Protein AF-0000000086671550 (afdb_homodimer)

Radius of gyration: 42.94 Å; Cα contacts (8 Å, |Δi|>4): 1289; chains: 2; bounding box: 153×113×127 Å

pLDDT: mean 75.48, std 31.17, range [14.16, 98.81]

Structure (mmCIF, N/CA/C/O backbone):
data_AF-0000000086671550-model_v1
#
loop_
_entity.id
_entity.type
_entity.pdbx_description
1 polymer 'Translation initiation factor eIF2B subunit delta'
#
loop_
_atom_site.group_PDB
_atom_site.id
_atom_site.type_symbol
_atom_site.label_atom_id
_atom_site.label_alt_id
_atom_site.label_comp_id
_atom_site.label_asym_id
_atom_site.label_entity_id
_atom_site.label_seq_id
_atom_site.pdbx_PDB_ins_code
_atom_site.Cartn_x
_atom_site.Cartn_y
_atom_site.Cartn_z
_atom_site.occupancy
_atom_site.B_iso_or_equiv
_atom_site.auth_seq_id
_atom_site.auth_comp_id
_atom_site.auth_asym_id
_atom_site.auth_atom_id
_atom_site.pdbx_PDB_model_num
ATOM 1 N N . MET A 1 1 ? -72.688 8.742 14.695 1 17.83 1 MET A N 1
ATOM 2 C CA . MET A 1 1 ? -73.188 9.867 13.945 1 17.83 1 MET A CA 1
ATOM 3 C C . MET A 1 1 ? -72.188 10.375 12.922 1 17.83 1 MET A C 1
ATOM 5 O O . MET A 1 1 ? -71.062 10.617 13.25 1 17.83 1 MET A O 1
ATOM 9 N N . ALA A 1 2 ? -72.5 10.273 11.531 1 20.61 2 ALA A N 1
ATOM 10 C CA . ALA A 1 2 ? -72.062 10.203 10.148 1 20.61 2 ALA A CA 1
ATOM 11 C C . ALA A 1 2 ? -71.625 11.586 9.633 1 20.61 2 ALA A C 1
ATOM 13 O O . ALA A 1 2 ? -72 11.953 8.5 1 20.61 2 ALA A O 1
ATOM 14 N N . THR A 1 3 ? -71 12.391 10.367 1 19.62 3 THR A N 1
ATOM 15 C CA . THR A 1 3 ? -71.062 13.789 9.938 1 19.62 3 THR A CA 1
ATOM 16 C C . THR A 1 3 ? -70.438 13.969 8.586 1 19.62 3 THR A C 1
ATOM 18 O O . THR A 1 3 ? -69.312 13.469 8.367 1 19.62 3 THR A O 1
ATOM 21 N N . GLU A 1 4 ? -71.062 14.438 7.48 1 19.8 4 GLU A N 1
ATOM 22 C CA . GLU A 1 4 ? -71.125 14.594 6.027 1 19.8 4 GLU A CA 1
ATOM 23 C C . GLU A 1 4 ? -70.125 15.688 5.551 1 19.8 4 GLU A C 1
ATOM 25 O O . GLU A 1 4 ? -70.562 16.703 4.992 1 19.8 4 GLU A O 1
ATOM 30 N N . THR A 1 5 ? -69 15.898 6.117 1 23.91 5 THR A N 1
ATOM 31 C CA . THR A 1 5 ? -68.562 17.25 5.812 1 23.91 5 THR A CA 1
ATOM 32 C C . THR A 1 5 ? -68.312 17.438 4.312 1 23.91 5 THR A C 1
ATOM 34 O O . THR A 1 5 ? -67.75 16.547 3.648 1 23.91 5 THR A O 1
ATOM 37 N N . PRO A 1 6 ? -68.75 18.547 3.662 1 21.33 6 PRO A N 1
ATOM 38 C CA . PRO A 1 6 ? -69.062 18.984 2.299 1 21.33 6 PRO A CA 1
ATOM 39 C C . PRO A 1 6 ? -67.812 19.156 1.442 1 21.33 6 PRO A C 1
ATOM 41 O O . PRO A 1 6 ? -66.75 19.328 1.978 1 21.33 6 PRO A O 1
ATOM 44 N N . ASN A 1 7 ? -67.875 18.984 0.048 1 21.11 7 ASN A N 1
ATOM 45 C CA . ASN A 1 7 ? -67.25 18.688 -1.231 1 21.11 7 ASN A CA 1
ATOM 46 C C . ASN A 1 7 ? -66.625 19.938 -1.865 1 21.11 7 ASN A C 1
ATOM 48 O O . ASN A 1 7 ? -67.25 20.594 -2.691 1 21.11 7 ASN A O 1
ATOM 52 N N . THR A 1 8 ? -65.938 20.844 -1.071 1 20.94 8 THR A N 1
ATOM 53 C CA . THR A 1 8 ? -65.812 22.156 -1.708 1 20.94 8 THR A CA 1
ATOM 54 C C . THR A 1 8 ? -65.062 22.047 -3.025 1 20.94 8 THR A C 1
ATOM 56 O O . THR A 1 8 ? -64 21.406 -3.094 1 20.94 8 THR A O 1
ATOM 59 N N . PRO A 1 9 ? -65.5 22.703 -4.102 1 19.89 9 PRO A N 1
ATOM 60 C CA . PRO A 1 9 ? -65.375 22.688 -5.559 1 19.89 9 PRO A CA 1
ATOM 61 C C . PRO A 1 9 ? -64.062 23.188 -6.043 1 19.89 9 PRO A C 1
ATOM 63 O O . PRO A 1 9 ? -63.344 23.859 -5.297 1 19.89 9 PRO A O 1
ATOM 66 N N . ALA A 1 10 ? -63.656 22.891 -7.344 1 22.69 10 ALA A N 1
ATOM 67 C CA . ALA A 1 10 ? -62.594 22.656 -8.305 1 22.69 10 ALA A CA 1
ATOM 68 C C . ALA A 1 10 ? -62.062 23.969 -8.875 1 22.69 10 ALA A C 1
ATOM 70 O O . ALA A 1 10 ? -62.781 24.703 -9.547 1 22.69 10 ALA A O 1
ATOM 71 N N . PRO A 1 11 ? -61.344 24.859 -8.078 1 19.98 11 PRO A N 1
ATOM 72 C CA . PRO A 1 11 ? -61.25 26.203 -8.664 1 19.98 11 PRO A CA 1
ATOM 73 C C . PRO A 1 11 ? -60.562 26.188 -10.031 1 19.98 11 PRO A C 1
ATOM 75 O O . PRO A 1 11 ? -59.781 25.266 -10.336 1 19.98 11 PRO A O 1
ATOM 78 N N . PRO A 1 12 ? -60.875 27.203 -10.883 1 20.86 12 PRO A N 1
ATOM 79 C CA . PRO A 1 12 ? -60.844 27.406 -12.328 1 20.86 12 PRO A CA 1
ATOM 80 C C . PRO A 1 12 ? -59.438 27.656 -12.859 1 20.86 12 PRO A C 1
ATOM 82 O O . PRO A 1 12 ? -58.531 28.062 -12.102 1 20.86 12 PRO A O 1
ATOM 85 N N . PRO A 1 13 ? -59.125 27.266 -14.133 1 21.36 13 PRO A N 1
ATOM 86 C CA . PRO A 1 13 ? -58 27 -15.031 1 21.36 13 PRO A CA 1
ATOM 87 C C . PRO A 1 13 ? -57.281 28.281 -15.484 1 21.36 13 PRO A C 1
ATOM 89 O O . PRO A 1 13 ? -57.906 29.125 -16.141 1 21.36 13 PRO A O 1
ATOM 92 N N . ALA A 1 14 ? -56.625 28.953 -14.555 1 19.52 14 ALA A N 1
ATOM 93 C CA . ALA A 1 14 ? -56.188 30.297 -14.938 1 19.52 14 ALA A CA 1
ATOM 94 C C . ALA A 1 14 ? -55.344 30.25 -16.219 1 19.52 14 ALA A C 1
ATOM 96 O O . ALA A 1 14 ? -54.469 29.422 -16.344 1 19.52 14 ALA A O 1
ATOM 97 N N . ALA A 1 15 ? -55.781 31 -17.25 1 18.59 15 ALA A N 1
ATOM 98 C CA . ALA A 1 15 ? -55.562 31.219 -18.688 1 18.59 15 ALA A CA 1
ATOM 99 C C . ALA A 1 15 ? -54.281 31.984 -18.938 1 18.59 15 ALA A C 1
ATOM 101 O O . ALA A 1 15 ? -54.188 33.188 -18.656 1 18.59 15 ALA A O 1
ATOM 102 N N . GLU A 1 16 ? -53.156 31.484 -18.547 1 17.77 16 GLU A N 1
ATOM 103 C CA . GLU A 1 16 ? -51.969 32.344 -18.641 1 17.77 16 GLU A CA 1
ATOM 104 C C . GLU A 1 16 ? -51.719 32.781 -20.078 1 17.77 16 GLU A C 1
ATOM 106 O O . GLU A 1 16 ? -51.719 31.938 -20.984 1 17.77 16 GLU A O 1
ATOM 111 N N . GLU A 1 17 ? -51.781 34 -20.219 1 15.64 17 GLU A N 1
ATOM 112 C CA . GLU A 1 17 ? -51.688 34.875 -21.391 1 15.64 17 GLU A CA 1
ATOM 113 C C . GLU A 1 17 ? -50.312 34.781 -22.047 1 15.64 17 GLU A C 1
ATOM 115 O O . GLU A 1 17 ? -49.281 34.719 -21.359 1 15.64 17 GLU A O 1
ATOM 120 N N . LYS A 1 18 ? -50.375 34.625 -23.375 1 16.23 18 LYS A N 1
ATOM 121 C CA . LYS A 1 18 ? -49.594 34.281 -24.562 1 16.23 18 LYS A CA 1
ATOM 122 C C . LYS A 1 18 ? -48.438 35.281 -24.766 1 16.23 18 LYS A C 1
ATOM 124 O O . LYS A 1 18 ? -47.281 34.875 -24.938 1 16.23 18 LYS A O 1
ATOM 129 N N . LYS A 1 19 ? -48.625 36.531 -25.484 1 15.63 19 LYS A N 1
ATOM 130 C CA . LYS A 1 19 ? -48.188 36.562 -26.875 1 15.63 19 LYS A CA 1
ATOM 131 C C . LYS A 1 19 ? -46.812 37.25 -27 1 15.63 19 LYS A C 1
ATOM 133 O O . LYS A 1 19 ? -45.906 36.688 -27.625 1 15.63 19 LYS A O 1
ATOM 138 N N . SER A 1 20 ? -46.531 38.75 -27.141 1 15.59 20 SER A N 1
ATOM 139 C CA . SER A 1 20 ? -46.219 39.375 -28.406 1 15.59 20 SER A CA 1
ATOM 140 C C . SER A 1 20 ? -44.719 39.688 -28.5 1 15.59 20 SER A C 1
ATOM 142 O O . SER A 1 20 ? -44.031 39.812 -27.484 1 15.59 20 SER A O 1
ATOM 144 N N . GLN A 1 21 ? -44.031 39.781 -29.859 1 16.41 21 GLN A N 1
ATOM 145 C CA . GLN A 1 21 ? -42.969 39.594 -30.812 1 16.41 21 GLN A CA 1
ATOM 146 C C . GLN A 1 21 ? -42.031 40.812 -30.844 1 16.41 21 GLN A C 1
ATOM 148 O O . GLN A 1 21 ? -40.906 40.719 -31.359 1 16.41 21 GLN A O 1
ATOM 153 N N . GLN A 1 22 ? -42.281 42.062 -30.328 1 16.14 22 GLN A N 1
ATOM 154 C CA . GLN A 1 22 ? -41.906 43.031 -31.328 1 16.14 22 GLN A CA 1
ATOM 155 C C . GLN A 1 22 ? -40.406 43.188 -31.406 1 16.14 22 GLN A C 1
ATOM 157 O O . GLN A 1 22 ? -39.688 42.938 -30.422 1 16.14 22 GLN A O 1
ATOM 162 N N . SER A 1 23 ? -39.812 43.844 -32.625 1 16.56 23 SER A N 1
ATOM 163 C CA . SER A 1 23 ? -38.844 43.906 -33.719 1 16.56 23 SER A CA 1
ATOM 164 C C . SER A 1 23 ? -37.688 44.844 -33.344 1 16.56 23 SER A C 1
ATOM 166 O O . SER A 1 23 ? -36.562 44.625 -33.781 1 16.56 23 SER A O 1
ATOM 168 N N . GLN A 1 24 ? -37.781 45.875 -32.438 1 15.72 24 GLN A N 1
ATOM 169 C CA . GLN A 1 24 ? -37.188 47.031 -33.094 1 15.72 24 GLN A CA 1
ATOM 170 C C . GLN A 1 24 ? -35.656 46.938 -33.062 1 15.72 24 GLN A C 1
ATOM 172 O O . GLN A 1 24 ? -35.094 46.562 -32.062 1 15.72 24 GLN A O 1
ATOM 177 N N . LYS A 1 25 ? -35.094 47.062 -34.344 1 18.38 25 LYS A N 1
ATOM 178 C CA . LYS A 1 25 ? -33.812 47.094 -35.062 1 18.38 25 LYS A CA 1
ATOM 179 C C . LYS A 1 25 ? -32.938 48.25 -34.625 1 18.38 25 LYS A C 1
ATOM 181 O O . LYS A 1 25 ? -32.906 49.281 -35.281 1 18.38 25 LYS A O 1
ATOM 186 N N . LYS A 1 26 ? -32.781 48.562 -33.344 1 16.56 26 LYS A N 1
ATOM 187 C CA . LYS A 1 26 ? -32.125 49.875 -33.219 1 16.56 26 LYS A CA 1
ATOM 188 C C . LYS A 1 26 ? -30.719 49.844 -33.781 1 16.56 26 LYS A C 1
ATOM 190 O O . LYS A 1 26 ? -29.984 48.875 -33.594 1 16.56 26 LYS A O 1
ATOM 195 N N . ASP A 1 27 ? -30.281 50.938 -34.5 1 16.81 27 ASP A N 1
ATOM 196 C CA . ASP A 1 27 ? -29.391 51.531 -35.5 1 16.81 27 ASP A CA 1
ATOM 197 C C . ASP A 1 27 ? -28 51.812 -34.906 1 16.81 27 ASP A C 1
ATOM 199 O O . ASP A 1 27 ? -26.984 51.625 -35.562 1 16.81 27 ASP A O 1
ATOM 203 N N . ASP A 1 28 ? -27.844 52.375 -33.688 1 16.59 28 ASP A N 1
ATOM 204 C CA . ASP A 1 28 ? -26.938 53.531 -33.75 1 16.59 28 ASP A CA 1
ATOM 205 C C . ASP A 1 28 ? -25.484 53.094 -33.812 1 16.59 28 ASP A C 1
ATOM 207 O O . ASP A 1 28 ? -25.062 52.25 -33 1 16.59 28 ASP A O 1
ATOM 211 N N . ALA A 1 29 ? -24.797 53.5 -34.906 1 18.94 29 ALA A N 1
ATOM 212 C CA . ALA A 1 29 ? -23.484 53.406 -35.562 1 18.94 29 ALA A CA 1
ATOM 213 C C . ALA A 1 29 ? -22.406 54.094 -34.719 1 18.94 29 ALA A C 1
ATOM 215 O O . ALA A 1 29 ? -21.75 55.031 -35.219 1 18.94 29 ALA A O 1
ATOM 216 N N . LYS A 1 30 ? -22.469 54.125 -33.375 1 17.44 30 LYS A N 1
ATOM 217 C CA . LYS A 1 30 ? -21.5 55.062 -32.812 1 17.44 30 LYS A CA 1
ATOM 218 C C . LYS A 1 30 ? -20.078 54.75 -33.312 1 17.44 30 LYS A C 1
ATOM 220 O O . LYS A 1 30 ? -19.766 53.594 -33.594 1 17.44 30 LYS A O 1
ATOM 225 N N . LYS A 1 31 ? -19.109 55.75 -33.094 1 19.27 31 LYS A N 1
ATOM 226 C CA . LYS A 1 31 ? -17.953 56.531 -33.5 1 19.27 31 LYS A CA 1
ATOM 227 C C . LYS A 1 31 ? -16.656 55.781 -33.25 1 19.27 31 LYS A C 1
ATOM 229 O O . LYS A 1 31 ? -16.547 55.062 -32.25 1 19.27 31 LYS A O 1
ATOM 234 N N . ASP A 1 32 ? -15.648 55.969 -34.094 1 19.86 32 ASP A N 1
ATOM 235 C CA . ASP A 1 32 ? -14.422 55.5 -34.75 1 19.86 32 ASP A CA 1
ATOM 236 C C . ASP A 1 32 ? -13.211 55.719 -33.844 1 19.86 32 ASP A C 1
ATOM 238 O O . ASP A 1 32 ? -12.07 55.625 -34.312 1 19.86 32 ASP A O 1
ATOM 242 N N . ALA A 1 33 ? -13.227 56 -32.5 1 21.83 33 ALA A N 1
ATOM 243 C CA . ALA A 1 33 ? -11.984 56.656 -32.094 1 21.83 33 ALA A CA 1
ATOM 244 C C . ALA A 1 33 ? -10.789 55.719 -32.312 1 21.83 33 ALA A C 1
ATOM 246 O O . ALA A 1 33 ? -10.805 54.562 -31.875 1 21.83 33 ALA A O 1
ATOM 247 N N . PRO A 1 34 ? -9.812 56.062 -33.219 1 21.81 34 PRO A N 1
ATOM 248 C CA . PRO A 1 34 ? -8.664 55.312 -33.719 1 21.81 34 PRO A CA 1
ATOM 249 C C . PRO A 1 34 ? -7.617 55.031 -32.656 1 21.81 34 PRO A C 1
ATOM 251 O O . PRO A 1 34 ? -7.012 55.969 -32.125 1 21.81 34 PRO A O 1
ATOM 254 N N . ALA A 1 35 ? -7.934 54.312 -31.609 1 21.8 35 ALA A N 1
ATOM 255 C CA . ALA A 1 35 ? -6.984 54.219 -30.516 1 21.8 35 ALA A CA 1
ATOM 256 C C . ALA A 1 35 ? -5.586 53.875 -31.016 1 21.8 35 ALA A C 1
ATOM 258 O O . ALA A 1 35 ? -5.434 53.125 -31.984 1 21.8 35 ALA A O 1
ATOM 259 N N . GLU A 1 36 ? -4.551 54.594 -30.5 1 22.48 36 GLU A N 1
ATOM 260 C CA . GLU A 1 36 ? -3.129 54.875 -30.672 1 22.48 36 GLU A CA 1
ATOM 261 C C . GLU A 1 36 ? -2.305 53.594 -30.719 1 22.48 36 GLU A C 1
ATOM 263 O O . GLU A 1 36 ? -2.752 52.531 -30.234 1 22.48 36 GLU A O 1
ATOM 268 N N . GLY A 1 37 ? -0.979 53.719 -31.031 1 22.47 37 GLY A N 1
ATOM 269 C CA . GLY A 1 37 ? 0.176 53.156 -31.719 1 22.47 37 GLY A CA 1
ATOM 270 C C . GLY A 1 37 ? 0.809 52 -30.969 1 22.47 37 GLY A C 1
ATOM 271 O O . GLY A 1 37 ? 0.854 52 -29.734 1 22.47 37 GLY A O 1
ATOM 272 N N . GLY A 1 38 ? 0.795 50.812 -31.5 1 24.92 38 GLY A N 1
ATOM 273 C CA . GLY A 1 38 ? 1.28 49.469 -31.281 1 24.92 38 GLY A CA 1
ATOM 274 C C . GLY A 1 38 ? 2.781 49.406 -31.078 1 24.92 38 GLY A C 1
ATOM 275 O O . GLY A 1 38 ? 3.549 49.562 -32.031 1 24.92 38 GLY A O 1
ATOM 276 N N . GLU A 1 39 ? 3.293 50.094 -30.031 1 27.47 39 GLU A N 1
ATOM 277 C CA . GLU A 1 39 ? 4.75 50 -30 1 27.47 39 GLU A CA 1
ATOM 278 C C . GLU A 1 39 ? 5.215 48.562 -30.141 1 27.47 39 GLU A C 1
ATOM 280 O O . GLU A 1 39 ? 4.676 47.656 -29.484 1 27.47 39 GLU A O 1
ATOM 285 N N . LYS A 1 40 ? 5.965 48.375 -31.234 1 32.44 40 LYS A N 1
ATOM 286 C CA . LYS A 1 40 ? 6.613 47.188 -31.797 1 32.44 40 LYS A CA 1
ATOM 287 C C . LYS A 1 40 ? 7.453 46.469 -30.75 1 32.44 40 LYS A C 1
ATOM 289 O O . LYS A 1 40 ? 8.43 47 -30.234 1 32.44 40 LYS A O 1
ATOM 294 N N . LYS A 1 41 ? 6.793 45.625 -30.031 1 32.53 41 LYS A N 1
ATOM 295 C CA . LYS A 1 41 ? 7.48 44.75 -29.078 1 32.53 41 LYS A CA 1
ATOM 296 C C . LYS A 1 41 ? 8.648 44.031 -29.734 1 32.53 41 LYS A C 1
ATOM 298 O O . LYS A 1 41 ? 8.484 43.375 -30.781 1 32.53 41 LYS A O 1
ATOM 303 N N . LEU A 1 42 ? 9.859 44.469 -29.531 1 39.59 42 LEU A N 1
ATOM 304 C CA . LEU A 1 42 ? 11.148 44.031 -30.062 1 39.59 42 LEU A CA 1
ATOM 305 C C . LEU A 1 42 ? 11.297 42.531 -29.969 1 39.59 42 LEU A C 1
ATOM 307 O O . LEU A 1 42 ? 10.812 41.906 -29.016 1 39.59 42 LEU A O 1
ATOM 311 N N . SER A 1 43 ? 11.453 41.875 -31.172 1 34.72 43 SER A N 1
ATOM 312 C CA . SER A 1 43 ? 11.562 40.469 -31.5 1 34.72 43 SER A CA 1
ATOM 313 C C . SER A 1 43 ? 12.688 39.812 -30.719 1 34.72 43 SER A C 1
ATOM 315 O O . SER A 1 43 ? 13.641 40.469 -30.312 1 34.72 43 SER A O 1
ATOM 317 N N . GLY A 1 44 ? 12.297 38.688 -30.172 1 31.11 44 GLY A N 1
ATOM 318 C CA . GLY A 1 44 ? 13.094 37.875 -29.281 1 31.11 44 GLY A CA 1
ATOM 319 C C . GLY A 1 44 ? 14.508 37.625 -29.781 1 31.11 44 GLY A C 1
ATOM 320 O O . GLY A 1 44 ? 15.344 37.062 -29.078 1 31.11 44 GLY A O 1
ATOM 321 N N . ALA A 1 45 ? 14.672 37.719 -31.312 1 42.47 45 ALA A N 1
ATOM 322 C CA . ALA A 1 45 ? 16.031 37.438 -31.781 1 42.47 45 ALA A CA 1
ATOM 323 C C . ALA A 1 45 ? 17.016 38.438 -31.188 1 42.47 45 ALA A C 1
ATOM 325 O O . ALA A 1 45 ? 18.172 38.094 -30.938 1 42.47 45 ALA A O 1
ATOM 326 N N . GLU A 1 46 ? 16.375 39.719 -31.094 1 43.62 46 GLU A N 1
ATOM 327 C CA . GLU A 1 46 ? 17.203 40.844 -30.656 1 43.62 46 GLU A CA 1
ATOM 328 C C . GLU A 1 46 ? 17.641 40.656 -29.203 1 43.62 46 GLU A C 1
ATOM 330 O O . GLU A 1 46 ? 18.688 41.156 -28.797 1 43.62 46 GLU A O 1
ATOM 335 N N . LEU A 1 47 ? 16.594 40.062 -28.469 1 42.84 47 LEU A N 1
ATOM 336 C CA . LEU A 1 47 ? 16.938 39.906 -27.062 1 42.84 47 LEU A CA 1
ATOM 337 C C . LEU A 1 47 ? 18.047 38.875 -26.891 1 42.84 47 LEU A C 1
ATOM 339 O O . LEU A 1 47 ? 18.797 38.906 -25.922 1 42.84 47 LEU A O 1
ATOM 343 N N . LYS A 1 48 ? 17.953 37.844 -27.891 1 42.69 48 LYS A N 1
ATOM 344 C CA . LYS A 1 48 ? 18.938 36.781 -27.781 1 42.69 48 LYS A CA 1
ATOM 345 C C . LYS A 1 48 ? 20.359 37.344 -27.953 1 42.69 48 LYS A C 1
ATOM 347 O O . LYS A 1 48 ? 21.281 36.875 -27.281 1 42.69 48 LYS A O 1
ATOM 352 N N . ALA A 1 49 ? 20.5 38.156 -29.047 1 47.03 49 ALA A N 1
ATOM 353 C CA . ALA A 1 49 ? 21.812 38.719 -29.391 1 47.03 49 ALA A CA 1
ATOM 354 C C . ALA A 1 49 ? 22.359 39.562 -28.234 1 47.03 49 ALA A C 1
ATOM 356 O O . ALA A 1 49 ? 23.562 39.562 -28 1 47.03 49 ALA A O 1
ATOM 357 N N . LYS A 1 50 ? 21.344 40.219 -27.5 1 46.5 50 LYS A N 1
ATOM 358 C CA . LYS A 1 50 ? 21.781 41.094 -26.406 1 46.5 50 LYS A CA 1
ATOM 359 C C . LYS A 1 50 ? 22.406 40.312 -25.266 1 46.5 50 LYS A C 1
ATOM 361 O O . LYS A 1 50 ? 23.391 40.719 -24.672 1 46.5 50 LYS A O 1
ATOM 366 N N . ALA A 1 51 ? 21.562 39.156 -25.031 1 43.16 51 ALA A N 1
ATOM 367 C CA . ALA A 1 51 ? 22.031 38.438 -23.875 1 43.16 51 ALA A CA 1
ATOM 368 C C . ALA A 1 51 ? 23.344 37.719 -24.172 1 43.16 51 ALA A C 1
ATOM 370 O O . ALA A 1 51 ? 24.141 37.469 -23.25 1 43.16 51 ALA A O 1
ATOM 371 N N . LYS A 1 52 ? 23.516 37.25 -25.547 1 43.84 52 LYS A N 1
ATOM 372 C CA . LYS A 1 52 ? 24.812 36.656 -25.844 1 43.84 52 LYS A CA 1
ATOM 373 C C . LYS A 1 52 ? 25.938 37.656 -25.578 1 43.84 52 LYS A C 1
ATOM 375 O O . LYS A 1 52 ? 27 37.281 -25.094 1 43.84 52 LYS A O 1
ATOM 380 N N . ALA A 1 53 ? 25.609 38.906 -26.047 1 46.28 53 ALA A N 1
ATOM 381 C CA . ALA A 1 53 ? 26.609 39.969 -25.953 1 46.28 53 ALA A CA 1
ATOM 382 C C . ALA A 1 53 ? 26.969 40.25 -24.5 1 46.28 53 ALA A C 1
ATOM 384 O O . ALA A 1 53 ? 28.125 40.562 -24.172 1 46.28 53 ALA A O 1
ATOM 385 N N . GLU A 1 54 ? 25.766 40.156 -23.703 1 45.03 54 GLU A N 1
ATOM 386 C CA . GLU A 1 54 ? 26.031 40.469 -22.297 1 45.03 54 GLU A CA 1
ATOM 387 C C . GLU A 1 54 ? 26.891 39.375 -21.656 1 45.03 54 GLU A C 1
ATOM 389 O O . GLU A 1 54 ? 27.562 39.625 -20.641 1 45.03 54 GLU A O 1
ATOM 394 N N . LYS A 1 55 ? 26.625 38.094 -22.203 1 41.28 55 LYS A N 1
ATOM 395 C CA . LYS A 1 55 ? 27.438 37 -21.688 1 41.28 55 LYS A CA 1
ATOM 396 C C . LYS A 1 55 ? 28.922 37.25 -21.938 1 41.28 55 LYS A C 1
ATOM 398 O O . LYS A 1 55 ? 29.75 36.938 -21.094 1 41.28 55 LYS A O 1
ATOM 403 N N . ALA A 1 56 ? 29.172 37.594 -23.266 1 43.06 56 ALA A N 1
ATOM 404 C CA . ALA A 1 56 ? 30.562 37.75 -23.688 1 43.06 56 ALA A CA 1
ATOM 405 C C . ALA A 1 56 ? 31.234 38.906 -22.906 1 43.06 56 ALA A C 1
ATOM 407 O O . ALA A 1 56 ? 32.406 38.812 -22.578 1 43.06 56 ALA A O 1
ATOM 408 N N . ALA A 1 57 ? 30.328 40 -22.719 1 43.09 57 ALA A N 1
ATOM 409 C CA . ALA A 1 57 ? 30.922 41.188 -22.109 1 43.09 57 ALA A CA 1
ATOM 410 C C . ALA A 1 57 ? 31.391 40.875 -20.688 1 43.09 57 ALA A C 1
ATOM 412 O O . ALA A 1 57 ? 32.406 41.406 -20.219 1 43.09 57 ALA A O 1
ATOM 413 N N . ARG A 1 58 ? 30.391 40.094 -20.047 1 40.34 58 ARG A N 1
ATOM 414 C CA . ARG A 1 58 ? 30.797 39.812 -18.672 1 40.34 58 ARG A CA 1
ATOM 415 C C . ARG A 1 58 ? 32 38.875 -18.641 1 40.34 58 ARG A C 1
ATOM 417 O O . ARG A 1 58 ? 32.594 38.656 -17.594 1 40.34 58 ARG A O 1
ATOM 424 N N . ARG A 1 59 ? 32.062 38.031 -19.797 1 35.81 59 ARG A N 1
ATOM 425 C CA . ARG A 1 59 ? 33.25 37.188 -19.734 1 35.81 59 ARG A CA 1
ATOM 426 C C . ARG A 1 59 ? 34.531 38.062 -19.625 1 35.81 59 ARG A C 1
ATOM 428 O O . ARG A 1 59 ? 35.5 37.656 -19 1 35.81 59 ARG A O 1
ATOM 435 N N . ALA A 1 60 ? 34.5 39.094 -20.578 1 34.16 60 ALA A N 1
ATOM 436 C CA . ALA A 1 60 ? 35.719 39.812 -20.875 1 34.16 60 ALA A CA 1
ATOM 437 C C . ALA A 1 60 ? 36.188 40.625 -19.656 1 34.16 60 ALA A C 1
ATOM 439 O O . ALA A 1 60 ? 37.375 40.938 -19.531 1 34.16 60 ALA A O 1
ATOM 440 N N . LYS A 1 61 ? 35.125 41.281 -18.953 1 32.12 61 LYS A N 1
ATOM 441 C CA . LYS A 1 61 ? 35.625 42.188 -17.922 1 32.12 61 LYS A CA 1
ATOM 442 C C . LYS A 1 61 ? 36.406 41.406 -16.859 1 32.12 61 LYS A C 1
ATOM 444 O O . LYS A 1 61 ? 36.938 42.031 -15.906 1 32.12 61 LYS A O 1
ATOM 449 N N . ALA A 1 62 ? 36 40.062 -16.75 1 27.06 62 ALA A N 1
ATOM 450 C CA . ALA A 1 62 ? 36.719 39.344 -15.695 1 27.06 62 ALA A CA 1
ATOM 451 C C . ALA A 1 62 ? 38.188 39.188 -16.047 1 27.06 62 ALA A C 1
ATOM 453 O O . ALA A 1 62 ? 38.906 38.469 -15.344 1 27.06 62 ALA A O 1
ATOM 454 N N . LYS A 1 63 ? 38.375 39.375 -17.406 1 27.03 63 LYS A N 1
ATOM 455 C CA . LYS A 1 63 ? 39.781 39.031 -17.609 1 27.03 63 LYS A CA 1
ATOM 456 C C . LYS A 1 63 ? 40.688 39.875 -16.703 1 27.03 63 LYS A C 1
ATOM 458 O O . LYS A 1 63 ? 41.812 39.469 -16.438 1 27.03 63 LYS A O 1
ATOM 463 N N . GLU A 1 64 ? 40.344 41.188 -16.609 1 22.98 64 GLU A N 1
ATOM 464 C CA . GLU A 1 64 ? 41.469 42.125 -16.688 1 22.98 64 GLU A CA 1
ATOM 465 C C . GLU A 1 64 ? 42.281 42.094 -15.406 1 22.98 64 GLU A C 1
ATOM 467 O O . GLU A 1 64 ? 43.5 42.156 -15.438 1 22.98 64 GLU A O 1
ATOM 472 N N . SER A 1 65 ? 41.812 42.5 -14.211 1 24.55 65 SER A N 1
ATOM 473 C CA . SER A 1 65 ? 42.781 43.281 -13.445 1 24.55 65 SER A CA 1
ATOM 474 C C . SER A 1 65 ? 43.75 42.375 -12.711 1 24.55 65 SER A C 1
ATOM 476 O O . SER A 1 65 ? 43.438 41.812 -11.68 1 24.55 65 SER A O 1
ATOM 478 N N . GLN A 1 66 ? 44.688 41.719 -13.406 1 22.39 66 GLN A N 1
ATOM 479 C CA . GLN A 1 66 ? 45.531 40.719 -12.773 1 22.39 66 GLN A CA 1
ATOM 480 C C . GLN A 1 66 ? 46.375 41.312 -11.656 1 22.39 66 GLN A C 1
ATOM 482 O O . GLN A 1 66 ? 47.031 40.594 -10.906 1 22.39 66 GLN A O 1
ATOM 487 N N . PRO A 1 67 ? 46.125 42.219 -10.758 1 20.02 67 PRO A N 1
ATOM 488 C CA . PRO A 1 67 ? 47.406 42.875 -10.531 1 20.02 67 PRO A CA 1
ATOM 489 C C . PRO A 1 67 ? 48.5 41.906 -10.117 1 20.02 67 PRO A C 1
ATOM 491 O O . PRO A 1 67 ? 48.219 40.906 -9.461 1 20.02 67 PRO A O 1
ATOM 494 N N . ALA A 1 68 ? 49.656 41.844 -10.836 1 19.75 68 ALA A N 1
ATOM 495 C CA . ALA A 1 68 ? 50.906 41.062 -10.703 1 19.75 68 ALA A CA 1
ATOM 496 C C . ALA A 1 68 ? 51.531 41.281 -9.328 1 19.75 68 ALA A C 1
ATOM 498 O O . ALA A 1 68 ? 51.938 42.375 -8.984 1 19.75 68 ALA A O 1
ATOM 499 N N . PRO A 1 69 ? 50.906 40.875 -8.172 1 19.22 69 PRO A N 1
ATOM 500 C CA . PRO A 1 69 ? 51.719 41.438 -7.113 1 19.22 69 PRO A CA 1
ATOM 501 C C . PRO A 1 69 ? 53.188 41.188 -7.293 1 19.22 69 PRO A C 1
ATOM 503 O O . PRO A 1 69 ? 53.594 40.188 -7.926 1 19.22 69 PRO A O 1
ATOM 506 N N . PRO A 1 70 ? 54.094 42.219 -6.988 1 17.55 70 PRO A N 1
ATOM 507 C CA . PRO A 1 70 ? 55.531 42.375 -7.191 1 17.55 70 PRO A CA 1
ATOM 508 C C . PRO A 1 70 ? 56.344 41.25 -6.562 1 17.55 70 PRO A C 1
ATOM 510 O O . PRO A 1 70 ? 55.844 40.562 -5.676 1 17.55 70 PRO A O 1
ATOM 513 N N . ALA A 1 71 ? 57.562 41.062 -7.121 1 17.08 71 ALA A N 1
ATOM 514 C CA . ALA A 1 71 ? 58.688 40.156 -7.059 1 17.08 71 ALA A CA 1
ATOM 515 C C . ALA A 1 71 ? 59.375 40.219 -5.703 1 17.08 71 ALA A C 1
ATOM 517 O O . ALA A 1 71 ? 60.438 39.625 -5.492 1 17.08 71 ALA A O 1
ATOM 518 N N . GLY A 1 72 ? 58.75 40.719 -4.562 1 15.34 72 GLY A N 1
ATOM 519 C CA . GLY A 1 72 ? 59.875 41.125 -3.732 1 15.34 72 GLY A CA 1
ATOM 520 C C . GLY A 1 72 ? 60.906 40.062 -3.541 1 15.34 72 GLY A C 1
ATOM 521 O O . GLY A 1 72 ? 60.656 38.875 -3.779 1 15.34 72 GLY A O 1
ATOM 522 N N . GLN A 1 73 ? 62.094 40.562 -2.758 1 15.5 73 GLN A N 1
ATOM 523 C CA . GLN A 1 73 ? 63.531 40.5 -2.646 1 15.5 73 GLN A CA 1
ATOM 524 C C . GLN A 1 73 ? 64 39.219 -2 1 15.5 73 GLN A C 1
ATOM 526 O O . GLN A 1 73 ? 64.688 38.406 -2.629 1 15.5 73 GLN A O 1
ATOM 531 N N . GLY A 1 74 ? 64.688 39.406 -0.757 1 15.13 74 GLY A N 1
ATOM 532 C CA . GLY A 1 74 ? 66.062 39.188 -0.406 1 15.13 74 GLY A CA 1
ATOM 533 C C . GLY A 1 74 ? 66.312 37.75 0.063 1 15.13 74 GLY A C 1
ATOM 534 O O . GLY A 1 74 ? 65.438 37.062 0.526 1 15.13 74 GLY A O 1
ATOM 535 N N . ALA A 1 75 ? 67.5 37.188 -0.303 1 15.48 75 ALA A N 1
ATOM 536 C CA . ALA A 1 75 ? 68.312 36 -0.28 1 15.48 75 ALA A CA 1
ATOM 537 C C . ALA A 1 75 ? 68.812 35.688 1.138 1 15.48 75 ALA A C 1
ATOM 539 O O . ALA A 1 75 ? 69.375 34.625 1.395 1 15.48 75 ALA A O 1
ATOM 540 N N . GLN A 1 76 ? 68.688 36.594 2.201 1 14.46 76 GLN A N 1
ATOM 541 C CA . GLN A 1 76 ? 70 36.531 2.877 1 14.46 76 GLN A CA 1
ATOM 542 C C . GLN A 1 76 ? 70.312 35.125 3.348 1 14.46 76 GLN A C 1
ATOM 544 O O . GLN A 1 76 ? 69.438 34.312 3.549 1 14.46 76 GLN A O 1
ATOM 549 N N . GLN A 1 77 ? 71.625 35.031 4.016 1 14.95 77 GLN A N 1
ATOM 550 C CA . GLN A 1 77 ? 72.938 34.312 4.113 1 14.95 77 GLN A CA 1
ATOM 551 C C . GLN A 1 77 ? 72.812 33.188 5.137 1 14.95 77 GLN A C 1
ATOM 553 O O . GLN A 1 77 ? 73.188 32.031 4.836 1 14.95 77 GLN A O 1
ATOM 558 N N . GLY A 1 78 ? 73.188 33.531 6.5 1 14.95 78 GLY A N 1
ATOM 559 C CA . GLY A 1 78 ? 74.438 33.156 7.121 1 14.95 78 GLY A CA 1
ATOM 560 C C . GLY A 1 78 ? 74.375 31.781 7.781 1 14.95 78 GLY A C 1
ATOM 561 O O . GLY A 1 78 ? 73.312 31.25 7.996 1 14.95 78 GLY A O 1
ATOM 562 N N . GLY A 1 79 ? 75.625 31.312 8.344 1 14.93 79 GLY A N 1
ATOM 563 C CA . GLY A 1 79 ? 76.5 30.188 8.508 1 14.93 79 GLY A CA 1
ATOM 564 C C . GLY A 1 79 ? 76.188 29.344 9.727 1 14.93 79 GLY A C 1
ATOM 565 O O . GLY A 1 79 ? 76.125 28.125 9.633 1 14.93 79 GLY A O 1
ATOM 566 N N . ASP A 1 80 ? 76.25 29.969 11 1 14.8 80 ASP A N 1
ATOM 567 C CA . ASP A 1 80 ? 77.312 29.438 11.867 1 14.8 80 ASP A CA 1
ATOM 568 C C . ASP A 1 80 ? 76.875 28.125 12.5 1 14.8 80 ASP A C 1
ATOM 570 O O . ASP A 1 80 ? 75.688 27.844 12.625 1 14.8 80 ASP A O 1
ATOM 574 N N . ALA A 1 81 ? 78 27.328 12.969 1 15.09 81 ALA A N 1
ATOM 575 C CA . ALA A 1 81 ? 78.5 25.984 13.211 1 15.09 81 ALA A CA 1
ATOM 576 C C . ALA A 1 81 ? 78.062 25.469 14.578 1 15.09 81 ALA A C 1
ATOM 578 O O . ALA A 1 81 ? 78.375 24.312 14.922 1 15.09 81 ALA A O 1
ATOM 579 N N . LYS A 1 82 ? 77.438 26.234 15.469 1 15.16 82 LYS A N 1
ATOM 580 C CA . LYS A 1 82 ? 77.938 26 16.812 1 15.16 82 LYS A CA 1
ATOM 581 C C . LYS A 1 82 ? 77.812 24.547 17.203 1 15.16 82 LYS A C 1
ATOM 583 O O . LYS A 1 82 ? 76.75 23.906 16.922 1 15.16 82 LYS A O 1
ATOM 588 N N . GLY A 1 83 ? 78.875 23.812 17.891 1 15.02 83 GLY A N 1
ATOM 589 C CA . GLY A 1 83 ? 79.625 22.609 18.203 1 15.02 83 GLY A CA 1
ATOM 590 C C . GLY A 1 83 ? 78.938 21.75 19.266 1 15.02 83 GLY A C 1
ATOM 591 O O . GLY A 1 83 ? 79.25 20.562 19.375 1 15.02 83 GLY A O 1
ATOM 592 N N . GLY A 1 84 ? 78.375 22.344 20.312 1 15.26 84 GLY A N 1
ATOM 593 C CA . GLY A 1 84 ? 78.812 21.844 21.578 1 15.26 84 GLY A CA 1
ATOM 594 C C . GLY A 1 84 ? 78.562 20.375 21.797 1 15.26 84 GLY A C 1
ATOM 595 O O . GLY A 1 84 ? 77.625 19.812 21.172 1 15.26 84 GLY A O 1
ATOM 596 N N . LYS A 1 85 ? 79.438 19.672 22.641 1 15.46 85 LYS A N 1
ATOM 597 C CA . LYS A 1 85 ? 80.125 18.422 23 1 15.46 85 LYS A CA 1
ATOM 598 C C . LYS A 1 85 ? 79.125 17.469 23.672 1 15.46 85 LYS A C 1
ATOM 600 O O . LYS A 1 85 ? 78.062 17.875 24.125 1 15.46 85 LYS A O 1
ATOM 605 N N . SER A 1 86 ? 79.625 16.203 24.109 1 15.48 86 SER A N 1
ATOM 606 C CA . SER A 1 86 ? 79.625 14.75 24.125 1 15.48 86 SER A CA 1
ATOM 607 C C . SER A 1 86 ? 79.062 14.227 25.438 1 15.48 86 SER A C 1
ATOM 609 O O . SER A 1 86 ? 78.938 13.016 25.641 1 15.48 86 SER A O 1
ATOM 611 N N . LYS A 1 87 ? 78.375 15.008 26.359 1 16.09 87 LYS A N 1
ATOM 612 C CA . LYS A 1 87 ? 78.562 14.578 27.734 1 16.09 87 LYS A CA 1
ATOM 613 C C . LYS A 1 87 ? 78.125 13.117 27.922 1 16.09 87 LYS A C 1
ATOM 615 O O . LYS A 1 87 ? 77.188 12.664 27.312 1 16.09 87 LYS A O 1
ATOM 620 N N . GLN A 1 88 ? 78.938 12.359 28.828 1 15.84 88 GLN A N 1
ATOM 621 C CA . GLN A 1 88 ? 79.438 11.047 29.266 1 15.84 88 GLN A CA 1
ATOM 622 C C . GLN A 1 88 ? 78.312 10.281 30 1 15.84 88 GLN A C 1
ATOM 624 O O . GLN A 1 88 ? 77.625 10.844 30.859 1 15.84 88 GLN A O 1
ATOM 629 N N . ARG A 1 89 ? 77.875 9.062 29.531 1 17.55 89 ARG A N 1
ATOM 630 C CA . ARG A 1 89 ? 76.938 7.957 29.719 1 17.55 89 ARG A CA 1
ATOM 631 C C . ARG A 1 89 ? 77.188 7.301 31.094 1 17.55 89 ARG A C 1
ATOM 633 O O . ARG A 1 89 ? 76.562 6.25 31.359 1 17.55 89 ARG A O 1
ATOM 640 N N . GLN A 1 90 ? 77.625 8.117 32.156 1 16.64 90 GLN A N 1
ATOM 641 C CA . GLN A 1 90 ? 78.125 7.16 33.125 1 16.64 90 GLN A CA 1
ATOM 642 C C . GLN A 1 90 ? 77.062 6.199 33.562 1 16.64 90 GLN A C 1
ATOM 644 O O . GLN A 1 90 ? 75.875 6.613 33.812 1 16.64 90 GLN A O 1
ATOM 649 N N . ASP A 1 91 ? 77.312 4.832 33.625 1 18.56 91 ASP A N 1
ATOM 650 C CA . ASP A 1 91 ? 76.812 3.455 33.656 1 18.56 91 ASP A CA 1
ATOM 651 C C . ASP A 1 91 ? 76.25 3.131 35.062 1 18.56 91 ASP A C 1
ATOM 653 O O . ASP A 1 91 ? 76 1.971 35.344 1 18.56 91 ASP A O 1
ATOM 657 N N . GLY A 1 92 ? 75.938 4.168 35.906 1 18.92 92 GLY A N 1
ATOM 658 C CA . GLY A 1 92 ? 76.062 3.65 37.25 1 18.92 92 GLY A CA 1
ATOM 659 C C . GLY A 1 92 ? 75.188 2.463 37.531 1 18.92 92 GLY A C 1
ATOM 660 O O . GLY A 1 92 ? 74.188 2.223 36.812 1 18.92 92 GLY A O 1
ATOM 661 N N . PRO A 1 93 ? 75.625 1.549 38.562 1 20.22 93 PRO A N 1
ATOM 662 C CA . PRO A 1 93 ? 75.375 0.162 38.969 1 20.22 93 PRO A CA 1
ATOM 663 C C . PRO A 1 93 ? 73.938 -0.049 39.5 1 20.22 93 PRO A C 1
ATOM 665 O O . PRO A 1 93 ? 73.438 0.794 40.219 1 20.22 93 PRO A O 1
ATOM 668 N N . GLN A 1 94 ? 73 -0.641 38.688 1 19.8 94 GLN A N 1
ATOM 669 C CA . GLN A 1 94 ? 71.625 -1.008 38.812 1 19.8 94 GLN A CA 1
ATOM 670 C C . GLN A 1 94 ? 71.375 -1.829 40.062 1 19.8 94 GLN A C 1
ATOM 672 O O . GLN A 1 94 ? 71.875 -2.953 40.188 1 19.8 94 GLN A O 1
ATOM 677 N N . GLY A 1 95 ? 71.5 -1.108 41.219 1 19.61 95 GLY A N 1
ATOM 678 C CA . GLY A 1 95 ? 71.312 -1.841 42.438 1 19.61 95 GLY A CA 1
ATOM 679 C C . GLY A 1 95 ? 70 -2.625 42.469 1 19.61 95 GLY A C 1
ATOM 680 O O . GLY A 1 95 ? 69.062 -2.297 41.75 1 19.61 95 GLY A O 1
ATOM 681 N N . VAL A 1 96 ? 70 -3.891 43.062 1 21.64 96 VAL A N 1
ATOM 682 C CA . VAL A 1 96 ? 69.25 -5.156 43.094 1 21.64 96 VAL A CA 1
ATOM 683 C C . VAL A 1 96 ? 67.938 -4.973 43.812 1 21.64 96 VAL A C 1
ATOM 685 O O . VAL A 1 96 ? 67.188 -5.945 44.094 1 21.64 96 VAL A O 1
ATOM 688 N N . SER A 1 97 ? 67.375 -3.705 43.969 1 20.81 97 SER A N 1
ATOM 689 C CA . SER A 1 97 ? 66.5 -3.693 45.094 1 20.81 97 SER A CA 1
ATOM 690 C C . SER A 1 97 ? 65.312 -4.652 44.875 1 20.81 97 SER A C 1
ATOM 692 O O . SER A 1 97 ? 64.938 -4.953 43.75 1 20.81 97 SER A O 1
ATOM 694 N N . GLY A 1 98 ? 64.75 -5.164 46.062 1 21.75 98 GLY A N 1
ATOM 695 C CA . GLY A 1 98 ? 63.906 -6.285 46.5 1 21.75 98 GLY A CA 1
ATOM 696 C C . GLY A 1 98 ? 62.531 -6.254 45.906 1 21.75 98 GLY A C 1
ATOM 697 O O . GLY A 1 98 ? 62.062 -5.219 45.375 1 21.75 98 GLY A O 1
ATOM 698 N N . PRO A 1 99 ? 61.719 -7.434 45.938 1 23.03 99 PRO A N 1
ATOM 699 C CA . PRO A 1 99 ? 60.688 -8.109 45.156 1 23.03 99 PRO A CA 1
ATOM 700 C C . PRO A 1 99 ? 59.312 -7.453 45.312 1 23.03 99 PRO A C 1
ATOM 702 O O . PRO A 1 99 ? 58.312 -7.98 44.812 1 23.03 99 PRO A O 1
ATOM 705 N N . GLY A 1 100 ? 59.219 -6.094 45.531 1 22.53 100 GLY A N 1
ATOM 706 C CA . GLY A 1 100 ? 57.938 -5.676 46.062 1 22.53 100 GLY A CA 1
ATOM 707 C C . GLY A 1 100 ? 56.781 -6.039 45.156 1 22.53 100 GLY A C 1
ATOM 708 O O . GLY A 1 100 ? 56.875 -5.93 43.938 1 22.53 100 GLY A O 1
ATOM 709 N N . GLY A 1 101 ? 55.906 -7.051 45.562 1 22.88 101 GLY A N 1
ATOM 710 C CA . GLY A 1 101 ? 54.781 -7.707 44.875 1 22.88 101 GLY A CA 1
ATOM 711 C C . GLY A 1 101 ? 53.688 -6.746 44.469 1 22.88 101 GLY A C 1
ATOM 712 O O . GLY A 1 101 ? 53.031 -6.148 45.312 1 22.88 101 GLY A O 1
ATOM 713 N N . LYS A 1 102 ? 53.938 -5.805 43.562 1 22 102 LYS A N 1
ATOM 714 C CA . LYS A 1 102 ? 52.969 -4.77 43.156 1 22 102 LYS A CA 1
ATOM 715 C C . LYS A 1 102 ? 51.688 -5.383 42.656 1 22 102 LYS A C 1
ATOM 717 O O . LYS A 1 102 ? 51.656 -6.035 41.594 1 22 102 LYS A O 1
ATOM 722 N N . GLY A 1 103 ? 50.906 -5.934 43.531 1 25.28 103 GLY A N 1
ATOM 723 C CA . GLY A 1 103 ? 49.562 -6.402 43.125 1 25.28 103 GLY A CA 1
ATOM 724 C C . GLY A 1 103 ? 48.75 -5.332 42.438 1 25.28 103 GLY A C 1
ATOM 725 O O . GLY A 1 103 ? 48.406 -4.32 43.062 1 25.28 103 GLY A O 1
ATOM 726 N N . GLY A 1 104 ? 49.125 -4.793 41.312 1 25.62 104 GLY A N 1
ATOM 727 C CA . GLY A 1 104 ? 48.375 -3.703 40.688 1 25.62 104 GLY A CA 1
ATOM 728 C C . GLY A 1 104 ? 46.938 -4.027 40.438 1 25.62 104 GLY A C 1
ATOM 729 O O . GLY A 1 104 ? 46.562 -5.188 40.25 1 25.62 104 GLY A O 1
ATOM 730 N N . PRO A 1 105 ? 46.062 -3.238 41.156 1 29.2 105 PRO A N 1
ATOM 731 C CA . PRO A 1 105 ? 44.625 -3.385 41.031 1 29.2 105 PRO A CA 1
ATOM 732 C C . PRO A 1 105 ? 44.156 -3.461 39.562 1 29.2 105 PRO A C 1
ATOM 734 O O . PRO A 1 105 ? 44.781 -2.859 38.688 1 29.2 105 PRO A O 1
ATOM 737 N N . ALA A 1 106 ? 43.688 -4.625 39.156 1 30.05 106 ALA A N 1
ATOM 738 C CA . ALA A 1 106 ? 43.062 -4.887 37.844 1 30.05 106 ALA A CA 1
ATOM 739 C C . ALA A 1 106 ? 42.062 -3.773 37.5 1 30.05 106 ALA A C 1
ATOM 741 O O . ALA A 1 106 ? 41.219 -3.402 38.281 1 30.05 106 ALA A O 1
ATOM 742 N N . GLY A 1 107 ? 42.531 -2.787 36.75 1 26.72 107 GLY A N 1
ATOM 743 C CA . GLY A 1 107 ? 41.688 -1.723 36.219 1 26.72 107 GLY A CA 1
ATOM 744 C C . GLY A 1 107 ? 40.344 -2.215 35.688 1 26.72 107 GLY A C 1
ATOM 745 O O . GLY A 1 107 ? 40.281 -3.285 35.094 1 26.72 107 GLY A O 1
ATOM 746 N N . LYS A 1 108 ? 39.25 -1.916 36.406 1 31.69 108 LYS A N 1
ATOM 747 C CA . LYS A 1 108 ? 37.844 -2.078 35.969 1 31.69 108 LYS A CA 1
ATOM 748 C C . LYS A 1 108 ? 37.688 -1.665 34.5 1 31.69 108 LYS A C 1
ATOM 750 O O . LYS A 1 108 ? 38.031 -0.543 34.125 1 31.69 108 LYS A O 1
ATOM 755 N N . ALA A 1 109 ? 37.812 -2.701 33.594 1 33.59 109 ALA A N 1
ATOM 756 C CA . ALA A 1 109 ? 37.438 -2.465 32.219 1 33.59 109 ALA A CA 1
ATOM 757 C C . ALA A 1 109 ? 36.188 -1.569 32.125 1 33.59 109 ALA A C 1
ATOM 759 O O . ALA A 1 109 ? 35.156 -1.866 32.75 1 33.59 109 ALA A O 1
ATOM 760 N N . VAL A 1 110 ? 36.344 -0.282 32.094 1 34.19 110 VAL A N 1
ATOM 761 C CA . VAL A 1 110 ? 35.219 0.602 31.734 1 34.19 110 VAL A CA 1
ATOM 762 C C . VAL A 1 110 ? 34.406 -0.025 30.594 1 34.19 110 VAL A C 1
ATOM 764 O O . VAL A 1 110 ? 34.938 -0.263 29.5 1 34.19 110 VAL A O 1
ATOM 767 N N . ILE A 1 111 ? 33.5 -0.924 30.969 1 35.03 111 ILE A N 1
ATOM 768 C CA . ILE A 1 111 ? 32.5 -1.326 30 1 35.03 111 ILE A CA 1
ATOM 769 C C . ILE A 1 111 ? 32 -0.103 29.234 1 35.03 111 ILE A C 1
ATOM 771 O O . ILE A 1 111 ? 31.406 0.811 29.812 1 35.03 111 ILE A O 1
ATOM 775 N N . THR A 1 112 ? 32.75 0.338 28.25 1 37.66 112 THR A N 1
ATOM 776 C CA . THR A 1 112 ? 32.156 1.326 27.359 1 37.66 112 THR A CA 1
ATOM 777 C C . THR A 1 112 ? 30.703 0.983 27.062 1 37.66 112 THR A C 1
ATOM 779 O O . THR A 1 112 ? 30.391 -0.168 26.75 1 37.66 112 THR A O 1
ATOM 782 N N . PRO A 1 113 ? 29.781 1.666 27.688 1 38.06 113 PRO A N 1
ATOM 783 C CA . PRO A 1 113 ? 28.391 1.38 27.344 1 38.06 113 PRO A CA 1
ATOM 784 C C . PRO A 1 113 ? 28.203 1.081 25.859 1 38.06 113 PRO A C 1
ATOM 786 O O . PRO A 1 113 ? 28.969 1.582 25.031 1 38.06 113 PRO A O 1
ATOM 789 N N . PRO A 1 114 ? 27.688 -0.056 25.516 1 38.06 114 PRO A N 1
ATOM 790 C CA . PRO A 1 114 ? 27.453 -0.358 24.094 1 38.06 114 PRO A CA 1
ATOM 791 C C . PRO A 1 114 ? 26.969 0.854 23.312 1 38.06 114 PRO A C 1
ATOM 793 O O . PRO A 1 114 ? 26.203 1.669 23.828 1 38.06 114 PRO A O 1
ATOM 796 N N . LYS A 1 115 ? 27.781 1.312 22.422 1 38.72 115 LYS A N 1
ATOM 797 C CA . LYS A 1 115 ? 27.312 2.328 21.484 1 38.72 115 LYS A CA 1
ATOM 798 C C . LYS A 1 115 ? 25.859 2.08 21.078 1 38.72 115 LYS A C 1
ATOM 800 O O . LYS A 1 115 ? 25.516 1.004 20.578 1 38.72 115 LYS A O 1
ATOM 805 N N . GLU A 1 116 ? 24.906 2.676 21.734 1 39.88 116 GLU A N 1
ATOM 806 C CA . GLU A 1 116 ? 23.547 2.615 21.234 1 39.88 116 GLU A CA 1
ATOM 807 C C . GLU A 1 116 ? 23.5 2.809 19.719 1 39.88 116 GLU A C 1
ATOM 809 O O . GLU A 1 116 ? 23.906 3.855 19.219 1 39.88 116 GLU A O 1
ATOM 814 N N . ASN A 1 117 ? 23.75 1.933 18.891 1 39.88 117 ASN A N 1
ATOM 815 C CA . ASN A 1 117 ? 23.672 1.94 17.438 1 39.88 117 ASN A CA 1
ATOM 816 C C . ASN A 1 117 ? 22.328 2.479 16.953 1 39.88 117 ASN A C 1
ATOM 818 O O . ASN A 1 117 ? 21.359 1.727 16.844 1 39.88 117 ASN A O 1
ATOM 822 N N . LYS A 1 118 ? 22.125 3.775 17.234 1 48.56 118 LYS A N 1
ATOM 823 C CA . LYS A 1 118 ? 20.938 4.355 16.609 1 48.56 118 LYS A CA 1
ATOM 824 C C . LYS A 1 118 ? 20.953 4.137 15.109 1 48.56 118 LYS A C 1
ATOM 826 O O . LYS A 1 118 ? 21.953 4.379 14.445 1 48.56 118 LYS A O 1
ATOM 831 N N . PRO A 1 119 ? 20.047 3.432 14.578 1 50.19 119 PRO A N 1
ATOM 832 C CA . PRO A 1 119 ? 20 3.172 13.141 1 50.19 119 PRO A CA 1
ATOM 833 C C . PRO A 1 119 ? 20.141 4.441 12.305 1 50.19 119 PRO A C 1
ATOM 835 O O . PRO A 1 119 ? 19.516 5.461 12.617 1 50.19 119 PRO A O 1
ATOM 838 N N . LYS A 1 120 ? 21.234 4.594 11.555 1 55.44 120 LYS A N 1
ATOM 839 C CA . LYS A 1 120 ? 21.5 5.754 10.703 1 55.44 120 LYS A CA 1
ATOM 840 C C . LYS A 1 120 ? 20.609 5.738 9.469 1 55.44 120 LYS A C 1
ATOM 842 O O . LYS A 1 120 ? 20.391 4.688 8.867 1 55.44 120 LYS A O 1
ATOM 847 N N . VAL A 1 121 ? 19.844 6.75 9.25 1 60.19 121 VAL A N 1
ATOM 848 C CA . VAL A 1 121 ? 19.125 7.012 8.016 1 60.19 121 VAL A CA 1
ATOM 849 C C . VAL A 1 121 ? 20.078 6.914 6.824 1 60.19 121 VAL A C 1
ATOM 851 O O . VAL A 1 121 ? 21.219 7.363 6.902 1 60.19 121 VAL A O 1
ATOM 854 N N . PRO A 1 122 ? 19.656 6.125 5.824 1 61.25 122 PRO A N 1
ATOM 855 C CA . PRO A 1 122 ? 20.484 6.207 4.621 1 61.25 122 PRO A CA 1
ATOM 856 C C . PRO A 1 122 ? 20.812 7.645 4.227 1 61.25 122 PRO A C 1
ATOM 858 O O . PRO A 1 122 ? 19.984 8.547 4.414 1 61.25 122 PRO A O 1
ATOM 861 N N . GLU A 1 123 ? 22 7.93 3.846 1 59.66 123 GLU A N 1
ATOM 862 C CA . GLU A 1 123 ? 22.547 9.258 3.574 1 59.66 123 GLU A CA 1
ATOM 863 C C . GLU A 1 123 ? 21.625 10.062 2.672 1 59.66 123 GLU A C 1
ATOM 865 O O . GLU A 1 123 ? 21.469 11.273 2.857 1 59.66 123 GLU A O 1
ATOM 870 N N . CYS A 1 124 ? 20.922 9.266 1.816 1 59.81 124 CYS A N 1
ATOM 871 C CA . CYS A 1 124 ? 20.094 9.961 0.844 1 59.81 124 CYS A CA 1
ATOM 872 C C . CYS A 1 124 ? 18.844 10.547 1.509 1 59.81 124 CYS A C 1
ATOM 874 O O . CYS A 1 124 ? 18.188 11.422 0.945 1 59.81 124 CYS A O 1
ATOM 876 N N . PHE A 1 125 ? 18.672 10.141 2.742 1 65.81 125 PHE A N 1
ATOM 877 C CA . PHE A 1 125 ? 17.469 10.609 3.414 1 65.81 125 PHE A CA 1
ATOM 878 C C . PHE A 1 125 ? 17.812 11.352 4.699 1 65.81 125 PHE A C 1
ATOM 880 O O . PHE A 1 125 ? 16.938 11.625 5.52 1 65.81 125 PHE A O 1
ATOM 887 N N . SER A 1 126 ? 19.047 11.711 4.801 1 69.62 126 SER A N 1
ATOM 888 C CA . SER A 1 126 ? 19.531 12.297 6.043 1 69.62 126 SER A CA 1
ATOM 889 C C . SER A 1 126 ? 18.922 13.68 6.277 1 69.62 126 SER A C 1
ATOM 891 O O . SER A 1 126 ? 18.891 14.164 7.41 1 69.62 126 SER A O 1
ATOM 893 N N . HIS A 1 127 ? 18.375 14.25 5.207 1 76.94 127 HIS A N 1
ATOM 894 C CA . HIS A 1 127 ? 17.828 15.594 5.312 1 76.94 127 HIS A CA 1
ATOM 895 C C . HIS A 1 127 ? 16.391 15.562 5.848 1 76.94 127 HIS A C 1
ATOM 897 O O . HIS A 1 127 ? 15.836 16.609 6.188 1 76.94 127 HIS A O 1
ATOM 903 N N . LEU A 1 128 ? 15.891 14.359 5.977 1 81.69 128 LEU A N 1
ATOM 904 C CA . LEU A 1 128 ? 14.5 14.258 6.41 1 81.69 128 LEU A CA 1
ATOM 905 C C . LEU A 1 128 ? 14.391 14.453 7.918 1 81.69 128 LEU A C 1
ATOM 907 O O . LEU A 1 128 ? 15.297 14.086 8.664 1 81.69 128 LEU A O 1
ATOM 911 N N . SER A 1 129 ? 13.305 15.062 8.234 1 82.62 129 SER A N 1
ATOM 912 C CA . SER A 1 129 ? 13.07 15.352 9.641 1 82.62 129 SER A CA 1
ATOM 913 C C . SER A 1 129 ? 12.492 14.141 10.367 1 82.62 129 SER A C 1
ATOM 915 O O . SER A 1 129 ? 11.945 13.242 9.742 1 82.62 129 SER A O 1
ATOM 917 N N . MET A 1 130 ? 12.773 14.172 11.641 1 82 130 MET A N 1
ATOM 918 C CA . MET A 1 130 ? 12.25 13.117 12.5 1 82 130 MET A CA 1
ATOM 919 C C . MET A 1 130 ? 11.961 13.648 13.898 1 82 130 MET A C 1
ATOM 921 O O . MET A 1 130 ? 12.734 14.438 14.445 1 82 130 MET A O 1
ATOM 925 N N . ALA A 1 131 ? 10.875 13.227 14.406 1 82.75 131 ALA A N 1
ATOM 926 C CA . ALA A 1 131 ? 10.562 13.578 15.789 1 82.75 131 ALA A CA 1
ATOM 927 C C . ALA A 1 131 ? 11.633 13.047 16.75 1 82.75 131 ALA A C 1
ATOM 929 O O . ALA A 1 131 ? 12.164 11.953 16.547 1 82.75 131 ALA A O 1
ATOM 930 N N . LYS A 1 132 ? 11.961 13.859 17.719 1 83.38 132 LYS A N 1
ATOM 931 C CA . LYS A 1 132 ? 12.969 13.5 18.703 1 83.38 132 LYS A CA 1
ATOM 932 C C . LYS A 1 132 ? 12.43 13.672 20.125 1 83.38 132 LYS A C 1
ATOM 934 O O . LYS A 1 132 ? 11.773 14.672 20.438 1 83.38 132 LYS A O 1
ATOM 939 N N . ARG A 1 133 ? 12.672 12.695 20.922 1 74.5 133 ARG A N 1
ATOM 940 C CA . ARG A 1 133 ? 12.352 12.828 22.328 1 74.5 133 ARG A CA 1
ATOM 941 C C . ARG A 1 133 ? 13.43 13.625 23.062 1 74.5 133 ARG A C 1
ATOM 943 O O . ARG A 1 133 ? 14.602 13.227 23.078 1 74.5 133 ARG A O 1
ATOM 950 N N . ILE A 1 134 ? 13.047 14.703 23.5 1 76.38 134 ILE A N 1
ATOM 951 C CA . ILE A 1 134 ? 14 15.531 24.234 1 76.38 134 ILE A CA 1
ATOM 952 C C . ILE A 1 134 ? 13.805 15.336 25.734 1 76.38 134 ILE A C 1
ATOM 954 O O . ILE A 1 134 ? 12.688 15.484 26.25 1 76.38 134 ILE A O 1
ATOM 958 N N . HIS A 1 135 ? 14.883 15.016 26.328 1 74.81 135 HIS A N 1
ATOM 959 C CA . HIS A 1 135 ? 14.82 14.828 27.766 1 74.81 135 HIS A CA 1
ATOM 960 C C . HIS A 1 135 ? 14.641 16.156 28.5 1 74.81 135 HIS A C 1
ATOM 962 O O . HIS A 1 135 ? 15.211 17.172 28.078 1 74.81 135 HIS A O 1
ATOM 968 N N . MET A 1 136 ? 13.898 16.141 29.531 1 71.88 136 MET A N 1
ATOM 969 C CA . MET A 1 136 ? 13.531 17.328 30.312 1 71.88 136 MET A CA 1
ATOM 970 C C . MET A 1 136 ? 14.766 18.047 30.844 1 71.88 136 MET A C 1
ATOM 972 O O . MET A 1 136 ? 14.766 19.266 30.984 1 71.88 136 MET A O 1
ATOM 976 N N . THR A 1 137 ? 15.766 17.281 31.062 1 67.94 137 THR A N 1
ATOM 977 C CA . THR A 1 137 ? 16.984 17.844 31.625 1 67.94 137 THR A CA 1
ATOM 978 C C . THR A 1 137 ? 17.703 18.703 30.594 1 67.94 137 THR A C 1
ATOM 980 O O . THR A 1 137 ? 18.531 19.547 30.953 1 67.94 137 THR A O 1
ATOM 983 N N . GLU A 1 138 ? 17.359 18.516 29.391 1 69.62 138 GLU A N 1
ATOM 984 C CA . GLU A 1 138 ? 18.047 19.203 28.312 1 69.62 138 GLU A CA 1
ATOM 985 C C . GLU A 1 138 ? 17.281 20.469 27.906 1 69.62 138 GLU A C 1
ATOM 987 O O . GLU A 1 138 ? 17.766 21.25 27.078 1 69.62 138 GLU A O 1
ATOM 992 N N . VAL A 1 139 ? 16.219 20.578 28.547 1 69.38 139 VAL A N 1
ATOM 993 C CA . VAL A 1 139 ? 15.352 21.672 28.094 1 69.38 139 VAL A CA 1
ATOM 994 C C . VAL A 1 139 ? 15.742 22.969 28.781 1 69.38 139 VAL A C 1
ATOM 996 O O . VAL A 1 139 ? 16.062 22.984 29.984 1 69.38 139 VAL A O 1
ATOM 999 N N . ASP A 1 140 ? 15.852 23.969 27.953 1 68.88 140 ASP A N 1
ATOM 1000 C CA . ASP A 1 140 ? 16.172 25.312 28.422 1 68.88 140 ASP A CA 1
ATOM 1001 C C . ASP A 1 140 ? 15.172 25.781 29.469 1 68.88 140 ASP A C 1
ATOM 1003 O O . ASP A 1 140 ? 13.977 25.484 29.375 1 68.88 140 ASP A O 1
ATOM 1007 N N . LYS A 1 141 ? 15.641 26.359 30.469 1 73.88 141 LYS A N 1
ATOM 1008 C CA . LYS A 1 141 ? 14.867 26.922 31.578 1 73.88 141 LYS A CA 1
ATOM 1009 C C . LYS A 1 141 ? 13.836 27.922 31.078 1 73.88 141 LYS A C 1
ATOM 1011 O O . LYS A 1 141 ? 12.852 28.203 31.766 1 73.88 141 LYS A O 1
ATOM 1016 N N . ASP A 1 142 ? 13.883 28.219 29.859 1 87.31 142 ASP A N 1
ATOM 1017 C CA . ASP A 1 142 ? 13.031 29.297 29.344 1 87.31 142 ASP A CA 1
ATOM 1018 C C . ASP A 1 142 ? 11.789 28.734 28.656 1 87.31 142 ASP A C 1
ATOM 1020 O O . ASP A 1 142 ? 10.977 29.484 28.109 1 87.31 142 ASP A O 1
ATOM 1024 N N . VAL A 1 143 ? 11.562 27.453 28.828 1 94.81 143 VAL A N 1
ATOM 1025 C CA . VAL A 1 143 ? 10.398 26.859 28.172 1 94.81 143 VAL A CA 1
ATOM 1026 C C . VAL A 1 143 ? 9.273 26.672 29.172 1 94.81 143 VAL A C 1
ATOM 1028 O O . VAL A 1 143 ? 9.484 26.109 30.25 1 94.81 143 VAL A O 1
ATOM 1031 N N . HIS A 1 144 ? 8.141 27.219 28.875 1 96.31 144 HIS A N 1
ATOM 1032 C CA . HIS A 1 144 ? 6.957 27.141 29.734 1 96.31 144 HIS A CA 1
ATOM 1033 C C . HIS A 1 144 ? 6.508 25.703 29.922 1 96.31 144 HIS A C 1
ATOM 1035 O O . HIS A 1 144 ? 6.555 24.891 29 1 96.31 144 HIS A O 1
ATOM 1041 N N . PRO A 1 145 ? 6.02 25.328 31.062 1 95.56 145 PRO A N 1
ATOM 1042 C CA . PRO A 1 145 ? 5.609 23.953 31.375 1 95.56 145 PRO A CA 1
ATOM 1043 C C . PRO A 1 145 ? 4.562 23.422 30.391 1 95.56 145 PRO A C 1
ATOM 1045 O O . PRO A 1 145 ? 4.605 22.25 30.016 1 95.56 145 PRO A O 1
ATOM 1048 N N . SER A 1 146 ? 3.596 24.266 30 1 97.06 146 SER A N 1
ATOM 1049 C CA . SER A 1 146 ? 2.57 23.828 29.047 1 97.06 146 SER A CA 1
ATOM 1050 C C . SER A 1 146 ? 3.18 23.469 27.703 1 97.06 146 SER A C 1
ATOM 1052 O O . SER A 1 146 ? 2.717 22.547 27.016 1 97.06 146 SER A O 1
ATOM 1054 N N . VAL A 1 147 ? 4.152 24.188 27.312 1 97.44 147 VAL A N 1
ATOM 1055 C CA . VAL A 1 147 ? 4.836 23.938 26.047 1 97.44 147 VAL A CA 1
ATOM 1056 C C . VAL A 1 147 ? 5.715 22.688 26.188 1 97.44 147 VAL A C 1
ATOM 1058 O O . VAL A 1 147 ? 5.82 21.906 25.25 1 97.44 147 VAL A O 1
ATOM 1061 N N . LEU A 1 148 ? 6.297 22.562 27.328 1 95.88 148 LEU A N 1
ATOM 1062 C CA . LEU A 1 148 ? 7.094 21.375 27.609 1 95.88 148 LEU A CA 1
ATOM 1063 C C . LEU A 1 148 ? 6.254 20.109 27.469 1 95.88 148 LEU A C 1
ATOM 1065 O O . LEU A 1 148 ? 6.664 19.156 26.812 1 95.88 148 LEU A O 1
ATOM 1069 N N . ALA A 1 149 ? 5.121 20.172 28.031 1 96.06 149 ALA A N 1
ATOM 1070 C CA . ALA A 1 149 ? 4.211 19.031 27.984 1 96.06 149 ALA A CA 1
ATOM 1071 C C . ALA A 1 149 ? 3.75 18.766 26.547 1 96.06 149 ALA A C 1
ATOM 1073 O O . ALA A 1 149 ? 3.666 17.609 26.125 1 96.06 149 ALA A O 1
ATOM 1074 N N . LEU A 1 150 ? 3.443 19.766 25.891 1 96.94 150 LEU A N 1
ATOM 1075 C CA . LEU A 1 150 ? 2.986 19.641 24.5 1 96.94 150 LEU A CA 1
ATOM 1076 C C . LEU A 1 150 ? 4.074 19.031 23.625 1 96.94 150 LEU A C 1
ATOM 1078 O O . LEU A 1 150 ? 3.791 18.172 22.797 1 96.94 150 LEU A O 1
ATOM 1082 N N . GLY A 1 151 ? 5.266 19.516 23.781 1 96 151 GLY A N 1
ATOM 1083 C CA . GLY A 1 151 ? 6.375 18.969 23.031 1 96 151 GLY A CA 1
ATOM 1084 C C . GLY A 1 151 ? 6.531 17.469 23.219 1 96 151 GLY A C 1
ATOM 1085 O O . GLY A 1 151 ? 6.77 16.734 22.25 1 96 151 GLY A O 1
ATOM 1086 N N . GLN A 1 152 ? 6.336 17.031 24.375 1 94.56 152 GLN A N 1
ATOM 1087 C CA . GLN A 1 152 ? 6.422 15.617 24.672 1 94.56 152 GLN A CA 1
ATOM 1088 C C . GLN A 1 152 ? 5.293 14.844 24 1 94.56 152 GLN A C 1
ATOM 1090 O O . GLN A 1 152 ? 5.508 13.75 23.469 1 94.56 152 GLN A O 1
ATOM 1095 N N . GLN A 1 153 ? 4.164 15.43 24.031 1 95.31 153 GLN A N 1
ATOM 1096 C CA . GLN A 1 153 ? 3.014 14.805 23.391 1 95.31 153 GLN A CA 1
ATOM 1097 C C . GLN A 1 153 ? 3.225 14.688 21.891 1 95.31 153 GLN A C 1
ATOM 1099 O O . GLN A 1 153 ? 2.887 13.664 21.281 1 95.31 153 GLN A O 1
ATOM 1104 N N . MET A 1 154 ? 3.766 15.656 21.359 1 94.44 154 MET A N 1
ATOM 1105 C CA . MET A 1 154 ? 3.977 15.688 19.906 1 94.44 154 MET A CA 1
ATOM 1106 C C . MET A 1 154 ? 5.082 14.719 19.5 1 94.44 154 MET A C 1
ATOM 1108 O O . MET A 1 154 ? 4.957 14.016 18.5 1 94.44 154 MET A O 1
ATOM 1112 N N . SER A 1 155 ? 6.125 14.656 20.312 1 93.5 155 SER A N 1
ATOM 1113 C CA . SER A 1 155 ? 7.242 13.766 20 1 93.5 155 SER A CA 1
ATOM 1114 C C . SER A 1 155 ? 6.832 12.305 20.125 1 93.5 155 SER A C 1
ATOM 1116 O O . SER A 1 155 ? 7.371 11.445 19.422 1 93.5 155 SER A O 1
ATOM 1118 N N . ALA A 1 156 ? 5.812 12.086 20.938 1 92.19 156 ALA A N 1
ATOM 1119 C CA . ALA A 1 156 ? 5.332 10.727 21.172 1 92.19 156 ALA A CA 1
ATOM 1120 C C . ALA A 1 156 ? 4.152 10.406 20.25 1 92.19 156 ALA A C 1
ATOM 1122 O O . ALA A 1 156 ? 3.551 9.336 20.359 1 92.19 156 ALA A O 1
ATOM 1123 N N . PHE A 1 157 ? 3.748 11.281 19.516 1 92 157 PHE A N 1
ATOM 1124 C CA . PHE A 1 157 ? 2.664 11.141 18.547 1 92 157 PHE A CA 1
ATOM 1125 C C . PHE A 1 157 ? 1.339 10.883 19.25 1 92 157 PHE A C 1
ATOM 1127 O O . PHE A 1 157 ? 0.467 10.195 18.719 1 92 157 PHE A O 1
ATOM 1134 N N . ALA A 1 158 ? 1.286 11.406 20.422 1 91.44 158 ALA A N 1
ATOM 1135 C CA . ALA A 1 158 ? 0.004 11.352 21.125 1 91.44 158 ALA A CA 1
ATOM 1136 C C . ALA A 1 158 ? -1.031 12.234 20.438 1 91.44 158 ALA A C 1
ATOM 1138 O O . ALA A 1 158 ? -2.23 11.961 20.484 1 91.44 158 ALA A O 1
ATOM 1139 N N . ILE A 1 159 ? -0.582 13.297 19.891 1 90.56 159 ILE A N 1
ATOM 1140 C CA . ILE A 1 159 ? -1.354 14.109 18.953 1 90.56 159 ILE A CA 1
ATOM 1141 C C . ILE A 1 159 ? -0.67 14.125 17.594 1 90.56 159 ILE A C 1
ATOM 1143 O O . ILE A 1 159 ? 0.466 14.594 17.469 1 90.56 159 ILE A O 1
ATOM 1147 N N . SER A 1 160 ? -1.414 13.672 16.594 1 87.88 160 SER A N 1
ATOM 1148 C CA . SER A 1 160 ? -0.682 13.422 15.352 1 87.88 160 SER A CA 1
ATOM 1149 C C . SER A 1 160 ? -1.213 14.281 14.211 1 87.88 160 SER A C 1
ATOM 1151 O O . SER A 1 160 ? -0.44 14.773 13.391 1 87.88 160 SER A O 1
ATOM 1153 N N . ASP A 1 161 ? -2.525 14.562 14.172 1 89.12 161 ASP A N 1
ATOM 1154 C CA . ASP A 1 161 ? -3.055 15.305 13.039 1 89.12 161 ASP A CA 1
ATOM 1155 C C . ASP A 1 161 ? -2.736 16.797 13.156 1 89.12 161 ASP A C 1
ATOM 1157 O O . ASP A 1 161 ? -2.598 17.312 14.266 1 89.12 161 ASP A O 1
ATOM 1161 N N . SER A 1 162 ? -2.615 17.484 12.102 1 93.12 162 SER A N 1
ATOM 1162 C CA . SER A 1 162 ? -2.121 18.859 12.008 1 93.12 162 SER A CA 1
ATOM 1163 C C . SER A 1 162 ? -3.01 19.812 12.789 1 93.12 162 SER A C 1
ATOM 1165 O O . SER A 1 162 ? -2.514 20.641 13.562 1 93.12 162 SER A O 1
ATOM 1167 N N . THR A 1 163 ? -4.281 19.719 12.68 1 94.19 163 THR A N 1
ATOM 1168 C CA . THR A 1 163 ? -5.199 20.672 13.281 1 94.19 163 THR A CA 1
ATOM 1169 C C . THR A 1 163 ? -5.238 20.516 14.797 1 94.19 163 THR A C 1
ATOM 1171 O O . THR A 1 163 ? -5.328 21.5 15.531 1 94.19 163 THR A O 1
ATOM 1174 N N . THR A 1 164 ? -5.184 19.281 15.242 1 94.75 164 THR A N 1
ATOM 1175 C CA . THR A 1 164 ? -5.121 19.031 16.688 1 94.75 164 THR A CA 1
ATOM 1176 C C . THR A 1 164 ? -3.826 19.578 17.266 1 94.75 164 THR A C 1
ATOM 1178 O O . THR A 1 164 ? -3.83 20.172 18.344 1 94.75 164 THR A O 1
ATOM 1181 N N . ARG A 1 165 ? -2.752 19.406 16.609 1 96.56 165 ARG A N 1
ATOM 1182 C CA . ARG A 1 165 ? -1.471 19.953 17.031 1 96.56 165 ARG A CA 1
ATOM 1183 C C . ARG A 1 165 ? -1.518 21.484 17.062 1 96.56 165 ARG A C 1
ATOM 1185 O O . ARG A 1 165 ? -1.01 22.109 18 1 96.56 165 ARG A O 1
ATOM 1192 N N . LEU A 1 166 ? -2.125 22.016 16.062 1 97.94 166 LEU A N 1
ATOM 1193 C CA . LEU A 1 166 ? -2.262 23.453 15.961 1 97.94 166 LEU A CA 1
ATOM 1194 C C . LEU A 1 166 ? -3.053 24.016 17.141 1 97.94 166 LEU A C 1
ATOM 1196 O O . LEU A 1 166 ? -2.611 24.953 17.797 1 97.94 166 LEU A O 1
ATOM 1200 N N . GLU A 1 167 ? -4.191 23.453 17.375 1 97.75 167 GLU A N 1
ATOM 1201 C CA . GLU A 1 167 ? -5.039 23.906 18.469 1 97.75 167 GLU A CA 1
ATOM 1202 C C . GLU A 1 167 ? -4.316 23.812 19.797 1 97.75 167 GLU A C 1
ATOM 1204 O O . GLU A 1 167 ? -4.355 24.75 20.594 1 97.75 167 GLU A O 1
ATOM 1209 N N . ALA A 1 168 ? -3.666 22.719 19.984 1 98.12 168 ALA A N 1
ATOM 1210 C CA . ALA A 1 168 ? -2.916 22.516 21.234 1 98.12 168 ALA A CA 1
ATOM 1211 C C . ALA A 1 168 ? -1.8 23.547 21.359 1 98.12 168 ALA A C 1
ATOM 1213 O O . ALA A 1 168 ? -1.536 24.047 22.453 1 98.12 168 ALA A O 1
ATOM 1214 N N . THR A 1 169 ? -1.146 23.859 20.328 1 98.38 169 THR A N 1
ATOM 1215 C CA . THR A 1 169 ? -0.066 24.828 20.312 1 98.38 169 THR A CA 1
ATOM 1216 C C . THR A 1 169 ? -0.587 26.219 20.703 1 98.38 169 THR A C 1
ATOM 1218 O O . THR A 1 169 ? -0.002 26.891 21.547 1 98.38 169 THR A O 1
ATOM 1221 N N . LEU A 1 170 ? -1.697 26.625 20.094 1 98.5 170 LEU A N 1
ATOM 1222 C CA . LEU A 1 170 ? -2.283 27.938 20.375 1 98.5 170 LEU A CA 1
ATOM 1223 C C . LEU A 1 170 ? -2.734 28.031 21.828 1 98.5 170 LEU A C 1
ATOM 1225 O O . LEU A 1 170 ? -2.543 29.062 22.469 1 98.5 170 LEU A O 1
ATOM 1229 N N . LEU A 1 171 ? -3.266 26.984 22.312 1 98.5 171 LEU A N 1
ATOM 1230 C CA . LEU A 1 171 ? -3.691 26.969 23.719 1 98.5 171 LEU A CA 1
ATOM 1231 C C . LEU A 1 171 ? -2.49 27.047 24.656 1 98.5 171 LEU A C 1
ATOM 1233 O O . LEU A 1 171 ? -2.549 27.719 25.688 1 98.5 171 LEU A O 1
ATOM 1237 N N . ALA A 1 172 ? -1.459 26.359 24.312 1 98.5 172 ALA A N 1
ATOM 1238 C CA . ALA A 1 172 ? -0.232 26.453 25.094 1 98.5 172 ALA A CA 1
ATOM 1239 C C . ALA A 1 172 ? 0.338 27.875 25.062 1 98.5 172 ALA A C 1
ATOM 1241 O O . ALA A 1 172 ? 0.773 28.406 26.078 1 98.5 172 ALA A O 1
ATOM 1242 N N . PHE A 1 173 ? 0.343 28.484 23.922 1 98.44 173 PHE A N 1
ATOM 1243 C CA . PHE A 1 173 ? 0.86 29.844 23.781 1 98.44 173 PHE A CA 1
ATOM 1244 C C . PHE A 1 173 ? 0.011 30.828 24.578 1 98.44 173 PHE A C 1
ATOM 1246 O O . PHE A 1 173 ? 0.528 31.812 25.109 1 98.44 173 PHE A O 1
ATOM 1253 N N . LYS A 1 174 ? -1.278 30.578 24.578 1 98.19 174 LYS A N 1
ATOM 1254 C CA . LYS A 1 174 ? -2.148 31.422 25.406 1 98.19 174 LYS A CA 1
ATOM 1255 C C . LYS A 1 174 ? -1.697 31.406 26.859 1 98.19 174 LYS A C 1
ATOM 1257 O O . LYS A 1 174 ? -1.676 32.469 27.516 1 98.19 174 LYS A O 1
ATOM 1262 N N . LYS A 1 175 ? -1.283 30.266 27.375 1 98.31 175 LYS A N 1
ATOM 1263 C CA . LYS A 1 175 ? -0.787 30.156 28.734 1 98.31 175 LYS A CA 1
ATOM 1264 C C . LYS A 1 175 ? 0.548 30.875 28.906 1 98.31 175 LYS A C 1
ATOM 1266 O O . LYS A 1 175 ? 0.814 31.469 29.953 1 98.31 175 LYS A O 1
ATOM 1271 N N . VAL A 1 176 ? 1.365 30.734 27.891 1 97.88 176 VAL A N 1
ATOM 1272 C CA . VAL A 1 176 ? 2.639 31.453 27.906 1 97.88 176 VAL A CA 1
ATOM 1273 C C . VAL A 1 176 ? 2.387 32.969 27.984 1 97.88 176 VAL A C 1
ATOM 1275 O O . VAL A 1 176 ? 3.029 33.656 28.781 1 97.88 176 VAL A O 1
ATOM 1278 N N . ILE A 1 177 ? 1.447 33.438 27.188 1 97.88 177 ILE A N 1
ATOM 1279 C CA . ILE A 1 177 ? 1.091 34.844 27.172 1 97.88 177 ILE A CA 1
ATOM 1280 C C . ILE A 1 177 ? 0.566 35.281 28.547 1 97.88 177 ILE A C 1
ATOM 1282 O O . ILE A 1 177 ? 0.987 36.281 29.094 1 97.88 177 ILE A O 1
ATOM 1286 N N . ASP A 1 178 ? -0.234 34.5 29.094 1 96.5 178 ASP A N 1
ATOM 1287 C CA . ASP A 1 178 ? -0.884 34.812 30.359 1 96.5 178 ASP A CA 1
ATOM 1288 C C . ASP A 1 178 ? 0.135 34.875 31.5 1 96.5 178 ASP A C 1
ATOM 1290 O O . ASP A 1 178 ? -0.04 35.625 32.438 1 96.5 178 ASP A O 1
ATOM 1294 N N . SER A 1 179 ? 1.175 34.125 31.438 1 95.69 179 SER A N 1
ATOM 1295 C CA . SER A 1 179 ? 2.156 34.031 32.5 1 95.69 179 SER A CA 1
ATOM 1296 C C . SER A 1 179 ? 3.244 35.094 32.375 1 95.69 179 SER A C 1
ATOM 1298 O O . SER A 1 179 ? 4.07 35.281 33.25 1 95.69 179 SER A O 1
ATOM 1300 N N . TYR A 1 180 ? 3.17 35.812 31.328 1 96 180 TYR A N 1
ATOM 1301 C CA . TYR A 1 180 ? 4.254 36.719 31 1 96 180 TYR A CA 1
ATOM 1302 C C . TYR A 1 180 ? 4.074 38.062 31.703 1 96 180 TYR A C 1
ATOM 1304 O O . TYR A 1 180 ? 2.945 38.531 31.891 1 96 180 TYR A O 1
ATOM 1312 N N . THR A 1 181 ? 5.227 38.625 32.125 1 95.44 181 THR A N 1
ATOM 1313 C CA . THR A 1 181 ? 5.309 40 32.625 1 95.44 181 THR A CA 1
ATOM 1314 C C . THR A 1 181 ? 6.477 40.75 31.969 1 95.44 181 THR A C 1
ATOM 1316 O O . THR A 1 181 ? 7.605 40.25 31.969 1 95.44 181 THR A O 1
ATOM 1319 N N . THR A 1 182 ? 6.172 41.875 31.484 1 94.81 182 THR A N 1
ATOM 1320 C CA . THR A 1 182 ? 7.207 42.656 30.812 1 94.81 182 THR A CA 1
ATOM 1321 C C . THR A 1 182 ? 8.258 43.125 31.812 1 94.81 182 THR A C 1
ATOM 1323 O O . THR A 1 182 ? 7.926 43.781 32.812 1 94.81 182 THR A O 1
ATOM 1326 N N . PRO A 1 183 ? 9.461 42.812 31.547 1 94.06 183 PRO A N 1
ATOM 1327 C CA . PRO A 1 183 ? 10.508 43.312 32.438 1 94.06 183 PRO A CA 1
ATOM 1328 C C . PRO A 1 183 ? 10.656 44.844 32.375 1 94.06 183 PRO A C 1
ATOM 1330 O O . PRO A 1 183 ? 10.375 45.438 31.328 1 94.06 183 PRO A O 1
ATOM 1333 N N . PRO A 1 184 ? 11.172 45.375 33.469 1 92.31 184 PRO A N 1
ATOM 1334 C CA . PRO A 1 184 ? 11.359 46.812 33.469 1 92.31 184 PRO A CA 1
ATOM 1335 C C . PRO A 1 184 ? 12.273 47.312 32.344 1 92.31 184 PRO A C 1
ATOM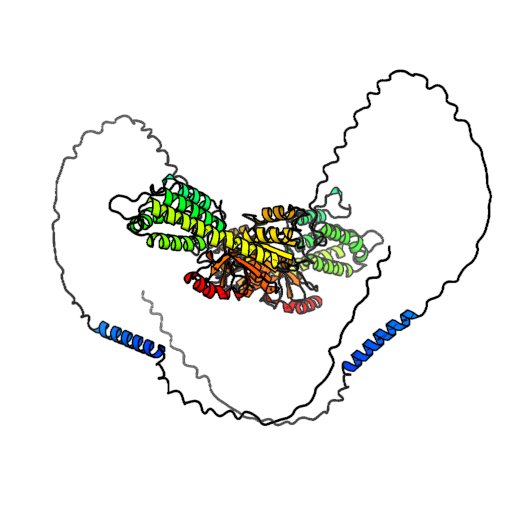 1337 O O . PRO A 1 184 ? 13.281 46.656 32.031 1 92.31 184 PRO A O 1
ATOM 1340 N N . GLY A 1 185 ? 11.938 48.375 31.672 1 91.06 185 GLY A N 1
ATOM 1341 C CA . GLY A 1 185 ? 12.758 48.969 30.625 1 91.06 185 GLY A CA 1
ATOM 1342 C C . GLY A 1 185 ? 12.469 48.406 29.25 1 91.06 185 GLY A C 1
ATOM 1343 O O . GLY A 1 185 ? 13.062 48.844 28.25 1 91.06 185 GLY A O 1
ATOM 1344 N N . ASN A 1 186 ? 11.609 47.469 29.266 1 92.75 186 ASN A N 1
ATOM 1345 C CA . ASN A 1 186 ? 11.242 46.875 27.984 1 92.75 186 ASN A CA 1
ATOM 1346 C C . ASN A 1 186 ? 9.773 47.125 27.656 1 92.75 186 ASN A C 1
ATOM 1348 O O . ASN A 1 186 ? 9.016 47.625 28.5 1 92.75 186 ASN A O 1
ATOM 1352 N N . THR A 1 187 ? 9.453 46.969 26.391 1 92.25 187 THR A N 1
ATOM 1353 C CA . THR A 1 187 ? 8.055 46.969 25.984 1 92.25 187 THR A CA 1
ATOM 1354 C C . THR A 1 187 ? 7.566 45.562 25.672 1 92.25 187 THR A C 1
ATOM 1356 O O . THR A 1 187 ? 8.359 44.688 25.328 1 92.25 187 THR A O 1
ATOM 1359 N N . PHE A 1 188 ? 6.281 45.344 25.828 1 94.44 188 PHE A N 1
ATOM 1360 C CA . PHE A 1 188 ? 5.668 44.031 25.641 1 94.44 188 PHE A CA 1
ATOM 1361 C C . PHE A 1 188 ? 6.008 43.5 24.266 1 94.44 188 PHE A C 1
ATOM 1363 O O . PHE A 1 188 ? 6.531 42.375 24.141 1 94.44 188 PHE A O 1
ATOM 1370 N N . SER A 1 189 ? 5.742 44.25 23.203 1 91.06 189 SER A N 1
ATOM 1371 C CA . SER A 1 189 ? 5.836 43.812 21.812 1 91.06 189 SER A CA 1
ATOM 1372 C C . SER A 1 189 ? 7.27 43.469 21.438 1 91.06 189 SER A C 1
ATOM 1374 O O . SER A 1 189 ? 7.512 42.5 20.688 1 91.06 189 SER A O 1
ATOM 1376 N N . ARG A 1 190 ? 8.242 44.125 21.938 1 89.75 190 ARG A N 1
ATOM 1377 C CA . ARG A 1 190 ? 9.641 43.938 21.547 1 89.75 190 ARG A CA 1
ATOM 1378 C C . ARG A 1 190 ? 10.273 42.812 22.328 1 89.75 190 ARG A C 1
ATOM 1380 O O . ARG A 1 190 ? 11.055 42.031 21.781 1 89.75 190 ARG A O 1
ATOM 1387 N N . HIS A 1 191 ? 9.883 42.719 23.578 1 94.81 191 HIS A N 1
ATOM 1388 C CA . HIS A 1 191 ? 10.531 41.75 24.438 1 94.81 191 HIS A CA 1
ATOM 1389 C C . HIS A 1 191 ? 9.891 40.375 24.297 1 94.81 191 HIS A C 1
ATOM 1391 O O . HIS A 1 191 ? 10.578 39.344 24.281 1 94.81 191 HIS A O 1
ATOM 1397 N N . PHE A 1 192 ? 8.609 40.25 24.203 1 96.5 192 PHE A N 1
ATOM 1398 C CA . PHE A 1 192 ? 7.855 39 24.297 1 96.5 192 PHE A CA 1
ATOM 1399 C C . PHE A 1 192 ? 8.234 38.031 23.156 1 96.5 192 PHE A C 1
ATOM 1401 O O . PHE A 1 192 ? 8.531 36.875 23.406 1 96.5 192 PHE A O 1
ATOM 1408 N N . THR A 1 193 ? 8.234 38.5 21.938 1 96 193 THR A N 1
ATOM 1409 C CA . THR A 1 193 ? 8.445 37.656 20.766 1 96 193 THR A CA 1
ATOM 1410 C C . THR A 1 193 ? 9.852 37.062 20.781 1 96 193 THR A C 1
ATOM 1412 O O . THR A 1 193 ? 10.008 35.844 20.75 1 96 193 THR A O 1
ATOM 1415 N N . SER A 1 194 ? 10.859 37.844 20.906 1 94.81 194 SER A N 1
ATOM 1416 C CA . SER A 1 194 ? 12.25 37.406 20.781 1 94.81 194 SER A CA 1
ATOM 1417 C C . SER A 1 194 ? 12.711 36.594 21.984 1 94.81 194 SER A C 1
ATOM 1419 O O . SER A 1 194 ? 13.438 35.625 21.859 1 94.81 194 SER A O 1
ATOM 1421 N N . HIS A 1 195 ? 12.234 36.906 23.203 1 94.94 195 HIS A N 1
ATOM 1422 C CA . HIS A 1 195 ? 12.82 36.344 24.406 1 94.94 195 HIS A CA 1
ATOM 1423 C C . HIS A 1 195 ? 11.906 35.281 25.016 1 94.94 195 HIS A C 1
ATOM 1425 O O . HIS A 1 195 ? 12.359 34.469 25.812 1 94.94 195 HIS A O 1
ATOM 1431 N N . ILE A 1 196 ? 10.68 35.375 24.672 1 96 196 ILE A N 1
ATOM 1432 C CA . ILE A 1 196 ? 9.758 34.469 25.328 1 96 196 ILE A CA 1
ATOM 1433 C C . ILE A 1 196 ? 9.164 33.5 24.297 1 96 196 ILE A C 1
ATOM 1435 O O . ILE A 1 196 ? 9.297 32.281 24.422 1 96 196 ILE A O 1
ATOM 1439 N N . LEU A 1 197 ? 8.555 34 23.234 1 97.25 197 LEU A N 1
ATOM 1440 C CA . LEU A 1 197 ? 7.812 33.188 22.281 1 97.25 197 LEU A CA 1
ATOM 1441 C C . LEU A 1 197 ? 8.758 32.312 21.453 1 97.25 197 LEU A C 1
ATOM 1443 O O . LEU A 1 197 ? 8.508 31.125 21.25 1 97.25 197 LEU A O 1
ATOM 1447 N N . ASN A 1 198 ? 9.836 32.844 21 1 96.62 198 ASN A N 1
ATOM 1448 C CA . ASN A 1 198 ? 10.75 32.156 20.109 1 96.62 198 ASN A CA 1
ATOM 1449 C C . ASN A 1 198 ? 11.328 30.891 20.75 1 96.62 198 ASN A C 1
ATOM 1451 O O . ASN A 1 198 ? 11.344 29.828 20.141 1 96.62 198 ASN A O 1
ATOM 1455 N N . PRO A 1 199 ? 11.789 31 21.984 1 95.62 199 PRO A N 1
ATOM 1456 C CA . PRO A 1 199 ? 12.289 29.781 22.625 1 95.62 199 PRO A CA 1
ATOM 1457 C C . PRO A 1 199 ? 11.234 28.672 22.703 1 95.62 199 PRO A C 1
ATOM 1459 O O . PRO A 1 199 ? 11.562 27.5 22.609 1 95.62 199 PRO A O 1
ATOM 1462 N N . GLN A 1 200 ? 9.938 29.047 22.938 1 97.19 200 GLN A N 1
ATOM 1463 C CA . GLN A 1 200 ? 8.867 28.062 22.938 1 97.19 200 GLN A CA 1
ATOM 1464 C C . GLN A 1 200 ? 8.742 27.359 21.594 1 97.19 200 GLN A C 1
ATOM 1466 O O . GLN A 1 200 ? 8.625 26.141 21.531 1 97.19 200 GLN A O 1
ATOM 1471 N N . ILE A 1 201 ? 8.773 28.109 20.547 1 97.12 201 ILE A N 1
ATOM 1472 C CA . ILE A 1 201 ? 8.633 27.625 19.188 1 97.12 201 ILE A CA 1
ATOM 1473 C C . ILE A 1 201 ? 9.805 26.703 18.844 1 97.12 201 ILE A C 1
ATOM 1475 O O . ILE A 1 201 ? 9.609 25.625 18.266 1 97.12 201 ILE A O 1
ATOM 1479 N N . GLU A 1 202 ? 10.953 27.125 19.203 1 94.94 202 GLU A N 1
ATOM 1480 C CA . GLU A 1 202 ? 12.156 26.344 18.938 1 94.94 202 GLU A CA 1
ATOM 1481 C C . GLU A 1 202 ? 12.109 24.984 19.625 1 94.94 202 GLU A C 1
ATOM 1483 O O . GLU A 1 202 ? 12.477 23.969 19.047 1 94.94 202 GLU A O 1
ATOM 1488 N N . TYR A 1 203 ? 11.672 25.016 20.812 1 95.44 203 TYR A N 1
ATOM 1489 C CA . TYR A 1 203 ? 11.547 23.766 21.547 1 95.44 203 TYR A CA 1
ATOM 1490 C C . TYR A 1 203 ? 10.57 22.812 20.859 1 95.44 203 TYR A C 1
ATOM 1492 O O . TYR A 1 203 ? 10.867 21.625 20.672 1 95.44 203 TYR A O 1
ATOM 1500 N N . LEU A 1 204 ? 9.375 23.297 20.516 1 96.12 204 LEU A N 1
ATOM 1501 C CA . LEU A 1 204 ? 8.383 22.469 19.844 1 96.12 204 LEU A CA 1
ATOM 1502 C C . LEU A 1 204 ? 8.922 21.906 18.531 1 96.12 204 LEU A C 1
ATOM 1504 O O . LEU A 1 204 ? 8.719 20.734 18.219 1 96.12 204 LEU A O 1
ATOM 1508 N N . SER A 1 205 ? 9.617 22.734 17.828 1 94.81 205 SER A N 1
ATOM 1509 C CA . SER A 1 205 ? 10.195 22.328 16.562 1 94.81 205 SER A CA 1
ATOM 1510 C C . SER A 1 205 ? 11.258 21.25 16.75 1 94.81 205 SER A C 1
ATOM 1512 O O . SER A 1 205 ? 11.453 20.406 15.875 1 94.81 205 SER A O 1
ATOM 1514 N N . ALA A 1 206 ? 11.922 21.359 17.828 1 92.62 206 ALA A N 1
ATOM 1515 C CA . ALA A 1 206 ? 12.945 20.359 18.141 1 92.62 206 ALA A CA 1
ATOM 1516 C C . ALA A 1 206 ? 12.32 19.016 18.5 1 92.62 206 ALA A C 1
ATOM 1518 O O . ALA A 1 206 ? 12.898 17.969 18.219 1 92.62 206 ALA A O 1
ATOM 1519 N N . CYS A 1 207 ? 11.195 19.094 19.094 1 94.06 207 CYS A N 1
ATOM 1520 C CA . CYS A 1 207 ? 10.5 17.875 19.469 1 94.06 207 CYS A CA 1
ATOM 1521 C C . CYS A 1 207 ? 9.945 17.156 18.25 1 94.06 207 CYS A C 1
ATOM 1523 O O . CYS A 1 207 ? 10.047 15.938 18.141 1 94.06 207 CYS A O 1
ATOM 1525 N N . ARG A 1 208 ? 9.352 17.875 17.406 1 94.56 208 ARG A N 1
ATOM 1526 C CA . ARG A 1 208 ? 8.781 17.391 16.156 1 94.56 208 ARG A CA 1
ATOM 1527 C C . ARG A 1 208 ? 8.648 18.516 15.133 1 94.56 208 ARG A C 1
ATOM 1529 O O . ARG A 1 208 ? 8.242 19.625 15.484 1 94.56 208 ARG A O 1
ATOM 1536 N N . PRO A 1 209 ? 8.922 18.188 13.93 1 93.5 209 PRO A N 1
ATOM 1537 C CA . PRO A 1 209 ? 8.758 19.234 12.922 1 93.5 209 PRO A CA 1
ATOM 1538 C C . PRO A 1 209 ? 7.352 19.828 12.93 1 93.5 209 PRO A C 1
ATOM 1540 O O . PRO A 1 209 ? 6.363 19.109 13.016 1 93.5 209 PRO A O 1
ATOM 1543 N N . MET A 1 210 ? 7.32 21.141 12.859 1 93.81 210 MET A N 1
ATOM 1544 C CA . MET A 1 210 ? 6.031 21.828 12.867 1 93.81 210 MET A CA 1
ATOM 1545 C C . MET A 1 210 ? 5.273 21.578 11.562 1 93.81 210 MET A C 1
ATOM 1547 O O . MET A 1 210 ? 5.863 21.609 10.484 1 93.81 210 MET A O 1
ATOM 1551 N N . CYS A 1 211 ? 4.027 21.297 11.727 1 95.62 211 CYS A N 1
ATOM 1552 C CA . CYS A 1 211 ? 3.207 21.219 10.523 1 95.62 211 CYS A CA 1
ATOM 1553 C C . CYS A 1 211 ? 2.973 22.594 9.922 1 95.62 211 CYS A C 1
ATOM 1555 O O . CYS A 1 211 ? 3.285 23.609 10.547 1 95.62 211 CYS A O 1
ATOM 1557 N N . PHE A 1 212 ? 2.459 22.656 8.773 1 96.19 212 PHE A N 1
ATOM 1558 C CA . PHE A 1 212 ? 2.322 23.906 8.039 1 96.19 212 PHE A CA 1
ATOM 1559 C C . PHE A 1 212 ? 1.338 24.844 8.734 1 96.19 212 PHE A C 1
ATOM 1561 O O . PHE A 1 212 ? 1.559 26.047 8.789 1 96.19 212 PHE A O 1
ATOM 1568 N N . SER A 1 213 ? 0.257 24.344 9.234 1 96.94 213 SER A N 1
ATOM 1569 C CA . SER A 1 213 ? -0.729 25.172 9.93 1 96.94 213 SER A CA 1
ATOM 1570 C C . SER A 1 213 ? -0.141 25.797 11.188 1 96.94 213 SER A C 1
ATOM 1572 O O . SER A 1 213 ? -0.451 26.953 11.516 1 96.94 213 SER A O 1
ATOM 1574 N N . MET A 1 214 ? 0.67 25.062 11.922 1 97.31 214 MET A N 1
ATOM 1575 C CA . MET A 1 214 ? 1.363 25.625 13.078 1 97.31 214 MET A CA 1
ATOM 1576 C C . MET A 1 214 ? 2.254 26.781 12.664 1 97.31 214 MET A C 1
ATOM 1578 O O . MET A 1 214 ? 2.254 27.828 13.32 1 97.31 214 MET A O 1
ATOM 1582 N N . GLY A 1 215 ? 3.012 26.547 11.547 1 97 215 GLY A N 1
ATOM 1583 C CA . GLY A 1 215 ? 3.828 27.625 11.031 1 97 215 GLY A CA 1
ATOM 1584 C C . GLY A 1 215 ? 3.021 28.859 10.68 1 97 215 GLY A C 1
ATOM 1585 O O . GLY A 1 215 ? 3.404 29.984 11.023 1 97 215 GLY A O 1
ATOM 1586 N N . ASN A 1 216 ? 1.948 28.656 10.031 1 95.81 216 ASN A N 1
ATOM 1587 C CA . ASN A 1 216 ? 1.065 29.766 9.656 1 95.81 216 ASN A CA 1
ATOM 1588 C C . ASN A 1 216 ? 0.527 30.484 10.891 1 95.81 216 ASN A C 1
ATOM 1590 O O . ASN A 1 216 ? 0.474 31.719 10.914 1 95.81 216 ASN A O 1
ATOM 1594 N N . ALA A 1 217 ? 0.153 29.797 11.859 1 97.38 217 ALA A N 1
ATOM 1595 C CA . ALA A 1 217 ? -0.403 30.375 13.086 1 97.38 217 ALA A CA 1
ATOM 1596 C C . ALA A 1 217 ? 0.663 31.141 13.867 1 97.38 217 ALA A C 1
ATOM 1598 O O . ALA A 1 217 ? 0.378 32.188 14.461 1 97.38 217 ALA A O 1
ATOM 1599 N N . VAL A 1 218 ? 1.853 30.594 13.883 1 97.5 218 VAL A N 1
ATOM 1600 C CA . VAL A 1 218 ? 2.959 31.266 14.562 1 97.5 218 VAL A CA 1
ATOM 1601 C C . VAL A 1 218 ? 3.238 32.594 13.906 1 97.5 218 VAL A C 1
ATOM 1603 O O . VAL A 1 218 ? 3.412 33.625 14.586 1 97.5 218 VAL A O 1
ATOM 1606 N N . ARG A 1 219 ? 3.307 32.594 12.625 1 96.44 219 ARG A N 1
ATOM 1607 C CA . ARG A 1 219 ? 3.498 33.844 11.898 1 96.44 219 ARG A CA 1
ATOM 1608 C C . ARG A 1 219 ? 2.387 34.844 12.219 1 96.44 219 ARG A C 1
ATOM 1610 O O . ARG A 1 219 ? 2.654 36.031 12.477 1 96.44 219 ARG A O 1
ATOM 1617 N N . TRP A 1 220 ? 1.203 34.406 12.18 1 96.25 220 TRP A N 1
ATOM 1618 C CA . TRP A 1 220 ? 0.045 35.25 12.516 1 96.25 220 TRP A CA 1
ATOM 1619 C C . TRP A 1 220 ? 0.169 35.812 13.922 1 96.25 220 TRP A C 1
ATOM 1621 O O . TRP A 1 220 ? -0.057 37 14.148 1 96.25 220 TRP A O 1
ATOM 1631 N N . LEU A 1 221 ? 0.499 34.969 14.906 1 97.62 221 LEU A N 1
ATOM 1632 C CA . LEU A 1 221 ? 0.596 35.375 16.297 1 97.62 221 LEU A CA 1
ATOM 1633 C C . LEU A 1 221 ? 1.684 36.438 16.469 1 97.62 221 LEU A C 1
ATOM 1635 O O . LEU A 1 221 ? 1.488 37.438 17.172 1 97.62 221 LEU A O 1
ATOM 1639 N N . LYS A 1 222 ? 2.807 36.219 15.828 1 96.94 222 LYS A N 1
ATOM 1640 C CA . LYS A 1 222 ? 3.885 37.188 15.883 1 96.94 222 LYS A CA 1
ATOM 1641 C C . LYS A 1 222 ? 3.426 38.531 15.336 1 96.94 222 LYS A C 1
ATOM 1643 O O . LYS A 1 222 ? 3.783 39.594 15.883 1 96.94 222 LYS A O 1
ATOM 1648 N N . LEU A 1 223 ? 2.697 38.5 14.297 1 95.62 223 LEU A N 1
ATOM 1649 C CA . LEU A 1 223 ? 2.15 39.719 13.727 1 95.62 223 LEU A CA 1
ATOM 1650 C C . LEU A 1 223 ? 1.206 40.406 14.711 1 95.62 223 LEU A C 1
ATOM 1652 O O . LEU A 1 223 ? 1.238 41.625 14.867 1 95.62 223 LEU A O 1
ATOM 1656 N N . GLN A 1 224 ? 0.313 39.656 15.367 1 96.56 224 GLN A N 1
ATOM 1657 C CA . GLN A 1 224 ? -0.595 40.219 16.359 1 96.56 224 GLN A CA 1
ATOM 1658 C C . GLN A 1 224 ? 0.177 40.906 17.5 1 96.56 224 GLN A C 1
ATOM 1660 O O . GLN A 1 224 ? -0.217 41.969 17.984 1 96.56 224 GLN A O 1
ATOM 1665 N N . VAL A 1 225 ? 1.236 40.281 17.938 1 96.94 225 VAL A N 1
ATOM 1666 C CA . VAL A 1 225 ? 2.053 40.812 19.016 1 96.94 225 VAL A CA 1
ATOM 1667 C C . VAL A 1 225 ? 2.68 42.125 18.562 1 96.94 225 VAL A C 1
ATOM 1669 O O . VAL A 1 225 ? 2.742 43.094 19.344 1 96.94 225 VAL A O 1
ATOM 1672 N N . SER A 1 226 ? 3.141 42.188 17.359 1 95.44 226 SER A N 1
ATOM 1673 C CA . SER A 1 226 ? 3.807 43.375 16.844 1 95.44 226 SER A CA 1
ATOM 1674 C C . SER A 1 226 ? 2.844 44.562 16.75 1 95.44 226 SER A C 1
ATOM 1676 O O . SER A 1 226 ? 3.27 45.719 16.75 1 95.44 226 SER A O 1
ATOM 1678 N N . LYS A 1 227 ? 1.577 44.312 16.688 1 94.5 227 LYS A N 1
ATOM 1679 C CA . LYS A 1 227 ? 0.561 45.344 16.547 1 94.5 227 LYS A CA 1
ATOM 1680 C C . LYS A 1 227 ? 0.153 45.906 17.891 1 94.5 227 LYS A C 1
ATOM 1682 O O . LYS A 1 227 ? -0.569 46.906 17.969 1 94.5 227 LYS A O 1
ATOM 1687 N N . ILE A 1 228 ? 0.613 45.312 18.969 1 95 228 ILE A N 1
ATOM 1688 C CA . ILE A 1 228 ? 0.263 45.781 20.297 1 95 228 ILE A CA 1
ATOM 1689 C C . ILE A 1 228 ? 0.886 47.156 20.547 1 95 228 ILE A C 1
ATOM 1691 O O . ILE A 1 228 ? 2.08 47.344 20.312 1 95 228 ILE A O 1
ATOM 1695 N N . ASP A 1 229 ? 0.103 48.062 21.078 1 93.31 229 ASP A N 1
ATOM 1696 C CA . ASP A 1 229 ? 0.577 49.406 21.422 1 93.31 229 ASP A CA 1
ATOM 1697 C C . ASP A 1 229 ? 1.623 49.344 22.531 1 93.31 229 ASP A C 1
ATOM 1699 O O . ASP A 1 229 ? 1.434 48.656 23.531 1 93.31 229 ASP A O 1
ATOM 1703 N N . ILE A 1 230 ? 2.65 50.125 22.344 1 90.12 230 ILE A N 1
ATOM 1704 C CA . ILE A 1 230 ? 3.771 50.125 23.281 1 90.12 230 ILE A CA 1
ATOM 1705 C C . ILE A 1 230 ? 3.322 50.656 24.625 1 90.12 230 ILE A C 1
ATOM 1707 O O . ILE A 1 230 ? 3.863 50.281 25.672 1 90.12 230 ILE A O 1
ATOM 1711 N N . ASP A 1 231 ? 2.309 51.531 24.609 1 91.25 231 ASP A N 1
ATOM 1712 C CA . ASP A 1 231 ? 1.86 52.188 25.844 1 91.25 231 ASP A CA 1
ATOM 1713 C C . ASP A 1 231 ? 0.773 51.375 26.531 1 91.25 231 ASP A C 1
ATOM 1715 O O . ASP A 1 231 ? 0.337 51.719 27.625 1 91.25 231 ASP A O 1
ATOM 1719 N N . LEU A 1 232 ? 0.425 50.281 25.906 1 93.25 232 LEU A N 1
ATOM 1720 C CA . LEU A 1 232 ? -0.622 49.469 26.5 1 93.25 232 LEU A CA 1
ATOM 1721 C C . LEU A 1 232 ? -0.09 48.688 27.688 1 93.25 232 LEU A C 1
ATOM 1723 O O . LEU A 1 232 ? 0.95 48.031 27.594 1 93.25 232 LEU A O 1
ATOM 1727 N N . PRO A 1 233 ? -0.83 48.781 28.828 1 93.88 233 PRO A N 1
ATOM 1728 C CA . PRO A 1 233 ? -0.411 48 29.984 1 93.88 233 PRO A CA 1
ATOM 1729 C C . PRO A 1 233 ? -0.433 46.5 29.719 1 93.88 233 PRO A C 1
ATOM 1731 O O . PRO A 1 233 ? -1.24 46.031 28.922 1 93.88 233 PRO A O 1
ATOM 1734 N N . ASP A 1 234 ? 0.341 45.75 30.453 1 94.56 234 ASP A N 1
ATOM 1735 C CA . ASP A 1 234 ? 0.506 44.312 30.266 1 94.56 234 ASP A CA 1
ATOM 1736 C C . ASP A 1 234 ? -0.835 43.594 30.359 1 94.56 234 ASP A C 1
ATOM 1738 O O . ASP A 1 234 ? -1.117 42.688 29.562 1 94.56 234 ASP A O 1
ATOM 1742 N N . PHE A 1 235 ? -1.527 43.969 31.328 1 95.31 235 PHE A N 1
ATOM 1743 C CA . PHE A 1 235 ? -2.797 43.281 31.562 1 95.31 235 PHE A CA 1
ATOM 1744 C C . PHE A 1 235 ? -3.709 43.406 30.344 1 95.31 235 PHE A C 1
ATOM 1746 O O . PHE A 1 235 ? -4.328 42.438 29.938 1 95.31 235 PHE A O 1
ATOM 1753 N N . GLU A 1 236 ? -3.801 44.531 29.719 1 96.56 236 GLU A N 1
ATOM 1754 C CA . GLU A 1 236 ? -4.645 44.781 28.562 1 96.56 236 GLU A CA 1
ATOM 1755 C C . GLU A 1 236 ? -4.066 44.094 27.312 1 96.56 236 GLU A C 1
ATOM 1757 O O . GLU A 1 236 ? -4.809 43.562 26.5 1 96.56 236 GLU A O 1
ATOM 1762 N N . ALA A 1 237 ? -2.762 44.156 27.188 1 96.81 237 ALA A N 1
ATOM 1763 C CA . ALA A 1 237 ? -2.084 43.5 26.062 1 96.81 237 ALA A CA 1
ATOM 1764 C C . ALA A 1 237 ? -2.332 42 26.078 1 96.81 237 ALA A C 1
ATOM 1766 O O . ALA A 1 237 ? -2.66 41.406 25.047 1 96.81 237 ALA A O 1
ATOM 1767 N N . LYS A 1 238 ? -2.217 41.406 27.219 1 97.62 238 LYS A N 1
ATOM 1768 C CA . LYS A 1 238 ? -2.436 39.969 27.375 1 97.62 238 LYS A CA 1
ATOM 1769 C C . LYS A 1 238 ? -3.881 39.594 27.062 1 97.62 238 LYS A C 1
ATOM 1771 O O . LYS A 1 238 ? -4.137 38.594 26.375 1 97.62 238 LYS A O 1
ATOM 1776 N N . LYS A 1 239 ? -4.762 40.375 27.578 1 97.56 239 LYS A N 1
ATOM 1777 C CA . LYS A 1 239 ? -6.18 40.125 27.312 1 97.56 239 LYS A CA 1
ATOM 1778 C C . LYS A 1 239 ? -6.488 40.188 25.828 1 97.56 239 LYS A C 1
ATOM 1780 O O . LYS A 1 239 ? -7.188 39.312 25.297 1 97.56 239 LYS A O 1
ATOM 1785 N N . LEU A 1 240 ? -5.977 41.156 25.203 1 97.31 240 LEU A N 1
ATOM 1786 C CA . LEU A 1 240 ? -6.203 41.312 23.781 1 97.31 240 LEU A CA 1
ATOM 1787 C C . LEU A 1 240 ? -5.637 40.125 22.984 1 97.31 240 LEU A C 1
ATOM 1789 O O . LEU A 1 240 ? -6.301 39.625 22.094 1 97.31 240 LEU A O 1
ATOM 1793 N N . LEU A 1 241 ? -4.461 39.75 23.328 1 97.88 241 LEU A N 1
ATOM 1794 C CA . LEU A 1 241 ? -3.816 38.656 22.625 1 97.88 241 LEU A CA 1
ATOM 1795 C C . LEU A 1 241 ? -4.547 37.312 22.875 1 97.88 241 LEU A C 1
ATOM 1797 O O . LEU A 1 241 ? -4.75 36.531 21.953 1 97.88 241 LEU A O 1
ATOM 1801 N N . CYS A 1 242 ? -4.898 37.094 24.062 1 98.25 242 CYS A N 1
ATOM 1802 C CA . CYS A 1 242 ? -5.621 35.875 24.406 1 98.25 242 CYS A CA 1
ATOM 1803 C C . CYS A 1 242 ? -6.965 35.812 23.688 1 98.25 242 CYS A C 1
ATOM 1805 O O . CYS A 1 242 ? -7.367 34.75 23.219 1 98.25 242 CYS A O 1
ATOM 1807 N N . GLU A 1 243 ? -7.613 36.906 23.609 1 98.19 243 GLU A N 1
ATOM 1808 C CA . GLU A 1 243 ? -8.867 36.969 22.859 1 98.19 243 GLU A CA 1
ATOM 1809 C C . GLU A 1 243 ? -8.641 36.719 21.375 1 98.19 243 GLU A C 1
ATOM 1811 O O . GLU A 1 243 ? -9.461 36.062 20.719 1 98.19 243 GLU A O 1
ATOM 1816 N N . SER A 1 244 ? -7.594 37.281 20.875 1 97.75 244 SER A N 1
ATOM 1817 C CA . SER A 1 244 ? -7.25 37.031 19.484 1 97.75 244 SER A CA 1
ATOM 1818 C C . SER A 1 244 ? -7.008 35.562 19.203 1 97.75 244 SER A C 1
ATOM 1820 O O . SER A 1 244 ? -7.449 35.031 18.188 1 97.75 244 SER A O 1
ATOM 1822 N N . VAL A 1 245 ? -6.332 34.906 20.094 1 98.44 245 VAL A N 1
ATOM 1823 C CA . VAL A 1 245 ? -6.051 33.469 19.953 1 98.44 245 VAL A CA 1
ATOM 1824 C C . VAL A 1 245 ? -7.359 32.688 20 1 98.44 245 VAL A C 1
ATOM 1826 O O . VAL A 1 245 ? -7.582 31.797 19.188 1 98.44 245 VAL A O 1
ATOM 1829 N N . ASP A 1 246 ? -8.211 33.031 20.922 1 98.5 246 ASP A N 1
ATOM 1830 C CA . ASP A 1 246 ? -9.508 32.344 21.031 1 98.5 246 ASP A CA 1
ATOM 1831 C C . ASP A 1 246 ? -10.32 32.531 19.75 1 98.5 246 ASP A C 1
ATOM 1833 O O . ASP A 1 246 ? -10.953 31.578 19.281 1 98.5 246 ASP A O 1
ATOM 1837 N N . ASN A 1 247 ? -10.336 33.719 19.281 1 98 247 ASN A N 1
ATOM 1838 C CA . ASN A 1 247 ? -11.07 34 18.047 1 98 247 ASN A CA 1
ATOM 1839 C C . ASN A 1 247 ? -10.484 33.219 16.859 1 98 247 ASN A C 1
ATOM 1841 O O . ASN A 1 247 ? -11.219 32.75 16 1 98 247 ASN A O 1
ATOM 1845 N N . PHE A 1 248 ? -9.227 33.188 16.828 1 97.62 248 PHE A N 1
ATOM 1846 C CA . PHE A 1 248 ? -8.547 32.438 15.773 1 97.62 248 PHE A CA 1
ATOM 1847 C C . PHE A 1 248 ? -8.961 30.969 15.797 1 97.62 248 PHE A C 1
ATOM 1849 O O . PHE A 1 248 ? -9.305 30.391 14.766 1 97.62 248 PHE A O 1
ATOM 1856 N N . ILE A 1 249 ? -8.914 30.344 16.922 1 98.31 249 ILE A N 1
ATOM 1857 C CA . ILE A 1 249 ? -9.289 28.938 17.094 1 98.31 249 ILE A CA 1
ATOM 1858 C C . ILE A 1 249 ? -10.75 28.75 16.672 1 98.31 249 ILE A C 1
ATOM 1860 O O . ILE A 1 249 ? -11.07 27.812 15.938 1 98.31 249 ILE A O 1
ATOM 1864 N N . ARG A 1 250 ? -11.57 29.625 17.078 1 98.06 250 ARG A N 1
ATOM 1865 C CA . ARG A 1 250 ? -13 29.531 16.797 1 98.06 250 ARG A CA 1
ATOM 1866 C C . ARG A 1 250 ? -13.258 29.656 15.297 1 98.06 250 ARG A C 1
ATOM 1868 O O . ARG A 1 250 ? -14.008 28.859 14.727 1 98.06 250 ARG A O 1
ATOM 1875 N N . GLU A 1 251 ? -12.633 30.562 14.656 1 96.81 251 GLU A N 1
ATOM 1876 C CA . GLU A 1 251 ? -12.945 30.875 13.266 1 96.81 251 GLU A CA 1
ATOM 1877 C C . GLU A 1 251 ? -12.188 29.969 12.305 1 96.81 251 GLU A C 1
ATOM 1879 O O . GLU A 1 251 ? -12.773 29.438 11.359 1 96.81 251 GLU A O 1
ATOM 1884 N N . ARG A 1 252 ? -10.906 29.766 12.562 1 96.69 252 ARG A N 1
ATOM 1885 C CA . ARG A 1 252 ? -10.039 29.125 11.586 1 96.69 252 ARG A CA 1
ATOM 1886 C C . ARG A 1 252 ? -10.031 27.609 11.773 1 96.69 252 ARG A C 1
ATOM 1888 O O . ARG A 1 252 ? -9.609 26.875 10.875 1 96.69 252 ARG A O 1
ATOM 1895 N N . ILE A 1 253 ? -10.531 27.125 12.914 1 97.44 253 ILE A N 1
ATOM 1896 C CA . ILE A 1 253 ? -10.516 25.688 13.172 1 97.44 253 ILE A CA 1
ATOM 1897 C C . ILE A 1 253 ? -11.938 25.188 13.383 1 97.44 253 ILE A C 1
ATOM 1899 O O . ILE A 1 253 ? -12.5 24.516 12.523 1 97.44 253 ILE A O 1
ATOM 1903 N N . GLU A 1 254 ? -12.625 25.703 14.398 1 97.88 254 GLU A N 1
ATOM 1904 C CA . GLU A 1 254 ? -13.922 25.156 14.797 1 97.88 254 GLU A CA 1
ATOM 1905 C C . GLU A 1 254 ? -14.984 25.438 13.734 1 97.88 254 GLU A C 1
ATOM 1907 O O . GLU A 1 254 ? -15.656 24.516 13.273 1 97.88 254 GLU A O 1
ATOM 1912 N N . LEU A 1 255 ? -15.172 26.703 13.406 1 98.12 255 LEU A N 1
ATOM 1913 C CA . LEU A 1 255 ? -16.172 27.062 12.414 1 98.12 255 LEU A CA 1
ATOM 1914 C C . LEU A 1 255 ? -15.812 26.516 11.039 1 98.12 255 LEU A C 1
ATOM 1916 O O . LEU A 1 255 ? -16.688 26.094 10.281 1 98.12 255 LEU A O 1
ATOM 1920 N N . ALA A 1 256 ? -14.547 26.578 10.734 1 97.94 256 ALA A N 1
ATOM 1921 C CA . ALA A 1 256 ? -14.086 25.969 9.484 1 97.94 256 ALA A CA 1
ATOM 1922 C C . ALA A 1 256 ? -14.453 24.5 9.414 1 97.94 256 ALA A C 1
ATOM 1924 O O . ALA A 1 256 ? -15.016 24.031 8.422 1 97.94 256 ALA A O 1
ATOM 1925 N N . ASP A 1 257 ? -14.18 23.734 10.477 1 98.12 257 ASP A N 1
ATOM 1926 C CA . ASP A 1 257 ? -14.508 22.312 10.555 1 98.12 257 ASP A CA 1
ATOM 1927 C C . ASP A 1 257 ? -16 22.078 10.336 1 98.12 257 ASP A C 1
ATOM 1929 O O . ASP A 1 257 ? -16.391 21.156 9.625 1 98.12 257 ASP A O 1
ATOM 1933 N N . PHE A 1 258 ? -16.734 22.922 11 1 98.25 258 PHE A N 1
ATOM 1934 C CA . PHE A 1 258 ? -18.188 22.781 10.938 1 98.25 258 PHE A CA 1
ATOM 1935 C C . PHE A 1 258 ? -18.672 22.875 9.5 1 98.25 258 PHE A C 1
ATOM 1937 O O . PHE A 1 258 ? -19.469 22.047 9.047 1 98.25 258 PHE A O 1
ATOM 1944 N N . VAL A 1 259 ? -18.219 23.844 8.781 1 98.56 259 VAL A N 1
ATOM 1945 C CA . VAL A 1 259 ? -18.656 24.078 7.41 1 98.56 259 VAL A CA 1
ATOM 1946 C C . VAL A 1 259 ? -18.172 22.938 6.516 1 98.56 259 VAL A C 1
ATOM 1948 O O . VAL A 1 259 ? -18.922 22.438 5.684 1 98.56 259 VAL A O 1
ATOM 1951 N N . ILE A 1 260 ? -16.938 22.516 6.656 1 98.69 260 ILE A N 1
ATOM 1952 C CA . ILE A 1 260 ? -16.344 21.469 5.836 1 98.69 260 ILE A CA 1
ATOM 1953 C C . ILE A 1 260 ? -17.109 20.156 6.031 1 98.69 260 ILE A C 1
ATOM 1955 O O . ILE A 1 260 ? -17.453 19.484 5.055 1 98.69 260 ILE A O 1
ATOM 1959 N N . VAL A 1 261 ? -17.328 19.844 7.27 1 98.75 261 VAL A N 1
ATOM 1960 C CA . VAL A 1 261 ? -18.016 18.594 7.629 1 98.75 261 VAL A CA 1
ATOM 1961 C C . VAL A 1 261 ? -19.422 18.594 7.027 1 98.75 261 VAL A C 1
ATOM 1963 O O . VAL A 1 261 ? -19.828 17.594 6.422 1 98.75 261 VAL A O 1
ATOM 1966 N N . LYS A 1 262 ? -20.109 19.672 7.188 1 98.56 262 LYS A N 1
ATOM 1967 C CA . LYS A 1 262 ? -21.453 19.766 6.652 1 98.56 262 LYS A CA 1
ATOM 1968 C C . LYS A 1 262 ? -21.453 19.641 5.133 1 98.56 262 LYS A C 1
ATOM 1970 O O . LYS A 1 262 ? -22.266 18.891 4.57 1 98.56 262 LYS A O 1
ATOM 1975 N N . THR A 1 263 ? -20.594 20.359 4.508 1 98.75 263 THR A N 1
ATOM 1976 C CA . THR A 1 263 ? -20.516 20.328 3.051 1 98.75 263 THR A CA 1
ATOM 1977 C C . THR A 1 263 ? -20.172 18.922 2.557 1 98.75 263 THR A C 1
ATOM 1979 O O . THR A 1 263 ? -20.766 18.438 1.594 1 98.75 263 THR A O 1
ATOM 1982 N N . ALA A 1 264 ? -19.219 18.281 3.193 1 98.75 264 ALA A N 1
ATOM 1983 C CA . ALA A 1 264 ? -18.797 16.938 2.824 1 98.75 264 ALA A CA 1
ATOM 1984 C C . ALA A 1 264 ? -19.938 15.93 3.039 1 98.75 264 ALA A C 1
ATOM 1986 O O . ALA A 1 264 ? -20.203 15.086 2.182 1 98.75 264 ALA A O 1
ATOM 1987 N N . ALA A 1 265 ? -20.594 16.031 4.137 1 98.62 265 ALA A N 1
ATOM 1988 C CA . ALA A 1 265 ? -21.719 15.148 4.441 1 98.62 265 ALA A CA 1
ATOM 1989 C C . ALA A 1 265 ? -22.844 15.312 3.412 1 98.62 265 ALA A C 1
ATOM 1991 O O . ALA A 1 265 ? -23.406 14.32 2.941 1 98.62 265 ALA A O 1
ATOM 1992 N N . ASP A 1 266 ? -23.109 16.547 3.082 1 98.12 266 ASP A N 1
ATOM 1993 C CA . ASP A 1 266 ? -24.156 16.859 2.119 1 98.12 266 ASP A CA 1
ATOM 1994 C C . ASP A 1 266 ? -23.828 16.281 0.743 1 98.12 266 ASP A C 1
ATOM 1996 O O . ASP A 1 266 ? -24.734 15.938 -0.023 1 98.12 266 ASP A O 1
ATOM 2000 N N . SER A 1 267 ? -22.609 16.125 0.475 1 97.25 267 SER A N 1
ATOM 2001 C CA . SER A 1 267 ? -22.188 15.688 -0.849 1 97.25 267 SER A CA 1
ATOM 2002 C C . SER A 1 267 ? -22.312 14.18 -0.996 1 97.25 267 SER A C 1
ATOM 2004 O O . SER A 1 267 ? -22.297 13.656 -2.111 1 97.25 267 SER A O 1
ATOM 2006 N N . ILE A 1 268 ? -22.406 13.422 0.081 1 97.81 268 ILE A N 1
ATOM 2007 C CA . ILE A 1 268 ? -22.547 11.969 0.038 1 97.81 268 ILE A CA 1
ATOM 2008 C C . ILE A 1 268 ? -23.984 11.602 -0.336 1 97.81 268 ILE A C 1
ATOM 2010 O O . ILE A 1 268 ? -24.938 12.109 0.26 1 97.81 268 ILE A O 1
ATOM 2014 N N . GLU A 1 269 ? -24.125 10.75 -1.27 1 97.06 269 GLU A N 1
ATOM 2015 C CA . GLU A 1 269 ? -25.453 10.344 -1.75 1 97.06 269 GLU A CA 1
ATOM 2016 C C . GLU A 1 269 ? -25.797 8.938 -1.279 1 97.06 269 GLU A C 1
ATOM 2018 O O . GLU A 1 269 ? -24.906 8.164 -0.917 1 97.06 269 GLU A O 1
ATOM 2023 N N . ASN A 1 270 ? -27.094 8.68 -1.406 1 97.44 270 ASN A N 1
ATOM 2024 C CA . ASN A 1 270 ? -27.547 7.34 -1.053 1 97.44 270 ASN A CA 1
ATOM 2025 C C . ASN A 1 270 ? -27.016 6.289 -2.023 1 97.44 270 ASN A C 1
ATOM 2027 O O . ASN A 1 270 ? -27 6.516 -3.234 1 97.44 270 ASN A O 1
ATOM 2031 N N . GLY A 1 271 ? -26.562 5.223 -1.432 1 97 271 GLY A N 1
ATOM 2032 C CA . GLY A 1 271 ? -26.094 4.105 -2.236 1 97 271 GLY A CA 1
ATOM 2033 C C . GLY A 1 271 ? -24.609 4.176 -2.547 1 97 271 GLY A C 1
ATOM 2034 O O . GLY A 1 271 ? -24.047 3.244 -3.119 1 97 271 GLY A O 1
ATOM 2035 N N . GLU A 1 272 ? -24.016 5.223 -2.102 1 97.25 272 GLU A N 1
ATOM 2036 C CA . GLU A 1 272 ? -22.594 5.398 -2.418 1 97.25 272 GLU A CA 1
ATOM 2037 C C . GLU A 1 272 ? -21.719 4.527 -1.525 1 97.25 272 GLU A C 1
ATOM 2039 O O . GLU A 1 272 ? -22.094 4.223 -0.389 1 97.25 272 GLU A O 1
ATOM 2044 N N . VAL A 1 273 ? -20.672 4.07 -2.123 1 97.94 273 VAL A N 1
ATOM 2045 C CA . VAL A 1 273 ? -19.578 3.469 -1.372 1 97.94 273 VAL A CA 1
ATOM 2046 C C . VAL A 1 273 ? -18.422 4.457 -1.273 1 97.94 273 VAL A C 1
ATOM 2048 O O . VAL A 1 273 ? -17.812 4.809 -2.285 1 97.94 273 VAL A O 1
ATOM 2051 N N . VAL A 1 274 ? -18.156 4.859 -0.046 1 98.62 274 VAL A N 1
ATOM 2052 C CA . VAL A 1 274 ? -17.094 5.836 0.185 1 98.62 274 VAL A CA 1
ATOM 2053 C C . VAL A 1 274 ? -15.844 5.133 0.695 1 98.62 274 VAL A C 1
ATOM 2055 O O . VAL A 1 274 ? -15.898 4.395 1.682 1 98.62 274 VAL A O 1
ATOM 2058 N N . LEU A 1 275 ? -14.773 5.324 -0.034 1 98.56 275 LEU A N 1
ATOM 2059 C CA . LEU A 1 275 ? -13.5 4.797 0.447 1 98.56 275 LEU A CA 1
ATOM 2060 C C . LEU A 1 275 ? -12.688 5.887 1.139 1 98.56 275 LEU A C 1
ATOM 2062 O O . LEU A 1 275 ? -12.609 7.016 0.648 1 98.56 275 LEU A O 1
ATOM 2066 N N . THR A 1 276 ? -12.141 5.582 2.309 1 98.62 276 THR A N 1
ATOM 2067 C CA . THR A 1 276 ? -11.266 6.496 3.029 1 98.62 276 THR A CA 1
ATOM 2068 C C . THR A 1 276 ? -10 5.777 3.5 1 98.62 276 THR A C 1
ATOM 2070 O O . THR A 1 276 ? -9.883 4.559 3.346 1 98.62 276 THR A O 1
ATOM 2073 N N . TYR A 1 277 ? -9.062 6.613 3.971 1 98 277 TYR A N 1
ATOM 2074 C CA . TYR A 1 277 ? -7.773 6.07 4.383 1 98 277 TYR A CA 1
ATOM 2075 C C . TYR A 1 277 ? -7.465 6.43 5.828 1 98 277 TYR A C 1
ATOM 2077 O O . TYR A 1 277 ? -7.488 7.605 6.203 1 98 277 TYR A O 1
ATOM 2085 N N . ALA A 1 278 ? -7.141 5.387 6.578 1 96.75 278 ALA A N 1
ATOM 2086 C CA . ALA A 1 278 ? -6.805 5.547 7.992 1 96.75 278 ALA A CA 1
ATOM 2087 C C . ALA A 1 278 ? -7.867 6.363 8.719 1 96.75 278 ALA A C 1
ATOM 2089 O O . ALA A 1 278 ? -9.062 6.102 8.578 1 96.75 278 ALA A O 1
ATOM 2090 N N . HIS A 1 279 ? -7.461 7.227 9.602 1 96.5 279 HIS A N 1
ATOM 2091 C CA . HIS A 1 279 ? -8.383 8.062 10.359 1 96.5 279 HIS A CA 1
ATOM 2092 C C . HIS A 1 279 ? -8.016 9.539 10.242 1 96.5 279 HIS A C 1
ATOM 2094 O O . HIS A 1 279 ? -6.852 9.906 10.43 1 96.5 279 HIS A O 1
ATOM 2100 N N . HIS A 1 280 ? -8.898 10.227 9.859 1 96.44 280 HIS A N 1
ATOM 2101 C CA . HIS A 1 280 ? -8.812 11.688 9.898 1 96.44 280 HIS A CA 1
ATOM 2102 C C . HIS A 1 280 ? -10.047 12.289 10.555 1 96.44 280 HIS A C 1
ATOM 2104 O O . HIS A 1 280 ? -11.172 11.945 10.203 1 96.44 280 HIS A O 1
ATOM 2110 N N . PRO A 1 281 ? -9.867 13.25 11.438 1 95.56 281 PRO A N 1
ATOM 2111 C CA . PRO A 1 281 ? -11 13.781 12.195 1 95.56 281 PRO A CA 1
ATOM 2112 C C . PRO A 1 281 ? -12.086 14.383 11.297 1 95.56 281 PRO A C 1
ATOM 2114 O O . PRO A 1 281 ? -13.273 14.141 11.508 1 95.56 281 PRO A O 1
ATOM 2117 N N . LEU A 1 282 ? -11.734 15.164 10.312 1 97.38 282 LEU A N 1
ATOM 2118 C CA . LEU A 1 282 ? -12.711 15.773 9.422 1 97.38 282 LEU A CA 1
ATOM 2119 C C . LEU A 1 282 ? -13.523 14.711 8.695 1 97.38 282 LEU A C 1
ATOM 2121 O O . LEU A 1 282 ? -14.742 14.844 8.539 1 97.38 282 LEU A O 1
ATOM 2125 N N . VAL A 1 283 ? -12.867 13.68 8.242 1 98.38 283 VAL A N 1
ATOM 2126 C CA . VAL A 1 283 ? -13.531 12.609 7.492 1 98.38 283 VAL A CA 1
ATOM 2127 C C . VAL A 1 283 ? -14.5 11.867 8.406 1 98.38 283 VAL A C 1
ATOM 2129 O O . VAL A 1 283 ? -15.648 11.609 8.023 1 98.38 283 VAL A O 1
ATOM 2132 N N . GLU A 1 284 ? -14.016 11.547 9.57 1 98.12 284 GLU A N 1
ATOM 2133 C CA . GLU A 1 284 ? -14.883 10.859 10.516 1 98.12 284 GLU A CA 1
ATOM 2134 C C . GLU A 1 284 ? -16.141 11.672 10.805 1 98.12 284 GLU A C 1
ATOM 2136 O O . GLU A 1 284 ? -17.25 11.133 10.758 1 98.12 284 GLU A O 1
ATOM 2141 N N . ARG A 1 285 ? -16 12.898 11.125 1 98.06 285 ARG A N 1
ATOM 2142 C CA . ARG A 1 285 ? -17.141 13.75 11.453 1 98.06 285 ARG A CA 1
ATOM 2143 C C . ARG A 1 285 ? -18.078 13.883 10.266 1 98.06 285 ARG A C 1
ATOM 2145 O O . ARG A 1 285 ? -19.297 13.945 10.445 1 98.06 285 ARG A O 1
ATOM 2152 N N . ALA A 1 286 ? -17.516 13.969 9.086 1 98.69 286 ALA A N 1
ATOM 2153 C CA . ALA A 1 286 ? -18.359 14.055 7.891 1 98.69 286 ALA A CA 1
ATOM 2154 C C . ALA A 1 286 ? -19.203 12.797 7.719 1 98.69 286 ALA A C 1
ATOM 2156 O O . ALA A 1 286 ? -20.391 12.875 7.422 1 98.69 286 ALA A O 1
ATOM 2157 N N . LEU A 1 287 ? -18.578 11.625 7.863 1 98.69 287 LEU A N 1
ATOM 2158 C CA . LEU A 1 287 ? -19.281 10.352 7.723 1 98.69 287 LEU A CA 1
ATOM 2159 C C . LEU A 1 287 ? -20.359 10.203 8.797 1 98.69 287 LEU A C 1
ATOM 2161 O O . LEU A 1 287 ? -21.469 9.766 8.508 1 98.69 287 LEU A O 1
ATOM 2165 N N . ARG A 1 288 ? -20.016 10.594 10.016 1 98.31 288 ARG A N 1
ATOM 2166 C CA . ARG A 1 288 ? -20.969 10.555 11.109 1 98.31 288 ARG A CA 1
ATOM 2167 C C . ARG A 1 288 ? -22.156 11.469 10.836 1 98.31 288 ARG A C 1
ATOM 2169 O O . ARG A 1 288 ? -23.312 11.102 11.086 1 98.31 288 ARG A O 1
ATOM 2176 N N . GLN A 1 289 ? -21.859 12.664 10.375 1 98.38 289 GLN A N 1
ATOM 2177 C CA . GLN A 1 289 ? -22.906 13.633 10.07 1 98.38 289 GLN A CA 1
ATOM 2178 C C . GLN A 1 289 ? -23.812 13.125 8.953 1 98.38 289 GLN A C 1
ATOM 2180 O O . GLN A 1 289 ? -25.031 13.281 9.023 1 98.38 289 GLN A O 1
ATOM 2185 N N . ALA A 1 290 ? -23.203 12.547 7.934 1 98.5 290 ALA A N 1
ATOM 2186 C CA . ALA A 1 290 ? -23.984 11.984 6.84 1 98.5 290 ALA A CA 1
ATOM 2187 C C . ALA A 1 290 ? -24.953 10.914 7.352 1 98.5 290 ALA A C 1
ATOM 2189 O O . ALA A 1 290 ? -26.125 10.891 6.965 1 98.5 290 ALA A O 1
ATOM 2190 N N . HIS A 1 291 ? -24.453 10.086 8.172 1 98.25 291 HIS A N 1
ATOM 2191 C CA . HIS A 1 291 ? -25.297 9.062 8.781 1 98.25 291 HIS A CA 1
ATOM 2192 C C . HIS A 1 291 ? -26.406 9.68 9.617 1 98.25 291 HIS A C 1
ATOM 2194 O O . HIS A 1 291 ? -27.562 9.258 9.531 1 98.25 291 HIS A O 1
ATOM 2200 N N . ALA A 1 292 ? -26.078 10.641 10.422 1 97.44 292 ALA A N 1
ATOM 2201 C CA . ALA A 1 292 ? -27.047 11.328 11.273 1 97.44 292 ALA A CA 1
ATOM 2202 C C . ALA A 1 292 ? -28.125 12.008 10.445 1 97.44 292 ALA A C 1
ATOM 2204 O O . ALA A 1 292 ? -29.281 12.117 10.883 1 97.44 292 ALA A O 1
ATOM 2205 N N . ASP A 1 293 ? -27.766 12.398 9.273 1 97.38 293 ASP A N 1
ATOM 2206 C CA . ASP A 1 293 ? -28.688 13.078 8.367 1 97.38 293 ASP A CA 1
ATOM 2207 C C . ASP A 1 293 ? -29.594 12.07 7.668 1 97.38 293 ASP A C 1
ATOM 2209 O O . ASP A 1 293 ? -30.469 12.453 6.879 1 97.38 293 ASP A O 1
ATOM 2213 N N . GLY A 1 294 ? -29.297 10.812 7.855 1 97 294 GLY A N 1
ATOM 2214 C CA . GLY A 1 294 ? -30.188 9.781 7.348 1 97 294 GLY A CA 1
ATOM 2215 C C . GLY A 1 294 ? -29.734 9.195 6.027 1 97 294 GLY A C 1
ATOM 2216 O O . GLY A 1 294 ? -30.469 8.43 5.391 1 97 294 GLY A O 1
ATOM 2217 N N . LYS A 1 295 ? -28.531 9.523 5.617 1 97 295 LYS A N 1
ATOM 2218 C CA . LYS A 1 295 ? -28 8.992 4.363 1 97 295 LYS A CA 1
ATOM 2219 C C . LYS A 1 295 ? -27.641 7.516 4.508 1 97 295 LYS A C 1
ATOM 2221 O O . LYS A 1 295 ? -27.109 7.098 5.543 1 97 295 LYS A O 1
ATOM 2226 N N . LYS A 1 296 ? -27.922 6.836 3.383 1 97.25 296 LYS A N 1
ATOM 2227 C CA . LYS A 1 296 ? -27.562 5.422 3.338 1 97.25 296 LYS A CA 1
ATOM 2228 C C . LYS A 1 296 ? -26.344 5.188 2.443 1 97.25 296 LYS A C 1
ATOM 2230 O O . LYS A 1 296 ? -26.438 5.301 1.219 1 97.25 296 LYS A O 1
ATOM 2235 N N . PHE A 1 297 ? -25.328 4.863 3.035 1 97.75 297 PHE A N 1
ATOM 2236 C CA . PHE A 1 297 ? -24.062 4.641 2.33 1 97.75 297 PHE A CA 1
ATOM 2237 C C . PHE A 1 297 ? -23.203 3.623 3.066 1 97.75 297 PHE A C 1
ATOM 2239 O O . PHE A 1 297 ? -23.531 3.209 4.18 1 97.75 297 PHE A O 1
ATOM 2246 N N . SER A 1 298 ? -22.203 3.098 2.371 1 97.25 298 SER A N 1
ATOM 2247 C CA . SER A 1 298 ? -21.219 2.213 2.984 1 97.25 298 SER A CA 1
ATOM 2248 C C . SER A 1 298 ? -19.812 2.795 2.881 1 97.25 298 SER A C 1
ATOM 2250 O O . SER A 1 298 ? -19.578 3.734 2.117 1 97.25 298 SER A O 1
ATOM 2252 N N . VAL A 1 299 ? -18.969 2.248 3.766 1 97.75 299 VAL A N 1
ATOM 2253 C CA . VAL A 1 299 ? -17.625 2.807 3.82 1 97.75 299 VAL A CA 1
ATOM 2254 C C . VAL A 1 299 ? -16.594 1.685 3.705 1 97.75 299 VAL A C 1
ATOM 2256 O O . VAL A 1 299 ? -16.766 0.622 4.312 1 97.75 299 VAL A O 1
ATOM 2259 N N . THR A 1 300 ? -15.617 1.868 2.855 1 96.56 300 THR A N 1
ATOM 2260 C CA . THR A 1 300 ? -14.406 1.055 2.854 1 96.56 300 THR A CA 1
ATOM 2261 C C . THR A 1 300 ? -13.258 1.797 3.527 1 96.56 300 THR A C 1
ATOM 2263 O O . THR A 1 300 ? -12.875 2.885 3.094 1 96.56 300 THR A O 1
ATOM 2266 N N . VAL A 1 301 ? -12.758 1.21 4.598 1 97.5 301 VAL A N 1
ATOM 2267 C CA . VAL A 1 301 ? -11.641 1.822 5.305 1 97.5 301 VAL A CA 1
ATOM 2268 C C . VAL A 1 301 ? -10.352 1.065 4.984 1 97.5 301 VAL A C 1
ATOM 2270 O O . VAL A 1 301 ? -10.172 -0.071 5.43 1 97.5 301 VAL A O 1
ATOM 2273 N N . VAL A 1 302 ? -9.508 1.709 4.172 1 96.94 302 VAL A N 1
ATOM 2274 C CA . VAL A 1 302 ? -8.156 1.204 3.975 1 96.94 302 VAL A CA 1
ATOM 2275 C C . VAL A 1 302 ? -7.246 1.7 5.098 1 96.94 302 VAL A C 1
ATOM 2277 O O . VAL A 1 302 ? -7.301 2.873 5.473 1 96.94 302 VAL A O 1
ATOM 2280 N N . ASP A 1 303 ? -6.418 0.846 5.605 1 95.75 303 ASP A N 1
ATOM 2281 C CA . ASP A 1 303 ? -5.668 1.222 6.801 1 95.75 303 ASP A CA 1
ATOM 2282 C C . ASP A 1 303 ? -4.172 0.982 6.609 1 95.75 303 ASP A C 1
ATOM 2284 O O . ASP A 1 303 ? -3.748 0.49 5.562 1 95.75 303 ASP A O 1
ATOM 2288 N N . ASP A 1 304 ? -3.404 1.575 7.457 1 90.44 304 ASP A N 1
ATOM 2289 C CA . ASP A 1 304 ? -1.975 1.323 7.609 1 90.44 304 ASP A CA 1
ATOM 2290 C C . ASP A 1 304 ? -1.713 0.294 8.703 1 90.44 304 ASP A C 1
ATOM 2292 O O . ASP A 1 304 ? -2.33 0.344 9.773 1 90.44 304 ASP A O 1
ATOM 2296 N N . PRO A 1 305 ? -0.834 -0.646 8.461 1 88.62 305 PRO A N 1
ATOM 2297 C CA . PRO A 1 305 ? -0.68 -1.764 9.398 1 88.62 305 PRO A CA 1
ATOM 2298 C C . PRO A 1 305 ? 0.109 -1.381 10.648 1 88.62 305 PRO A C 1
ATOM 2300 O O . PRO A 1 305 ? 0.216 -2.18 11.586 1 88.62 305 PRO A O 1
ATOM 2303 N N . PHE A 1 306 ? 0.634 -0.261 10.766 1 90.56 306 PHE A N 1
ATOM 2304 C CA . PHE A 1 306 ? 1.49 0.108 11.891 1 90.56 306 PHE A CA 1
ATOM 2305 C C . PHE A 1 306 ? 0.698 0.865 12.945 1 90.56 306 PHE A C 1
ATOM 2307 O O . PHE A 1 306 ? 0.605 0.422 14.094 1 90.56 306 PHE A O 1
ATOM 2314 N N . GLU A 1 307 ? 0.058 1.938 12.523 1 88.38 307 GLU A N 1
ATOM 2315 C CA . GLU A 1 307 ? -0.75 2.695 13.469 1 88.38 307 GLU A CA 1
ATOM 2316 C C . GLU A 1 307 ? -2.164 2.131 13.562 1 88.38 307 GLU A C 1
ATOM 2318 O O . GLU A 1 307 ? -2.75 2.084 14.648 1 88.38 307 GLU A O 1
ATOM 2323 N N . SER A 1 308 ? -2.695 1.682 12.508 1 90.31 308 SER A N 1
ATOM 2324 C CA . SER A 1 308 ? -4.004 1.048 12.383 1 90.31 308 SER A CA 1
ATOM 2325 C C . SER A 1 308 ? -5.102 1.926 12.969 1 90.31 308 SER A C 1
ATOM 2327 O O . SER A 1 308 ? -5.949 1.446 13.727 1 90.31 308 SER A O 1
ATOM 2329 N N . THR A 1 309 ? -5.035 3.166 12.703 1 92.38 309 THR A N 1
ATOM 2330 C CA . THR A 1 309 ? -6.02 4.094 13.25 1 92.38 309 THR A CA 1
ATOM 2331 C C . THR A 1 309 ? -7.375 3.902 12.578 1 92.38 309 THR A C 1
ATOM 2333 O O . THR A 1 309 ? -8.414 4.238 13.156 1 92.38 309 THR A O 1
ATOM 2336 N N . GLY A 1 310 ? -7.375 3.395 11.391 1 95.75 310 GLY A N 1
ATOM 2337 C CA . GLY A 1 310 ? -8.609 3.125 10.664 1 95.75 310 GLY A CA 1
ATOM 2338 C C . GLY A 1 310 ? -9.469 2.064 11.32 1 95.75 310 GLY A C 1
ATOM 2339 O O . GLY A 1 310 ? -10.68 2.01 11.094 1 95.75 310 GLY A O 1
ATOM 2340 N N . ARG A 1 311 ? -8.844 1.227 12.055 1 93.81 311 ARG A N 1
ATOM 2341 C CA . ARG A 1 311 ? -9.578 0.17 12.742 1 93.81 311 ARG A CA 1
ATOM 2342 C C . ARG A 1 311 ? -10.57 0.755 13.734 1 93.81 311 ARG A C 1
ATOM 2344 O O . ARG A 1 311 ? -11.727 0.316 13.805 1 93.81 311 ARG A O 1
ATOM 2351 N N . GLU A 1 312 ? -10.102 1.711 14.469 1 93.44 312 GLU A N 1
ATOM 2352 C CA . GLU A 1 312 ? -10.977 2.373 15.438 1 93.44 312 GLU A CA 1
ATOM 2353 C C . GLU A 1 312 ? -12.086 3.152 14.734 1 93.44 312 GLU A C 1
ATOM 2355 O O . GLU A 1 312 ? -13.219 3.207 15.219 1 93.44 312 GLU A O 1
ATOM 2360 N N . LEU A 1 313 ? -11.75 3.711 13.648 1 96.69 313 LEU A N 1
ATOM 2361 C CA . LEU A 1 313 ? -12.758 4.402 12.852 1 96.69 313 LEU A CA 1
ATOM 2362 C C . LEU A 1 313 ? -13.852 3.439 12.391 1 96.69 313 LEU A C 1
ATOM 2364 O O . LEU A 1 313 ? -15.039 3.732 12.523 1 96.69 313 LEU A O 1
ATOM 2368 N N . ALA A 1 314 ? -13.414 2.338 11.859 1 96.19 314 ALA A N 1
ATOM 2369 C CA . ALA A 1 314 ? -14.359 1.329 11.383 1 96.19 314 ALA A CA 1
ATOM 2370 C C . ALA A 1 314 ? -15.297 0.892 12.5 1 96.19 314 ALA A C 1
ATOM 2372 O O . ALA A 1 314 ? -16.516 0.835 12.312 1 96.19 314 ALA A O 1
ATOM 2373 N N . LYS A 1 315 ? -14.758 0.652 13.664 1 94.62 315 LYS A N 1
ATOM 2374 C CA . LYS A 1 315 ? -15.547 0.243 14.82 1 94.62 315 LYS A CA 1
ATOM 2375 C C . LYS A 1 315 ? -16.547 1.331 15.219 1 94.62 315 LYS A C 1
ATOM 2377 O O . LYS A 1 315 ? -17.703 1.044 15.484 1 94.62 315 LYS A O 1
ATOM 2382 N N . SER A 1 316 ? -16.031 2.484 15.25 1 96.19 316 SER A N 1
ATOM 2383 C CA . SER A 1 316 ? -16.844 3.619 15.664 1 96.19 316 SER A CA 1
ATOM 2384 C C . SER A 1 316 ? -18.016 3.832 14.711 1 96.19 316 SER A C 1
ATOM 2386 O O . SER A 1 316 ? -19.125 4.152 15.141 1 96.19 316 SER A O 1
ATOM 2388 N N . LEU A 1 317 ? -17.781 3.701 13.461 1 97.62 317 LEU A N 1
ATOM 2389 C CA . LEU A 1 317 ? -18.828 3.891 12.461 1 97.62 317 LEU A CA 1
ATOM 2390 C C . LEU A 1 317 ? -19.875 2.785 12.555 1 97.62 317 LEU A C 1
ATOM 2392 O O . LEU A 1 317 ? -21.078 3.047 12.438 1 97.62 317 LEU A O 1
ATOM 2396 N N . ARG A 1 318 ? -19.438 1.569 12.758 1 95.5 318 ARG A N 1
ATOM 2397 C CA . ARG A 1 318 ? -20.344 0.434 12.883 1 95.5 318 ARG A CA 1
ATOM 2398 C C . ARG A 1 318 ? -21.234 0.58 14.117 1 95.5 318 ARG A C 1
ATOM 2400 O O . ARG A 1 318 ? -22.359 0.103 14.125 1 95.5 318 ARG A O 1
ATOM 2407 N N . ALA A 1 319 ? -20.75 1.265 15.094 1 96.12 319 ALA A N 1
ATOM 2408 C CA . ALA A 1 319 ? -21.422 1.361 16.391 1 96.12 319 ALA A CA 1
ATOM 2409 C C . ALA A 1 319 ? -22.375 2.549 16.422 1 96.12 319 ALA A C 1
ATOM 2411 O O . ALA A 1 319 ? -23.016 2.812 17.453 1 96.12 319 ALA A O 1
ATOM 2412 N N . LEU A 1 320 ? -22.406 3.236 15.391 1 96.81 320 LEU A N 1
ATOM 2413 C CA . LEU A 1 320 ? -23.281 4.395 15.383 1 96.81 320 LEU A CA 1
ATOM 2414 C C . LEU A 1 320 ? -24.734 3.979 15.625 1 96.81 320 LEU A C 1
ATOM 2416 O O . LEU A 1 320 ? -25.141 2.877 15.25 1 96.81 320 LEU A O 1
ATOM 2420 N N . PRO A 1 321 ? -25.5 4.82 16.266 1 93.88 321 PRO A N 1
ATOM 2421 C CA . PRO A 1 321 ? -26.906 4.504 16.5 1 93.88 321 PRO A CA 1
ATOM 2422 C C . PRO A 1 321 ? -27.703 4.332 15.211 1 93.88 321 PRO A C 1
ATOM 2424 O O . PRO A 1 321 ? -27.359 4.93 14.195 1 93.88 321 PRO A O 1
ATOM 2427 N N . GLY A 1 322 ? -28.734 3.521 15.266 1 92.12 322 GLY A N 1
ATOM 2428 C CA . GLY A 1 322 ? -29.594 3.328 14.109 1 92.12 322 GLY A CA 1
ATOM 2429 C C . GLY A 1 322 ? -29.047 2.301 13.133 1 92.12 322 GLY A C 1
ATOM 2430 O O . GLY A 1 322 ? -29.266 2.412 11.922 1 92.12 322 GLY A O 1
ATOM 2431 N N . GLY A 1 323 ? -28.219 1.408 13.625 1 91.44 323 GLY A N 1
ATOM 2432 C CA . GLY A 1 323 ? -27.719 0.314 12.805 1 91.44 323 GLY A CA 1
ATOM 2433 C C . GLY A 1 323 ? -26.328 0.548 12.281 1 91.44 323 GLY A C 1
ATOM 2434 O O . GLY A 1 323 ? -25.734 -0.34 11.664 1 91.44 323 GLY A O 1
ATOM 2435 N N . GLY A 1 324 ? -25.844 1.766 12.469 1 94.56 324 GLY A N 1
ATOM 2436 C CA . GLY A 1 324 ? -24.469 2.061 12.086 1 94.56 324 GLY A CA 1
ATOM 2437 C C . GLY A 1 324 ? -24.266 2.113 10.586 1 94.56 324 GLY A C 1
ATOM 2438 O O . GLY A 1 324 ? -25.234 2.158 9.82 1 94.56 324 GLY A O 1
ATOM 2439 N N . VAL A 1 325 ? -23.047 2.256 10.188 1 96.69 325 VAL A N 1
ATOM 2440 C CA . VAL A 1 325 ? -22.641 2.262 8.781 1 96.69 325 VAL A CA 1
ATOM 2441 C C . VAL A 1 325 ? -21.984 0.93 8.438 1 96.69 325 VAL A C 1
ATOM 2443 O O . VAL A 1 325 ? -21.203 0.385 9.234 1 96.69 325 VAL A O 1
ATOM 2446 N N . GLU A 1 326 ? -22.344 0.357 7.293 1 94.69 326 GLU A N 1
ATOM 2447 C CA . GLU A 1 326 ? -21.625 -0.818 6.809 1 94.69 326 GLU A CA 1
ATOM 2448 C C . GLU A 1 326 ? -20.188 -0.469 6.426 1 94.69 326 GLU A C 1
ATOM 2450 O O . GLU A 1 326 ? -19.969 0.426 5.609 1 94.69 326 GLU A O 1
ATOM 2455 N N . VAL A 1 327 ? -19.312 -1.209 7.047 1 96 327 VAL A N 1
ATOM 2456 C CA . VAL A 1 327 ? -17.906 -0.856 6.832 1 96 327 VAL A CA 1
ATOM 2457 C C . VAL A 1 327 ? -17.125 -2.092 6.391 1 96 327 VAL A C 1
ATOM 2459 O O . VAL A 1 327 ? -17.219 -3.15 7.02 1 96 327 VAL A O 1
ATOM 2462 N N . SER A 1 328 ? -16.453 -1.966 5.277 1 92.88 328 SER A N 1
ATOM 2463 C CA . SER A 1 328 ? -15.414 -2.92 4.891 1 92.88 328 SER A CA 1
ATOM 2464 C C . SER A 1 328 ? -14.031 -2.434 5.297 1 92.88 328 SER A C 1
ATOM 2466 O O . SER A 1 328 ? -13.609 -1.346 4.902 1 92.88 328 SER A O 1
ATOM 2468 N N . TYR A 1 329 ? -13.414 -3.254 6.086 1 95.12 329 TYR A N 1
ATOM 2469 C CA . TYR A 1 329 ? -12.109 -2.857 6.609 1 95.12 329 TYR A CA 1
ATOM 2470 C C . TYR A 1 329 ? -10.992 -3.607 5.898 1 95.12 329 TYR A C 1
ATOM 2472 O O . TYR A 1 329 ? -11 -4.84 5.836 1 95.12 329 TYR A O 1
ATOM 2480 N N . CYS A 1 330 ? -10.047 -2.838 5.332 1 92.94 330 CYS A N 1
ATOM 2481 C CA . CYS A 1 330 ? -8.844 -3.365 4.695 1 92.94 330 CYS A CA 1
ATOM 2482 C C . CYS A 1 330 ? -7.602 -3.039 5.516 1 92.94 330 CYS A C 1
ATOM 2484 O O . CYS A 1 330 ? -7.242 -1.869 5.668 1 92.94 330 CYS A O 1
ATOM 2486 N N . PRO A 1 331 ? -6.848 -3.992 5.906 1 92.75 331 PRO A N 1
ATOM 2487 C CA . PRO A 1 331 ? -5.797 -3.758 6.898 1 92.75 331 PRO A CA 1
ATOM 2488 C C . PRO A 1 331 ? -4.527 -3.168 6.285 1 92.75 331 PRO A C 1
ATOM 2490 O O . PRO A 1 331 ? -3.6 -2.801 7.012 1 92.75 331 PRO A O 1
ATOM 2493 N N . ASP A 1 332 ? -4.43 -3.059 4.945 1 92.56 332 ASP A N 1
ATOM 2494 C CA . ASP A 1 332 ? -3.236 -2.494 4.324 1 92.56 332 ASP A CA 1
ATOM 2495 C C . ASP A 1 332 ? -3.561 -1.878 2.965 1 92.56 332 ASP A C 1
ATOM 2497 O O . ASP A 1 332 ? -4.723 -1.857 2.549 1 92.56 332 ASP A O 1
ATOM 2501 N N . LEU A 1 333 ? -2.555 -1.319 2.328 1 93.81 333 LEU A N 1
ATOM 2502 C CA . LEU A 1 333 ? -2.707 -0.571 1.085 1 93.81 333 LEU A CA 1
ATOM 2503 C C . LEU A 1 333 ? -2.584 -1.493 -0.124 1 93.81 333 LEU A C 1
ATOM 2505 O O . LEU A 1 333 ? -2.48 -1.025 -1.26 1 93.81 333 LEU A O 1
ATOM 2509 N N . SER A 1 334 ? -2.723 -2.691 0.039 1 92.75 334 SER A N 1
ATOM 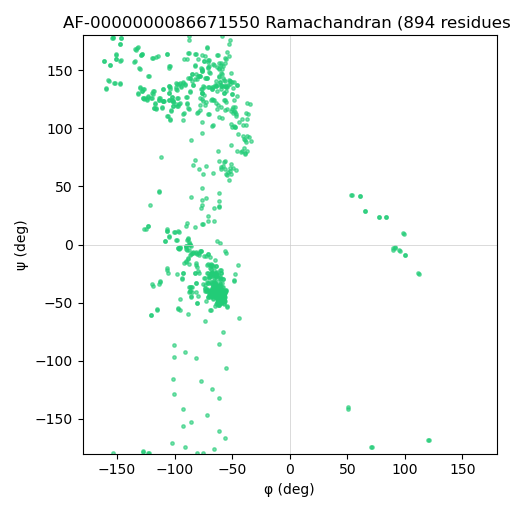2510 C CA . SER A 1 334 ? -2.562 -3.594 -1.096 1 92.75 334 SER A CA 1
ATOM 2511 C C . SER A 1 334 ? -3.896 -3.852 -1.789 1 92.75 334 SER A C 1
ATOM 2513 O O . SER A 1 334 ? -4.957 -3.576 -1.227 1 92.75 334 SER A O 1
ATOM 2515 N N . ALA A 1 335 ? -3.916 -4.301 -3.055 1 94.31 335 ALA A N 1
ATOM 2516 C CA . ALA A 1 335 ? -5.074 -4.711 -3.846 1 94.31 335 ALA A CA 1
ATOM 2517 C C . ALA A 1 335 ? -6.059 -3.557 -4.012 1 94.31 335 ALA A C 1
ATOM 2519 O O . ALA A 1 335 ? -7.273 -3.746 -3.9 1 94.31 335 ALA A O 1
ATOM 2520 N N . MET A 1 336 ? -5.562 -2.416 -4.258 1 94.6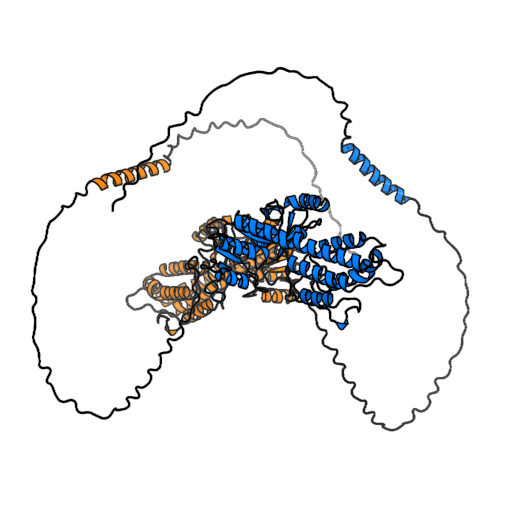2 336 MET A N 1
ATOM 2521 C CA . MET A 1 336 ? -6.41 -1.228 -4.344 1 94.62 336 MET A CA 1
ATOM 2522 C C . MET A 1 336 ? -7.379 -1.333 -5.516 1 94.62 336 MET A C 1
ATOM 2524 O O . MET A 1 336 ? -8.508 -0.843 -5.441 1 94.62 336 MET A O 1
ATOM 2528 N N . ARG A 1 337 ? -6.949 -1.948 -6.594 1 93.12 337 ARG A N 1
ATOM 2529 C CA . ARG A 1 337 ? -7.844 -2.104 -7.738 1 93.12 337 ARG A CA 1
ATOM 2530 C C . ARG A 1 337 ? -9.125 -2.828 -7.336 1 93.12 337 ARG A C 1
ATOM 2532 O O . ARG A 1 337 ? -10.219 -2.455 -7.773 1 93.12 337 ARG A O 1
ATOM 2539 N N . ALA A 1 338 ? -8.977 -3.816 -6.559 1 92.06 338 ALA A N 1
ATOM 2540 C CA . ALA A 1 338 ? -10.141 -4.574 -6.098 1 92.06 338 ALA A CA 1
ATOM 2541 C C . ALA A 1 338 ? -10.992 -3.74 -5.145 1 92.06 338 ALA A C 1
ATOM 2543 O O . ALA A 1 338 ? -12.219 -3.691 -5.281 1 92.06 338 ALA A O 1
ATOM 2544 N N . HIS A 1 339 ? -10.391 -3.09 -4.25 1 92.62 339 HIS A N 1
ATOM 2545 C CA . HIS A 1 339 ? -11.109 -2.34 -3.225 1 92.62 339 HIS A CA 1
ATOM 2546 C C . HIS A 1 339 ? -11.805 -1.122 -3.82 1 92.62 339 HIS A C 1
ATOM 2548 O O . HIS A 1 339 ? -12.852 -0.693 -3.32 1 92.62 339 HIS A O 1
ATOM 2554 N N . LEU A 1 340 ? -11.258 -0.632 -4.898 1 95.38 340 LEU A N 1
ATOM 2555 C CA . LEU A 1 340 ? -11.805 0.559 -5.539 1 95.38 340 LEU A CA 1
ATOM 2556 C C . LEU A 1 340 ? -12.883 0.186 -6.551 1 95.38 340 LEU A C 1
ATOM 2558 O O . LEU A 1 340 ? -13.617 1.055 -7.031 1 95.38 340 LEU A O 1
ATOM 2562 N N . HIS A 1 341 ? -12.992 -1.016 -6.867 1 90.5 341 HIS A N 1
ATOM 2563 C CA . HIS A 1 341 ? -13.875 -1.468 -7.934 1 90.5 341 HIS A CA 1
ATOM 2564 C C . HIS A 1 341 ? -15.312 -1.022 -7.688 1 90.5 341 HIS A C 1
ATOM 2566 O O . HIS A 1 341 ? -16 -0.591 -8.617 1 90.5 341 HIS A O 1
ATOM 2572 N N . GLU A 1 342 ? -15.844 -1.03 -6.516 1 88.94 342 GLU A N 1
ATOM 2573 C CA . GLU A 1 342 ? -17.219 -0.639 -6.23 1 88.94 342 GLU A CA 1
ATOM 2574 C C . GLU A 1 342 ? -17.281 0.735 -5.57 1 88.94 342 GLU A C 1
ATOM 2576 O O . GLU A 1 342 ? -18.344 1.168 -5.117 1 88.94 342 GLU A O 1
ATOM 2581 N N . THR A 1 343 ? -16.188 1.351 -5.496 1 96.56 343 THR A N 1
ATOM 2582 C CA . THR A 1 343 ? -16.109 2.631 -4.805 1 96.56 343 THR A CA 1
ATOM 2583 C C . THR A 1 343 ? -16.703 3.748 -5.656 1 96.56 343 THR A C 1
ATOM 2585 O O . THR A 1 343 ? -16.422 3.84 -6.852 1 96.56 343 THR A O 1
ATOM 2588 N N . SER A 1 344 ? -17.516 4.559 -5.027 1 97.88 344 SER A N 1
ATOM 2589 C CA . SER A 1 344 ? -18.109 5.703 -5.703 1 97.88 344 SER A CA 1
ATOM 2590 C C . SER A 1 344 ? -17.203 6.922 -5.641 1 97.88 344 SER A C 1
ATOM 2592 O O . SER A 1 344 ? -17.078 7.668 -6.617 1 97.88 344 SER A O 1
ATOM 2594 N N . ARG A 1 345 ? -16.594 7.121 -4.523 1 98.06 345 ARG A N 1
ATOM 2595 C CA . ARG A 1 345 ? -15.672 8.242 -4.328 1 98.06 345 ARG A CA 1
ATOM 2596 C C . ARG A 1 345 ? -14.688 7.945 -3.205 1 98.06 345 ARG A C 1
ATOM 2598 O O . ARG A 1 345 ? -14.969 7.145 -2.312 1 98.06 345 ARG A O 1
ATOM 2605 N N . VAL A 1 346 ? -13.594 8.578 -3.311 1 98.81 346 VAL A N 1
ATOM 2606 C CA . VAL A 1 346 ? -12.594 8.539 -2.25 1 98.81 346 VAL A CA 1
ATOM 2607 C C . VAL A 1 346 ? -12.648 9.836 -1.439 1 98.81 346 VAL A C 1
ATOM 2609 O O . VAL A 1 346 ? -12.695 10.93 -2.006 1 98.81 346 VAL A O 1
ATOM 2612 N N . LEU A 1 347 ? -12.773 9.75 -0.12 1 98.81 347 LEU A N 1
ATOM 2613 C CA . LEU A 1 347 ? -12.797 10.883 0.803 1 98.81 347 LEU A CA 1
ATOM 2614 C C . LEU A 1 347 ? -11.602 10.844 1.744 1 98.81 347 LEU A C 1
ATOM 2616 O O . LEU A 1 347 ? -11.445 9.898 2.525 1 98.81 347 LEU A O 1
ATOM 2620 N N . VAL A 1 348 ? -10.711 11.875 1.666 1 98.56 348 VAL A N 1
ATOM 2621 C CA . VAL A 1 348 ? -9.508 11.875 2.482 1 98.56 348 VAL A CA 1
ATOM 2622 C C . VAL A 1 348 ? -9.305 13.242 3.123 1 98.56 348 VAL A C 1
ATOM 2624 O O . VAL A 1 348 ? -9.914 14.227 2.695 1 98.56 348 VAL A O 1
ATOM 2627 N N . GLY A 1 349 ? -8.562 13.273 4.188 1 98.06 349 GLY A N 1
ATOM 2628 C CA . GLY A 1 349 ? -8.172 14.523 4.82 1 98.06 349 GLY A CA 1
ATOM 2629 C C . GLY A 1 349 ? -6.777 14.977 4.441 1 98.06 349 GLY A C 1
ATOM 2630 O O . GLY A 1 349 ? -5.844 14.172 4.414 1 98.06 349 GLY A O 1
ATOM 2631 N N . ALA A 1 350 ? -6.66 16.281 4.223 1 98 350 ALA A N 1
ATOM 2632 C CA . ALA A 1 350 ? -5.359 16.859 3.898 1 98 350 ALA A CA 1
ATOM 2633 C C . ALA A 1 350 ? -4.68 17.422 5.145 1 98 350 ALA A C 1
ATOM 2635 O O . ALA A 1 350 ? -5.336 18.016 6 1 98 350 ALA A O 1
ATOM 2636 N N . GLU A 1 351 ? -3.408 17.156 5.199 1 97.31 351 GLU A N 1
ATOM 2637 C CA . GLU A 1 351 ? -2.594 17.812 6.211 1 97.31 351 GLU A CA 1
ATOM 2638 C C . GLU A 1 351 ? -2.191 19.219 5.77 1 97.31 351 GLU A C 1
ATOM 2640 O O . GLU A 1 351 ? -1.999 20.109 6.602 1 97.31 351 GLU A O 1
ATOM 2645 N N . ALA A 1 352 ? -2.004 19.359 4.473 1 97.62 352 ALA A N 1
ATOM 2646 C CA . ALA A 1 352 ? -1.722 20.656 3.879 1 97.62 352 ALA A CA 1
ATOM 2647 C C . ALA A 1 352 ? -1.995 20.656 2.379 1 97.62 352 ALA A C 1
ATOM 2649 O O . ALA A 1 352 ? -2.055 19.578 1.759 1 97.62 352 ALA A O 1
ATOM 2650 N N . MET A 1 353 ? -2.209 21.844 1.854 1 97.94 353 MET A N 1
ATOM 2651 C CA . MET A 1 353 ? -2.305 22.062 0.414 1 97.94 353 MET A CA 1
ATOM 2652 C C . MET A 1 353 ? -1.22 23.031 -0.062 1 97.94 353 MET A C 1
ATOM 2654 O O . MET A 1 353 ? -1.034 24.094 0.519 1 97.94 353 MET A O 1
ATOM 2658 N N . PHE A 1 354 ? -0.542 22.578 -1.107 1 97.94 354 PHE A N 1
ATOM 2659 C CA . PHE A 1 354 ? 0.526 23.406 -1.657 1 97.94 354 PHE A CA 1
ATOM 2660 C C . PHE A 1 354 ? -0.016 24.359 -2.715 1 97.94 354 PHE A C 1
ATOM 2662 O O . PHE A 1 354 ? -1.113 24.156 -3.238 1 97.94 354 PHE A O 1
ATOM 2669 N N . SER A 1 355 ? 0.774 25.375 -3.074 1 96.62 355 SER A N 1
ATOM 2670 C CA . SER A 1 355 ? 0.34 26.422 -4 1 96.62 355 SER A CA 1
ATOM 2671 C C . SER A 1 355 ? 0.144 25.859 -5.406 1 96.62 355 SER A C 1
ATOM 2673 O O . SER A 1 355 ? -0.615 26.422 -6.199 1 96.62 355 SER A O 1
ATOM 2675 N N . ASN A 1 356 ? 0.788 24.781 -5.719 1 96.62 356 ASN A N 1
ATOM 2676 C CA . ASN A 1 356 ? 0.614 24.172 -7.035 1 96.62 356 ASN A CA 1
ATOM 2677 C C . ASN A 1 356 ? -0.549 23.188 -7.051 1 96.62 356 ASN A C 1
ATOM 2679 O O . ASN A 1 356 ? -0.713 22.438 -8.008 1 96.62 356 ASN A O 1
ATOM 2683 N N . GLY A 1 357 ? -1.225 23.141 -5.965 1 97.5 357 GLY A N 1
ATOM 2684 C CA . GLY A 1 357 ? -2.432 22.328 -5.898 1 97.5 357 GLY A CA 1
ATOM 2685 C C . GLY A 1 357 ? -2.191 20.938 -5.328 1 97.5 357 GLY A C 1
ATOM 2686 O O . GLY A 1 357 ? -3.139 20.188 -5.09 1 97.5 357 GLY A O 1
ATOM 2687 N N . ALA A 1 358 ? -0.952 20.594 -5.062 1 97.94 358 ALA A N 1
ATOM 2688 C CA . ALA A 1 358 ? -0.631 19.297 -4.5 1 97.94 358 ALA A CA 1
ATOM 2689 C C . ALA A 1 358 ? -1.091 19.188 -3.047 1 97.94 358 ALA A C 1
ATOM 2691 O O . ALA A 1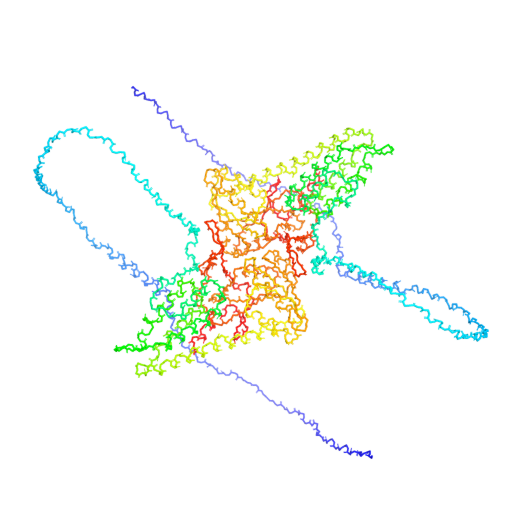 358 ? -1.186 20.203 -2.348 1 97.94 358 ALA A O 1
ATOM 2692 N N . MET A 1 359 ? -1.358 18 -2.645 1 98.25 359 MET A N 1
ATOM 2693 C CA . MET A 1 359 ? -1.843 17.734 -1.293 1 98.25 359 MET A CA 1
ATOM 2694 C C . MET A 1 359 ? -0.808 16.953 -0.485 1 98.25 359 MET A C 1
ATOM 2696 O O . MET A 1 359 ? -0.25 15.969 -0.967 1 98.25 359 MET A O 1
ATOM 2700 N N . TYR A 1 360 ? -0.48 17.516 0.66 1 97.62 360 TYR A N 1
ATOM 2701 C CA . TYR A 1 360 ? 0.316 16.844 1.676 1 97.62 360 TYR A CA 1
ATOM 2702 C C . TYR A 1 360 ? -0.576 16.062 2.635 1 97.62 360 TYR A C 1
ATOM 2704 O O . TYR A 1 360 ? -1.486 16.625 3.244 1 97.62 360 TYR A O 1
ATOM 2712 N N . ALA A 1 361 ? -0.388 14.719 2.75 1 97.75 361 ALA A N 1
ATOM 2713 C CA . ALA A 1 361 ? -1.241 13.883 3.59 1 97.75 361 ALA A CA 1
ATOM 2714 C C . ALA A 1 361 ? -0.499 12.641 4.055 1 97.75 361 ALA A C 1
ATOM 2716 O O . ALA A 1 361 ? 0.687 12.469 3.762 1 97.75 361 ALA A O 1
ATOM 2717 N N . ARG A 1 362 ? -1.172 11.914 4.82 1 96.56 362 ARG A N 1
ATOM 2718 C CA . ARG A 1 362 ? -0.604 10.672 5.336 1 96.56 362 ARG A CA 1
ATOM 2719 C C . ARG A 1 362 ? -0.061 9.812 4.199 1 96.56 362 ARG A C 1
ATOM 2721 O O . ARG A 1 362 ? -0.69 9.695 3.146 1 96.56 362 ARG A O 1
ATOM 2728 N N . ALA A 1 363 ? 1.116 9.18 4.496 1 96.62 363 ALA A N 1
ATOM 2729 C CA . ALA A 1 363 ? 1.703 8.305 3.484 1 96.62 363 ALA A CA 1
ATOM 2730 C C . ALA A 1 363 ? 0.726 7.203 3.078 1 96.62 363 ALA A C 1
ATOM 2732 O O . ALA A 1 363 ? 0.183 6.5 3.934 1 96.62 363 ALA A O 1
ATOM 2733 N N . GLY A 1 364 ? 0.515 7 1.816 1 97.06 364 GLY A N 1
ATOM 2734 C CA . GLY A 1 364 ? -0.479 6.086 1.273 1 97.06 364 GLY A CA 1
ATOM 2735 C C . GLY A 1 364 ? -1.61 6.797 0.554 1 97.06 364 GLY A C 1
ATOM 2736 O O . GLY A 1 364 ? -2.262 6.215 -0.315 1 97.06 364 GLY A O 1
ATOM 2737 N N . THR A 1 365 ? -1.854 8.016 0.911 1 98.19 365 THR A N 1
ATOM 2738 C CA . THR A 1 365 ? -2.93 8.789 0.305 1 98.19 365 THR A CA 1
ATOM 2739 C C . THR A 1 365 ? -2.686 8.977 -1.189 1 98.19 365 THR A C 1
ATOM 2741 O O . THR A 1 365 ? -3.6 8.805 -1.999 1 98.19 365 THR A O 1
ATOM 2744 N N . SER A 1 366 ? -1.484 9.352 -1.538 1 97.88 366 SER A N 1
ATOM 2745 C CA . SER A 1 366 ? -1.142 9.523 -2.945 1 97.88 366 SER A CA 1
ATOM 2746 C C . SER A 1 366 ? -1.323 8.234 -3.729 1 97.88 366 SER A C 1
ATOM 2748 O O . SER A 1 366 ? -1.779 8.25 -4.871 1 97.88 366 SER A O 1
ATOM 2750 N N . ASP A 1 367 ? -0.98 7.145 -3.105 1 97.62 367 ASP A N 1
ATOM 2751 C CA . ASP A 1 367 ? -1.101 5.84 -3.748 1 97.62 367 ASP A CA 1
ATOM 2752 C C . ASP A 1 367 ? -2.561 5.504 -4.039 1 97.62 367 ASP A C 1
ATOM 2754 O O . ASP A 1 367 ? -2.891 5.035 -5.133 1 97.62 367 ASP A O 1
ATOM 2758 N N . ILE A 1 368 ? -3.416 5.742 -3.104 1 98.38 368 ILE A N 1
ATOM 2759 C CA . ILE A 1 368 ? -4.848 5.523 -3.281 1 98.38 368 ILE A CA 1
ATOM 2760 C C . ILE A 1 368 ? -5.379 6.457 -4.367 1 98.38 368 ILE A C 1
ATOM 2762 O O . ILE A 1 368 ? -6.164 6.039 -5.223 1 98.38 368 ILE A O 1
ATOM 2766 N N . ALA A 1 369 ? -4.941 7.672 -4.328 1 98.62 369 ALA A N 1
ATOM 2767 C CA . ALA A 1 369 ? -5.414 8.664 -5.285 1 98.62 369 ALA A CA 1
ATOM 2768 C C . ALA A 1 369 ? -5.016 8.289 -6.711 1 98.62 369 ALA A C 1
ATOM 2770 O O . ALA A 1 369 ? -5.812 8.422 -7.641 1 98.62 369 ALA A O 1
ATOM 2771 N N . ILE A 1 370 ? -3.836 7.863 -6.902 1 97.88 370 ILE A N 1
ATOM 2772 C CA . ILE A 1 370 ? -3.348 7.457 -8.211 1 97.88 370 ILE A CA 1
ATOM 2773 C C . ILE A 1 370 ? -4.152 6.258 -8.719 1 97.88 370 ILE A C 1
ATOM 2775 O O . ILE A 1 370 ? -4.578 6.23 -9.875 1 97.88 370 ILE A O 1
ATOM 2779 N N . ALA A 1 371 ? -4.348 5.277 -7.848 1 97.5 371 ALA A N 1
ATOM 2780 C CA . ALA A 1 371 ? -5.137 4.102 -8.211 1 97.5 371 ALA A CA 1
ATOM 2781 C C . ALA A 1 371 ? -6.574 4.492 -8.555 1 97.5 371 ALA A C 1
ATOM 2783 O O . ALA A 1 371 ? -7.156 3.955 -9.5 1 97.5 371 ALA A O 1
ATOM 2784 N N . ALA A 1 372 ? -7.145 5.387 -7.75 1 98.31 372 ALA A N 1
ATOM 2785 C CA . ALA A 1 372 ? -8.5 5.867 -8 1 98.31 372 ALA A CA 1
ATOM 2786 C C . ALA A 1 372 ? -8.594 6.57 -9.352 1 98.31 372 ALA A C 1
ATOM 2788 O O . ALA A 1 372 ? -9.531 6.332 -10.125 1 98.31 372 ALA A O 1
ATOM 2789 N N . ALA A 1 373 ? -7.648 7.414 -9.625 1 96.56 373 ALA A N 1
ATOM 2790 C CA . ALA A 1 373 ? -7.609 8.125 -10.898 1 96.56 373 ALA A CA 1
ATOM 2791 C C . ALA A 1 373 ? -7.543 7.148 -12.07 1 96.56 373 ALA A C 1
ATOM 2793 O O . ALA A 1 373 ? -8.188 7.359 -13.102 1 96.56 373 ALA A O 1
ATOM 2794 N N . ASP A 1 374 ? -6.766 6.137 -11.883 1 94.88 374 ASP A N 1
ATOM 2795 C CA . ASP A 1 374 ? -6.617 5.117 -12.914 1 94.88 374 ASP A CA 1
ATOM 2796 C C . ASP A 1 374 ? -7.961 4.461 -13.234 1 94.88 374 ASP A C 1
ATOM 2798 O O . ASP A 1 374 ? -8.164 3.953 -14.336 1 94.88 374 ASP A O 1
ATOM 2802 N N . GLN A 1 375 ? -8.891 4.492 -12.297 1 95.44 375 GLN A N 1
ATOM 2803 C CA . GLN A 1 375 ? -10.188 3.855 -12.477 1 95.44 375 GLN A CA 1
ATOM 2804 C C . GLN A 1 375 ? -11.289 4.895 -12.664 1 95.44 375 GLN A C 1
ATOM 2806 O O . GLN A 1 375 ? -12.477 4.562 -12.656 1 95.44 375 GLN A O 1
ATOM 2811 N N . GLY A 1 376 ? -10.961 6.133 -12.703 1 96.62 376 GLY A N 1
ATOM 2812 C CA . GLY A 1 376 ? -11.906 7.207 -12.953 1 96.62 376 GLY A CA 1
ATOM 2813 C C . GLY A 1 376 ? -12.75 7.551 -11.742 1 96.62 376 GLY A C 1
ATOM 2814 O O . GLY A 1 376 ? -13.875 8.039 -11.875 1 96.62 376 GLY A O 1
ATOM 2815 N N . ILE A 1 377 ? -12.281 7.262 -10.602 1 98.12 377 ILE A N 1
ATOM 2816 C CA . ILE A 1 377 ? -13.008 7.52 -9.367 1 98.12 377 ILE A CA 1
ATOM 2817 C C . ILE A 1 377 ? -12.625 8.891 -8.805 1 98.12 377 ILE A C 1
ATOM 2819 O O . ILE A 1 377 ? -11.438 9.234 -8.766 1 98.12 377 ILE A O 1
ATOM 2823 N N . ARG A 1 378 ? -13.57 9.648 -8.305 1 97.88 378 ARG A N 1
ATOM 2824 C CA . ARG A 1 378 ? -13.336 10.992 -7.781 1 97.88 378 ARG A CA 1
ATOM 2825 C C . ARG A 1 378 ? -12.648 10.938 -6.422 1 97.88 378 ARG A C 1
ATOM 2827 O O . ARG A 1 378 ? -13.031 10.148 -5.559 1 97.88 378 ARG A O 1
ATOM 2834 N N . VAL A 1 379 ? -11.664 11.789 -6.289 1 98.75 379 VAL A N 1
ATOM 2835 C CA . VAL A 1 379 ? -10.961 11.938 -5.02 1 98.75 379 VAL A CA 1
ATOM 2836 C C . VAL A 1 379 ? -11.281 13.297 -4.406 1 98.75 379 VAL A C 1
ATOM 2838 O O . VAL A 1 379 ? -10.945 14.336 -4.98 1 98.75 379 VAL A O 1
ATOM 2841 N N . VAL A 1 380 ? -11.898 13.297 -3.219 1 98.81 380 VAL A N 1
ATOM 2842 C CA . VAL A 1 380 ? -12.32 14.508 -2.516 1 98.81 380 VAL A CA 1
ATOM 2843 C C . VAL A 1 380 ? -11.445 14.711 -1.28 1 98.81 380 VAL A C 1
ATOM 2845 O O . VAL A 1 380 ? -11.367 13.844 -0.413 1 98.81 380 VAL A O 1
ATOM 2848 N N . ALA A 1 381 ? -10.828 15.852 -1.226 1 98.75 381 ALA A N 1
ATOM 2849 C CA . ALA A 1 381 ? -9.977 16.188 -0.087 1 98.75 381 ALA A CA 1
ATOM 2850 C C . ALA A 1 381 ? -10.656 17.188 0.837 1 98.75 381 ALA A C 1
ATOM 2852 O O . ALA A 1 381 ? -11.305 18.125 0.372 1 98.75 381 ALA A O 1
ATOM 2853 N N . LEU A 1 382 ? -10.578 16.984 2.127 1 98.75 382 LEU A N 1
ATOM 2854 C CA . LEU A 1 382 ? -11.055 17.922 3.141 1 98.75 382 LEU A CA 1
ATOM 2855 C C . LEU A 1 382 ? -9.883 18.641 3.801 1 98.75 382 LEU A C 1
ATOM 2857 O O . LEU A 1 382 ? -8.914 18.016 4.23 1 98.75 382 LEU A O 1
ATOM 2861 N N . SER A 1 383 ? -9.977 19.969 3.873 1 98.12 383 SER A N 1
ATOM 2862 C CA . SER A 1 383 ? -8.883 20.719 4.484 1 98.12 383 SER A CA 1
ATOM 2863 C C . SER A 1 383 ? -9.344 22.109 4.938 1 98.12 383 SER A C 1
ATOM 2865 O O . SER A 1 383 ? -10.055 22.797 4.203 1 98.12 383 SER A O 1
ATOM 2867 N N . GLU A 1 384 ? -8.969 22.484 6.137 1 97.31 384 GLU A N 1
ATOM 2868 C CA . GLU A 1 384 ? -9.102 23.891 6.527 1 97.31 384 GLU A CA 1
ATOM 2869 C C . GLU A 1 384 ? -8.117 24.766 5.77 1 97.31 384 GLU A C 1
ATOM 2871 O O . GLU A 1 384 ? -6.977 24.359 5.527 1 97.31 384 GLU A O 1
ATOM 2876 N N . THR A 1 385 ? -8.438 25.984 5.477 1 96.69 385 THR A N 1
ATOM 2877 C CA . THR A 1 385 ? -7.586 26.875 4.707 1 96.69 385 THR A CA 1
ATOM 2878 C C . THR A 1 385 ? -6.34 27.25 5.504 1 96.69 385 THR A C 1
ATOM 2880 O O . THR A 1 385 ? -5.332 27.672 4.93 1 96.69 385 THR A O 1
ATOM 2883 N N . ILE A 1 386 ? -6.41 27.109 6.809 1 96.62 386 ILE A N 1
ATOM 2884 C CA . ILE A 1 386 ? -5.25 27.406 7.637 1 96.62 386 ILE A CA 1
ATOM 2885 C C . ILE A 1 386 ? -4.109 26.453 7.309 1 96.62 386 ILE A C 1
ATOM 2887 O O . ILE A 1 386 ? -2.947 26.734 7.621 1 96.62 386 ILE A O 1
ATOM 2891 N N . ASN A 1 387 ? -4.383 25.312 6.672 1 97.31 387 ASN A N 1
ATOM 2892 C CA . ASN A 1 387 ? -3.393 24.312 6.277 1 97.31 387 ASN A CA 1
ATOM 2893 C C . ASN A 1 387 ? -2.793 24.625 4.91 1 97.31 387 ASN A C 1
ATOM 2895 O O . ASN A 1 387 ? -1.924 23.891 4.43 1 97.31 387 ASN A O 1
ATOM 2899 N N . PHE A 1 388 ? -3.211 25.719 4.293 1 97.19 388 PHE A N 1
ATOM 2900 C CA . PHE A 1 388 ? -2.695 26.062 2.979 1 97.19 388 PHE A CA 1
ATOM 2901 C C . PHE A 1 388 ? -1.345 26.766 3.094 1 97.19 388 PHE A C 1
ATOM 2903 O O . PHE A 1 388 ? -1.115 27.531 4.031 1 97.19 388 PHE A O 1
ATOM 2910 N N . THR A 1 389 ? -0.467 26.484 2.201 1 96.44 389 THR A N 1
ATOM 2911 C CA . THR A 1 389 ? 0.863 27.078 2.223 1 96.44 389 THR A CA 1
ATOM 2912 C C . THR A 1 389 ? 1.221 27.656 0.855 1 96.44 389 THR A C 1
ATOM 2914 O O . THR A 1 389 ? 0.749 27.156 -0.173 1 96.44 389 THR A O 1
ATOM 2917 N N . GLU A 1 390 ? 2.057 28.688 0.825 1 94.94 390 GLU A N 1
ATOM 2918 C CA . GLU A 1 390 ? 2.543 29.297 -0.403 1 94.94 390 GLU A CA 1
ATOM 2919 C C . GLU A 1 390 ? 3.654 28.469 -1.038 1 94.94 390 GLU A C 1
ATOM 2921 O O . GLU A 1 390 ? 4.035 28.719 -2.188 1 94.94 390 GLU A O 1
ATOM 2926 N N . ARG A 1 391 ? 4.059 27.484 -0.379 1 94.75 391 ARG A N 1
ATOM 2927 C CA . ARG A 1 391 ? 5.145 26.641 -0.869 1 94.75 391 ARG A CA 1
ATOM 2928 C C . ARG A 1 391 ? 4.672 25.75 -2.006 1 94.75 391 ARG A C 1
ATOM 2930 O O . ARG A 1 391 ? 3.473 25.5 -2.154 1 94.75 391 ARG A O 1
ATOM 2937 N N . VAL A 1 392 ? 5.695 25.312 -2.809 1 94.69 392 VAL A N 1
ATOM 2938 C CA . VAL A 1 392 ? 5.445 24.391 -3.92 1 94.69 392 VAL A CA 1
ATOM 2939 C C . VAL A 1 392 ? 6.039 23.031 -3.605 1 94.69 392 VAL A C 1
ATOM 2941 O O . VAL A 1 392 ? 7.168 22.922 -3.121 1 94.69 392 VAL A O 1
ATOM 2944 N N . ALA A 1 393 ? 5.246 22.047 -3.861 1 92.12 393 ALA A N 1
ATOM 2945 C CA . ALA A 1 393 ? 5.75 20.688 -3.686 1 92.12 393 ALA A CA 1
ATOM 2946 C C . ALA A 1 393 ? 6.328 20.141 -4.988 1 92.12 393 ALA A C 1
ATOM 2948 O O . ALA A 1 393 ? 5.59 19.859 -5.938 1 92.12 393 ALA A O 1
ATOM 2949 N N . MET A 1 394 ? 7.633 19.938 -5.023 1 87.12 394 MET A N 1
ATOM 2950 C CA . MET A 1 394 ? 8.289 19.391 -6.211 1 87.12 394 MET A CA 1
ATOM 2951 C C . MET A 1 394 ? 8.43 17.875 -6.121 1 87.12 394 MET A C 1
ATOM 2953 O O . MET A 1 394 ? 8.469 17.188 -7.141 1 87.12 394 MET A O 1
ATOM 2957 N N . ASP A 1 395 ? 8.531 17.438 -4.926 1 87.44 395 ASP A N 1
ATOM 2958 C CA . ASP A 1 395 ? 8.672 16.016 -4.672 1 87.44 395 ASP A CA 1
ATOM 2959 C C . ASP A 1 395 ? 7.996 15.617 -3.363 1 87.44 395 ASP A C 1
ATOM 2961 O O . ASP A 1 395 ? 7.344 16.453 -2.721 1 87.44 395 ASP A O 1
ATOM 2965 N N . SER A 1 396 ? 8.039 14.336 -3.078 1 90.25 396 SER A N 1
ATOM 2966 C CA . SER A 1 396 ? 7.367 13.836 -1.885 1 90.25 396 SER A CA 1
ATOM 2967 C C . SER A 1 396 ? 8.344 13.695 -0.72 1 90.25 396 SER A C 1
ATOM 2969 O O . SER A 1 396 ? 7.98 13.188 0.342 1 90.25 396 SER A O 1
ATOM 2971 N N . LEU A 1 397 ? 9.531 14.219 -0.813 1 89.12 397 LEU A N 1
ATOM 2972 C CA . LEU A 1 397 ? 10.547 13.953 0.205 1 89.12 397 LEU A CA 1
ATOM 2973 C C . LEU A 1 397 ? 10.875 15.211 0.993 1 89.12 397 LEU A C 1
ATOM 2975 O O . LEU A 1 397 ? 11.078 15.156 2.209 1 89.12 397 LEU A O 1
ATOM 2979 N N . THR A 1 398 ? 10.812 16.297 0.39 1 88.94 398 THR A N 1
ATOM 2980 C CA . THR A 1 398 ? 11.344 17.547 0.921 1 88.94 398 THR A CA 1
ATOM 2981 C C . THR A 1 398 ? 10.727 17.875 2.279 1 88.94 398 THR A C 1
ATOM 2983 O O . THR A 1 398 ? 11.445 18.219 3.223 1 88.94 398 THR A O 1
ATOM 2986 N N . PHE A 1 399 ? 9.469 17.719 2.422 1 91.12 399 PHE A N 1
ATOM 2987 C CA . PHE A 1 399 ? 8.781 18.125 3.637 1 91.12 399 PHE A CA 1
ATOM 2988 C C . PHE A 1 399 ? 8.383 16.906 4.473 1 91.12 399 PHE A C 1
ATOM 2990 O O . PHE A 1 399 ? 7.648 17.047 5.453 1 91.12 399 PHE A O 1
ATOM 2997 N N . ASN A 1 400 ? 8.922 15.781 4.078 1 93.75 400 ASN A N 1
ATOM 2998 C CA . ASN A 1 400 ? 8.453 14.547 4.695 1 93.75 400 ASN A CA 1
ATOM 2999 C C . ASN A 1 400 ? 9.133 14.305 6.039 1 93.75 400 ASN A C 1
ATOM 3001 O O . ASN A 1 400 ? 10.078 15.008 6.402 1 93.75 400 ASN A O 1
ATOM 3005 N N . GLU A 1 401 ? 8.555 13.43 6.797 1 93.5 401 GLU A N 1
ATOM 3006 C CA . GLU A 1 401 ? 9.055 12.992 8.094 1 93.5 401 GLU A CA 1
ATOM 3007 C C . GLU A 1 401 ? 9.258 11.477 8.125 1 93.5 401 GLU A C 1
ATOM 3009 O O . GLU A 1 401 ? 8.492 10.734 7.52 1 93.5 401 GLU A O 1
ATOM 3014 N N . ILE A 1 402 ? 10.305 11.086 8.859 1 92.12 402 ILE A N 1
ATOM 3015 C CA . ILE A 1 402 ? 10.57 9.664 9.039 1 92.12 402 ILE A CA 1
ATOM 3016 C C . ILE A 1 402 ? 9.852 9.156 10.289 1 92.12 402 ILE A C 1
ATOM 3018 O O . ILE A 1 402 ? 9.828 9.836 11.32 1 92.12 402 ILE A O 1
ATOM 3022 N N . ASP A 1 403 ? 9.266 8 10.18 1 91.62 403 ASP A N 1
ATOM 3023 C CA . ASP A 1 403 ? 8.695 7.328 11.344 1 91.62 403 ASP A CA 1
ATOM 3024 C C . ASP A 1 403 ? 9.789 6.816 12.273 1 91.62 403 ASP A C 1
ATOM 3026 O O . ASP A 1 403 ? 10.508 5.871 11.93 1 91.62 403 ASP A O 1
ATOM 3030 N N . PRO A 1 404 ? 9.883 7.41 13.438 1 88.75 404 PRO A N 1
ATOM 3031 C CA . PRO A 1 404 ? 10.977 7 14.32 1 88.75 404 PRO A CA 1
ATOM 3032 C C . PRO A 1 404 ? 10.859 5.547 14.766 1 88.75 404 PRO A C 1
ATOM 3034 O O . PRO A 1 404 ? 11.867 4.914 15.094 1 88.75 404 PRO A O 1
ATOM 3037 N N . GLU A 1 405 ? 9.688 5.004 14.766 1 89.38 405 GLU A N 1
ATOM 3038 C CA . GLU A 1 405 ? 9.477 3.635 15.227 1 89.38 405 GLU A CA 1
ATOM 3039 C C . GLU A 1 405 ? 9.805 2.625 14.133 1 89.38 405 GLU A C 1
ATOM 3041 O O . GLU A 1 405 ? 9.977 1.436 14.406 1 89.38 405 GLU A O 1
ATOM 3046 N N . GLN A 1 406 ? 9.734 3.029 12.938 1 89.25 406 GLN A N 1
ATOM 3047 C CA . GLN A 1 406 ? 10.008 2.148 11.805 1 89.25 406 GLN A CA 1
ATOM 3048 C C . GLN A 1 406 ? 11.266 2.582 11.055 1 89.25 406 GLN A C 1
ATOM 3050 O O . GLN A 1 406 ? 11.25 2.703 9.828 1 89.25 406 GLN A O 1
ATOM 3055 N N . MET A 1 407 ? 12.234 2.854 11.828 1 86.31 407 MET A N 1
ATOM 3056 C CA . MET A 1 407 ? 13.516 3.252 11.258 1 86.31 407 MET A CA 1
ATOM 3057 C C . MET A 1 407 ? 14.641 2.346 11.75 1 86.31 407 MET A C 1
ATOM 3059 O O . MET A 1 407 ? 14.734 2.066 12.945 1 86.31 407 MET A O 1
ATOM 3063 N N . THR A 1 408 ? 15.359 1.755 10.805 1 83.31 408 THR A N 1
ATOM 3064 C CA . THR A 1 408 ? 16.578 0.994 11.078 1 83.31 408 THR A CA 1
ATOM 3065 C C . THR A 1 408 ? 17.734 1.491 10.219 1 83.31 408 THR A C 1
ATOM 3067 O O . THR A 1 408 ? 17.609 2.52 9.547 1 83.31 408 THR A O 1
ATOM 3070 N N . ALA A 1 409 ? 18.891 0.891 10.312 1 76.19 409 ALA A N 1
ATOM 3071 C CA . ALA A 1 409 ? 20.078 1.282 9.547 1 76.19 409 ALA A CA 1
ATOM 3072 C C . ALA A 1 409 ? 19.828 1.172 8.047 1 76.19 409 ALA A C 1
ATOM 3074 O O . ALA A 1 409 ? 20.328 1.984 7.262 1 76.19 409 ALA A O 1
ATOM 3075 N N . ASP A 1 410 ? 18.953 0.278 7.766 1 78.56 410 ASP A N 1
ATOM 3076 C CA . ASP A 1 410 ? 18.812 0.028 6.336 1 78.56 410 ASP A CA 1
ATOM 3077 C C . ASP A 1 410 ? 17.344 0.171 5.898 1 78.56 410 ASP A C 1
ATOM 3079 O O . ASP A 1 410 ? 16.984 -0.273 4.809 1 78.56 410 ASP A O 1
ATOM 3083 N N . SER A 1 411 ? 16.562 0.745 6.781 1 84.94 411 SER A N 1
ATOM 3084 C CA . SER A 1 411 ? 15.133 0.829 6.469 1 84.94 411 SER A CA 1
ATOM 3085 C C . SER A 1 411 ? 14.492 2.037 7.145 1 84.94 411 SER A C 1
ATOM 3087 O O . SER A 1 411 ? 14.883 2.418 8.25 1 84.94 411 SER A O 1
ATOM 3089 N N . PHE A 1 412 ? 13.625 2.678 6.379 1 85.81 412 PHE A N 1
ATOM 3090 C CA . PHE A 1 412 ? 12.836 3.715 7.031 1 85.81 412 PHE A CA 1
ATOM 3091 C C . PHE A 1 412 ? 11.445 3.807 6.414 1 85.81 412 PHE A C 1
ATOM 3093 O O . PHE A 1 412 ? 11.242 3.393 5.27 1 85.81 412 PHE A O 1
ATOM 3100 N N . ARG A 1 413 ? 10.57 4.328 7.137 1 91.56 413 ARG A N 1
ATOM 3101 C CA . ARG A 1 413 ? 9.195 4.566 6.695 1 91.56 413 ARG A CA 1
ATOM 3102 C C . ARG A 1 413 ? 8.867 6.055 6.727 1 91.56 413 ARG A C 1
ATOM 3104 O O . ARG A 1 413 ? 9.195 6.75 7.688 1 91.56 413 ARG A O 1
ATOM 3111 N N . LEU A 1 414 ? 8.312 6.508 5.676 1 93.31 414 LEU A N 1
ATOM 3112 C CA . LEU A 1 414 ? 7.859 7.891 5.605 1 93.31 414 LEU A CA 1
ATOM 3113 C C . LEU A 1 414 ? 6.461 8.039 6.195 1 93.31 414 LEU A C 1
ATOM 3115 O O . LEU A 1 414 ? 5.605 7.168 6.004 1 93.31 414 LEU A O 1
ATOM 3119 N N . LEU A 1 415 ? 6.211 9.156 6.785 1 94.75 415 LEU A N 1
ATOM 3120 C CA . LEU A 1 415 ? 4.934 9.375 7.457 1 94.75 415 LEU A CA 1
ATOM 3121 C C . LEU A 1 415 ? 3.93 10.031 6.516 1 94.75 415 LEU A C 1
ATOM 3123 O O . LEU A 1 415 ? 2.717 9.883 6.691 1 94.75 415 LEU A O 1
ATOM 3127 N N . PHE A 1 416 ? 4.414 10.727 5.516 1 95.88 416 PHE A N 1
ATOM 3128 C CA . PHE A 1 416 ? 3.527 11.492 4.648 1 95.88 416 PHE A CA 1
ATOM 3129 C C . PHE A 1 416 ? 3.881 11.273 3.182 1 95.88 416 PHE A C 1
ATOM 3131 O O . PHE A 1 416 ? 4.875 10.609 2.869 1 95.88 416 PHE A O 1
ATOM 3138 N N . ASP A 1 417 ? 2.98 11.727 2.348 1 96.38 417 ASP A N 1
ATOM 3139 C CA . ASP A 1 417 ? 3.254 11.766 0.915 1 96.38 417 ASP A CA 1
ATOM 3140 C C . ASP A 1 417 ? 2.549 12.945 0.251 1 96.38 417 ASP A C 1
ATOM 3142 O O . ASP A 1 417 ? 1.864 13.719 0.919 1 96.38 417 ASP A O 1
ATOM 3146 N N . THR A 1 418 ? 2.9 13.117 -1.033 1 97.12 418 THR A N 1
ATOM 3147 C CA . THR A 1 418 ? 2.355 14.242 -1.789 1 97.12 418 THR A CA 1
ATOM 3148 C C . THR A 1 418 ? 1.521 13.75 -2.967 1 97.12 418 THR A C 1
ATOM 3150 O O . THR A 1 418 ? 2.018 13.008 -3.816 1 97.12 418 THR A O 1
ATOM 3153 N N . THR A 1 419 ? 0.271 14.062 -2.945 1 98.06 419 THR A N 1
ATOM 3154 C CA . THR A 1 419 ? -0.623 13.781 -4.062 1 98.06 419 THR A CA 1
ATOM 3155 C C . THR A 1 419 ? -0.643 14.945 -5.051 1 98.06 419 THR A C 1
ATOM 3157 O O . THR A 1 419 ? -0.921 16.078 -4.668 1 98.06 419 THR A O 1
ATOM 3160 N N . ARG A 1 420 ? -0.416 14.734 -6.305 1 96.88 420 ARG A N 1
ATOM 3161 C CA . ARG A 1 420 ? -0.418 15.789 -7.316 1 96.88 420 ARG A CA 1
ATOM 3162 C C . ARG A 1 420 ? -1.832 16.297 -7.57 1 96.88 420 ARG A C 1
ATOM 3164 O O . ARG A 1 420 ? -2.807 15.57 -7.379 1 96.88 420 ARG A O 1
ATOM 3171 N N . ASP A 1 421 ? -1.936 17.469 -8.094 1 97.38 421 ASP A N 1
ATOM 3172 C CA . ASP A 1 421 ? -3.219 18.125 -8.312 1 97.38 421 ASP A CA 1
ATOM 3173 C C . ASP A 1 421 ? -4.098 17.312 -9.266 1 97.38 421 ASP A C 1
ATOM 3175 O O . ASP A 1 421 ? -5.309 17.219 -9.062 1 97.38 421 ASP A O 1
ATOM 3179 N N . ARG A 1 422 ? -3.539 16.625 -10.273 1 96.5 422 ARG A N 1
ATOM 3180 C CA . ARG A 1 422 ? -4.301 15.906 -11.289 1 96.5 422 ARG A CA 1
ATOM 3181 C C . ARG A 1 422 ? -5.02 14.703 -10.688 1 96.5 422 ARG A C 1
ATOM 3183 O O . ARG A 1 422 ? -5.914 14.133 -11.32 1 96.5 422 ARG A O 1
ATOM 3190 N N . HIS A 1 423 ? -4.582 14.289 -9.539 1 98.12 423 HIS A N 1
ATOM 3191 C CA . HIS A 1 423 ? -5.191 13.117 -8.914 1 98.12 423 HIS A CA 1
ATOM 3192 C C . HIS A 1 423 ? -6.223 13.531 -7.871 1 98.12 423 HIS A C 1
ATOM 3194 O O . HIS A 1 423 ? -6.781 12.68 -7.176 1 98.12 423 HIS A O 1
ATOM 3200 N N . ILE A 1 424 ? -6.457 14.797 -7.746 1 98.44 424 ILE A N 1
ATOM 3201 C CA . ILE A 1 424 ? -7.438 15.336 -6.809 1 98.44 424 ILE A CA 1
ATOM 3202 C C . ILE A 1 424 ? -8.586 15.977 -7.578 1 98.44 424 ILE A C 1
ATOM 3204 O O . ILE A 1 424 ? -8.375 16.922 -8.344 1 98.44 424 ILE A O 1
ATOM 3208 N N . SER A 1 425 ? -9.758 15.539 -7.305 1 98.25 425 SER A N 1
ATOM 3209 C CA . SER A 1 425 ? -10.914 16.062 -8.039 1 98.25 425 SER A CA 1
ATOM 3210 C C . SER A 1 425 ? -11.359 17.406 -7.48 1 98.25 425 SER A C 1
ATOM 3212 O O . SER A 1 425 ? -11.578 18.359 -8.242 1 98.25 425 SER A O 1
ATOM 3214 N N . VAL A 1 426 ? -11.539 17.484 -6.188 1 98 426 VAL A N 1
ATOM 3215 C CA . VAL A 1 426 ? -11.953 18.734 -5.547 1 98 426 VAL A CA 1
ATOM 3216 C C . VAL A 1 426 ? -11.422 18.781 -4.117 1 98 426 VAL A C 1
ATOM 3218 O O . VAL A 1 426 ? -11.086 17.734 -3.539 1 98 426 VAL A O 1
ATOM 3221 N N . VAL A 1 427 ? -11.367 19.953 -3.615 1 98.31 427 VAL A N 1
ATOM 3222 C CA . VAL A 1 427 ? -11.023 20.219 -2.219 1 98.31 427 VAL A CA 1
ATOM 3223 C C . VAL A 1 427 ? -12.18 20.938 -1.526 1 98.31 427 VAL A C 1
ATOM 3225 O O . VAL A 1 427 ? -12.672 21.953 -2.021 1 98.31 427 VAL A O 1
ATOM 3228 N N . ILE A 1 428 ? -12.609 20.359 -0.422 1 98.62 428 ILE A N 1
ATOM 3229 C CA . ILE A 1 428 ? -13.656 21.016 0.365 1 98.62 428 ILE A CA 1
ATOM 3230 C C . ILE A 1 428 ? -13.031 21.797 1.516 1 98.62 428 ILE A C 1
ATOM 3232 O O . ILE A 1 428 ? -12.336 21.219 2.359 1 98.62 428 ILE A O 1
ATOM 3236 N N . THR A 1 429 ? -13.25 23.078 1.525 1 97.75 429 THR A N 1
ATOM 3237 C CA . THR A 1 429 ? -12.812 23.984 2.584 1 97.75 429 THR A CA 1
ATOM 3238 C C . THR A 1 429 ? -14.008 24.734 3.18 1 97.75 429 THR A C 1
ATOM 3240 O O . THR A 1 429 ? -15.148 24.5 2.781 1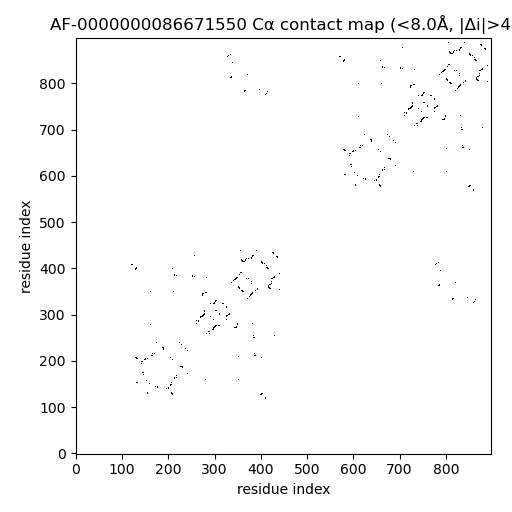 97.75 429 THR A O 1
ATOM 3243 N N . GLU A 1 430 ? -13.711 25.578 4.129 1 96.69 430 GLU A N 1
ATOM 3244 C CA . GLU A 1 430 ? -14.773 26.391 4.711 1 96.69 430 GLU A CA 1
ATOM 3245 C C . GLU A 1 430 ? -15.258 27.453 3.738 1 96.69 430 GLU A C 1
ATOM 3247 O O . GLU A 1 430 ? -16.281 28.094 3.965 1 96.69 430 GLU A O 1
ATOM 3252 N N . LEU A 1 431 ? -14.57 27.609 2.625 1 95 431 LEU A N 1
ATOM 3253 C CA . LEU A 1 431 ? -14.953 28.562 1.592 1 95 431 LEU A CA 1
ATOM 3254 C C . LEU A 1 431 ? -15.766 27.875 0.498 1 95 431 LEU A C 1
ATOM 3256 O O . LEU A 1 431 ? -16.219 28.531 -0.445 1 95 431 LEU A O 1
ATOM 3260 N N . GLY A 1 432 ? -15.906 26.531 0.637 1 95 432 GLY A N 1
ATOM 3261 C CA . GLY A 1 432 ? -16.688 25.781 -0.334 1 95 432 GLY A CA 1
ATOM 3262 C C . GLY A 1 432 ? -15.883 24.719 -1.046 1 95 432 GLY A C 1
ATOM 3263 O O . GLY A 1 432 ? -14.828 24.297 -0.556 1 95 432 GLY A O 1
ATOM 3264 N N . ILE A 1 433 ? -16.5 24.188 -2.104 1 96.88 433 ILE A N 1
ATOM 3265 C CA . ILE A 1 433 ? -15.859 23.172 -2.938 1 96.88 433 ILE A CA 1
ATOM 3266 C C . ILE A 1 433 ? -15.039 23.844 -4.035 1 96.88 433 ILE A C 1
ATOM 3268 O O . ILE A 1 433 ? -15.578 24.594 -4.859 1 96.88 433 ILE A O 1
ATOM 3272 N N . THR A 1 434 ? -13.758 23.609 -3.973 1 94.88 434 THR A N 1
ATOM 3273 C CA . THR A 1 434 ? -12.883 24.297 -4.914 1 94.88 434 THR A CA 1
ATOM 3274 C C . THR A 1 434 ? -11.969 23.297 -5.617 1 94.88 434 THR A C 1
ATOM 3276 O O . THR A 1 434 ? -11.844 22.156 -5.188 1 94.88 434 THR A O 1
ATOM 3279 N N . SER A 1 435 ? -11.414 23.766 -6.688 1 96.12 435 SER A N 1
ATOM 3280 C CA . SER A 1 435 ? -10.398 22.984 -7.375 1 96.12 435 SER A CA 1
ATOM 3281 C C . SER A 1 435 ? -9.062 23.047 -6.633 1 96.12 435 SER A C 1
ATOM 3283 O O . SER A 1 435 ? -8.742 24.047 -6 1 96.12 435 SER A O 1
ATOM 3285 N N . PRO A 1 436 ? -8.281 21.984 -6.738 1 95.44 436 PRO A N 1
ATOM 3286 C CA . PRO A 1 436 ? -6.961 22.016 -6.098 1 95.44 436 PRO A CA 1
ATOM 3287 C C . PRO A 1 436 ? -6.07 23.125 -6.637 1 95.44 436 PRO A C 1
ATOM 3289 O O . PRO A 1 436 ? -5.203 23.625 -5.918 1 95.44 436 PRO A O 1
ATOM 3292 N N . VAL A 1 437 ? -6.332 23.609 -7.82 1 93.44 437 VAL A N 1
ATOM 3293 C CA . VAL A 1 437 ? -5.461 24.609 -8.438 1 93.44 437 VAL A CA 1
ATOM 3294 C C . VAL A 1 437 ? -5.867 26.016 -7.977 1 93.44 437 VAL A C 1
ATOM 3296 O O . VAL A 1 437 ? -5.195 27 -8.297 1 93.44 437 VAL A O 1
ATOM 3299 N N . SER A 1 438 ? -6.859 26.125 -7.18 1 93.38 438 SER A N 1
ATOM 3300 C CA . SER A 1 438 ? -7.352 27.422 -6.715 1 93.38 438 SER A CA 1
ATOM 3301 C C . SER A 1 438 ? -6.641 27.844 -5.438 1 93.38 438 SER A C 1
ATOM 3303 O O . SER A 1 438 ? -6.965 28.891 -4.859 1 93.38 438 SER A O 1
ATOM 3305 N N . VAL A 1 439 ? -5.688 27.094 -4.973 1 91.62 439 VAL A N 1
ATOM 3306 C CA . VAL A 1 439 ? -5.023 27.312 -3.691 1 91.62 439 VAL A CA 1
ATOM 3307 C C . VAL A 1 439 ? -4.391 28.703 -3.678 1 91.62 439 VAL A C 1
ATOM 3309 O O . VAL A 1 439 ? -4.59 29.484 -2.734 1 91.62 439 VAL A O 1
ATOM 3312 N N . PRO A 1 440 ? -3.734 29.172 -4.746 1 91.12 440 PRO A N 1
ATOM 3313 C CA . PRO A 1 440 ? -3.143 30.516 -4.723 1 91.12 440 PRO A CA 1
ATOM 3314 C C . PRO A 1 440 ? -4.191 31.609 -4.598 1 91.12 440 PRO A C 1
ATOM 3316 O O . PRO A 1 440 ? -3.975 32.594 -3.885 1 91.12 440 PRO A O 1
ATOM 3319 N N . ALA A 1 441 ? -5.25 31.406 -5.281 1 92.75 441 ALA A N 1
ATOM 3320 C CA . ALA A 1 441 ? -6.324 32.406 -5.215 1 92.75 441 ALA A CA 1
ATOM 3321 C C . ALA A 1 441 ? -6.895 32.5 -3.803 1 92.75 441 ALA A C 1
ATOM 3323 O O . ALA A 1 441 ? -7.184 33.594 -3.314 1 92.75 441 ALA A O 1
ATOM 3324 N N . ILE A 1 442 ? -7.008 31.422 -3.178 1 92.5 442 ILE A N 1
ATOM 3325 C CA . ILE A 1 442 ? -7.547 31.375 -1.823 1 92.5 442 ILE A CA 1
ATOM 3326 C C . ILE A 1 442 ? -6.566 32.031 -0.854 1 92.5 442 ILE A C 1
ATOM 3328 O O . ILE A 1 442 ? -6.973 32.781 0.023 1 92.5 442 ILE A O 1
ATOM 3332 N N . LEU A 1 443 ? -5.324 31.75 -1.018 1 91.88 443 LEU A N 1
ATOM 3333 C CA . LEU A 1 443 ? -4.293 32.344 -0.168 1 91.88 443 LEU A CA 1
ATOM 3334 C C . LEU A 1 443 ? -4.285 33.844 -0.29 1 91.88 443 LEU A C 1
ATOM 3336 O O . LEU A 1 443 ? -4.152 34.562 0.712 1 91.88 443 LEU A O 1
ATOM 3340 N N . ARG A 1 444 ? -4.469 34.375 -1.448 1 89.75 444 ARG A N 1
ATOM 3341 C CA . ARG A 1 444 ? -4.527 35.812 -1.671 1 89.75 444 ARG A CA 1
ATOM 3342 C C . ARG A 1 444 ? -5.73 36.438 -0.97 1 89.75 444 ARG A C 1
ATOM 3344 O O . ARG A 1 444 ? -5.629 37.5 -0.373 1 89.75 444 ARG A O 1
ATOM 3351 N N . LYS A 1 445 ? -6.789 35.719 -1.062 1 85 445 LYS A N 1
ATOM 3352 C CA . LYS A 1 445 ? -8.008 36.219 -0.416 1 85 445 LYS A CA 1
ATOM 3353 C C . LYS A 1 445 ? -7.836 36.281 1.099 1 85 445 LYS A C 1
ATOM 3355 O O . LYS A 1 445 ? -8.336 37.188 1.746 1 85 445 LYS A O 1
ATOM 3360 N N . LEU A 1 446 ? -7.117 35.344 1.646 1 83.81 446 LEU A N 1
ATOM 3361 C CA . LEU A 1 446 ? -6.926 35.281 3.09 1 83.81 446 LEU A CA 1
ATOM 3362 C C . LEU A 1 446 ? -5.969 36.344 3.574 1 83.81 446 LEU A C 1
ATOM 3364 O O . LEU A 1 446 ? -6.055 36.812 4.719 1 83.81 446 LEU A O 1
ATOM 3368 N N . GLU A 1 447 ? -5.09 36.719 2.746 1 78.38 447 GLU A N 1
ATOM 3369 C CA . GLU A 1 447 ? -4.16 37.812 3.096 1 78.38 447 GLU A CA 1
ATOM 3370 C C . GLU A 1 447 ? -4.871 39.156 3.15 1 78.38 447 GLU A C 1
ATOM 3372 O O . GLU A 1 447 ? -4.469 40.031 3.902 1 78.38 447 GLU A O 1
ATOM 3377 N N . GLU A 1 448 ? -5.91 39.188 2.359 1 67 448 GLU A N 1
ATOM 3378 C CA . GLU A 1 448 ? -6.66 40.469 2.307 1 67 448 GLU A CA 1
ATOM 3379 C C . GLU A 1 448 ? -7.578 40.594 3.518 1 67 448 GLU A C 1
ATOM 3381 O O . GLU A 1 448 ? -7.965 41.719 3.881 1 67 448 GLU A O 1
ATOM 3386 N N . LEU A 1 449 ? -7.941 39.562 4.125 1 58.78 449 LEU A N 1
ATOM 3387 C CA . LEU A 1 449 ? -8.812 39.594 5.297 1 58.78 449 LEU A CA 1
ATOM 3388 C C . LEU A 1 449 ? -7.996 39.781 6.57 1 58.78 449 LEU A C 1
ATOM 3390 O O . LEU A 1 449 ? -8.461 40.438 7.508 1 58.78 449 LEU A O 1
ATOM 3394 N N . MET B 1 1 ? 73.125 -10.68 -32.219 1 17.83 1 MET B N 1
ATOM 3395 C CA . MET B 1 1 ? 73.25 -10.523 -33.656 1 17.83 1 MET B CA 1
ATOM 3396 C C . MET B 1 1 ? 71.875 -10.281 -34.312 1 17.83 1 MET B C 1
ATOM 3398 O O . MET B 1 1 ? 70.938 -10.984 -34 1 17.83 1 MET B O 1
ATOM 3402 N N . ALA B 1 2 ? 71.625 -9 -34.969 1 22.17 2 ALA B N 1
ATOM 3403 C CA . ALA B 1 2 ? 70.812 -7.918 -35.5 1 22.17 2 ALA B CA 1
ATOM 3404 C C . ALA B 1 2 ? 70.125 -8.344 -36.781 1 22.17 2 ALA B C 1
ATOM 3406 O O . ALA B 1 2 ? 70.438 -7.875 -37.875 1 22.17 2 ALA B O 1
ATOM 3407 N N . THR B 1 3 ? 69.625 -9.656 -36.812 1 19.27 3 THR B N 1
ATOM 3408 C CA . THR B 1 3 ? 69.375 -10.227 -38.156 1 19.27 3 THR B CA 1
ATOM 3409 C C . THR B 1 3 ? 68.25 -9.516 -38.875 1 19.27 3 THR B C 1
ATOM 3411 O O . THR B 1 3 ? 67.125 -9.438 -38.344 1 19.27 3 THR B O 1
ATOM 3414 N N . GLU B 1 4 ? 68.438 -8.602 -39.875 1 21.42 4 GLU B N 1
ATOM 3415 C CA . GLU B 1 4 ? 68 -7.504 -40.719 1 21.42 4 GLU B CA 1
ATOM 3416 C C . GLU B 1 4 ? 67.062 -7.992 -41.781 1 21.42 4 GLU B C 1
ATOM 3418 O O . GLU B 1 4 ? 67.438 -8.469 -42.844 1 21.42 4 GLU B O 1
ATOM 3423 N N . THR B 1 5 ? 66 -8.844 -41.281 1 23.06 5 THR B N 1
ATOM 3424 C CA . THR B 1 5 ? 65.438 -9.602 -42.406 1 23.06 5 THR B CA 1
ATOM 3425 C C . THR B 1 5 ? 64.812 -8.672 -43.406 1 23.06 5 THR B C 1
ATOM 3427 O O . THR B 1 5 ? 64.125 -7.707 -43.031 1 23.06 5 THR B O 1
ATOM 3430 N N . PRO B 1 6 ? 65 -8.859 -44.719 1 21.81 6 PRO B N 1
ATOM 3431 C CA . PRO B 1 6 ? 64.938 -8.188 -46.031 1 21.81 6 PRO B CA 1
ATOM 3432 C C . PRO B 1 6 ? 63.5 -8.031 -46.531 1 21.81 6 PRO B C 1
ATOM 3434 O O . PRO B 1 6 ? 62.719 -8.992 -46.531 1 21.81 6 PRO B O 1
ATOM 3437 N N . ASN B 1 7 ? 62.75 -6.832 -46.344 1 22.42 7 ASN B N 1
ATOM 3438 C CA . ASN B 1 7 ? 61.438 -6.238 -46.438 1 22.42 7 ASN B CA 1
ATOM 3439 C C . ASN B 1 7 ? 60.906 -6.266 -47.875 1 22.42 7 ASN B C 1
ATOM 3441 O O . ASN B 1 7 ? 61.312 -5.465 -48.719 1 22.42 7 ASN B O 1
ATOM 3445 N N . THR B 1 8 ? 60.562 -7.594 -48.25 1 19.33 8 THR B N 1
ATOM 3446 C CA . THR B 1 8 ? 60.406 -7.812 -49.688 1 19.33 8 THR B CA 1
ATOM 3447 C C . THR B 1 8 ? 59.281 -6.949 -50.25 1 19.33 8 THR B C 1
ATOM 3449 O O . THR B 1 8 ? 58.375 -6.535 -49.5 1 19.33 8 THR B O 1
ATOM 3452 N N . PRO B 1 9 ? 58.719 -7.309 -51.469 1 20.08 9 PRO B N 1
ATOM 3453 C CA . PRO B 1 9 ? 58.594 -6.66 -52.781 1 20.08 9 PRO B CA 1
ATOM 3454 C C . PRO B 1 9 ? 57.156 -6.285 -53.125 1 20.08 9 PRO B C 1
ATOM 3456 O O . PRO B 1 9 ? 56.312 -7.16 -53.25 1 20.08 9 PRO B O 1
ATOM 3459 N N . ALA B 1 10 ? 56.5 -5.258 -52.594 1 22.62 10 ALA B N 1
ATOM 3460 C CA . ALA B 1 10 ? 55.062 -4.918 -52.5 1 22.62 10 ALA B CA 1
ATOM 3461 C C . ALA B 1 10 ? 54.469 -4.734 -53.906 1 22.62 10 ALA B C 1
ATOM 3463 O O . ALA B 1 10 ? 54.75 -3.748 -54.594 1 22.62 10 ALA B O 1
ATOM 3464 N N . PRO B 1 11 ? 54.156 -5.957 -54.531 1 17.72 11 PRO B N 1
ATOM 3465 C CA . PRO B 1 11 ? 54.094 -5.68 -55.969 1 17.72 11 PRO B CA 1
ATOM 3466 C C . PRO B 1 11 ? 53 -4.668 -56.344 1 17.72 11 PRO B C 1
ATOM 3468 O O . PRO B 1 11 ? 52.188 -4.32 -55.5 1 17.72 11 PRO B O 1
ATOM 3471 N N . PRO B 1 12 ? 52.219 -5.082 -57.406 1 19.25 12 PRO B N 1
ATOM 3472 C CA . PRO B 1 12 ? 52.156 -4.41 -58.688 1 19.25 12 PRO B CA 1
ATOM 3473 C C . PRO B 1 12 ? 50.875 -3.633 -58.906 1 19.25 12 PRO B C 1
ATOM 3475 O O . PRO B 1 12 ? 50.844 -2.645 -59.656 1 19.25 12 PRO B O 1
ATOM 3478 N N . PRO B 1 13 ? 49.656 -3.951 -58.219 1 19.89 13 PRO B N 1
ATOM 3479 C CA . PRO B 1 13 ? 48.625 -4.32 -59.188 1 19.89 13 PRO B CA 1
ATOM 3480 C C . PRO B 1 13 ? 47.875 -3.107 -59.75 1 19.89 13 PRO B C 1
ATOM 3482 O O . PRO B 1 13 ? 47.25 -2.373 -58.969 1 19.89 13 PRO B O 1
ATOM 3485 N N . ALA B 1 14 ? 48.281 -2.613 -60.688 1 17.61 14 ALA B N 1
ATOM 3486 C CA . ALA B 1 14 ? 47.906 -1.286 -61.188 1 17.61 14 ALA B CA 1
ATOM 3487 C C . ALA B 1 14 ? 46.406 -1.181 -61.406 1 17.61 14 ALA B C 1
ATOM 3489 O O . ALA B 1 14 ? 45.719 -2.195 -61.5 1 17.61 14 ALA B O 1
ATOM 3490 N N . ALA B 1 15 ? 45.875 -0.144 -62.125 1 17.42 15 ALA B N 1
ATOM 3491 C CA . ALA B 1 15 ? 45.062 1.063 -62.125 1 17.42 15 ALA B CA 1
ATOM 3492 C C . ALA B 1 15 ? 43.781 0.859 -62.938 1 17.42 15 ALA B C 1
ATOM 3494 O O . ALA B 1 15 ? 42.75 1.449 -62.656 1 17.42 15 ALA B O 1
ATOM 3495 N N . GLU B 1 16 ? 43.719 0.03 -64.125 1 15.55 16 GLU B N 1
ATOM 3496 C CA . GLU B 1 16 ? 43.375 0.852 -65.312 1 15.55 16 GLU B CA 1
ATOM 3497 C C . GLU B 1 16 ? 41.875 1.081 -65.375 1 15.55 16 GLU B C 1
ATOM 3499 O O . GLU B 1 16 ? 41.406 2.221 -65.5 1 15.55 16 GLU B O 1
ATOM 3504 N N . GLU B 1 17 ? 41.125 0.262 -66.188 1 15.58 17 GLU B N 1
ATOM 3505 C CA . GLU B 1 17 ? 40.5 0.721 -67.438 1 15.58 17 GLU B CA 1
ATOM 3506 C C . GLU B 1 17 ? 39.031 1.059 -67.25 1 15.58 17 GLU B C 1
ATOM 3508 O O . GLU B 1 17 ? 38.281 0.287 -66.625 1 15.58 17 GLU B O 1
ATOM 3513 N N . LYS B 1 18 ? 38.562 2.248 -67.5 1 16.55 18 LYS B N 1
ATOM 3514 C CA . LYS B 1 18 ? 37.5 3.242 -67.375 1 16.55 18 LYS B CA 1
ATOM 3515 C C . LYS B 1 18 ? 36.188 2.721 -67.938 1 16.55 18 LYS B C 1
ATOM 3517 O O . LYS B 1 18 ? 35.125 2.906 -67.312 1 16.55 18 LYS B O 1
ATOM 3522 N N . LYS B 1 19 ? 35.969 2.627 -69.312 1 16.2 19 LYS B N 1
ATOM 3523 C CA . LYS B 1 19 ? 35.156 3.637 -70 1 16.2 19 LYS B CA 1
ATOM 3524 C C . LYS B 1 19 ? 33.719 3.15 -70.125 1 16.2 19 LYS B C 1
ATOM 3526 O O . LYS B 1 19 ? 32.781 3.955 -70.188 1 16.2 19 LYS B O 1
ATOM 3531 N N . SER B 1 20 ? 33.312 1.862 -70.562 1 15.82 20 SER B N 1
ATOM 3532 C CA . SER B 1 20 ? 32.469 1.813 -71.75 1 15.82 20 SER B CA 1
ATOM 3533 C C . SER B 1 20 ? 31.016 2.117 -71.438 1 15.82 20 SER B C 1
ATOM 3535 O O . SER B 1 20 ? 30.594 1.96 -70.25 1 15.82 20 SER B O 1
ATOM 3537 N N . GLN B 1 21 ? 29.984 2.1 -72.5 1 16.81 21 GLN B N 1
ATOM 3538 C CA . GLN B 1 21 ? 28.969 2.885 -73.188 1 16.81 21 GLN B CA 1
ATOM 3539 C C . GLN B 1 21 ? 27.562 2.539 -72.625 1 16.81 21 GLN B C 1
ATOM 3541 O O . GLN B 1 21 ? 26.797 3.428 -72.312 1 16.81 21 GLN B O 1
ATOM 3546 N N . GLN B 1 22 ? 26.781 1.594 -73.312 1 16.33 22 GLN B N 1
ATOM 3547 C CA . GLN B 1 22 ? 25.625 1.891 -74.125 1 16.33 22 GLN B CA 1
ATOM 3548 C C . GLN B 1 22 ? 24.328 1.796 -73.312 1 16.33 22 GLN B C 1
ATOM 3550 O O . GLN B 1 22 ? 24.328 1.234 -72.188 1 16.33 22 GLN B O 1
ATOM 3555 N N . SER B 1 23 ? 23.203 1.239 -73.938 1 16.81 23 SER B N 1
ATOM 3556 C CA . SER B 1 23 ? 21.891 1.618 -74.438 1 16.81 23 SER B CA 1
ATOM 3557 C C . SER B 1 23 ? 20.781 1.226 -73.5 1 16.81 23 SER B C 1
ATOM 3559 O O . SER B 1 23 ? 21 0.395 -72.625 1 16.81 23 SER B O 1
ATOM 3561 N N . GLN B 1 24 ? 19.594 1.381 -74 1 16.41 24 GLN B N 1
ATOM 3562 C CA . GLN B 1 24 ? 18.25 1.865 -73.688 1 16.41 24 GLN B CA 1
ATOM 3563 C C . GLN B 1 24 ? 17.406 0.774 -73 1 16.41 24 GLN B C 1
ATOM 3565 O O . GLN B 1 24 ? 17.516 -0.401 -73.375 1 16.41 24 GLN B O 1
ATOM 3570 N N . LYS B 1 25 ? 16.719 1.188 -72.125 1 17.59 25 LYS B N 1
ATOM 3571 C CA . LYS B 1 25 ? 15.945 0.682 -71 1 17.59 25 LYS B CA 1
ATOM 3572 C C . LYS B 1 25 ? 14.773 -0.169 -71.5 1 17.59 25 LYS B C 1
ATOM 3574 O O . LYS B 1 25 ? 14.312 -0.032 -72.625 1 17.59 25 LYS B O 1
ATOM 3579 N N . LYS B 1 26 ? 13.867 -0.658 -70.562 1 18.42 26 LYS B N 1
ATOM 3580 C CA . LYS B 1 26 ? 13.25 -1.741 -69.812 1 18.42 26 LYS B CA 1
ATOM 3581 C C . LYS B 1 26 ? 11.742 -1.775 -70.062 1 18.42 26 LYS B C 1
ATOM 3583 O O . LYS B 1 26 ? 11 -2.301 -69.25 1 18.42 26 LYS B O 1
ATOM 3588 N N . ASP B 1 27 ? 11.148 -1.462 -71.188 1 18.27 27 ASP B N 1
ATOM 3589 C CA . ASP B 1 27 ? 9.727 -1.15 -71.125 1 18.27 27 ASP B CA 1
ATOM 3590 C C . ASP B 1 27 ? 8.914 -2.357 -70.688 1 18.27 27 ASP B C 1
ATOM 3592 O O . ASP B 1 27 ? 9.117 -3.473 -71.188 1 18.27 27 ASP B O 1
ATOM 3596 N N . ASP B 1 28 ? 8.211 -2.18 -69.625 1 19.97 28 ASP B N 1
ATOM 3597 C CA . ASP B 1 28 ? 7.543 -3.016 -68.625 1 19.97 28 ASP B CA 1
ATOM 3598 C C . ASP B 1 28 ? 6.215 -3.549 -69.125 1 19.97 28 ASP B C 1
ATOM 3600 O O . ASP B 1 28 ? 5.277 -2.781 -69.375 1 19.97 28 ASP B O 1
ATOM 3604 N N . ALA B 1 29 ? 6.156 -4.434 -70.188 1 18.22 29 ALA B N 1
ATOM 3605 C CA . ALA B 1 29 ? 5.062 -5.039 -70.938 1 18.22 29 ALA B CA 1
ATOM 3606 C C . ALA B 1 29 ? 3.959 -5.527 -70 1 18.22 29 ALA B C 1
ATOM 3608 O O . ALA B 1 29 ? 2.773 -5.391 -70.312 1 18.22 29 ALA B O 1
ATOM 3609 N N . LYS B 1 30 ? 4.195 -6.484 -69.125 1 18.3 30 LYS B N 1
ATOM 3610 C CA . LYS B 1 30 ? 3.293 -7.633 -69.188 1 18.3 30 LYS B CA 1
ATOM 3611 C C . LYS B 1 30 ? 1.952 -7.309 -68.562 1 18.3 30 LYS B C 1
ATOM 3613 O O . LYS B 1 30 ? 1.9 -6.941 -67.375 1 18.3 30 LYS B O 1
ATOM 3618 N N . LYS B 1 31 ? 0.869 -7.086 -69.25 1 22.55 31 LYS B N 1
ATOM 3619 C CA . LYS B 1 31 ? -0.571 -6.844 -69.25 1 22.55 31 LYS B CA 1
ATOM 3620 C C . LYS B 1 31 ? -1.294 -7.938 -68.438 1 22.55 31 LYS B C 1
ATOM 3622 O O . LYS B 1 31 ? -1.486 -9.047 -68.938 1 22.55 31 LYS B O 1
ATOM 3627 N N . ASP B 1 32 ? -0.865 -8.156 -67.062 1 19.25 32 ASP B N 1
ATOM 3628 C CA . ASP B 1 32 ? -1.36 -9.281 -66.312 1 19.25 32 ASP B CA 1
ATOM 3629 C C . ASP B 1 32 ? -2.887 -9.328 -66.312 1 19.25 32 ASP B C 1
ATOM 3631 O O . ASP B 1 32 ? -3.543 -8.281 -66.375 1 19.25 32 ASP B O 1
ATOM 3635 N N . ALA B 1 33 ? -3.488 -10.523 -66.5 1 21.81 33 ALA B N 1
ATOM 3636 C CA . ALA B 1 33 ? -4.742 -11.258 -66.625 1 21.81 33 ALA B CA 1
ATOM 3637 C C . ALA B 1 33 ? -5.719 -10.898 -65.5 1 21.81 33 ALA B C 1
ATOM 3639 O O . ALA B 1 33 ? -5.348 -10.898 -64.312 1 21.81 33 ALA B O 1
ATOM 3640 N N . PRO B 1 34 ? -6.836 -10.289 -65.75 1 24.91 34 PRO B N 1
ATOM 3641 C CA . PRO B 1 34 ? -7.922 -9.719 -65 1 24.91 34 PRO B CA 1
ATOM 3642 C C . PRO B 1 34 ? -8.609 -10.75 -64.062 1 24.91 34 PRO B C 1
ATOM 3644 O O . PRO B 1 34 ? -9.203 -11.703 -64.562 1 24.91 34 PRO B O 1
ATOM 3647 N N . ALA B 1 35 ? -7.891 -11.219 -63 1 24.08 35 ALA B N 1
ATOM 3648 C CA . ALA B 1 35 ? -8.391 -12.297 -62.156 1 24.08 35 ALA B CA 1
ATOM 3649 C C . ALA B 1 35 ? -9.844 -12.062 -61.781 1 24.08 35 ALA B C 1
ATOM 3651 O O . ALA B 1 35 ? -10.25 -10.93 -61.5 1 24.08 35 ALA B O 1
ATOM 3652 N N . GLU B 1 36 ? -10.633 -13.008 -62 1 23.72 36 GLU B N 1
ATOM 3653 C CA . GLU B 1 36 ? -12.055 -13.328 -61.938 1 23.72 36 GLU B CA 1
ATOM 3654 C C . GLU B 1 36 ? -12.656 -12.953 -60.594 1 23.72 36 GLU B C 1
ATOM 3656 O O . GLU B 1 36 ? -11.953 -12.93 -59.562 1 23.72 36 GLU B O 1
ATOM 3661 N N . GLY B 1 37 ? -13.812 -12.43 -60.562 1 25.66 37 GLY B N 1
ATOM 3662 C CA . GLY B 1 37 ? -14.82 -11.742 -59.781 1 25.66 37 GLY B CA 1
ATOM 3663 C C . GLY B 1 37 ? -15.281 -12.531 -58.562 1 25.66 37 GLY B C 1
ATOM 3664 O O . GLY B 1 37 ? -15.93 -13.57 -58.719 1 25.66 37 GLY B O 1
ATOM 3665 N N . GLY B 1 38 ? -14.336 -12.719 -57.562 1 25.69 38 GLY B N 1
ATOM 3666 C CA . GLY B 1 38 ? -14.586 -13.531 -56.375 1 25.69 38 GLY B CA 1
ATOM 3667 C C . GLY B 1 38 ? -15.914 -13.234 -55.719 1 25.69 38 GLY B C 1
ATOM 3668 O O . GLY B 1 38 ? -16.344 -12.078 -55.656 1 25.69 38 GLY B O 1
ATOM 3669 N N . GLU B 1 39 ? -16.797 -14.18 -55.781 1 28.66 39 GLU B N 1
ATOM 3670 C CA . GLU B 1 39 ? -18.156 -14.281 -55.281 1 28.66 39 GLU B CA 1
ATOM 3671 C C . GLU B 1 39 ? -18.234 -13.812 -53.812 1 28.66 39 GLU B C 1
ATOM 3673 O O . GLU B 1 39 ? -17.469 -14.266 -52.969 1 28.66 39 GLU B O 1
ATOM 3678 N N . LYS B 1 40 ? -18.703 -12.602 -53.656 1 33.62 40 LYS B N 1
ATOM 3679 C CA . LYS B 1 40 ? -18.938 -11.883 -52.406 1 33.62 40 LYS B CA 1
ATOM 3680 C C . LYS B 1 40 ? -19.656 -12.75 -51.375 1 33.62 40 LYS B C 1
ATOM 3682 O O . LYS B 1 40 ? -20.828 -13.078 -51.531 1 33.62 40 LYS B O 1
ATOM 3687 N N . LYS B 1 41 ? -18.781 -13.586 -50.75 1 34.28 41 LYS B N 1
ATOM 3688 C CA . LYS B 1 41 ? -19.234 -14.492 -49.719 1 34.28 41 LYS B CA 1
ATOM 3689 C C . LYS B 1 41 ? -20.047 -13.758 -48.656 1 34.28 41 LYS B C 1
ATOM 3691 O O . LYS B 1 41 ? -19.625 -12.719 -48.156 1 34.28 41 LYS B O 1
ATOM 3696 N N . LEU B 1 42 ? -21.281 -13.922 -48.719 1 39.09 42 LEU B N 1
ATOM 3697 C CA . LEU B 1 42 ? -22.312 -13.273 -47.906 1 39.09 42 LEU B CA 1
ATOM 3698 C C . LEU B 1 42 ? -21.969 -13.336 -46.438 1 39.09 42 LEU B C 1
ATOM 3700 O O . LEU B 1 42 ? -21.516 -14.375 -45.938 1 39.09 42 LEU B O 1
ATOM 3704 N N . SER B 1 43 ? -21.453 -12.172 -45.906 1 34.31 43 SER B N 1
ATOM 3705 C CA . SER B 1 43 ? -20.953 -12.031 -44.531 1 34.31 43 SER B CA 1
ATOM 3706 C C . SER B 1 43 ? -21.953 -12.602 -43.531 1 34.31 43 SER B C 1
ATOM 3708 O O . SER B 1 43 ? -23.156 -12.609 -43.781 1 34.31 43 SER B O 1
ATOM 3710 N N . GLY B 1 44 ? -21.422 -13.516 -42.75 1 33.81 44 GLY B N 1
ATOM 3711 C CA . GLY B 1 44 ? -22.109 -14.398 -41.812 1 33.81 44 GLY B CA 1
ATOM 3712 C C . GLY B 1 44 ? -23.141 -13.688 -40.969 1 33.81 44 GLY B C 1
ATOM 3713 O O . GLY B 1 44 ? -23.844 -14.32 -40.188 1 33.81 44 GLY B O 1
ATOM 3714 N N . ALA B 1 45 ? -22.984 -12.227 -40.938 1 42.44 45 ALA B N 1
ATOM 3715 C CA . ALA B 1 45 ? -23.938 -11.523 -40.062 1 42.44 45 ALA B CA 1
ATOM 3716 C C . ALA B 1 45 ? -25.375 -11.781 -40.5 1 42.44 45 ALA B C 1
ATOM 3718 O O . ALA B 1 45 ? -26.266 -11.875 -39.688 1 42.44 45 ALA B O 1
ATOM 3719 N N . GLU B 1 46 ? -25.328 -11.703 -41.906 1 45.56 46 GLU B N 1
ATOM 3720 C CA . GLU B 1 46 ? -26.641 -11.82 -42.531 1 45.56 46 GLU B CA 1
ATOM 3721 C C . GLU B 1 46 ? -27.266 -13.195 -42.281 1 45.56 46 GLU B C 1
ATOM 3723 O O . GLU B 1 46 ? -28.484 -13.328 -42.188 1 45.56 46 GLU B O 1
ATOM 3728 N N . LEU B 1 47 ? -26.25 -14.109 -42.375 1 43 47 LEU B N 1
ATOM 3729 C CA . LEU B 1 47 ? -26.734 -15.469 -42.188 1 43 47 LEU B CA 1
ATOM 3730 C C . LEU B 1 47 ? -27.297 -15.641 -40.781 1 43 47 LEU B C 1
ATOM 3732 O O . LEU B 1 47 ? -28.312 -16.312 -40.594 1 43 47 LEU B O 1
ATOM 3736 N N . LYS B 1 48 ? -26.453 -14.984 -39.844 1 40.53 48 LYS B N 1
ATOM 3737 C CA . LYS B 1 48 ? -26.844 -15.195 -38.469 1 40.53 48 LYS B CA 1
ATOM 3738 C C . LYS B 1 48 ? -28.172 -14.5 -38.156 1 40.53 48 LYS B C 1
ATOM 3740 O O . LYS B 1 48 ? -28.922 -14.945 -37.281 1 40.53 48 LYS B O 1
ATOM 3745 N N . ALA B 1 49 ? -28.359 -13.312 -38.719 1 47.56 49 ALA B N 1
ATOM 3746 C CA . ALA B 1 49 ? -29.594 -12.555 -38.531 1 47.56 49 ALA B CA 1
ATOM 3747 C C . ALA B 1 49 ? -30.797 -13.359 -39 1 47.56 49 ALA B C 1
ATOM 3749 O O . ALA B 1 49 ? -31.875 -13.312 -38.375 1 47.56 49 ALA B O 1
ATOM 3750 N N . LYS B 1 50 ? -30.516 -14.047 -40.156 1 47.5 50 LYS B N 1
ATOM 3751 C CA . LYS B 1 50 ? -31.578 -14.867 -40.75 1 47.5 50 LYS B CA 1
ATOM 3752 C C . LYS B 1 50 ? -31.969 -16.016 -39.812 1 47.5 50 LYS B C 1
ATOM 3754 O O . LYS B 1 50 ? -33.156 -16.344 -39.688 1 47.5 50 LYS B O 1
ATOM 3759 N N . ALA B 1 51 ? -30.781 -16.594 -39.25 1 45.66 51 ALA B N 1
ATOM 3760 C CA . ALA B 1 51 ? -31.047 -17.75 -38.406 1 45.66 51 ALA B CA 1
ATOM 3761 C C . ALA B 1 51 ? -31.828 -17.359 -37.156 1 45.66 51 ALA B C 1
ATOM 3763 O O . ALA B 1 51 ? -32.688 -18.109 -36.719 1 45.66 51 ALA B O 1
ATOM 3764 N N . LYS B 1 52 ? -31.422 -16.125 -36.688 1 43.09 52 LYS B N 1
ATOM 3765 C CA . LYS B 1 52 ? -32.094 -15.672 -35.5 1 43.09 52 LYS B CA 1
ATOM 3766 C C . LYS B 1 52 ? -33.594 -15.43 -35.75 1 43.09 52 LYS B C 1
ATOM 3768 O O . LYS B 1 52 ? -34.438 -15.688 -34.875 1 43.09 52 LYS B O 1
ATOM 3773 N N . ALA B 1 53 ? -33.812 -14.844 -36.906 1 48.56 53 ALA B N 1
ATOM 3774 C CA . ALA B 1 53 ? -35.188 -14.531 -37.281 1 48.56 53 ALA B CA 1
ATOM 3775 C C . ALA B 1 53 ? -36 -15.805 -37.375 1 48.56 53 ALA B C 1
ATOM 3777 O O . ALA B 1 53 ? -37.188 -15.82 -37 1 48.56 53 ALA B O 1
ATOM 3778 N N . GLU B 1 54 ? -35.25 -16.781 -38.031 1 47.56 54 GLU B N 1
ATOM 3779 C CA . GLU B 1 54 ? -35.969 -18.016 -38.25 1 47.56 54 GLU B CA 1
ATOM 3780 C C . GLU B 1 54 ? -36.312 -18.703 -36.938 1 47.56 54 GLU B C 1
ATOM 3782 O O . GLU B 1 54 ? -37.406 -19.281 -36.781 1 47.56 54 GLU B O 1
ATOM 3787 N N . LYS B 1 55 ? -35.25 -18.656 -36.094 1 41.03 55 LYS B N 1
ATOM 3788 C CA . LYS B 1 55 ? -35.5 -19.312 -34.812 1 41.03 55 LYS B CA 1
ATOM 3789 C C . LYS B 1 55 ? -36.562 -18.578 -34.031 1 41.03 55 LYS B C 1
ATOM 3791 O O . LYS B 1 55 ? -37.344 -19.203 -33.281 1 41.03 55 LYS B O 1
ATOM 3796 N N . ALA B 1 56 ? -36.5 -17.203 -34.156 1 44.41 56 ALA B N 1
ATOM 3797 C CA . ALA B 1 56 ? -37.5 -16.438 -33.438 1 44.41 56 ALA B CA 1
ATOM 3798 C C . ALA B 1 56 ? -38.906 -16.781 -33.938 1 44.41 56 ALA B C 1
ATOM 3800 O O . ALA B 1 56 ? -39.844 -16.875 -33.156 1 44.41 56 ALA B O 1
ATOM 3801 N N . ALA B 1 57 ? -38.938 -16.922 -35.312 1 45.34 57 ALA B N 1
ATOM 3802 C CA . ALA B 1 57 ? -40.219 -17.219 -35.906 1 45.34 57 ALA B CA 1
ATOM 3803 C C . ALA B 1 57 ? -40.75 -18.562 -35.438 1 45.34 57 ALA B C 1
ATOM 3805 O O . ALA B 1 57 ? -41.969 -18.734 -35.25 1 45.34 57 ALA B O 1
ATOM 3806 N N . ARG B 1 58 ? -39.719 -19.5 -35.406 1 42.91 58 ARG B N 1
ATOM 3807 C CA . ARG B 1 58 ? -40.188 -20.828 -35.031 1 42.91 58 ARG B CA 1
ATOM 3808 C C . ARG B 1 58 ? -40.719 -20.844 -33.625 1 42.91 58 ARG B C 1
ATOM 3810 O O . ARG B 1 58 ? -41.625 -21.594 -33.281 1 42.91 58 ARG B O 1
ATOM 3817 N N . ARG B 1 59 ? -39.875 -20.047 -32.844 1 36.97 59 ARG B N 1
ATOM 3818 C CA . ARG B 1 59 ? -40.312 -20.109 -31.453 1 36.97 59 ARG B CA 1
ATOM 3819 C C . ARG B 1 59 ? -41.719 -19.469 -31.297 1 36.97 59 ARG B C 1
ATOM 3821 O O . ARG B 1 59 ? -42.344 -19.609 -30.25 1 36.97 59 ARG B O 1
ATOM 3828 N N . ALA B 1 60 ? -41.906 -18.406 -32.188 1 36.56 60 ALA B N 1
ATOM 3829 C CA . ALA B 1 60 ? -43.188 -17.766 -32 1 36.56 60 ALA B CA 1
ATOM 3830 C C . ALA B 1 60 ? -44.344 -18.766 -32.25 1 36.56 60 ALA B C 1
ATOM 3832 O O . ALA B 1 60 ? -45.406 -18.672 -31.609 1 36.56 60 ALA B O 1
ATOM 3833 N N . LYS B 1 61 ? -44.094 -19.484 -33.438 1 33.12 61 LYS B N 1
ATOM 3834 C CA . LYS B 1 61 ? -45.25 -20.297 -33.844 1 33.12 61 LYS B CA 1
ATOM 3835 C C . LYS B 1 61 ? -45.562 -21.328 -32.781 1 33.12 61 LYS B C 1
ATOM 3837 O O . LYS B 1 61 ? -46.625 -21.953 -32.844 1 33.12 61 LYS B O 1
ATOM 3842 N N . ALA B 1 62 ? -44.406 -21.828 -32.156 1 28.55 62 ALA B N 1
ATOM 3843 C CA . ALA B 1 62 ? -44.75 -23.016 -31.359 1 28.55 62 ALA B CA 1
ATOM 3844 C C . ALA B 1 62 ? -45.625 -22.625 -30.172 1 28.55 62 ALA B C 1
ATOM 3846 O O . ALA B 1 62 ? -46.031 -23.5 -29.391 1 28.55 62 ALA B O 1
ATOM 3847 N N . LYS B 1 63 ? -45.469 -21.359 -29.797 1 30.61 63 LYS B N 1
ATOM 3848 C CA . LYS B 1 63 ? -46.219 -21.125 -28.547 1 30.61 63 LYS B CA 1
ATOM 3849 C C . LYS B 1 63 ? -47.719 -21.281 -28.781 1 30.61 63 LYS B C 1
ATOM 3851 O O . LYS B 1 63 ? -48.5 -21 -27.891 1 30.61 63 LYS B O 1
ATOM 3856 N N . GLU B 1 64 ? -48 -21.312 -30.156 1 25.36 64 GLU B N 1
ATOM 3857 C CA . GLU B 1 64 ? -49.438 -21.188 -30.219 1 25.36 64 GLU B CA 1
ATOM 3858 C C . GLU B 1 64 ? -50.125 -22.375 -29.531 1 25.36 64 GLU B C 1
ATOM 3860 O O . GLU B 1 64 ? -51.188 -22.219 -28.922 1 25.36 64 GLU B O 1
ATOM 3865 N N . SER B 1 65 ? -49.781 -23.609 -29.875 1 24.23 65 SER B N 1
ATOM 3866 C CA . SER B 1 65 ? -50.938 -24.516 -29.891 1 24.23 65 SER B CA 1
ATOM 3867 C C . SER B 1 65 ? -51.281 -25.016 -28.5 1 24.23 65 SER B C 1
ATOM 3869 O O . SER B 1 65 ? -52.062 -25.938 -28.344 1 24.23 65 SER B O 1
ATOM 3871 N N . GLN B 1 66 ? -50.344 -24.844 -27.609 1 23.48 66 GLN B N 1
ATOM 3872 C CA . GLN B 1 66 ? -50.75 -25.797 -26.562 1 23.48 66 GLN B CA 1
ATOM 3873 C C . GLN B 1 66 ? -52.125 -25.453 -25.984 1 23.48 66 GLN B C 1
ATOM 3875 O O . GLN B 1 66 ? -52.344 -24.328 -25.562 1 23.48 66 GLN B O 1
ATOM 3880 N N . PRO B 1 67 ? -53.062 -26.234 -26.266 1 20.45 67 PRO B N 1
ATOM 3881 C CA . PRO B 1 67 ? -54.469 -26.156 -25.875 1 20.45 67 PRO B CA 1
ATOM 3882 C C . PRO B 1 67 ? -54.656 -25.953 -24.359 1 20.45 67 PRO B C 1
ATOM 3884 O O . PRO B 1 67 ? -53.75 -26.234 -23.594 1 20.45 67 PRO B O 1
ATOM 3887 N N . ALA B 1 68 ? -55.719 -25.234 -23.984 1 20.58 68 ALA B N 1
ATOM 3888 C CA . ALA B 1 68 ? -56.344 -24.781 -22.75 1 20.58 68 ALA B CA 1
ATOM 3889 C C . ALA B 1 68 ? -56.656 -25.953 -21.812 1 20.58 68 ALA B C 1
ATOM 3891 O O . ALA B 1 68 ? -57.469 -26.812 -22.141 1 20.58 68 ALA B O 1
ATOM 3892 N N . PRO B 1 69 ? -55.688 -26.766 -21.328 1 20.03 69 PRO B N 1
ATOM 3893 C CA . PRO B 1 69 ? -56.406 -27.891 -20.719 1 20.03 69 PRO B CA 1
ATOM 3894 C C . PRO B 1 69 ? -57.469 -27.438 -19.734 1 20.03 69 PRO B C 1
ATOM 3896 O O . PRO B 1 69 ? -57.375 -26.359 -19.141 1 20.03 69 PRO B O 1
ATOM 3899 N N . PRO B 1 70 ? -58.656 -28.062 -19.734 1 17.81 70 PRO B N 1
ATOM 3900 C CA . PRO B 1 70 ? -59.969 -27.891 -19.156 1 17.81 70 PRO B CA 1
ATOM 3901 C C . PRO B 1 70 ? -59.938 -27.797 -17.625 1 17.81 70 PRO B C 1
ATOM 3903 O O . PRO B 1 70 ? -58.938 -28.172 -17 1 17.81 70 PRO B O 1
ATOM 3906 N N . ALA B 1 71 ? -61 -27.25 -17.031 1 18.11 71 ALA B N 1
ATOM 3907 C CA . ALA B 1 71 ? -61.594 -26.766 -15.789 1 18.11 71 ALA B CA 1
ATOM 3908 C C . ALA B 1 71 ? -61.75 -27.906 -14.773 1 18.11 71 ALA B C 1
ATOM 3910 O O . ALA B 1 71 ? -62.219 -27.688 -13.648 1 18.11 71 ALA B O 1
ATOM 3911 N N . GLY B 1 72 ? -61.312 -29.219 -14.977 1 15.84 72 GLY B N 1
ATOM 3912 C CA . GLY B 1 72 ? -62.281 -30.094 -14.312 1 15.84 72 GLY B CA 1
ATOM 3913 C C . GLY B 1 72 ? -62.469 -29.766 -12.844 1 15.84 72 GLY B C 1
ATOM 3914 O O . GLY B 1 72 ? -61.625 -29.094 -12.242 1 15.84 72 GLY B O 1
ATOM 3915 N N . GLN B 1 73 ? -63.688 -30.234 -12.227 1 15.95 73 GLN B N 1
ATOM 3916 C CA . GLN B 1 73 ? -64.75 -30.172 -11.211 1 15.95 73 GLN B CA 1
ATOM 3917 C C . GLN B 1 73 ? -64.188 -30.656 -9.859 1 15.95 73 GLN B C 1
ATOM 3919 O O . GLN B 1 73 ? -64.562 -30.109 -8.812 1 15.95 73 GLN B O 1
ATOM 3924 N N . GLY B 1 74 ? -63.469 -31.812 -9.703 1 15.25 74 GLY B N 1
ATOM 3925 C CA . GLY B 1 74 ? -64.125 -32.781 -8.828 1 15.25 74 GLY B CA 1
ATOM 3926 C C . GLY B 1 74 ? -64 -32.406 -7.359 1 15.25 74 GLY B C 1
ATOM 3927 O O . GLY B 1 74 ? -63 -31.906 -6.91 1 15.25 74 GLY B O 1
ATOM 3928 N N . ALA B 1 75 ? -65.188 -32.281 -6.527 1 16.34 75 ALA B N 1
ATOM 3929 C CA . ALA B 1 75 ? -65.688 -32.031 -5.191 1 16.34 75 ALA B CA 1
ATOM 3930 C C . ALA B 1 75 ? -65.188 -33.062 -4.191 1 16.34 75 ALA B C 1
ATOM 3932 O O . ALA B 1 75 ? -65.188 -32.812 -2.982 1 16.34 75 ALA B O 1
ATOM 3933 N N . GLN B 1 76 ? -64.938 -34.469 -4.512 1 14.27 76 GLN B N 1
ATOM 3934 C CA . GLN B 1 76 ? -65.688 -35.375 -3.648 1 14.27 76 GLN B CA 1
ATOM 3935 C C . GLN B 1 76 ? -65.188 -35.312 -2.207 1 14.27 76 GLN B C 1
ATOM 3937 O O . GLN B 1 76 ? -66 -35.062 -1.284 1 14.27 76 GLN B O 1
ATOM 3942 N N . GLN B 1 77 ? -64.75 -36.562 -1.577 1 14.52 77 GLN B N 1
ATOM 3943 C CA . GLN B 1 77 ? -65.438 -37.469 -0.667 1 14.52 77 GLN B CA 1
ATOM 3944 C C . GLN B 1 77 ? -65 -37.25 0.775 1 14.52 77 GLN B C 1
ATOM 3946 O O . GLN B 1 77 ? -65.812 -36.938 1.645 1 14.52 77 GLN B O 1
ATOM 3951 N N . GLY B 1 78 ? -64.562 -38.469 1.523 1 14.38 78 GLY B N 1
ATOM 3952 C CA . GLY B 1 78 ? -65.188 -39.312 2.496 1 14.38 78 GLY B CA 1
ATOM 3953 C C . GLY B 1 78 ? -64.75 -39.062 3.924 1 14.38 78 GLY B C 1
ATOM 3954 O O . GLY B 1 78 ? -65.438 -38.312 4.648 1 14.38 78 GLY B O 1
ATOM 3955 N N . GLY B 1 79 ? -64.062 -40.156 4.562 1 14.31 79 GLY B N 1
ATOM 3956 C CA . GLY B 1 79 ? -64.5 -41.062 5.609 1 14.31 79 GLY B CA 1
ATOM 3957 C C . GLY B 1 79 ? -64.125 -40.594 7.004 1 14.31 79 GLY B C 1
ATOM 3958 O O . GLY B 1 79 ? -63.406 -39.625 7.156 1 14.31 79 GLY B O 1
ATOM 3959 N N . ASP B 1 80 ? -64.062 -41.688 7.918 1 14.5 80 ASP B N 1
ATOM 3960 C CA . ASP B 1 80 ? -64.625 -42.281 9.156 1 14.5 80 ASP B CA 1
ATOM 3961 C C . ASP B 1 80 ? -63.688 -41.938 10.336 1 14.5 80 ASP B C 1
ATOM 3963 O O . ASP B 1 80 ? -62.469 -41.812 10.18 1 14.5 80 ASP B O 1
ATOM 3967 N N . ALA B 1 81 ? -64.25 -41.562 11.383 1 16.12 81 ALA B N 1
ATOM 3968 C CA . ALA B 1 81 ? -64.188 -41.125 12.766 1 16.12 81 ALA B CA 1
ATOM 3969 C C . ALA B 1 81 ? -63.562 -42.156 13.656 1 16.12 81 ALA B C 1
ATOM 3971 O O . ALA B 1 81 ? -63.531 -42 14.883 1 16.12 81 ALA B O 1
ATOM 3972 N N . LYS B 1 82 ? -63.062 -43.438 13.102 1 14.16 82 LYS B N 1
ATOM 3973 C CA . LYS B 1 82 ? -63.312 -44.5 14.07 1 14.16 82 LYS B CA 1
ATOM 3974 C C . LYS B 1 82 ? -62.688 -44.156 15.43 1 14.16 82 LYS B C 1
ATOM 3976 O O . LYS B 1 82 ? -63.375 -44.25 16.453 1 14.16 82 LYS B O 1
ATOM 3981 N N . GLY B 1 83 ? -61.5 -44.875 15.781 1 14.2 83 GLY B N 1
ATOM 3982 C CA . GLY B 1 83 ? -61.5 -45.969 16.719 1 14.2 83 GLY B CA 1
ATOM 3983 C C . GLY B 1 83 ? -61.375 -45.531 18.156 1 14.2 83 GLY B C 1
ATOM 3984 O O . GLY B 1 83 ? -61.125 -44.375 18.453 1 14.2 83 GLY B O 1
ATOM 3985 N N . GLY B 1 84 ? -60.781 -46.5 18.953 1 14.66 84 GLY B N 1
ATOM 3986 C CA . GLY B 1 84 ? -61.062 -47.344 20.078 1 14.66 84 GLY B CA 1
ATOM 3987 C C . GLY B 1 84 ? -60.688 -46.719 21.406 1 14.66 84 GLY B C 1
ATOM 3988 O O . GLY B 1 84 ? -60 -45.719 21.453 1 14.66 84 GLY B O 1
ATOM 3989 N N . LYS B 1 85 ? -60.844 -47.594 22.484 1 15.05 85 LYS B N 1
ATOM 3990 C CA . LYS B 1 85 ? -61.469 -47.812 23.781 1 15.05 85 LYS B CA 1
ATOM 3991 C C . LYS B 1 85 ? -60.5 -47.406 24.922 1 15.05 85 LYS B C 1
ATOM 3993 O O . LYS B 1 85 ? -60.938 -46.812 25.922 1 15.05 85 LYS B O 1
ATOM 3998 N N . SER B 1 86 ? -59.25 -48 24.969 1 14.44 86 SER B N 1
ATOM 3999 C CA . SER B 1 86 ? -59.219 -48.875 26.141 1 14.44 86 SER B CA 1
ATOM 4000 C C . SER B 1 86 ? -59.156 -48.062 27.438 1 14.44 86 SER B C 1
ATOM 4002 O O . SER B 1 86 ? -58.906 -46.844 27.391 1 14.44 86 SER B O 1
ATOM 4004 N N . LYS B 1 87 ? -58.406 -48.719 28.438 1 15.34 87 LYS B N 1
ATOM 4005 C CA . LYS B 1 87 ? -58.625 -49.219 29.781 1 15.34 87 LYS B CA 1
ATOM 4006 C C . LYS B 1 87 ? -58.375 -48.125 30.812 1 15.34 87 LYS B C 1
ATOM 4008 O O . LYS B 1 87 ? -57.688 -47.156 30.547 1 15.34 87 LYS B O 1
ATOM 4013 N N . GLN B 1 88 ? -58.594 -48.562 32.094 1 15.46 88 GLN B N 1
ATOM 4014 C CA . GLN B 1 88 ? -59.188 -48.344 33.406 1 15.46 88 GLN B CA 1
ATOM 4015 C C . GLN B 1 88 ? -58.188 -47.656 34.344 1 15.46 88 GLN B C 1
ATOM 4017 O O . GLN B 1 88 ? -57.062 -48.156 34.531 1 15.46 88 GLN B O 1
ATOM 4022 N N . ARG B 1 89 ? -58.312 -46.5 34.656 1 17.69 89 ARG B N 1
ATOM 4023 C CA . ARG B 1 89 ? -57.625 -45.469 35.438 1 17.69 89 ARG B CA 1
ATOM 4024 C C . ARG B 1 89 ? -57.531 -45.875 36.906 1 17.69 89 ARG B C 1
ATOM 4026 O O . ARG B 1 89 ? -57.312 -45.031 37.781 1 17.69 89 ARG B O 1
ATOM 4033 N N . GLN B 1 90 ? -57.406 -47.281 37.094 1 16.33 90 GLN B N 1
ATOM 4034 C CA . GLN B 1 90 ? -57.812 -47.438 38.5 1 16.33 90 GLN B CA 1
ATOM 4035 C C . GLN B 1 90 ? -57 -46.5 39.406 1 16.33 90 GLN B C 1
ATOM 4037 O O . GLN B 1 90 ? -55.875 -46.156 39.125 1 16.33 90 GLN B O 1
ATOM 4042 N N . ASP B 1 91 ? -57.531 -46.281 40.656 1 17.81 91 ASP B N 1
ATOM 4043 C CA . ASP B 1 91 ? -57.781 -45.312 41.719 1 17.81 91 ASP B CA 1
ATOM 4044 C C . ASP B 1 91 ? -56.594 -45.219 42.688 1 17.81 91 ASP B C 1
ATOM 4046 O O . ASP B 1 91 ? -56.531 -44.375 43.562 1 17.81 91 ASP B O 1
ATOM 4050 N N . GLY B 1 92 ? -55.625 -46.312 42.656 1 18.84 92 GLY B N 1
ATOM 4051 C CA . GLY B 1 92 ? -55.344 -46.594 44.031 1 18.84 92 GLY B CA 1
ATOM 4052 C C . GLY B 1 92 ? -54.719 -45.438 44.781 1 18.84 92 GLY B C 1
ATOM 4053 O O . GLY B 1 92 ? -54.188 -44.531 44.125 1 18.84 92 GLY B O 1
ATOM 4054 N N . PRO B 1 93 ? -54.75 -45.5 46.188 1 20.14 93 PRO B N 1
ATOM 4055 C CA . PRO B 1 93 ? -54.75 -44.5 47.25 1 20.14 93 PRO B CA 1
ATOM 4056 C C . PRO B 1 93 ? -53.375 -43.812 47.375 1 20.14 93 PRO B C 1
ATOM 4058 O O . PRO B 1 93 ? -52.375 -44.344 46.906 1 20.14 93 PRO B O 1
ATOM 4061 N N . GLN B 1 94 ? -53.344 -42.594 47.938 1 19.58 94 GLN B N 1
ATOM 4062 C CA . GLN B 1 94 ? -52.594 -41.344 48.062 1 19.58 94 GLN B CA 1
ATOM 4063 C C . GLN B 1 94 ? -51.375 -41.531 48.969 1 19.58 94 GLN B C 1
ATOM 4065 O O . GLN B 1 94 ? -50.75 -40.531 49.375 1 19.58 94 GLN B O 1
ATOM 4070 N N . GLY B 1 95 ? -50.938 -42.812 49.219 1 20.17 95 GLY B N 1
ATOM 4071 C CA . GLY B 1 95 ? -50.188 -42.75 50.469 1 20.17 95 GLY B CA 1
ATOM 4072 C C . GLY B 1 95 ? -49.062 -41.75 50.438 1 20.17 95 GLY B C 1
ATOM 4073 O O . GLY B 1 95 ? -48.562 -41.375 49.344 1 20.17 95 GLY B O 1
ATOM 4074 N N . VAL B 1 96 ? -48.812 -41 51.531 1 22.97 96 VAL B N 1
ATOM 4075 C CA . VAL B 1 96 ? -48.188 -39.75 51.969 1 22.97 96 VAL B CA 1
ATOM 4076 C C . VAL B 1 96 ? -46.656 -39.875 51.844 1 22.97 96 VAL B C 1
ATOM 4078 O O . VAL B 1 96 ? -45.938 -39 52.312 1 22.97 96 VAL B O 1
ATOM 4081 N N . SER B 1 97 ? -46.125 -40.781 50.938 1 20.55 97 SER B N 1
ATOM 4082 C CA . SER B 1 97 ? -44.75 -41.156 51.156 1 20.55 97 SER B CA 1
ATOM 4083 C C . SER B 1 97 ? -43.844 -39.938 51.156 1 20.55 97 SER B C 1
ATOM 4085 O O . SER B 1 97 ? -44.125 -38.938 50.5 1 20.55 97 SER B O 1
ATOM 4087 N N . GLY B 1 98 ? -42.844 -40 52.094 1 24.22 98 GLY B N 1
ATOM 4088 C CA . GLY B 1 98 ? -41.844 -39.094 52.656 1 24.22 98 GLY B CA 1
ATOM 4089 C C . GLY B 1 98 ? -40.938 -38.5 51.594 1 24.22 98 GLY B C 1
ATOM 4090 O O . GLY B 1 98 ? -40.688 -39.125 50.562 1 24.22 98 GLY B O 1
ATOM 4091 N N . PRO B 1 99 ? -40.844 -37.125 51.5 1 23.41 99 PRO B N 1
ATOM 4092 C CA . PRO B 1 99 ? -40.344 -36.312 50.406 1 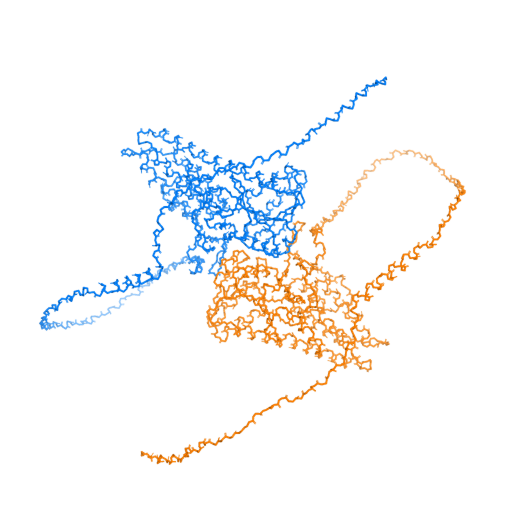23.41 99 PRO B CA 1
ATOM 4093 C C . PRO B 1 99 ? -38.906 -36.656 50.031 1 23.41 99 PRO B C 1
ATOM 4095 O O . PRO B 1 99 ? -38.031 -36.594 50.875 1 23.41 99 PRO B O 1
ATOM 4098 N N . GLY B 1 100 ? -38.719 -37.906 49.375 1 22.08 100 GLY B N 1
ATOM 4099 C CA . GLY B 1 100 ? -37.375 -38.25 48.938 1 22.08 100 GLY B CA 1
ATOM 4100 C C . GLY B 1 100 ? -36.688 -37.094 48.188 1 22.08 100 GLY B C 1
ATOM 4101 O O . GLY B 1 100 ? -37.312 -36.469 47.344 1 22.08 100 GLY B O 1
ATOM 4102 N N . GLY B 1 101 ? -35.812 -36.375 48.875 1 23.78 101 GLY B N 1
ATOM 4103 C CA . GLY B 1 101 ? -35.094 -35.188 48.438 1 23.78 101 GLY B CA 1
ATOM 4104 C C . GLY B 1 101 ? -34.375 -35.375 47.125 1 23.78 101 GLY B C 1
ATOM 4105 O O . GLY B 1 101 ? -33.438 -36.219 47.062 1 23.78 101 GLY B O 1
ATOM 4106 N N . LYS B 1 102 ? -35.094 -35.562 46.031 1 22.69 102 LYS B N 1
ATOM 4107 C CA . LYS B 1 102 ? -34.531 -35.875 44.719 1 22.69 102 LYS B CA 1
ATOM 4108 C C . LYS B 1 102 ? -33.438 -34.875 44.344 1 22.69 102 LYS B C 1
ATOM 4110 O O . LYS B 1 102 ? -33.719 -33.688 44.094 1 22.69 102 LYS B O 1
ATOM 4115 N N . GLY B 1 103 ? -32.375 -34.875 45.125 1 25.56 103 GLY B N 1
ATOM 4116 C CA . GLY B 1 103 ? -31.297 -34.031 44.656 1 25.56 103 GLY B CA 1
ATOM 4117 C C . GLY B 1 103 ? -30.922 -34.281 43.219 1 25.56 103 GLY B C 1
ATOM 4118 O O . GLY B 1 103 ? -30.469 -35.375 42.875 1 25.56 103 GLY B O 1
ATOM 4119 N N . GLY B 1 104 ? -31.828 -34.094 42.281 1 26.02 104 GLY B N 1
ATOM 4120 C CA . GLY B 1 104 ? -31.516 -34.406 40.906 1 26.02 104 GLY B CA 1
ATOM 4121 C C . GLY B 1 104 ? -30.203 -33.781 40.438 1 26.02 104 GLY B C 1
ATOM 4122 O O . GLY B 1 104 ? -29.781 -32.75 40.969 1 26.02 104 GLY B O 1
ATOM 4123 N N . PRO B 1 105 ? -29.312 -34.688 40.125 1 28.56 105 PRO B N 1
ATOM 4124 C CA . PRO B 1 105 ? -28.031 -34.25 39.625 1 28.56 105 PRO B CA 1
ATOM 4125 C C . PRO B 1 105 ? -28.156 -33.125 38.594 1 28.56 105 PRO B C 1
ATOM 4127 O O . PRO B 1 105 ? -29.125 -33.094 37.844 1 28.56 105 PRO B O 1
ATOM 4130 N N . ALA B 1 106 ? -27.828 -31.891 39 1 30.14 106 ALA B N 1
ATOM 4131 C CA . ALA B 1 106 ? -27.719 -30.719 38.125 1 30.14 106 ALA B CA 1
ATOM 4132 C C . ALA B 1 106 ? -27.078 -31.109 36.812 1 30.14 106 ALA B C 1
ATOM 4134 O O . ALA B 1 106 ? -26.016 -31.75 36.781 1 30.14 106 ALA B O 1
ATOM 4135 N N . GLY B 1 107 ? -27.906 -31.484 35.844 1 25.94 107 GLY B N 1
ATOM 4136 C CA . GLY B 1 107 ? -27.406 -31.734 34.5 1 25.94 107 GLY B CA 1
ATOM 4137 C C . GLY B 1 107 ? -26.312 -30.766 34.094 1 25.94 107 GLY B C 1
ATOM 4138 O O . GLY B 1 107 ? -26.359 -29.578 34.406 1 25.94 107 GLY B O 1
ATOM 4139 N N . LYS B 1 108 ? -25.047 -31.281 34.031 1 30.7 108 LYS B N 1
ATOM 4140 C CA . LYS B 1 108 ? -23.938 -30.562 33.406 1 30.7 108 LYS B CA 1
ATOM 4141 C C . LYS B 1 108 ? -24.391 -29.828 32.156 1 30.7 108 LYS B C 1
ATOM 4143 O O . LYS B 1 108 ? -24.938 -30.438 31.234 1 30.7 108 LYS B O 1
ATOM 4148 N N . ALA B 1 109 ? -24.828 -28.531 32.406 1 33.5 109 ALA B N 1
ATOM 4149 C CA . ALA B 1 109 ? -24.984 -27.688 31.234 1 33.5 109 ALA B CA 1
ATOM 4150 C C . ALA B 1 109 ? -23.922 -28.031 30.172 1 33.5 109 ALA B C 1
ATOM 4152 O O . ALA B 1 109 ? -22.734 -28.078 30.469 1 33.5 109 ALA B O 1
ATOM 4153 N N . VAL B 1 110 ? -24.234 -28.969 29.312 1 34.16 110 VAL B N 1
ATOM 4154 C CA . VAL B 1 110 ? -23.391 -29.109 28.125 1 34.16 110 VAL B CA 1
ATOM 4155 C C . VAL B 1 110 ? -22.938 -27.734 27.641 1 34.16 110 VAL B C 1
ATOM 4157 O O . VAL B 1 110 ? -23.766 -26.875 27.297 1 34.16 110 VAL B O 1
ATOM 4160 N N . ILE B 1 111 ? -21.891 -27.234 28.344 1 34.97 111 ILE B N 1
ATOM 4161 C CA . ILE B 1 111 ? -21.219 -26.094 27.734 1 34.97 111 ILE B CA 1
ATOM 4162 C C . ILE B 1 111 ? -21.141 -26.297 26.219 1 34.97 111 ILE B C 1
ATOM 4164 O O . ILE B 1 111 ? -20.5 -27.234 25.75 1 34.97 111 ILE B O 1
ATOM 4168 N N . THR B 1 112 ? -22.266 -26.031 25.547 1 37.84 112 THR B N 1
ATOM 4169 C CA . THR B 1 112 ? -22.078 -25.953 24.094 1 37.84 112 THR B CA 1
ATOM 4170 C C . THR B 1 112 ? -20.75 -25.281 23.766 1 37.84 112 THR B C 1
ATOM 4172 O O . THR B 1 112 ? -20.406 -24.234 24.344 1 37.84 112 THR B O 1
ATOM 4175 N N . PRO B 1 113 ? -19.781 -26.078 23.406 1 38.22 113 PRO B N 1
ATOM 4176 C CA . PRO B 1 113 ? -18.531 -25.391 23.016 1 38.22 113 PRO B CA 1
ATOM 4177 C C . PRO B 1 113 ? -18.797 -24.062 22.312 1 38.22 113 PRO B C 1
ATOM 4179 O O . PRO B 1 113 ? -19.812 -23.906 21.641 1 38.22 113 PRO B O 1
ATOM 4182 N N . PRO B 1 114 ? -18.312 -23 22.844 1 38.28 114 PRO B N 1
ATOM 4183 C CA . PRO B 1 114 ? -18.5 -21.734 22.141 1 38.28 114 PRO B CA 1
ATOM 4184 C C . PRO B 1 114 ? -18.422 -21.891 20.625 1 38.28 114 PRO B C 1
ATOM 4186 O O . PRO B 1 114 ? -17.641 -22.688 20.125 1 38.28 114 PRO B O 1
ATOM 4189 N N . LYS B 1 115 ? -19.547 -21.688 20 1 38.62 115 LYS B N 1
ATOM 4190 C CA . LYS B 1 115 ? -19.5 -21.594 18.547 1 38.62 115 LYS B CA 1
ATOM 4191 C C . LYS B 1 115 ? -18.219 -20.906 18.078 1 38.62 115 LYS B C 1
ATOM 4193 O O . LYS B 1 115 ? -17.922 -19.781 18.484 1 38.62 115 LYS B O 1
ATOM 4198 N N . GLU B 1 116 ? -17.203 -21.656 17.797 1 39.94 116 GLU B N 1
ATOM 4199 C CA . GLU B 1 116 ? -16.047 -21.031 17.141 1 39.94 116 GLU B CA 1
ATOM 4200 C C . GLU B 1 116 ? -16.484 -20.016 16.109 1 39.94 116 GLU B C 1
ATOM 4202 O O . GLU B 1 116 ? -17.172 -20.344 15.133 1 39.94 116 GLU B O 1
ATOM 4207 N N . ASN B 1 117 ? -16.875 -18.875 16.391 1 40.25 117 ASN B N 1
ATOM 4208 C CA . ASN B 1 117 ? -17.219 -17.766 15.5 1 40.25 117 ASN B CA 1
ATOM 4209 C C . ASN B 1 117 ? -16.156 -17.562 14.422 1 40.25 117 ASN B C 1
ATOM 4211 O O . ASN B 1 117 ? -15.164 -16.875 14.648 1 40.25 117 ASN B O 1
ATOM 4215 N N . LYS B 1 118 ? -16.031 -18.609 13.578 1 48.91 118 LYS B N 1
ATOM 4216 C CA . LYS B 1 118 ? -15.172 -18.344 12.43 1 48.91 118 LYS B CA 1
ATOM 4217 C C . LYS B 1 118 ? -15.578 -17.062 11.711 1 48.91 118 LYS B C 1
ATOM 4219 O O . LYS B 1 118 ? -16.766 -16.844 11.438 1 48.91 118 LYS B O 1
ATOM 4224 N N . PRO B 1 119 ? -14.789 -16.094 11.703 1 50.41 119 PRO B N 1
ATOM 4225 C CA . PRO B 1 119 ? -15.117 -14.836 11.031 1 50.41 119 PRO B CA 1
ATOM 4226 C C . PRO B 1 119 ? -15.656 -15.047 9.617 1 50.41 119 PRO B C 1
ATOM 4228 O O . PRO B 1 119 ? -15.109 -15.844 8.852 1 50.41 119 PRO B O 1
ATOM 4231 N N . LYS B 1 120 ? -16.922 -14.711 9.375 1 56.06 120 LYS B N 1
ATOM 4232 C CA . LYS B 1 120 ? -17.562 -14.852 8.07 1 56.06 120 LYS B CA 1
ATOM 4233 C C . LYS B 1 120 ? -17.094 -13.766 7.109 1 56.06 120 LYS B C 1
ATOM 4235 O O . LYS B 1 120 ? -16.922 -12.609 7.504 1 56.06 120 LYS B O 1
ATOM 4240 N N . VAL B 1 121 ? -16.562 -14.125 5.984 1 60.28 121 VAL B N 1
ATOM 4241 C CA . VAL B 1 121 ? -16.281 -13.242 4.859 1 60.28 121 VAL B CA 1
ATOM 4242 C C . VAL B 1 121 ? -17.516 -12.414 4.527 1 60.28 121 VAL B C 1
ATOM 4244 O O . VAL B 1 121 ? -18.641 -12.922 4.562 1 60.28 121 VAL B O 1
ATOM 4247 N N . PRO B 1 122 ? -17.312 -11.086 4.422 1 61.03 122 PRO B N 1
ATOM 4248 C CA . PRO B 1 122 ? -18.453 -10.344 3.906 1 61.03 122 PRO B CA 1
ATOM 4249 C C . PRO B 1 122 ? -19.094 -11 2.68 1 61.03 122 PRO B C 1
ATOM 4251 O O . PRO B 1 122 ? -18.375 -11.602 1.865 1 61.03 122 PRO B O 1
ATOM 4254 N N . GLU B 1 123 ? -20.359 -11.07 2.586 1 59.44 123 GLU B N 1
ATOM 4255 C CA . GLU B 1 123 ? -21.141 -11.781 1.584 1 59.44 123 GLU B CA 1
ATOM 4256 C C . GLU B 1 123 ? -20.641 -11.477 0.174 1 59.44 123 GLU B C 1
ATOM 4258 O O . GLU B 1 123 ? -20.609 -12.367 -0.682 1 59.44 123 GLU B O 1
ATOM 4263 N N . CYS B 1 124 ? -20.141 -10.219 0.081 1 59.38 124 CYS B N 1
ATOM 4264 C CA . CYS B 1 124 ? -19.734 -9.797 -1.256 1 59.38 124 CYS B CA 1
ATOM 4265 C C . CYS B 1 124 ? -18.438 -10.5 -1.675 1 59.38 124 CYS B C 1
ATOM 4267 O O . CYS B 1 124 ? -18.109 -10.539 -2.859 1 59.38 124 CYS B O 1
ATOM 4269 N N . PHE B 1 125 ? -17.859 -11.164 -0.706 1 65.81 125 PHE B N 1
ATOM 4270 C CA . PHE B 1 125 ? -16.578 -11.805 -1.023 1 65.81 125 PHE B CA 1
ATOM 4271 C C . PHE B 1 125 ? -16.641 -13.297 -0.736 1 65.81 125 PHE B C 1
ATOM 4273 O O . PHE B 1 125 ? -15.602 -13.969 -0.716 1 65.81 125 PHE B O 1
ATOM 4280 N N . SER B 1 126 ? -17.812 -13.766 -0.588 1 69.62 126 SER B N 1
ATOM 4281 C CA . SER B 1 126 ? -18 -15.148 -0.17 1 69.62 126 SER B CA 1
ATOM 4282 C C . SER B 1 126 ? -17.547 -16.125 -1.258 1 69.62 126 SER B C 1
ATOM 4284 O O . SER B 1 126 ? -17.25 -17.281 -0.976 1 69.62 126 SER B O 1
ATOM 4286 N N . HIS B 1 127 ? -17.422 -15.602 -2.469 1 76.81 127 HIS B N 1
ATOM 4287 C CA . HIS B 1 127 ? -17.062 -16.453 -3.592 1 76.81 127 HIS B CA 1
ATOM 4288 C C . HIS B 1 127 ? -15.547 -16.641 -3.674 1 76.81 127 HIS B C 1
ATOM 4290 O O . HIS B 1 127 ? -15.055 -17.469 -4.438 1 76.81 127 HIS B O 1
ATOM 4296 N N . LEU B 1 128 ? -14.859 -15.898 -2.84 1 81.31 128 LEU B N 1
ATOM 4297 C CA . LEU B 1 128 ? -13.406 -15.961 -2.912 1 81.31 128 LEU B CA 1
ATOM 4298 C C . LEU B 1 128 ? -12.883 -17.219 -2.217 1 81.31 128 LEU B C 1
ATOM 4300 O O . LEU B 1 128 ? -13.469 -17.672 -1.236 1 81.31 128 LEU B O 1
ATOM 4304 N N . SER B 1 129 ? -11.859 -17.672 -2.809 1 82.56 129 SER B N 1
ATOM 4305 C CA . SER B 1 129 ? -11.258 -18.906 -2.285 1 82.56 129 SER B CA 1
ATOM 4306 C C . SER B 1 129 ? -10.336 -18.609 -1.106 1 82.56 129 SER B C 1
ATOM 4308 O O . SER B 1 129 ? -9.875 -17.469 -0.941 1 82.56 129 SER B O 1
ATOM 4310 N N . MET B 1 130 ? -10.242 -19.625 -0.312 1 82.06 130 MET B N 1
ATOM 4311 C CA . MET B 1 130 ? -9.344 -19.531 0.839 1 82.06 130 MET B CA 1
ATOM 4312 C C . MET B 1 130 ? -8.734 -20.891 1.165 1 82.06 130 MET B C 1
ATOM 4314 O O . MET B 1 130 ? -9.422 -21.922 1.106 1 82.06 130 MET B O 1
ATOM 4318 N N . ALA B 1 131 ? -7.512 -20.859 1.473 1 82.62 131 ALA B N 1
ATOM 4319 C CA . ALA B 1 1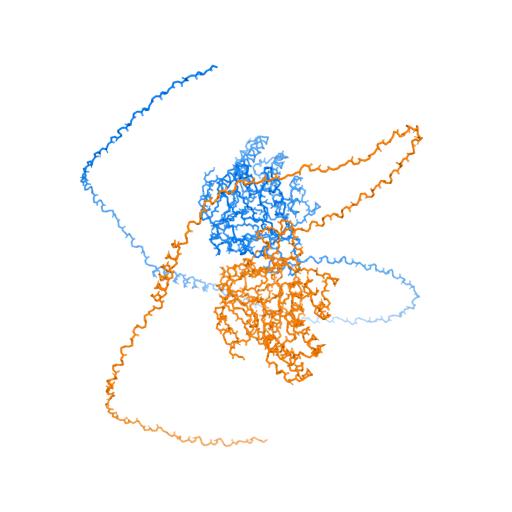31 ? -6.859 -22.094 1.921 1 82.62 131 ALA B CA 1
ATOM 4320 C C . ALA B 1 131 ? -7.523 -22.625 3.186 1 82.62 131 ALA B C 1
ATOM 4322 O O . ALA B 1 131 ? -7.934 -21.859 4.055 1 82.62 131 ALA B O 1
ATOM 4323 N N . LYS B 1 132 ? -7.664 -23.938 3.223 1 83.19 132 LYS B N 1
ATOM 4324 C CA . LYS B 1 132 ? -8.273 -24.609 4.367 1 83.19 132 LYS B CA 1
ATOM 4325 C C . LYS B 1 132 ? -7.367 -25.703 4.91 1 83.19 132 LYS B C 1
ATOM 4327 O O . LYS B 1 132 ? -6.785 -26.469 4.141 1 83.19 132 LYS B O 1
ATOM 4332 N N . ARG B 1 133 ? -7.234 -25.719 6.188 1 73.69 133 ARG B N 1
ATOM 4333 C CA . ARG B 1 133 ? -6.535 -26.828 6.824 1 73.69 133 ARG B CA 1
ATOM 4334 C C . ARG B 1 133 ? -7.449 -28.047 6.965 1 73.69 133 ARG B C 1
ATOM 4336 O O . ARG B 1 133 ? -8.492 -27.969 7.621 1 73.69 133 ARG B O 1
ATOM 4343 N N . ILE B 1 134 ? -7.117 -29 6.277 1 75.56 134 ILE B N 1
ATOM 4344 C CA . ILE B 1 134 ? -7.91 -30.219 6.348 1 75.56 134 ILE B CA 1
ATOM 4345 C C . ILE B 1 134 ? -7.254 -31.203 7.312 1 75.56 134 ILE B C 1
ATOM 4347 O O . ILE B 1 134 ? -6.074 -31.516 7.18 1 75.56 134 ILE B O 1
ATOM 4351 N N . HIS B 1 135 ? -8.047 -31.609 8.219 1 73.75 135 HIS B N 1
ATOM 4352 C CA . HIS B 1 135 ? -7.535 -32.562 9.188 1 73.75 135 HIS B CA 1
ATOM 4353 C C . HIS B 1 135 ? -7.336 -33.938 8.547 1 73.75 135 HIS B C 1
ATOM 4355 O O . HIS B 1 135 ? -8.133 -34.344 7.695 1 73.75 135 HIS B O 1
ATOM 4361 N N . MET B 1 136 ? -6.32 -34.594 8.938 1 71.56 136 MET B N 1
ATOM 4362 C CA . MET B 1 136 ? -5.898 -35.875 8.383 1 71.56 136 MET B CA 1
ATOM 4363 C C . MET B 1 136 ? -7.016 -36.938 8.508 1 71.56 136 MET B C 1
ATOM 4365 O O . MET B 1 136 ? -7.133 -37.812 7.668 1 71.56 136 MET B O 1
ATOM 4369 N N . THR B 1 137 ? -7.777 -36.75 9.523 1 67.5 137 THR B N 1
ATOM 4370 C CA . THR B 1 137 ? -8.836 -37.719 9.773 1 67.5 137 THR B CA 1
ATOM 4371 C C . THR B 1 137 ? -9.945 -37.594 8.734 1 67.5 137 THR B C 1
ATOM 4373 O O . THR B 1 137 ? -10.727 -38.531 8.539 1 67.5 137 THR B O 1
ATOM 4376 N N . GLU B 1 138 ? -9.945 -36.531 8.078 1 69.5 138 GLU B N 1
ATOM 4377 C CA . GLU B 1 138 ? -11.008 -36.25 7.117 1 69.5 138 GLU B CA 1
ATOM 4378 C C . GLU B 1 138 ? -10.578 -36.625 5.699 1 69.5 138 GLU B C 1
ATOM 4380 O O . GLU B 1 138 ? -11.383 -36.562 4.77 1 69.5 138 GLU B O 1
ATOM 4385 N N . VAL B 1 139 ? -9.406 -37.031 5.684 1 68.88 139 VAL B N 1
ATOM 4386 C CA . VAL B 1 139 ? -8.867 -37.25 4.348 1 68.88 139 VAL B CA 1
ATOM 4387 C C . VAL B 1 139 ? -9.219 -38.656 3.869 1 68.88 139 VAL B C 1
ATOM 4389 O O . VAL B 1 139 ? -9.156 -39.625 4.645 1 68.88 139 VAL B O 1
ATOM 4392 N N . ASP B 1 140 ? -9.719 -38.688 2.668 1 68.56 140 ASP B N 1
ATOM 4393 C CA . ASP B 1 140 ? -10.07 -39.906 1.999 1 68.56 140 ASP B CA 1
ATOM 4394 C C . ASP B 1 140 ? -8.883 -40.875 1.96 1 68.56 140 ASP B C 1
ATOM 4396 O O . ASP B 1 140 ? -7.742 -40.469 1.782 1 68.56 140 ASP B O 1
ATOM 4400 N N . LYS B 1 141 ? -9.117 -42.094 2.248 1 7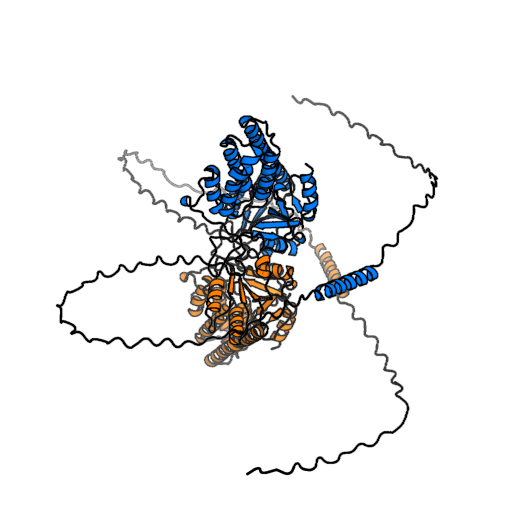4.12 141 LYS B N 1
ATOM 4401 C CA . LYS B 1 141 ? -8.141 -43.156 2.244 1 74.12 141 LYS B CA 1
ATOM 4402 C C . LYS B 1 141 ? -7.449 -43.281 0.887 1 74.12 141 LYS B C 1
ATOM 4404 O O . LYS B 1 141 ? -6.359 -43.844 0.785 1 74.12 141 LYS B O 1
ATOM 4409 N N . ASP B 1 142 ? -7.902 -42.531 -0.041 1 87.31 142 ASP B N 1
ATOM 4410 C CA . ASP B 1 142 ? -7.398 -42.719 -1.402 1 87.31 142 ASP B CA 1
ATOM 4411 C C . ASP B 1 142 ? -6.344 -41.656 -1.729 1 87.31 142 ASP B C 1
ATOM 4413 O O . ASP B 1 142 ? -5.832 -41.594 -2.85 1 87.31 142 ASP B O 1
ATOM 4417 N N . VAL B 1 143 ? -5.91 -40.938 -0.736 1 94.81 143 VAL B N 1
ATOM 4418 C CA . VAL B 1 143 ? -4.926 -39.906 -1.001 1 94.81 143 VAL B CA 1
ATOM 4419 C C . VAL B 1 143 ? -3.533 -40.375 -0.607 1 94.81 143 VAL B C 1
ATOM 4421 O O . VAL B 1 143 ? -3.334 -40.875 0.503 1 94.81 143 VAL B O 1
ATOM 4424 N N . HIS B 1 144 ? -2.627 -40.344 -1.525 1 96.31 144 HIS B N 1
ATOM 4425 C CA . HIS B 1 144 ? -1.248 -40.781 -1.318 1 96.31 144 HIS B CA 1
ATOM 4426 C C . HIS B 1 144 ? -0.566 -39.938 -0.24 1 96.31 144 HIS B C 1
ATOM 4428 O O . HIS B 1 144 ? -0.775 -38.719 -0.164 1 96.31 144 HIS B O 1
ATOM 4434 N N . PRO B 1 145 ? 0.286 -40.5 0.554 1 95.56 145 PRO B N 1
ATOM 4435 C CA . PRO B 1 145 ? 0.953 -39.781 1.649 1 95.56 145 PRO B CA 1
ATOM 4436 C C . PRO B 1 145 ? 1.728 -38.562 1.175 1 95.56 145 PRO B C 1
ATOM 4438 O O . PRO B 1 145 ? 1.74 -37.531 1.856 1 95.56 145 PRO B O 1
ATOM 4441 N N . SER B 1 146 ? 2.416 -38.656 0.024 1 97.06 146 SER B N 1
ATOM 4442 C CA . SER B 1 146 ? 3.166 -37.531 -0.492 1 97.06 146 SER B CA 1
ATOM 4443 C C . SER B 1 146 ? 2.24 -36.344 -0.834 1 97.06 146 SER B C 1
ATOM 4445 O O . SER B 1 146 ? 2.607 -35.188 -0.663 1 97.06 146 SER B O 1
ATOM 4447 N N . VAL B 1 147 ? 1.111 -36.656 -1.312 1 97.44 147 VAL B N 1
ATOM 4448 C CA . VAL B 1 147 ? 0.13 -35.656 -1.654 1 97.44 147 VAL B CA 1
ATOM 4449 C C . VAL B 1 147 ? -0.491 -35.062 -0.38 1 97.44 147 VAL B C 1
ATOM 4451 O O . VAL B 1 147 ? -0.754 -33.875 -0.292 1 97.44 147 VAL B O 1
ATOM 4454 N N . LEU B 1 148 ? -0.684 -35.938 0.551 1 95.81 148 LEU B N 1
ATOM 4455 C CA . LEU B 1 148 ? -1.191 -35.531 1.85 1 95.81 148 LEU B CA 1
ATOM 4456 C C . LEU B 1 148 ? -0.261 -34.5 2.482 1 95.81 148 LEU B C 1
ATOM 4458 O O . LEU B 1 148 ? -0.712 -33.438 2.945 1 95.81 148 LEU B O 1
ATOM 4462 N N . ALA B 1 149 ? 0.972 -34.781 2.438 1 96.06 149 ALA B N 1
ATOM 4463 C CA . ALA B 1 149 ? 1.975 -33.906 3.006 1 96.06 149 ALA B CA 1
ATOM 4464 C C . ALA B 1 149 ? 2.025 -32.562 2.242 1 96.06 149 ALA B C 1
ATOM 4466 O O . ALA B 1 149 ? 2.139 -31.5 2.846 1 96.06 149 ALA B O 1
ATOM 4467 N N . LEU B 1 150 ? 1.974 -32.656 1.002 1 96.88 150 LEU B N 1
ATOM 4468 C CA . LEU B 1 150 ? 2.018 -31.469 0.165 1 96.88 150 LEU B CA 1
ATOM 4469 C C . LEU B 1 150 ? 0.816 -30.578 0.438 1 96.88 150 LEU B C 1
ATOM 4471 O O . LEU B 1 150 ? 0.957 -29.344 0.527 1 96.88 150 LEU B O 1
ATOM 4475 N N . GLY B 1 151 ? -0.323 -31.172 0.507 1 95.94 151 GLY B N 1
ATOM 4476 C CA . GLY B 1 151 ? -1.519 -30.406 0.819 1 95.94 151 GLY B CA 1
ATOM 4477 C C . GLY B 1 151 ? -1.402 -29.625 2.109 1 95.94 151 GLY B C 1
ATOM 4478 O O . GLY B 1 151 ? -1.804 -28.453 2.17 1 95.94 151 GLY B O 1
ATOM 4479 N N . GLN B 1 152 ? -0.822 -30.203 3.051 1 94.5 152 GLN B N 1
ATOM 4480 C CA . GLN B 1 152 ? -0.616 -29.531 4.332 1 94.5 152 GLN B CA 1
ATOM 4481 C C . GLN B 1 152 ? 0.367 -28.375 4.199 1 94.5 152 GLN B C 1
ATOM 4483 O O . GLN B 1 152 ? 0.159 -27.312 4.781 1 94.5 152 GLN B O 1
ATOM 4488 N N . GLN B 1 153 ? 1.362 -28.609 3.438 1 95.25 153 GLN B N 1
ATOM 4489 C CA . GLN B 1 153 ? 2.346 -27.547 3.201 1 95.25 153 GLN B CA 1
ATOM 4490 C C . GLN B 1 153 ? 1.72 -26.359 2.475 1 95.25 153 GLN B C 1
ATOM 4492 O O . GLN B 1 153 ? 2.004 -25.219 2.801 1 95.25 153 GLN B O 1
ATOM 4497 N N . MET B 1 154 ? 0.918 -26.672 1.588 1 94.38 154 MET B N 1
ATOM 4498 C CA . MET B 1 154 ? 0.289 -25.625 0.789 1 94.38 154 MET B CA 1
ATOM 4499 C C . MET B 1 154 ? -0.738 -24.844 1.612 1 94.38 154 MET B C 1
ATOM 4501 O O . MET B 1 154 ? -0.815 -23.625 1.526 1 94.38 154 MET B O 1
ATOM 4505 N N . SER B 1 155 ? -1.479 -25.578 2.426 1 93.38 155 SER B N 1
ATOM 4506 C CA . SER B 1 155 ? -2.5 -24.938 3.25 1 93.38 155 SER B CA 1
ATOM 4507 C C . SER B 1 155 ? -1.873 -24.031 4.309 1 93.38 155 SER B C 1
ATOM 4509 O O . SER B 1 155 ? -2.469 -23.031 4.711 1 93.38 155 SER B O 1
ATOM 4511 N N . ALA B 1 156 ? -0.634 -24.375 4.652 1 92.06 156 ALA B N 1
ATOM 4512 C CA . ALA B 1 156 ? 0.083 -23.609 5.676 1 92.06 156 ALA B CA 1
ATOM 4513 C C . ALA B 1 156 ? 0.971 -22.547 5.039 1 92.06 156 ALA B C 1
ATOM 4515 O O . ALA B 1 156 ? 1.718 -21.859 5.738 1 92.06 156 ALA B O 1
ATOM 4516 N N . PHE B 1 157 ? 1.008 -22.484 3.828 1 91.88 157 PHE B N 1
ATOM 4517 C CA . PHE B 1 157 ? 1.769 -21.5 3.059 1 91.88 157 PHE B CA 1
ATOM 4518 C C . PHE B 1 157 ? 3.266 -21.688 3.275 1 91.88 157 PHE B C 1
ATOM 4520 O O . PHE B 1 157 ? 4.027 -20.719 3.24 1 91.88 157 PHE B O 1
ATOM 4527 N N . ALA B 1 158 ? 3.586 -22.906 3.543 1 91.38 158 ALA B N 1
ATOM 4528 C CA . ALA B 1 158 ? 5.012 -23.219 3.611 1 91.38 158 ALA B CA 1
ATOM 4529 C C . ALA B 1 158 ? 5.664 -23.109 2.234 1 91.38 158 ALA B C 1
ATOM 4531 O O . ALA B 1 158 ? 6.855 -22.812 2.127 1 91.38 158 ALA B O 1
ATOM 4532 N N . ILE B 1 159 ? 4.93 -23.438 1.245 1 90.5 159 ILE B N 1
ATOM 4533 C CA . ILE B 1 159 ? 5.273 -23.141 -0.143 1 90.5 159 ILE B CA 1
ATOM 4534 C C . ILE B 1 159 ? 4.227 -22.219 -0.751 1 90.5 159 ILE B C 1
ATOM 4536 O O . ILE B 1 159 ? 3.047 -22.562 -0.837 1 90.5 159 ILE B O 1
ATOM 4540 N N . SER B 1 160 ? 4.699 -21.062 -1.206 1 87.88 160 SER B N 1
ATOM 4541 C CA . SER B 1 160 ? 3.682 -20.062 -1.521 1 87.88 160 SER B CA 1
ATOM 4542 C C . SER B 1 160 ? 3.727 -19.672 -2.996 1 87.88 160 SER B C 1
ATOM 4544 O O . SER B 1 160 ? 2.684 -19.469 -3.621 1 87.88 160 SER B O 1
ATOM 4546 N N . ASP B 1 161 ? 4.918 -19.625 -3.605 1 89.12 161 ASP B N 1
ATOM 4547 C CA . ASP B 1 161 ? 4.98 -19.172 -4.988 1 89.12 161 ASP B CA 1
ATOM 4548 C C . ASP B 1 161 ? 4.508 -20.25 -5.953 1 89.12 161 ASP B C 1
ATOM 4550 O O . ASP B 1 161 ? 4.633 -21.438 -5.664 1 89.12 161 ASP B O 1
ATOM 4554 N N . SER B 1 162 ? 3.977 -19.906 -7.059 1 93.19 162 SER B N 1
ATOM 4555 C CA . SER B 1 162 ? 3.291 -20.781 -8.008 1 93.19 162 SER B CA 1
ATOM 4556 C C . SER B 1 162 ? 4.227 -21.859 -8.539 1 93.19 162 SER B C 1
ATOM 4558 O O . SER B 1 162 ? 3.865 -23.031 -8.578 1 93.19 162 SER B O 1
ATOM 4560 N N . THR B 1 163 ? 5.41 -21.531 -8.898 1 94.19 163 THR B N 1
ATOM 4561 C CA . THR B 1 163 ? 6.32 -22.469 -9.547 1 94.19 163 THR B CA 1
ATOM 4562 C C . THR B 1 163 ? 6.824 -23.5 -8.555 1 94.19 163 THR B C 1
ATOM 4564 O O . THR B 1 163 ? 6.984 -24.688 -8.898 1 94.19 163 THR B O 1
ATOM 4567 N N . THR B 1 164 ? 7.094 -23.062 -7.336 1 94.81 164 THR B N 1
ATOM 4568 C CA . THR B 1 164 ? 7.488 -24 -6.301 1 94.81 164 THR B CA 1
ATOM 4569 C C . THR B 1 164 ? 6.359 -24.984 -6 1 94.81 164 THR B C 1
ATOM 4571 O O . THR B 1 164 ? 6.594 -26.188 -5.824 1 94.81 164 THR B O 1
ATOM 4574 N N . ARG B 1 165 ? 5.168 -24.516 -5.922 1 96.56 165 ARG B N 1
ATOM 4575 C CA . ARG B 1 165 ? 4.004 -25.375 -5.723 1 96.56 165 ARG B CA 1
ATOM 4576 C C . ARG B 1 165 ? 3.844 -26.359 -6.875 1 96.56 165 ARG B C 1
ATOM 4578 O O . ARG B 1 165 ? 3.553 -27.531 -6.656 1 96.56 165 ARG B O 1
ATOM 4585 N N . LEU B 1 166 ? 4.051 -25.859 -8.031 1 97.94 166 LEU B N 1
ATOM 4586 C CA . LEU B 1 166 ? 3.949 -26.688 -9.234 1 97.94 166 LEU B CA 1
ATOM 4587 C C . LEU B 1 166 ? 4.965 -27.828 -9.203 1 97.94 166 LEU B C 1
ATOM 4589 O O . LEU B 1 166 ? 4.609 -28.984 -9.406 1 97.94 166 LEU B O 1
ATOM 4593 N N . GLU B 1 167 ? 6.191 -27.469 -8.977 1 97.81 167 GLU B N 1
ATOM 4594 C CA . GLU B 1 167 ? 7.25 -28.469 -8.938 1 97.81 167 GLU B CA 1
ATOM 4595 C C . GLU B 1 167 ? 6.973 -29.531 -7.879 1 97.81 167 GLU B C 1
ATOM 4597 O O . GLU B 1 167 ? 7.109 -30.734 -8.141 1 97.81 167 GLU B O 1
ATOM 4602 N N . ALA B 1 168 ? 6.566 -29.062 -6.734 1 98.12 168 ALA B N 1
ATOM 4603 C CA . ALA B 1 168 ? 6.25 -29.984 -5.645 1 98.12 168 ALA B CA 1
ATOM 4604 C C . ALA B 1 168 ? 5.086 -30.906 -6.02 1 98.12 168 ALA B C 1
ATOM 4606 O O . ALA B 1 168 ? 5.09 -32.094 -5.68 1 98.12 168 ALA B O 1
ATOM 4607 N N . THR B 1 169 ? 4.121 -30.406 -6.656 1 98.38 169 THR B N 1
ATOM 4608 C CA . THR B 1 169 ? 2.959 -31.172 -7.09 1 98.38 169 THR B CA 1
ATOM 4609 C C . THR B 1 169 ? 3.371 -32.281 -8.07 1 98.38 169 THR B C 1
ATOM 4611 O O . THR B 1 169 ? 2.975 -33.438 -7.918 1 98.38 169 THR B O 1
ATOM 4614 N N . LEU B 1 170 ? 4.184 -31.922 -9.062 1 98.5 170 LEU B N 1
ATOM 4615 C CA . LEU B 1 170 ? 4.633 -32.875 -10.062 1 98.5 170 LEU B CA 1
ATOM 4616 C C . LEU B 1 170 ? 5.473 -33.969 -9.422 1 98.5 170 LEU B C 1
ATOM 4618 O O . LEU B 1 170 ? 5.336 -35.156 -9.773 1 98.5 170 LEU B O 1
ATOM 4622 N N . LEU B 1 171 ? 6.277 -33.594 -8.492 1 98.5 171 LEU B N 1
ATOM 4623 C CA . LEU B 1 171 ? 7.094 -34.594 -7.793 1 98.5 171 LEU B CA 1
ATOM 4624 C C . LEU B 1 171 ? 6.219 -35.531 -6.961 1 98.5 171 LEU B C 1
ATOM 4626 O O . LEU B 1 171 ? 6.484 -36.719 -6.887 1 98.5 171 LEU B O 1
ATOM 4630 N N . ALA B 1 172 ? 5.23 -34.969 -6.332 1 98.5 172 ALA B N 1
ATOM 4631 C CA . ALA B 1 172 ? 4.285 -35.812 -5.586 1 98.5 172 ALA B CA 1
ATOM 4632 C C . ALA B 1 172 ? 3.537 -36.75 -6.516 1 98.5 172 ALA B C 1
ATOM 4634 O O . ALA B 1 172 ? 3.355 -37.938 -6.199 1 98.5 172 ALA B O 1
ATOM 4635 N N . PHE B 1 173 ? 3.109 -36.281 -7.652 1 98.44 173 PHE B N 1
ATOM 4636 C CA . PHE B 1 173 ? 2.389 -37.125 -8.617 1 98.44 173 PHE B CA 1
ATOM 4637 C C . PHE B 1 173 ? 3.285 -38.219 -9.156 1 98.44 173 PHE B C 1
ATOM 4639 O O . PHE B 1 173 ? 2.814 -39.344 -9.438 1 98.44 173 PHE B O 1
ATOM 4646 N N . LYS B 1 174 ? 4.547 -37.875 -9.336 1 98.25 174 LYS B N 1
ATOM 4647 C CA . LYS B 1 174 ? 5.492 -38.906 -9.75 1 98.25 174 LYS B CA 1
ATOM 4648 C C . LYS B 1 174 ? 5.496 -40.094 -8.766 1 98.25 174 LYS B C 1
ATOM 4650 O O . LYS B 1 174 ? 5.523 -41.25 -9.172 1 98.25 174 LYS B O 1
ATOM 4655 N N . LYS B 1 175 ? 5.418 -39.812 -7.473 1 98.31 175 LYS B N 1
ATOM 4656 C CA . LYS B 1 175 ? 5.367 -40.844 -6.445 1 98.31 175 LYS B CA 1
ATOM 4657 C C . LYS B 1 175 ? 4.055 -41.594 -6.508 1 98.31 175 LYS B C 1
ATOM 4659 O O . LYS B 1 175 ? 4.027 -42.812 -6.27 1 98.31 175 LYS B O 1
ATOM 4664 N N . VAL B 1 176 ? 3 -40.875 -6.746 1 97.88 176 VAL B N 1
ATOM 4665 C CA . VAL B 1 176 ? 1.699 -41.531 -6.906 1 97.88 176 VAL B CA 1
ATOM 4666 C C . VAL B 1 176 ? 1.749 -42.5 -8.07 1 97.88 176 VAL B C 1
ATOM 4668 O O . VAL B 1 176 ? 1.277 -43.625 -7.957 1 97.88 176 VAL B O 1
ATOM 4671 N N . ILE B 1 177 ? 2.338 -42.062 -9.18 1 97.88 177 ILE B N 1
ATOM 4672 C CA . ILE B 1 177 ? 2.473 -42.906 -10.367 1 97.88 177 ILE B CA 1
ATOM 4673 C C . ILE B 1 177 ? 3.314 -44.156 -10.039 1 97.88 177 ILE B C 1
ATOM 4675 O O . ILE B 1 177 ? 2.938 -45.281 -10.375 1 97.88 177 ILE B O 1
ATOM 4679 N N . ASP B 1 178 ? 4.344 -43.938 -9.375 1 96.56 178 ASP B N 1
ATOM 4680 C CA . ASP B 1 178 ? 5.289 -45 -9.055 1 96.56 178 ASP B CA 1
ATOM 4681 C C . ASP B 1 178 ? 4.648 -46.062 -8.148 1 96.56 178 ASP B C 1
ATOM 4683 O O . ASP B 1 178 ? 4.992 -47.25 -8.219 1 96.56 178 ASP B O 1
ATOM 4687 N N . SER B 1 179 ? 3.744 -45.719 -7.32 1 95.69 179 SER B N 1
ATOM 4688 C CA . SER B 1 179 ? 3.145 -46.594 -6.336 1 95.69 179 SER B CA 1
ATOM 4689 C C . SER B 1 179 ? 1.921 -47.312 -6.906 1 95.69 179 SER B C 1
ATOM 4691 O O . SER B 1 179 ? 1.372 -48.219 -6.277 1 95.69 179 SER B O 1
ATOM 4693 N N . TYR B 1 180 ? 1.59 -46.969 -8.07 1 96 180 TYR B N 1
ATOM 4694 C CA . TYR B 1 180 ? 0.336 -47.469 -8.633 1 96 180 TYR B CA 1
ATOM 4695 C C . TYR B 1 180 ? 0.525 -48.812 -9.297 1 96 180 TYR B C 1
ATOM 4697 O O . TYR B 1 180 ? 1.579 -49.094 -9.875 1 96 180 TYR B O 1
ATOM 4705 N N . THR B 1 181 ? -0.517 -49.656 -9.133 1 95.44 181 THR B N 1
ATOM 4706 C CA . THR B 1 181 ? -0.642 -50.938 -9.867 1 95.44 181 THR B CA 1
ATOM 4707 C C . THR B 1 181 ? -2.041 -51.062 -10.461 1 95.44 181 THR B C 1
ATOM 4709 O O . THR B 1 181 ? -3.039 -50.906 -9.758 1 95.44 181 THR B O 1
ATOM 4712 N N . THR B 1 182 ? -2.045 -51.375 -11.703 1 94.81 182 THR B N 1
ATOM 4713 C CA . THR B 1 182 ? -3.33 -51.5 -12.375 1 94.81 182 THR B CA 1
ATOM 4714 C C . THR B 1 182 ? -4.094 -52.719 -11.844 1 94.81 182 THR B C 1
ATOM 4716 O O . THR B 1 182 ? -3.584 -53.844 -11.859 1 94.81 182 THR B O 1
ATOM 4719 N N . PRO B 1 183 ? -5.273 -52.469 -11.391 1 94.06 183 PRO B N 1
ATOM 4720 C CA . PRO B 1 183 ? -6.078 -53.625 -10.961 1 94.06 183 PRO B CA 1
ATOM 4721 C C . PRO B 1 183 ? -6.445 -54.562 -12.109 1 94.06 183 PRO B C 1
ATOM 4723 O O . PRO B 1 183 ? -6.57 -54.125 -13.25 1 94.06 183 PRO B O 1
ATOM 4726 N N . PRO B 1 184 ? -6.672 -55.781 -11.734 1 92.38 184 PRO B N 1
ATOM 4727 C CA . PRO B 1 184 ? -7.043 -56.75 -12.781 1 92.38 184 PRO B CA 1
ATOM 4728 C C . PRO B 1 184 ? -8.312 -56.344 -13.523 1 92.38 184 PRO B C 1
ATOM 4730 O O . PRO B 1 184 ? -9.258 -55.844 -12.914 1 92.38 184 PRO B O 1
ATOM 4733 N N . GLY B 1 185 ? -8.344 -56.469 -14.828 1 91.12 185 GLY B N 1
ATOM 4734 C CA . GLY B 1 185 ? -9.508 -56.156 -15.648 1 91.12 185 GLY B CA 1
ATOM 4735 C C . GLY B 1 185 ? -9.555 -54.719 -16.109 1 91.12 185 GLY B C 1
ATOM 4736 O O . GLY B 1 185 ? -10.469 -54.312 -16.844 1 91.12 185 GLY B O 1
ATOM 4737 N N . ASN B 1 186 ? -8.625 -54 -15.633 1 92.81 186 ASN B N 1
ATOM 4738 C CA . ASN B 1 186 ? -8.562 -52.594 -16.031 1 92.81 186 ASN B CA 1
ATOM 4739 C C . ASN B 1 186 ? -7.309 -52.312 -16.844 1 92.81 186 ASN B C 1
ATOM 4741 O O . ASN B 1 186 ? -6.414 -53.156 -16.953 1 92.81 186 ASN B O 1
ATOM 4745 N N . THR B 1 187 ? -7.34 -51.188 -17.547 1 92.44 187 THR B N 1
ATOM 4746 C CA . THR B 1 187 ? -6.145 -50.688 -18.219 1 92.44 187 THR B CA 1
ATOM 4747 C C . THR B 1 187 ? -5.57 -49.5 -17.469 1 92.44 187 THR B C 1
ATOM 4749 O O . THR B 1 187 ? -6.305 -48.781 -16.781 1 92.44 187 THR B O 1
ATOM 4752 N N . PHE B 1 188 ? -4.285 -49.312 -17.578 1 94.5 188 PHE B N 1
ATOM 4753 C CA . PHE B 1 188 ? -3.584 -48.25 -16.875 1 94.5 188 PHE B CA 1
ATOM 4754 C C . PHE B 1 188 ? -4.234 -46.875 -17.172 1 94.5 188 PHE B C 1
ATOM 4756 O O . PHE B 1 188 ? -4.617 -46.156 -16.25 1 94.5 188 PHE B O 1
ATOM 4763 N N . SER B 1 189 ? -4.406 -46.531 -18.453 1 91.19 189 SER B N 1
ATOM 4764 C CA . SER B 1 189 ? -4.836 -45.219 -18.891 1 91.19 189 SER B CA 1
ATOM 4765 C C . SER B 1 189 ? -6.258 -44.906 -18.438 1 91.19 189 SER B C 1
ATOM 4767 O O . SER B 1 189 ? -6.582 -43.781 -18.109 1 91.19 189 SER B O 1
ATOM 4769 N N . ARG B 1 190 ? -7.121 -45.875 -18.359 1 89.88 190 ARG B N 1
ATOM 4770 C CA . ARG B 1 190 ? -8.531 -45.656 -18.047 1 89.88 190 ARG B CA 1
ATOM 4771 C C . ARG B 1 190 ? -8.742 -45.594 -16.531 1 89.88 190 ARG B C 1
ATOM 4773 O O . ARG B 1 190 ? -9.555 -44.812 -16.047 1 89.88 190 ARG B O 1
ATOM 4780 N N . HIS B 1 191 ? -7.996 -46.406 -15.852 1 94.81 191 HIS B N 1
ATOM 4781 C CA . HIS B 1 191 ? -8.234 -46.531 -14.422 1 94.81 191 HIS B CA 1
ATOM 4782 C C . HIS B 1 191 ? -7.473 -45.469 -13.648 1 94.81 191 HIS B C 1
ATOM 4784 O O . HIS B 1 191 ? -7.996 -44.906 -12.688 1 94.81 191 HIS B O 1
ATOM 4790 N N . PHE B 1 192 ? -6.273 -45.125 -13.977 1 96.5 192 PHE B N 1
ATOM 4791 C CA . PHE B 1 192 ? -5.355 -44.312 -13.203 1 96.5 192 PHE B CA 1
ATOM 4792 C C . PHE B 1 192 ? -5.918 -42.906 -13.023 1 96.5 192 PHE B C 1
ATOM 4794 O O . PHE B 1 192 ? -5.961 -42.375 -11.906 1 96.5 192 PHE B O 1
ATOM 4801 N N . THR B 1 193 ? -6.336 -42.281 -14.102 1 96 193 THR B N 1
ATOM 4802 C CA . THR B 1 193 ? -6.754 -40.875 -14.07 1 96 193 THR B CA 1
ATOM 4803 C C . THR B 1 193 ? -7.988 -40.688 -13.195 1 96 193 THR B C 1
ATOM 4805 O O . THR B 1 193 ? -7.973 -39.906 -12.234 1 96 193 THR B O 1
ATOM 4808 N N . SER B 1 194 ? -9.016 -41.438 -13.398 1 94.88 194 SER B N 1
ATOM 4809 C CA . SER B 1 194 ? -10.312 -41.25 -12.742 1 94.88 194 SER B CA 1
ATOM 4810 C C . SER B 1 194 ? -10.273 -41.719 -11.297 1 94.88 194 SER B C 1
ATOM 4812 O O . SER B 1 194 ? -10.867 -41.094 -10.414 1 94.88 194 SER B O 1
ATOM 4814 N N . HIS B 1 195 ? -9.508 -42.781 -10.977 1 95 195 HIS B N 1
ATOM 4815 C CA . HIS B 1 195 ? -9.633 -43.406 -9.672 1 95 195 HIS B CA 1
ATOM 4816 C C . HIS B 1 195 ? -8.445 -43.094 -8.781 1 95 195 HIS B C 1
ATOM 4818 O O . HIS B 1 195 ? -8.523 -43.219 -7.559 1 95 195 HIS B O 1
ATOM 4824 N N . ILE B 1 196 ? -7.414 -42.719 -9.414 1 96 196 ILE B N 1
ATOM 4825 C CA . ILE B 1 196 ? -6.219 -42.5 -8.609 1 96 196 ILE B CA 1
ATOM 4826 C C . ILE B 1 196 ? -5.824 -41 -8.656 1 96 196 ILE B C 1
ATOM 4828 O O . ILE B 1 196 ? -5.742 -40.344 -7.613 1 96 196 ILE B O 1
ATOM 4832 N N . LEU B 1 197 ? -5.617 -40.438 -9.828 1 97.31 197 LEU B N 1
ATOM 4833 C CA . LEU B 1 197 ? -5.078 -39.094 -9.977 1 97.31 197 LEU B CA 1
ATOM 4834 C C . LEU B 1 197 ? -6.094 -38.031 -9.531 1 97.31 197 LEU B C 1
ATOM 4836 O O . LEU B 1 197 ? -5.75 -37.094 -8.805 1 97.31 197 LEU B O 1
ATOM 4840 N N . ASN B 1 198 ? -7.32 -38.188 -9.875 1 96.62 198 ASN B N 1
ATOM 4841 C CA . ASN B 1 198 ? -8.352 -37.188 -9.602 1 96.62 198 ASN B CA 1
ATOM 4842 C C . ASN B 1 198 ? -8.531 -36.969 -8.102 1 96.62 198 ASN B C 1
ATOM 4844 O O . ASN B 1 198 ? -8.578 -35.844 -7.637 1 96.62 198 ASN B O 1
ATOM 4848 N N . PRO B 1 199 ? -8.617 -38.031 -7.34 1 95.62 199 PRO B N 1
ATOM 4849 C CA . PRO B 1 199 ? -8.727 -37.812 -5.895 1 95.62 199 PRO B CA 1
ATOM 4850 C C . PRO B 1 199 ? -7.555 -37.031 -5.324 1 95.62 199 PRO B C 1
ATOM 4852 O O . PRO B 1 199 ? -7.73 -36.25 -4.387 1 95.62 199 PRO B O 1
ATOM 4855 N N . GLN B 1 200 ? -6.316 -37.25 -5.844 1 97.12 200 GLN B N 1
ATOM 4856 C CA . GLN B 1 200 ? -5.164 -36.469 -5.395 1 97.12 200 GLN B CA 1
ATOM 4857 C C . GLN B 1 200 ? -5.348 -35 -5.691 1 97.12 200 GLN B C 1
ATOM 4859 O O . GLN B 1 200 ? -5.082 -34.156 -4.836 1 97.12 200 GLN B O 1
ATOM 4864 N N . ILE B 1 201 ? -5.789 -34.688 -6.859 1 97.12 201 ILE B N 1
ATOM 4865 C CA . ILE B 1 201 ? -5.984 -33.312 -7.32 1 97.12 201 ILE B CA 1
ATOM 4866 C C . ILE B 1 201 ? -7.062 -32.656 -6.477 1 97.12 201 ILE B C 1
ATOM 4868 O O . ILE B 1 201 ? -6.902 -31.484 -6.07 1 97.12 201 ILE B O 1
ATOM 4872 N N . GLU B 1 202 ? -8.102 -33.344 -6.262 1 94.94 202 GLU B N 1
ATOM 4873 C CA . GLU B 1 202 ? -9.219 -32.812 -5.477 1 94.94 202 GLU B CA 1
ATOM 4874 C C . GLU B 1 202 ? -8.773 -32.469 -4.059 1 94.94 202 GLU B C 1
ATOM 4876 O O . GLU B 1 202 ? -9.156 -31.438 -3.521 1 94.94 202 GLU B O 1
ATOM 4881 N N . TYR B 1 203 ? -8.023 -33.312 -3.516 1 95.5 203 TYR B N 1
ATOM 4882 C CA . TYR B 1 203 ? -7.512 -33.062 -2.174 1 95.5 203 TYR B CA 1
ATOM 4883 C C . TYR B 1 203 ? -6.656 -31.812 -2.143 1 95.5 203 TYR B C 1
ATOM 4885 O O . TYR B 1 203 ? -6.824 -30.969 -1.262 1 95.5 203 TYR B O 1
ATOM 4893 N N . LEU B 1 204 ? -5.699 -31.688 -3.066 1 96.06 204 LEU B N 1
ATOM 4894 C CA . LEU B 1 204 ? -4.836 -30.516 -3.113 1 96.06 204 LEU B CA 1
ATOM 4895 C C . LEU B 1 204 ? -5.656 -29.234 -3.293 1 96.06 204 LEU B C 1
ATOM 4897 O O . LEU B 1 204 ? -5.391 -28.219 -2.641 1 96.06 204 LEU B O 1
ATOM 4901 N N . SER B 1 205 ? -6.641 -29.328 -4.117 1 94.75 205 SER B N 1
ATOM 4902 C CA . SER B 1 205 ? -7.504 -28.188 -4.383 1 94.75 205 SER B CA 1
ATOM 4903 C C . SER B 1 205 ? -8.305 -27.797 -3.143 1 94.75 205 SER B C 1
ATOM 4905 O O . SER B 1 205 ? -8.625 -26.609 -2.949 1 94.75 205 SER B O 1
ATOM 4907 N N . ALA B 1 206 ? -8.617 -28.781 -2.4 1 92.56 206 ALA B N 1
ATOM 4908 C CA . ALA B 1 206 ? -9.359 -28.531 -1.166 1 92.56 206 ALA B CA 1
ATOM 4909 C C . ALA B 1 206 ? -8.477 -27.844 -0.122 1 92.56 206 ALA B C 1
ATOM 4911 O O . ALA B 1 206 ? -8.961 -27.047 0.686 1 92.56 206 ALA B O 1
ATOM 4912 N N . CYS B 1 207 ? -7.25 -28.188 -0.166 1 94 207 CYS B N 1
ATOM 4913 C CA . CYS B 1 207 ? -6.309 -27.609 0.781 1 94 207 CYS B CA 1
ATOM 4914 C C . CYS B 1 207 ? -6.043 -26.141 0.452 1 94 207 CYS B C 1
ATOM 4916 O O . CYS B 1 207 ? -6 -25.297 1.349 1 94 207 CYS B O 1
ATOM 4918 N N . ARG B 1 208 ? -5.836 -25.859 -0.755 1 94.44 208 ARG B N 1
ATOM 4919 C CA . ARG B 1 208 ? -5.602 -24.516 -1.278 1 94.44 208 ARG B CA 1
ATOM 4920 C C . ARG B 1 208 ? -5.926 -24.453 -2.768 1 94.44 208 ARG B C 1
ATOM 4922 O O . ARG B 1 208 ? -5.59 -25.359 -3.525 1 94.44 208 ARG B O 1
ATOM 4929 N N . PRO B 1 209 ? -6.496 -23.359 -3.127 1 93.44 209 PRO B N 1
ATOM 4930 C CA . PRO B 1 209 ? -6.773 -23.25 -4.559 1 93.44 209 PRO B CA 1
ATOM 4931 C C . PRO B 1 209 ? -5.527 -23.438 -5.418 1 93.44 209 PRO B C 1
ATOM 4933 O O . PRO B 1 209 ? -4.465 -22.891 -5.102 1 93.44 209 PRO B O 1
ATOM 4936 N N . MET B 1 210 ? -5.707 -24.203 -6.465 1 93.88 210 MET B N 1
ATOM 4937 C CA . MET B 1 210 ? -4.578 -24.469 -7.355 1 93.88 210 MET B CA 1
ATOM 4938 C C . MET B 1 210 ? -4.211 -23.219 -8.148 1 93.88 210 MET B C 1
ATOM 4940 O O . MET B 1 210 ? -5.09 -22.5 -8.633 1 93.88 210 MET B O 1
ATOM 4944 N N . CYS B 1 211 ? -2.949 -23 -8.203 1 95.62 211 CYS B N 1
ATOM 4945 C CA . CYS B 1 211 ? -2.514 -21.906 -9.078 1 95.62 211 CYS B CA 1
ATOM 4946 C C . CYS B 1 211 ? -2.662 -22.297 -10.547 1 95.62 211 CYS B C 1
ATOM 4948 O O . CYS B 1 211 ? -2.918 -23.469 -10.859 1 95.62 211 CYS B O 1
ATOM 4950 N N . PHE B 1 212 ? -2.514 -21.406 -11.414 1 96.19 212 PHE B N 1
ATOM 4951 C CA . PHE B 1 212 ? -2.775 -21.609 -12.836 1 96.19 212 PHE B CA 1
ATOM 4952 C C . PHE B 1 212 ? -1.771 -22.594 -13.43 1 96.19 212 PHE B C 1
ATOM 4954 O O . PHE B 1 212 ? -2.133 -23.438 -14.242 1 96.19 212 PHE B O 1
ATOM 4961 N N . SER B 1 213 ? -0.533 -22.516 -13.078 1 96.94 213 SER B N 1
ATOM 4962 C CA . SER B 1 213 ? 0.487 -23.422 -13.594 1 96.94 213 SER B CA 1
ATOM 4963 C C . SER B 1 213 ? 0.212 -24.859 -13.164 1 96.94 213 SER B C 1
ATOM 4965 O O . SER B 1 213 ? 0.438 -25.797 -13.938 1 96.94 213 SER B O 1
ATOM 4967 N N . MET B 1 214 ? -0.226 -25.047 -11.922 1 97.31 214 MET B N 1
ATOM 4968 C CA . MET B 1 214 ? -0.622 -26.391 -11.477 1 97.31 214 MET B CA 1
ATOM 4969 C C . MET B 1 214 ? -1.748 -26.938 -12.336 1 97.31 214 MET B C 1
ATOM 4971 O O . MET B 1 214 ? -1.703 -28.094 -12.758 1 97.31 214 MET B O 1
ATOM 4975 N N . GLY B 1 215 ? -2.768 -26.047 -12.586 1 97 215 GLY B N 1
ATOM 4976 C CA . GLY B 1 215 ? -3.842 -26.469 -13.477 1 97 215 GLY B CA 1
ATOM 4977 C C . GLY B 1 215 ? -3.355 -26.875 -14.852 1 97 215 GLY B C 1
ATOM 4978 O O . GLY B 1 215 ? -3.771 -27.906 -15.391 1 97 215 GLY B O 1
ATOM 4979 N N . ASN B 1 216 ? -2.5 -26.094 -15.398 1 95.75 216 ASN B N 1
ATOM 4980 C CA . ASN B 1 216 ? -1.927 -26.391 -16.703 1 95.75 216 ASN B CA 1
ATOM 4981 C C . ASN B 1 216 ? -1.159 -27.719 -16.688 1 95.75 216 ASN B C 1
ATOM 4983 O O . ASN B 1 216 ? -1.275 -28.516 -17.625 1 95.75 216 ASN B O 1
ATOM 4987 N N . ALA B 1 217 ? -0.42 -27.953 -15.719 1 97.38 217 ALA B N 1
ATOM 4988 C CA . ALA B 1 217 ? 0.381 -29.172 -15.609 1 97.38 217 ALA B CA 1
ATOM 4989 C C . ALA B 1 217 ? -0.507 -30.406 -15.422 1 97.38 217 ALA B C 1
ATOM 4991 O O . ALA B 1 217 ? -0.212 -31.469 -15.945 1 97.38 217 ALA B O 1
ATOM 4992 N N . VAL B 1 218 ? -1.544 -30.234 -14.641 1 97.5 218 VAL B N 1
ATOM 4993 C CA . VAL B 1 218 ? -2.486 -31.328 -14.422 1 97.5 218 VAL B CA 1
ATOM 4994 C C . VAL B 1 218 ? -3.133 -31.734 -15.75 1 97.5 218 VAL B C 1
ATOM 4996 O O . VAL B 1 218 ? -3.236 -32.906 -16.062 1 97.5 218 VAL B O 1
ATOM 4999 N N . ARG B 1 219 ? -3.578 -30.75 -16.469 1 96.44 219 ARG B N 1
ATOM 5000 C CA . ARG B 1 219 ? -4.145 -31.031 -17.797 1 96.44 219 ARG B CA 1
ATOM 5001 C C . ARG B 1 219 ? -3.141 -31.75 -18.688 1 96.44 219 ARG B C 1
ATOM 5003 O O . ARG B 1 219 ? -3.482 -32.719 -19.344 1 96.44 219 ARG B O 1
ATOM 5010 N N . TRP B 1 220 ? -1.97 -31.281 -18.734 1 96.25 220 TRP B N 1
ATOM 5011 C CA . TRP B 1 220 ? -0.892 -31.891 -19.5 1 96.25 220 TRP B CA 1
ATOM 5012 C C . TRP B 1 220 ? -0.673 -33.344 -19.062 1 96.25 220 TRP B C 1
ATOM 5014 O O . TRP B 1 220 ? -0.564 -34.25 -19.906 1 96.25 220 TRP B O 1
ATOM 5024 N N . LEU B 1 221 ? -0.579 -33.594 -17.75 1 97.62 221 LEU B N 1
ATOM 5025 C CA . LEU B 1 221 ? -0.319 -34.938 -17.25 1 97.62 221 LEU B CA 1
ATOM 5026 C C . LEU B 1 221 ? -1.445 -35.906 -17.625 1 97.62 221 LEU B C 1
ATOM 5028 O O . LEU B 1 221 ? -1.191 -37.031 -18.031 1 97.62 221 LEU B O 1
ATOM 5032 N N . LYS B 1 222 ? -2.668 -35.406 -17.484 1 96.94 222 LYS B N 1
ATOM 5033 C CA . LYS B 1 222 ? -3.811 -36.25 -17.875 1 96.94 222 LYS B CA 1
ATOM 5034 C C . LYS B 1 222 ? -3.727 -36.625 -19.344 1 96.94 222 LYS B C 1
ATOM 5036 O O . LYS B 1 222 ? -4.047 -37.75 -19.719 1 96.94 222 LYS B O 1
ATOM 5041 N N . LEU B 1 223 ? -3.342 -35.688 -20.141 1 95.62 223 LEU B N 1
ATOM 5042 C CA . LEU B 1 223 ? -3.164 -35.969 -21.562 1 95.62 223 LEU B CA 1
ATOM 5043 C C . LEU B 1 223 ? -2.076 -37.031 -21.781 1 95.62 223 LEU B C 1
ATOM 5045 O O . LEU B 1 223 ? -2.232 -37.906 -22.609 1 95.62 223 LEU B O 1
ATOM 5049 N N . GLN B 1 224 ? -0.934 -36.906 -21.109 1 96.56 224 GLN B N 1
ATOM 5050 C CA . GLN B 1 224 ? 0.139 -37.906 -21.219 1 96.56 224 GLN B CA 1
ATOM 5051 C C . GLN B 1 224 ? -0.352 -39.312 -20.844 1 96.56 224 GLN B C 1
ATOM 5053 O O . GLN B 1 224 ? 0.013 -40.281 -21.484 1 96.56 224 GLN B O 1
ATOM 5058 N N . VAL B 1 225 ? -1.134 -39.375 -19.797 1 97 225 VAL B N 1
ATOM 5059 C CA . VAL B 1 225 ? -1.666 -40.656 -19.344 1 97 225 VAL B CA 1
ATOM 5060 C C . VAL B 1 225 ? -2.572 -41.25 -20.422 1 97 225 VAL B C 1
ATOM 5062 O O . VAL B 1 225 ? -2.535 -42.469 -20.672 1 97 225 VAL B O 1
ATOM 5065 N N . SER B 1 226 ? -3.367 -40.438 -21.016 1 95.5 226 SER B N 1
ATOM 5066 C CA . SER B 1 226 ? -4.316 -40.875 -22.031 1 95.5 226 SER B CA 1
ATOM 5067 C C . SER B 1 226 ? -3.6 -41.438 -23.25 1 95.5 226 SER B C 1
ATOM 5069 O O . SER B 1 226 ? -4.164 -42.219 -24.016 1 95.5 226 SER B O 1
ATOM 5071 N N . LYS B 1 227 ? -2.387 -41.062 -23.469 1 94.5 227 LYS B N 1
ATOM 5072 C CA . LYS B 1 227 ? -1.614 -41.438 -24.641 1 94.5 227 LYS B CA 1
ATOM 5073 C C . LYS B 1 227 ? -0.91 -42.781 -24.406 1 94.5 227 LYS B C 1
ATOM 5075 O O . LYS B 1 227 ? -0.342 -43.375 -25.328 1 94.5 227 LYS B O 1
ATOM 5080 N N . ILE B 1 228 ? -0.939 -43.281 -23.203 1 95.06 228 ILE B N 1
ATOM 5081 C CA . ILE B 1 228 ? -0.281 -44.531 -22.891 1 95.06 228 ILE B CA 1
ATOM 5082 C C . ILE B 1 228 ? -0.991 -45.688 -23.594 1 95.06 228 ILE B C 1
ATOM 5084 O O . ILE B 1 228 ? -2.217 -45.812 -23.531 1 95.06 228 ILE B O 1
ATOM 5088 N N . ASP B 1 229 ? -0.21 -46.562 -24.219 1 93.44 229 ASP B N 1
ATOM 5089 C CA . ASP B 1 229 ? -0.745 -47.75 -24.891 1 93.44 229 ASP B CA 1
ATOM 5090 C C . ASP B 1 229 ? -1.401 -48.688 -23.906 1 93.44 229 ASP B C 1
ATOM 5092 O O . ASP B 1 229 ? -0.833 -49 -22.844 1 93.44 229 ASP B O 1
ATOM 5096 N N . ILE B 1 230 ? -2.545 -49.188 -24.281 1 90.12 230 ILE B N 1
ATOM 5097 C CA . ILE B 1 230 ? -3.326 -50.062 -23.406 1 90.12 230 ILE B CA 1
ATOM 5098 C C . ILE B 1 230 ? -2.582 -51.375 -23.172 1 90.12 230 ILE B C 1
ATOM 5100 O O . ILE B 1 230 ? -2.734 -52 -22.125 1 90.12 230 ILE B O 1
ATOM 5104 N N . ASP B 1 231 ? -1.755 -51.75 -24.125 1 91.44 231 ASP B N 1
ATOM 5105 C CA . ASP B 1 231 ? -1.063 -53.031 -24.047 1 91.44 231 ASP B CA 1
ATOM 5106 C C . ASP B 1 231 ? 0.283 -52.875 -23.328 1 91.44 231 ASP B C 1
ATOM 5108 O O . ASP B 1 231 ? 0.973 -53.875 -23.094 1 91.44 231 ASP B O 1
ATOM 5112 N N . LEU B 1 232 ? 0.587 -51.688 -23 1 93.25 232 LEU B N 1
ATOM 5113 C CA . LEU B 1 232 ? 1.863 -51.469 -22.344 1 93.25 232 LEU B CA 1
ATOM 5114 C C . LEU B 1 232 ? 1.818 -51.938 -20.891 1 93.25 232 LEU B C 1
ATOM 5116 O O . LEU B 1 232 ? 0.896 -51.594 -20.156 1 93.25 232 LEU B O 1
ATOM 5120 N N . PRO B 1 233 ? 2.838 -52.781 -20.516 1 93.94 233 PRO B N 1
ATOM 5121 C CA . PRO B 1 233 ? 2.891 -53.188 -19.125 1 93.94 233 PRO B CA 1
ATOM 5122 C C . PRO B 1 233 ? 3.041 -52.031 -18.141 1 93.94 233 PRO B C 1
ATOM 5124 O O . PRO B 1 233 ? 3.635 -51 -18.484 1 93.94 233 PRO B O 1
ATOM 5127 N N . ASP B 1 234 ? 2.625 -52.219 -16.922 1 94.56 234 ASP B N 1
ATOM 5128 C CA . ASP B 1 234 ? 2.615 -51.188 -15.898 1 94.56 234 ASP B CA 1
ATOM 5129 C C . ASP B 1 234 ? 4.012 -50.625 -15.688 1 94.56 234 ASP B C 1
ATOM 5131 O O . ASP B 1 234 ? 4.172 -49.406 -15.555 1 94.56 234 ASP B O 1
ATOM 5135 N N . PHE B 1 235 ? 4.898 -51.5 -15.609 1 95.38 235 PHE B N 1
ATOM 5136 C CA . PHE B 1 235 ? 6.262 -51.062 -15.336 1 95.38 235 PHE B CA 1
ATOM 5137 C C . PHE B 1 235 ? 6.75 -50.094 -16.406 1 95.38 235 PHE B C 1
ATOM 5139 O O . PHE B 1 235 ? 7.355 -49.062 -16.078 1 95.38 235 PHE B O 1
ATOM 5146 N N . GLU B 1 236 ? 6.488 -50.312 -17.641 1 96.62 236 GLU B N 1
ATOM 5147 C CA . GLU B 1 236 ? 6.914 -49.469 -18.75 1 96.62 236 GLU B CA 1
ATOM 5148 C C . GLU B 1 236 ? 6.094 -48.188 -18.781 1 96.62 236 GLU B C 1
ATOM 5150 O O . GLU B 1 236 ? 6.629 -47.094 -19.078 1 96.62 236 GLU B O 1
ATOM 5155 N N . ALA B 1 237 ? 4.812 -48.281 -18.516 1 96.81 237 ALA B N 1
ATOM 5156 C CA . ALA B 1 237 ? 3.936 -47.125 -18.469 1 96.81 237 ALA B CA 1
ATOM 5157 C C . ALA B 1 237 ? 4.383 -46.125 -17.406 1 96.81 237 ALA B C 1
ATOM 5159 O O . ALA B 1 237 ? 4.477 -44.938 -17.656 1 96.81 237 ALA B O 1
ATOM 5160 N N . LYS B 1 238 ? 4.695 -46.656 -16.266 1 97.62 238 LYS B N 1
ATOM 5161 C CA . LYS B 1 238 ? 5.148 -45.812 -15.141 1 97.62 238 LYS B CA 1
ATOM 5162 C C . LYS B 1 238 ? 6.477 -45.156 -15.469 1 97.62 238 LYS B C 1
ATOM 5164 O O . LYS B 1 238 ? 6.656 -43.969 -15.188 1 97.62 238 LYS B O 1
ATOM 5169 N N . LYS B 1 239 ? 7.352 -45.906 -16.016 1 97.62 239 LYS B N 1
ATOM 5170 C CA . LYS B 1 239 ? 8.648 -45.375 -16.391 1 97.62 239 LYS B CA 1
ATOM 5171 C C . LYS B 1 239 ? 8.5 -44.219 -17.406 1 97.62 239 LYS B C 1
ATOM 5173 O O . LYS B 1 239 ? 9.125 -43.188 -17.25 1 97.62 239 LYS B O 1
ATOM 5178 N N . LEU B 1 240 ? 7.691 -44.438 -18.344 1 97.31 240 LEU B N 1
ATOM 5179 C CA . LEU B 1 240 ? 7.461 -43.438 -19.375 1 97.31 240 LEU B CA 1
ATOM 5180 C C . LEU B 1 240 ? 6.859 -42.156 -18.766 1 97.31 240 LEU B C 1
ATOM 5182 O O . LEU B 1 240 ? 7.297 -41.062 -19.094 1 97.31 240 LEU B O 1
ATOM 5186 N N . LEU B 1 241 ? 5.906 -42.344 -17.922 1 97.88 241 LEU B N 1
ATOM 5187 C CA . LEU B 1 241 ? 5.242 -41.188 -17.328 1 97.88 241 LEU B CA 1
ATOM 5188 C C . LEU B 1 241 ? 6.188 -40.438 -16.391 1 97.88 241 LEU B C 1
ATOM 5190 O O . LEU B 1 241 ? 6.223 -39.219 -16.391 1 97.88 241 LEU B O 1
ATOM 5194 N N . CYS B 1 242 ? 6.91 -41.156 -15.617 1 98.25 242 CYS B N 1
ATOM 5195 C CA . CYS B 1 242 ? 7.863 -40.531 -14.703 1 98.25 242 CYS B CA 1
ATOM 5196 C C . CYS B 1 242 ? 8.93 -39.75 -15.469 1 98.25 242 CYS B C 1
ATOM 5198 O O . CYS B 1 242 ? 9.32 -38.656 -15.062 1 98.25 242 CYS B O 1
ATOM 5200 N N . GLU B 1 243 ? 9.359 -40.312 -16.547 1 98.19 243 GLU B N 1
ATOM 5201 C CA . GLU B 1 243 ? 10.32 -39.594 -17.391 1 98.19 243 GLU B CA 1
ATOM 5202 C C . GLU B 1 243 ? 9.711 -38.344 -18 1 98.19 243 GLU B C 1
ATOM 5204 O O . GLU B 1 243 ? 10.383 -37.312 -18.125 1 98.19 243 GLU B O 1
ATOM 5209 N N . SER B 1 244 ? 8.5 -38.469 -18.406 1 97.75 244 SER B N 1
ATOM 5210 C CA . SER B 1 244 ? 7.793 -37.312 -18.938 1 97.75 244 SER B CA 1
ATOM 5211 C C . SER B 1 244 ? 7.691 -36.188 -17.906 1 97.75 244 SER B C 1
ATOM 5213 O O . SER B 1 244 ? 7.887 -35 -18.219 1 97.75 244 SER B O 1
ATOM 5215 N N . VAL B 1 245 ? 7.41 -36.531 -16.688 1 98.44 245 VAL B N 1
ATOM 5216 C CA . VAL B 1 245 ? 7.305 -35.562 -15.609 1 98.44 245 VAL B CA 1
ATOM 5217 C C . VAL B 1 245 ? 8.664 -34.906 -15.367 1 98.44 245 VAL B C 1
ATOM 5219 O O . VAL B 1 245 ? 8.758 -33.688 -15.234 1 98.44 245 VAL B O 1
ATOM 5222 N N . ASP B 1 246 ? 9.688 -35.688 -15.344 1 98.5 246 ASP B N 1
ATOM 5223 C CA . ASP B 1 246 ? 11.039 -35.188 -15.156 1 98.5 246 ASP B CA 1
ATOM 5224 C C . ASP B 1 246 ? 11.414 -34.188 -16.266 1 98.5 246 ASP B C 1
ATOM 5226 O O . ASP B 1 246 ? 12 -33.156 -16.016 1 98.5 246 ASP B O 1
ATOM 5230 N N . ASN B 1 247 ? 11.117 -34.594 -17.453 1 98 247 ASN B N 1
ATOM 5231 C CA . ASN B 1 247 ? 11.406 -33.719 -18.594 1 98 247 ASN B CA 1
ATOM 5232 C C . ASN B 1 247 ? 10.609 -32.438 -18.516 1 98 247 ASN B C 1
ATOM 5234 O O . ASN B 1 247 ? 11.125 -31.375 -18.875 1 98 247 ASN B O 1
ATOM 5238 N N . PHE B 1 248 ? 9.43 -32.531 -18.125 1 97.62 248 PHE B N 1
ATOM 5239 C CA . PHE B 1 248 ? 8.578 -31.359 -17.969 1 97.62 248 PHE B CA 1
ATOM 5240 C C . PHE B 1 248 ? 9.188 -30.391 -16.969 1 97.62 248 PHE B C 1
ATOM 5242 O O . PHE B 1 248 ? 9.289 -29.188 -17.234 1 97.62 248 PHE B O 1
ATOM 5249 N N . ILE B 1 249 ? 9.562 -30.859 -15.828 1 98.31 249 ILE B N 1
ATOM 5250 C CA . ILE B 1 249 ? 10.172 -30.031 -14.781 1 98.31 249 ILE B CA 1
ATOM 5251 C C . ILE B 1 249 ? 11.453 -29.391 -15.305 1 98.31 249 ILE B C 1
ATOM 5253 O O . ILE B 1 249 ? 11.672 -28.203 -15.125 1 98.31 249 ILE B O 1
ATOM 5257 N N . ARG B 1 250 ? 12.219 -30.156 -15.977 1 98.06 250 ARG B N 1
ATOM 5258 C CA . ARG B 1 250 ? 13.492 -29.688 -16.5 1 98.06 250 ARG B CA 1
ATOM 5259 C C . ARG B 1 250 ? 13.289 -28.594 -17.531 1 98.06 250 ARG B C 1
ATOM 5261 O O . ARG B 1 250 ? 13.945 -27.547 -17.484 1 98.06 250 ARG B O 1
ATOM 5268 N N . GLU B 1 251 ? 12.375 -28.766 -18.406 1 96.81 251 GLU B N 1
ATOM 5269 C CA . GLU B 1 251 ? 12.211 -27.875 -19.562 1 96.81 251 GLU B CA 1
ATOM 5270 C C . GLU B 1 251 ? 11.352 -26.672 -19.203 1 96.81 251 GLU B C 1
ATOM 5272 O O . GLU B 1 251 ? 11.703 -25.531 -19.516 1 96.81 251 GLU B O 1
ATOM 5277 N N . ARG B 1 252 ? 10.25 -26.922 -18.516 1 96.69 252 ARG B N 1
ATOM 5278 C CA . ARG B 1 252 ? 9.227 -25.891 -18.344 1 96.69 252 ARG B CA 1
ATOM 5279 C C . ARG B 1 252 ? 9.484 -25.062 -17.094 1 96.69 252 ARG B C 1
ATOM 5281 O O . ARG B 1 252 ? 8.93 -23.969 -16.938 1 96.69 252 ARG B O 1
ATOM 5288 N N . ILE B 1 253 ? 10.359 -25.547 -16.203 1 97.5 253 ILE B N 1
ATOM 5289 C CA . ILE B 1 253 ? 10.625 -24.828 -14.969 1 97.5 253 ILE B CA 1
ATOM 5290 C C . ILE B 1 253 ? 12.109 -24.469 -14.883 1 97.5 253 ILE B C 1
ATOM 5292 O O . ILE B 1 253 ? 12.484 -23.312 -15.039 1 97.5 253 ILE B O 1
ATOM 5296 N N . GLU B 1 254 ? 12.969 -25.484 -14.875 1 97.88 254 GLU B N 1
ATOM 5297 C CA . GLU B 1 254 ? 14.391 -25.25 -14.617 1 97.88 254 GLU B CA 1
ATOM 5298 C C . GLU B 1 254 ? 15.039 -24.484 -15.758 1 97.88 254 GLU B C 1
ATOM 5300 O O . GLU B 1 254 ? 15.672 -23.438 -15.531 1 97.88 254 GLU B O 1
ATOM 5305 N N . LEU B 1 255 ? 14.938 -25.016 -16.969 1 98.12 255 LEU B N 1
ATOM 5306 C CA . LEU B 1 255 ? 15.547 -24.344 -18.109 1 98.12 255 LEU B CA 1
ATOM 5307 C C . LEU B 1 255 ? 14.883 -23 -18.391 1 98.12 255 LEU B C 1
ATOM 5309 O O . LEU B 1 255 ? 15.547 -22.047 -18.766 1 98.12 255 LEU B O 1
ATOM 5313 N N . ALA B 1 256 ? 13.594 -22.984 -18.234 1 97.94 256 ALA B N 1
ATOM 5314 C CA . ALA B 1 256 ? 12.875 -21.734 -18.375 1 97.94 256 ALA B CA 1
ATOM 5315 C C . ALA B 1 256 ? 13.414 -20.688 -17.406 1 97.94 256 ALA B C 1
ATOM 5317 O O . ALA B 1 256 ? 13.711 -19.547 -17.797 1 97.94 256 ALA B O 1
ATOM 5318 N N . ASP B 1 257 ? 13.57 -21.047 -16.125 1 98.12 257 ASP B N 1
ATOM 5319 C CA . ASP B 1 257 ? 14.102 -20.141 -15.094 1 98.12 257 ASP B CA 1
ATOM 5320 C C . ASP B 1 257 ? 15.484 -19.625 -15.484 1 98.12 257 ASP B C 1
ATOM 5322 O O . ASP B 1 257 ? 15.773 -18.438 -15.32 1 98.12 257 ASP B O 1
ATOM 5326 N N . PHE B 1 258 ? 16.266 -20.562 -15.961 1 98.25 258 PHE B N 1
ATOM 5327 C CA . PHE B 1 258 ? 17.625 -20.219 -16.328 1 98.25 258 PHE B CA 1
ATOM 5328 C C . PHE B 1 258 ? 17.656 -19.109 -17.375 1 98.25 258 PHE B C 1
ATOM 5330 O O . PHE B 1 258 ? 18.391 -18.141 -17.25 1 98.25 258 PHE B O 1
ATOM 5337 N N . VAL B 1 259 ? 16.875 -19.266 -18.391 1 98.56 259 VAL B N 1
ATOM 5338 C CA . VAL B 1 259 ? 16.844 -18.312 -19.5 1 98.56 259 VAL B CA 1
ATOM 5339 C C . VAL B 1 259 ? 16.281 -16.984 -19.016 1 98.56 259 VAL B C 1
ATOM 5341 O O . VAL B 1 259 ? 16.828 -15.922 -19.328 1 98.56 259 VAL B O 1
ATOM 5344 N N . ILE B 1 260 ? 15.234 -16.984 -18.234 1 98.69 260 ILE B N 1
ATOM 5345 C CA . ILE B 1 260 ? 14.57 -15.781 -17.734 1 98.69 260 ILE B CA 1
ATOM 5346 C C . ILE B 1 260 ? 15.539 -14.984 -16.859 1 98.69 260 ILE B C 1
ATOM 5348 O O . ILE B 1 260 ? 15.68 -13.773 -17.031 1 98.69 260 ILE B O 1
ATOM 5352 N N . VAL B 1 261 ? 16.156 -15.695 -15.961 1 98.75 261 VAL B N 1
ATOM 5353 C CA . VAL B 1 261 ? 17.078 -15.078 -15.016 1 98.75 261 VAL B CA 1
ATOM 5354 C C . VAL B 1 261 ? 18.234 -14.422 -15.766 1 98.75 261 VAL B C 1
ATOM 5356 O O . VAL B 1 261 ? 18.578 -13.273 -15.492 1 98.75 261 VAL B O 1
ATOM 5359 N N . LYS B 1 262 ? 18.766 -15.141 -16.703 1 98.56 262 LYS B N 1
ATOM 5360 C CA . LYS B 1 262 ? 19.875 -14.602 -17.484 1 98.56 262 LYS B CA 1
ATOM 5361 C C . LYS B 1 262 ? 19.453 -13.367 -18.266 1 98.56 262 LYS B C 1
ATOM 5363 O O . LYS B 1 262 ? 20.156 -12.352 -18.266 1 98.56 262 LYS B O 1
ATOM 5368 N N . THR B 1 263 ? 18.344 -13.477 -18.938 1 98.75 263 THR B N 1
ATOM 5369 C CA . THR B 1 263 ? 17.844 -12.367 -19.734 1 98.75 263 THR B CA 1
ATOM 5370 C C . THR B 1 263 ? 17.578 -11.141 -18.859 1 98.75 263 THR B C 1
ATOM 5372 O O . THR B 1 263 ? 17.938 -10.023 -19.219 1 98.75 263 THR B O 1
ATOM 5375 N N . ALA B 1 264 ? 16.953 -11.352 -17.703 1 98.75 264 ALA B N 1
ATOM 5376 C CA . ALA B 1 264 ? 16.641 -10.266 -16.781 1 98.75 264 ALA B CA 1
ATOM 5377 C C . ALA B 1 264 ? 17.922 -9.633 -16.234 1 98.75 264 ALA B C 1
ATOM 5379 O O . ALA B 1 264 ? 18.031 -8.406 -16.172 1 98.75 264 ALA B O 1
ATOM 5380 N N . ALA B 1 265 ? 18.859 -10.438 -15.859 1 98.62 265 ALA B N 1
ATOM 5381 C CA . ALA B 1 265 ? 20.125 -9.945 -15.344 1 98.62 265 ALA B CA 1
ATOM 5382 C C . ALA B 1 265 ? 20.859 -9.117 -16.391 1 98.62 265 ALA B C 1
ATOM 5384 O O . ALA B 1 265 ? 21.406 -8.047 -16.078 1 98.62 265 ALA B O 1
ATOM 5385 N N . ASP B 1 266 ? 20.844 -9.625 -17.609 1 98.12 266 ASP B N 1
ATOM 5386 C CA . ASP B 1 266 ? 21.516 -8.945 -18.703 1 98.12 266 ASP B CA 1
ATOM 5387 C C . ASP B 1 266 ? 20.875 -7.578 -18.984 1 98.12 266 ASP B C 1
ATOM 5389 O O . ASP B 1 266 ? 21.562 -6.652 -19.422 1 98.12 266 ASP B O 1
ATOM 5393 N N . SER B 1 267 ? 19.672 -7.457 -18.672 1 97.25 267 SER B N 1
ATOM 5394 C CA . SER B 1 267 ? 18.938 -6.23 -18.984 1 97.25 267 SER B CA 1
ATOM 5395 C C . SER B 1 267 ? 19.234 -5.137 -17.953 1 97.25 267 SER B C 1
ATOM 5397 O O . SER B 1 267 ? 18.969 -3.959 -18.219 1 97.25 267 SER B O 1
ATOM 5399 N N . ILE B 1 268 ? 19.734 -5.453 -16.781 1 97.81 268 ILE B N 1
ATOM 5400 C CA . ILE B 1 268 ? 20.062 -4.477 -15.75 1 97.81 268 ILE B CA 1
ATOM 5401 C C . ILE B 1 268 ? 21.359 -3.76 -16.109 1 97.81 268 ILE B C 1
ATOM 5403 O O . ILE B 1 268 ? 22.359 -4.402 -16.422 1 97.81 268 ILE B O 1
ATOM 5407 N N . GLU B 1 269 ? 21.344 -2.488 -16.047 1 97.06 269 GLU B N 1
ATOM 5408 C CA . GLU B 1 269 ? 22.5 -1.681 -16.406 1 97.06 269 GLU B CA 1
ATOM 5409 C C . GLU B 1 269 ? 23.172 -1.093 -15.164 1 97.06 269 GLU B C 1
ATOM 5411 O O . GLU B 1 269 ? 22.547 -0.997 -14.102 1 97.06 269 GLU B O 1
ATOM 5416 N N . ASN B 1 270 ? 24.406 -0.65 -15.414 1 97.5 270 ASN B N 1
ATOM 5417 C CA . ASN B 1 270 ? 25.125 -0.001 -14.328 1 97.5 270 ASN B CA 1
ATOM 5418 C C . ASN B 1 270 ? 24.484 1.328 -13.938 1 97.5 270 ASN B C 1
ATOM 5420 O O . ASN B 1 270 ? 24.078 2.1 -14.805 1 97.5 270 ASN B O 1
ATOM 5424 N N . GLY B 1 271 ? 24.375 1.496 -12.656 1 96.94 271 GLY B N 1
ATOM 5425 C CA . GLY B 1 271 ? 23.859 2.752 -12.141 1 96.94 271 GLY B CA 1
ATOM 5426 C C . GLY B 1 271 ? 22.359 2.734 -11.938 1 96.94 271 GLY B C 1
ATOM 5427 O O . GLY B 1 271 ? 21.781 3.684 -11.398 1 96.94 271 GLY B O 1
ATOM 5428 N N . GLU B 1 272 ? 21.766 1.655 -12.297 1 97.25 272 GLU B N 1
ATOM 5429 C CA . GLU B 1 272 ? 20.312 1.581 -12.203 1 97.25 272 GLU B CA 1
ATOM 5430 C C . GLU B 1 272 ? 19.875 1.339 -10.766 1 97.25 272 GLU B C 1
ATOM 5432 O O . GLU B 1 272 ? 20.594 0.723 -9.977 1 97.25 272 GLU B O 1
ATOM 5437 N N . VAL B 1 273 ? 18.781 1.935 -10.461 1 97.94 273 VAL B N 1
ATOM 5438 C CA . VAL B 1 273 ? 18.047 1.597 -9.25 1 97.94 273 VAL B CA 1
ATOM 5439 C C . VAL B 1 273 ? 16.828 0.732 -9.594 1 97.94 273 VAL B C 1
ATOM 5441 O O . VAL B 1 273 ? 15.906 1.188 -10.273 1 97.94 273 VAL B O 1
ATOM 5444 N N . VAL B 1 274 ? 16.891 -0.483 -9.109 1 98.62 274 VAL B N 1
ATOM 5445 C CA . VAL B 1 274 ? 15.82 -1.43 -9.406 1 98.62 274 VAL B CA 1
ATOM 5446 C C . VAL B 1 274 ? 14.883 -1.546 -8.211 1 98.62 274 VAL B C 1
ATOM 5448 O O . VAL B 1 274 ? 15.32 -1.821 -7.094 1 98.62 274 VAL B O 1
ATOM 5451 N N . LEU B 1 275 ? 13.617 -1.274 -8.469 1 98.56 275 LEU B N 1
ATOM 5452 C CA . LEU B 1 275 ? 12.633 -1.481 -7.41 1 98.56 275 LEU B CA 1
ATOM 5453 C C . LEU B 1 275 ? 11.914 -2.814 -7.594 1 98.56 275 LEU B C 1
ATOM 5455 O O . LEU B 1 275 ? 11.531 -3.172 -8.711 1 98.56 275 LEU B O 1
ATOM 5459 N N . THR B 1 276 ? 11.781 -3.576 -6.52 1 98.62 276 THR B N 1
ATOM 5460 C CA . THR B 1 276 ? 11.039 -4.828 -6.535 1 98.62 276 THR B CA 1
ATOM 5461 C C . THR B 1 276 ? 10.086 -4.906 -5.348 1 98.62 276 THR B C 1
ATOM 5463 O O . THR B 1 276 ? 10.102 -4.035 -4.473 1 98.62 276 THR B O 1
ATOM 5466 N N . TYR B 1 277 ? 9.211 -5.934 -5.449 1 98 277 TYR B N 1
ATOM 5467 C CA . TYR B 1 277 ? 8.188 -6.082 -4.418 1 98 277 TYR B CA 1
ATOM 5468 C C . TYR B 1 277 ? 8.266 -7.453 -3.76 1 98 277 TYR B C 1
ATOM 5470 O O . TYR B 1 277 ? 8.234 -8.477 -4.441 1 98 277 TYR B O 1
ATOM 5478 N N . ALA B 1 278 ? 8.344 -7.391 -2.426 1 96.69 278 ALA B N 1
ATOM 5479 C CA . ALA B 1 278 ? 8.422 -8.609 -1.626 1 96.69 278 ALA B CA 1
ATOM 5480 C C . ALA B 1 278 ? 9.523 -9.531 -2.139 1 96.69 278 ALA B C 1
ATOM 5482 O O . ALA B 1 278 ? 10.648 -9.086 -2.387 1 96.69 278 ALA B O 1
ATOM 5483 N N . HIS B 1 279 ? 9.273 -10.797 -2.133 1 96.5 279 HIS B N 1
ATOM 5484 C CA . HIS B 1 279 ? 10.25 -11.773 -2.604 1 96.5 279 HIS B CA 1
ATOM 5485 C C . HIS B 1 279 ? 9.656 -12.672 -3.68 1 96.5 279 HIS B C 1
ATOM 5487 O O . HIS B 1 279 ? 8.555 -13.211 -3.512 1 96.5 279 HIS B O 1
ATOM 5493 N N . HIS B 1 280 ? 10.281 -12.711 -4.691 1 96.5 280 HIS B N 1
ATOM 5494 C CA . HIS B 1 280 ? 10.008 -13.672 -5.75 1 96.5 280 HIS B CA 1
ATOM 5495 C C . HIS B 1 280 ? 11.281 -14.391 -6.188 1 96.5 280 HIS B C 1
ATOM 5497 O O . HIS B 1 280 ? 12.297 -13.742 -6.453 1 96.5 280 HIS B O 1
ATOM 5503 N N . PRO B 1 281 ? 11.242 -15.688 -6.355 1 95.56 281 PRO B N 1
ATOM 5504 C CA . PRO B 1 281 ? 12.461 -16.453 -6.652 1 95.56 281 PRO B CA 1
ATOM 5505 C C . PRO B 1 281 ? 13.133 -16 -7.949 1 95.56 281 PRO B C 1
ATOM 5507 O O . PRO B 1 281 ? 14.359 -15.844 -7.992 1 95.56 281 PRO B O 1
ATOM 5510 N N . LEU B 1 282 ? 12.406 -15.797 -9.008 1 97.38 282 LEU B N 1
ATOM 5511 C CA . LEU B 1 282 ? 12.984 -15.375 -10.273 1 97.38 282 LEU B CA 1
ATOM 5512 C C . LEU B 1 282 ? 13.688 -14.031 -10.133 1 97.38 282 LEU B C 1
ATOM 5514 O O . LEU B 1 282 ? 14.773 -13.836 -10.688 1 97.38 282 LEU B O 1
ATOM 5518 N N . VAL B 1 283 ? 13.078 -13.125 -9.414 1 98.38 283 VAL B N 1
ATOM 5519 C CA . VAL B 1 283 ? 13.633 -11.781 -9.242 1 98.38 283 VAL B CA 1
ATOM 5520 C C . VAL B 1 283 ? 14.93 -11.867 -8.43 1 98.38 283 VAL B C 1
ATOM 5522 O O . VAL B 1 283 ? 15.938 -11.25 -8.789 1 98.38 283 VAL B O 1
ATOM 5525 N N . GLU B 1 284 ? 14.852 -12.617 -7.371 1 98.12 284 GLU B N 1
ATOM 5526 C CA . GLU B 1 284 ? 16.047 -12.781 -6.551 1 98.12 284 GLU B CA 1
ATOM 5527 C C . GLU B 1 284 ? 17.203 -13.336 -7.371 1 98.12 284 GLU B C 1
ATOM 5529 O O . GLU B 1 284 ? 18.328 -12.805 -7.32 1 98.12 284 GLU B O 1
ATOM 5534 N N . ARG B 1 285 ? 17 -14.375 -8.07 1 98.12 285 ARG B N 1
ATOM 5535 C CA . ARG B 1 285 ? 18.047 -15.008 -8.859 1 98.12 285 ARG B CA 1
ATOM 5536 C C . ARG B 1 285 ? 18.578 -14.062 -9.93 1 98.12 285 ARG B C 1
ATOM 5538 O O . ARG B 1 285 ? 19.781 -14.062 -10.227 1 98.12 285 ARG B O 1
ATOM 5545 N N . ALA B 1 286 ? 17.688 -13.305 -10.516 1 98.69 286 ALA B N 1
ATOM 5546 C CA . ALA B 1 286 ? 18.109 -12.328 -11.523 1 98.69 286 ALA B CA 1
ATOM 5547 C C . ALA B 1 286 ? 19.031 -11.281 -10.914 1 98.69 286 ALA B C 1
ATOM 5549 O O . ALA B 1 286 ? 20.062 -10.938 -11.5 1 98.69 286 ALA B O 1
ATOM 5550 N N . LEU B 1 287 ? 18.656 -10.734 -9.758 1 98.69 287 LEU B N 1
ATOM 5551 C CA . LEU B 1 287 ? 19.469 -9.719 -9.086 1 98.69 287 LEU B CA 1
ATOM 5552 C C . LEU B 1 287 ? 20.812 -10.281 -8.656 1 98.69 287 LEU B C 1
ATOM 5554 O O . LEU B 1 287 ? 21.844 -9.633 -8.828 1 98.69 287 LEU B O 1
ATOM 5558 N N . ARG B 1 288 ? 20.781 -11.508 -8.148 1 98.31 288 ARG B N 1
ATOM 5559 C CA . ARG B 1 288 ? 22.016 -12.18 -7.758 1 98.31 288 ARG B CA 1
ATOM 5560 C C . ARG B 1 288 ? 22.938 -12.391 -8.961 1 98.31 288 ARG B C 1
ATOM 5562 O O . ARG B 1 288 ? 24.141 -12.18 -8.875 1 98.31 288 ARG B O 1
ATOM 5569 N N . GLN B 1 289 ? 22.344 -12.844 -10.039 1 98.38 289 GLN B N 1
ATOM 5570 C CA . GLN B 1 289 ? 23.109 -13.078 -11.266 1 98.38 289 GLN B CA 1
ATOM 5571 C C . GLN B 1 289 ? 23.703 -11.781 -11.797 1 98.38 289 GLN B C 1
ATOM 5573 O O . GLN B 1 289 ? 24.859 -11.758 -12.227 1 98.38 289 GLN B O 1
ATOM 5578 N N . ALA B 1 290 ? 22.906 -10.727 -11.766 1 98.5 290 ALA B N 1
ATOM 5579 C CA . ALA B 1 290 ? 23.422 -9.438 -12.211 1 98.5 290 ALA B CA 1
ATOM 5580 C C . ALA B 1 290 ? 24.625 -9.008 -11.391 1 98.5 290 ALA B C 1
ATOM 5582 O O . ALA B 1 290 ? 25.625 -8.531 -11.938 1 98.5 290 ALA B O 1
ATOM 5583 N N . HIS B 1 291 ? 24.531 -9.172 -10.141 1 98.25 291 HIS B N 1
ATOM 5584 C CA . HIS B 1 291 ? 25.641 -8.859 -9.25 1 98.25 291 HIS B CA 1
ATOM 5585 C C . HIS B 1 291 ? 26.859 -9.734 -9.562 1 98.25 291 HIS B C 1
ATOM 5587 O O . HIS B 1 291 ? 27.984 -9.234 -9.633 1 98.25 291 HIS B O 1
ATOM 5593 N N . ALA B 1 292 ? 26.625 -11 -9.719 1 97.44 292 ALA B N 1
ATOM 5594 C CA . ALA B 1 292 ? 27.703 -11.945 -10.023 1 97.44 292 ALA B CA 1
ATOM 5595 C C . ALA B 1 292 ? 28.391 -11.602 -11.344 1 97.44 292 ALA B C 1
ATOM 5597 O O . ALA B 1 292 ? 29.578 -11.852 -11.508 1 97.44 292 ALA B O 1
ATOM 5598 N N . ASP B 1 293 ? 27.641 -11.023 -12.219 1 97.38 293 ASP B N 1
ATOM 5599 C CA . ASP B 1 293 ? 28.156 -10.633 -13.531 1 97.38 293 ASP B CA 1
ATOM 5600 C C . ASP B 1 293 ? 28.953 -9.344 -13.438 1 97.38 293 ASP B C 1
ATOM 5602 O O . ASP B 1 293 ? 29.5 -8.867 -14.445 1 97.38 293 ASP B O 1
ATOM 5606 N N . GLY B 1 294 ? 28.891 -8.719 -12.281 1 97 294 GLY B N 1
ATOM 5607 C CA . GLY B 1 294 ? 29.734 -7.555 -12.062 1 97 294 GLY B CA 1
ATOM 5608 C C . GLY B 1 294 ? 29 -6.242 -12.25 1 97 294 GLY B C 1
ATOM 5609 O O . GLY B 1 294 ? 29.609 -5.176 -12.258 1 97 294 GLY B O 1
ATOM 5610 N N . LYS B 1 295 ? 27.703 -6.316 -12.391 1 97 295 LYS B N 1
ATOM 5611 C CA . LYS B 1 295 ? 26.922 -5.098 -12.562 1 97 295 LYS B CA 1
ATOM 5612 C C . LYS B 1 295 ? 26.812 -4.316 -11.258 1 97 295 LYS B C 1
ATOM 5614 O O . LYS B 1 295 ? 26.672 -4.91 -10.188 1 97 295 LYS B O 1
ATOM 5619 N N . LYS B 1 296 ? 26.859 -2.988 -11.477 1 97.31 296 LYS B N 1
ATOM 5620 C CA . LYS B 1 296 ? 26.703 -2.104 -10.32 1 97.31 296 LYS B CA 1
ATOM 5621 C C . LYS B 1 296 ? 25.328 -1.447 -10.312 1 97.31 296 LYS B C 1
ATOM 5623 O O . LYS B 1 296 ? 25.047 -0.575 -11.141 1 97.31 296 LYS B O 1
ATOM 5628 N N . PHE B 1 297 ? 24.562 -1.827 -9.422 1 97.81 297 PHE B N 1
ATOM 5629 C CA . PHE B 1 297 ? 23.203 -1.328 -9.297 1 97.81 297 PHE B CA 1
ATOM 5630 C C . PHE B 1 297 ? 22.734 -1.357 -7.844 1 97.81 297 PHE B C 1
ATOM 5632 O O . PHE B 1 297 ? 23.438 -1.9 -6.98 1 97.81 297 PHE B O 1
ATOM 5639 N N . SER B 1 298 ? 21.672 -0.627 -7.555 1 97.25 298 SER B N 1
ATOM 5640 C CA . SER B 1 298 ? 21.047 -0.668 -6.238 1 97.25 298 SER B CA 1
ATOM 5641 C C . SER B 1 298 ? 19.609 -1.159 -6.328 1 97.25 298 SER B C 1
ATOM 5643 O O . SER B 1 298 ? 19.031 -1.213 -7.414 1 97.25 298 SER B O 1
ATOM 5645 N N . VAL B 1 299 ? 19.141 -1.603 -5.145 1 97.75 299 VAL B N 1
ATOM 5646 C CA . VAL B 1 299 ? 17.812 -2.191 -5.141 1 97.75 299 VAL B CA 1
ATOM 5647 C C . VAL B 1 299 ? 16.953 -1.534 -4.055 1 97.75 299 VAL B C 1
ATOM 5649 O O . VAL B 1 299 ? 17.438 -1.291 -2.945 1 97.75 299 VAL B O 1
ATOM 5652 N N . THR B 1 300 ? 15.758 -1.146 -4.41 1 96.62 300 THR B N 1
ATOM 5653 C CA . THR B 1 300 ? 14.719 -0.798 -3.439 1 96.62 300 THR B CA 1
ATOM 5654 C C . THR B 1 300 ? 13.727 -1.942 -3.273 1 96.62 300 THR B C 1
ATOM 5656 O O . THR B 1 300 ? 13.086 -2.357 -4.238 1 96.62 300 THR B O 1
ATOM 5659 N N . VAL B 1 301 ? 13.656 -2.445 -2.057 1 97.5 301 VAL B N 1
ATOM 5660 C CA . VAL B 1 301 ? 12.711 -3.527 -1.782 1 97.5 301 VAL B CA 1
ATOM 5661 C C . VAL B 1 301 ? 11.508 -2.984 -1.016 1 97.5 301 VAL B C 1
ATOM 5663 O O . VAL B 1 301 ? 11.625 -2.627 0.159 1 97.5 301 VAL B O 1
ATOM 5666 N N . VAL B 1 302 ? 10.383 -2.908 -1.739 1 96.94 302 VAL B N 1
ATOM 5667 C CA . VAL B 1 302 ? 9.109 -2.625 -1.075 1 96.94 302 VAL B CA 1
ATOM 5668 C C . VAL B 1 302 ? 8.516 -3.92 -0.534 1 96.94 302 VAL B C 1
ATOM 5670 O O . VAL B 1 302 ? 8.508 -4.945 -1.221 1 96.94 302 VAL B O 1
ATOM 5673 N N . ASP B 1 303 ? 7.996 -3.879 0.664 1 95.75 303 ASP B N 1
ATOM 5674 C CA . ASP B 1 303 ? 7.586 -5.129 1.293 1 95.75 303 ASP B CA 1
ATOM 5675 C C . ASP B 1 303 ? 6.148 -5.039 1.801 1 95.75 303 ASP B C 1
ATOM 5677 O O . ASP B 1 303 ? 5.508 -3.992 1.686 1 95.75 303 ASP B O 1
ATOM 5681 N N . ASP B 1 304 ? 5.586 -6.164 2.07 1 90.5 304 ASP B N 1
ATOM 5682 C CA . ASP B 1 304 ? 4.316 -6.32 2.771 1 90.5 304 ASP B CA 1
ATOM 5683 C C . ASP B 1 304 ? 4.535 -6.539 4.266 1 90.5 304 ASP B C 1
ATOM 5685 O O . ASP B 1 304 ? 5.422 -7.297 4.664 1 90.5 304 ASP B O 1
ATOM 5689 N N . PRO B 1 305 ? 3.764 -5.875 5.094 1 88.56 305 PRO B N 1
ATOM 5690 C CA . PRO B 1 305 ? 4.051 -5.898 6.531 1 88.56 305 PRO B CA 1
ATOM 5691 C C . PRO B 1 305 ? 3.617 -7.203 7.199 1 88.56 305 PRO B C 1
ATOM 5693 O O . PRO B 1 305 ? 3.902 -7.422 8.375 1 88.56 305 PRO B O 1
ATOM 5696 N N . PHE B 1 306 ? 2.99 -8.078 6.57 1 90.5 306 PHE B N 1
ATOM 5697 C CA . PHE B 1 306 ? 2.457 -9.289 7.195 1 90.5 306 PHE B CA 1
ATOM 5698 C C . PHE B 1 306 ? 3.406 -10.461 7 1 90.5 306 PHE B C 1
ATOM 5700 O O . PHE B 1 306 ? 3.883 -11.047 7.977 1 90.5 306 PHE B O 1
ATOM 5707 N N . GLU B 1 307 ? 3.742 -10.719 5.75 1 88.44 307 GLU B N 1
ATOM 5708 C CA . GLU B 1 307 ? 4.676 -11.812 5.488 1 88.44 307 GLU B CA 1
ATOM 5709 C C . GLU B 1 307 ? 6.121 -11.336 5.559 1 88.44 307 GLU B C 1
ATOM 5711 O O . GLU B 1 307 ? 6.996 -12.047 6.047 1 88.44 307 GLU B O 1
ATOM 5716 N N . SER B 1 308 ? 6.391 -10.164 5.129 1 90.31 308 SER B N 1
ATOM 5717 C CA . SER B 1 308 ? 7.68 -9.484 5.16 1 90.31 308 SER B CA 1
ATOM 5718 C C . SER B 1 308 ? 8.766 -10.336 4.512 1 90.31 308 SER B C 1
ATOM 5720 O O . SER B 1 308 ? 9.859 -10.492 5.07 1 90.31 308 SER B O 1
ATOM 5722 N N . THR B 1 309 ? 8.445 -10.93 3.436 1 92.5 309 THR B N 1
ATOM 5723 C CA . THR B 1 309 ? 9.414 -11.797 2.762 1 92.5 309 THR B CA 1
ATOM 5724 C C . THR B 1 309 ? 10.523 -10.969 2.117 1 92.5 309 THR B C 1
ATOM 5726 O O . THR B 1 309 ? 11.625 -11.469 1.893 1 92.5 309 THR B O 1
ATOM 5729 N N . GLY B 1 310 ? 10.25 -9.742 1.817 1 95.81 310 GLY B N 1
ATOM 5730 C CA . GLY B 1 310 ? 11.234 -8.852 1.239 1 95.81 310 GLY B CA 1
ATOM 5731 C C . GLY B 1 310 ? 12.391 -8.547 2.178 1 95.81 310 GLY B C 1
ATOM 5732 O O . GLY B 1 310 ? 13.469 -8.164 1.732 1 95.81 310 GLY B O 1
ATOM 5733 N N . ARG B 1 311 ? 12.133 -8.656 3.424 1 93.88 311 ARG B N 1
ATOM 5734 C CA . ARG B 1 311 ? 13.18 -8.398 4.414 1 93.88 311 ARG B CA 1
ATOM 5735 C C . ARG B 1 311 ? 14.328 -9.383 4.258 1 93.88 311 ARG B C 1
ATOM 5737 O O . ARG B 1 311 ? 15.5 -8.992 4.293 1 93.88 311 ARG B O 1
ATOM 5744 N N . GLU B 1 312 ? 13.969 -10.617 4.094 1 93.44 312 GLU B N 1
ATOM 5745 C CA . GLU B 1 312 ? 14.977 -11.648 3.898 1 93.44 312 GLU B CA 1
ATOM 5746 C C . GLU B 1 312 ? 15.711 -11.453 2.576 1 93.44 312 GLU B C 1
ATOM 5748 O O . GLU B 1 312 ? 16.922 -11.703 2.486 1 93.44 312 GLU B O 1
ATOM 5753 N N . LEU B 1 313 ? 15 -11.039 1.616 1 96.75 313 LEU B N 1
ATOM 5754 C CA . LEU B 1 313 ? 15.625 -10.734 0.333 1 96.75 313 LEU B CA 1
ATOM 5755 C C . LEU B 1 313 ? 16.656 -9.625 0.479 1 96.75 313 LEU B C 1
ATOM 5757 O O . LEU B 1 313 ? 17.781 -9.742 -0.013 1 96.75 313 LEU B O 1
ATOM 5761 N N . ALA B 1 314 ? 16.25 -8.57 1.123 1 96.19 314 ALA B N 1
ATOM 5762 C CA . ALA B 1 314 ? 17.141 -7.438 1.336 1 96.19 314 ALA B CA 1
ATOM 5763 C C . ALA B 1 314 ? 18.422 -7.871 2.043 1 96.19 314 ALA B C 1
ATOM 5765 O O . ALA B 1 314 ? 19.531 -7.52 1.618 1 96.19 314 ALA B O 1
ATOM 5766 N N . LYS B 1 315 ? 18.281 -8.672 3.059 1 94.69 315 LYS B N 1
ATOM 5767 C CA . LYS B 1 315 ? 19.422 -9.18 3.811 1 94.69 315 LYS B CA 1
ATOM 5768 C C . LYS B 1 315 ? 20.328 -10.039 2.93 1 94.69 315 LYS B C 1
ATOM 5770 O O . LYS B 1 315 ? 21.547 -9.891 2.961 1 94.69 315 LYS B O 1
ATOM 5775 N N . SER B 1 316 ? 19.688 -10.875 2.221 1 96.25 316 SER B N 1
ATOM 5776 C CA . SER B 1 316 ? 20.422 -11.797 1.364 1 96.25 316 SER B CA 1
ATOM 5777 C C . SER B 1 316 ? 21.219 -11.047 0.302 1 96.25 316 SER B C 1
ATOM 5779 O O . SER B 1 316 ? 22.359 -11.422 -0.015 1 96.25 316 SER B O 1
ATOM 5781 N N . LEU B 1 317 ? 20.656 -10.047 -0.258 1 97.62 317 LEU B N 1
ATOM 5782 C CA . LEU B 1 317 ? 21.328 -9.266 -1.292 1 97.62 317 LEU B CA 1
ATOM 5783 C C . LEU B 1 317 ? 22.5 -8.484 -0.709 1 97.62 317 LEU B C 1
ATOM 5785 O O . LEU B 1 317 ? 23.562 -8.391 -1.33 1 97.62 317 LEU B O 1
ATOM 5789 N N . ARG B 1 318 ? 22.312 -7.926 0.468 1 95.5 318 ARG B N 1
ATOM 5790 C CA . ARG B 1 318 ? 23.375 -7.172 1.135 1 95.5 318 ARG B CA 1
ATOM 5791 C C . ARG B 1 318 ? 24.547 -8.078 1.479 1 95.5 318 ARG B C 1
ATOM 5793 O O . ARG B 1 318 ? 25.703 -7.625 1.511 1 95.5 318 ARG B O 1
ATOM 5800 N N . ALA B 1 319 ? 24.281 -9.312 1.661 1 96.19 319 ALA B N 1
ATOM 5801 C CA . ALA B 1 319 ? 25.281 -10.266 2.146 1 96.19 319 ALA B CA 1
ATOM 5802 C C . ALA B 1 319 ? 26.031 -10.914 0.987 1 96.19 319 ALA B C 1
ATOM 5804 O O . ALA B 1 319 ? 26.891 -11.773 1.198 1 96.19 319 ALA B O 1
ATOM 5805 N N . LEU B 1 320 ? 25.656 -10.57 -0.136 1 96.81 320 LEU B N 1
ATOM 5806 C CA . LEU B 1 320 ? 26.328 -11.172 -1.282 1 96.81 320 LEU B CA 1
ATOM 5807 C C . LEU B 1 320 ? 27.828 -10.883 -1.248 1 96.81 320 LEU B C 1
ATOM 5809 O O . LEU B 1 320 ? 28.25 -9.836 -0.752 1 96.81 320 LEU B O 1
ATOM 5813 N N . PRO B 1 321 ? 28.625 -11.805 -1.729 1 93.94 321 PRO B N 1
ATOM 5814 C CA . PRO B 1 321 ? 30.062 -11.578 -1.766 1 93.94 321 PRO B CA 1
ATOM 5815 C C . PRO B 1 321 ? 30.453 -10.383 -2.625 1 93.94 321 PRO B C 1
ATOM 5817 O O . PRO B 1 321 ? 29.75 -10.039 -3.578 1 93.94 321 PRO B O 1
ATOM 5820 N N . GLY B 1 322 ? 31.562 -9.766 -2.293 1 92 322 GLY B N 1
ATOM 5821 C CA . GLY B 1 322 ? 32.062 -8.648 -3.076 1 92 322 GLY B CA 1
ATOM 5822 C C . GLY B 1 322 ? 31.406 -7.328 -2.699 1 92 322 GLY B C 1
ATOM 5823 O O . GLY B 1 322 ? 31.234 -6.449 -3.549 1 92 322 GLY B O 1
ATOM 5824 N N . GLY B 1 323 ? 30.906 -7.254 -1.497 1 91.31 323 GLY B N 1
ATOM 5825 C CA . GLY B 1 323 ? 30.344 -6.004 -0.996 1 91.31 323 GLY B CA 1
ATOM 5826 C C . GLY B 1 323 ? 28.844 -5.949 -1.065 1 91.31 323 GLY B C 1
ATOM 5827 O O . GLY B 1 323 ? 28.219 -5 -0.574 1 91.31 323 GLY B O 1
ATOM 5828 N N . GLY B 1 324 ? 28.266 -6.941 -1.724 1 94.56 324 GLY B N 1
ATOM 5829 C CA . GLY B 1 324 ? 26.812 -7.027 -1.766 1 94.56 324 GLY B CA 1
ATOM 5830 C C . GLY B 1 324 ? 26.172 -5.949 -2.619 1 94.56 324 GLY B C 1
ATOM 5831 O O . GLY B 1 324 ? 26.859 -5.258 -3.373 1 94.56 324 GLY B O 1
ATOM 5832 N N . VAL B 1 325 ? 24.891 -5.902 -2.611 1 96.69 325 VAL B N 1
ATOM 5833 C CA . VAL B 1 325 ? 24.078 -4.902 -3.311 1 96.69 325 VAL B CA 1
ATOM 5834 C C . VAL B 1 325 ? 23.531 -3.887 -2.311 1 96.69 325 VAL B C 1
ATOM 5836 O O . VAL B 1 325 ? 23.125 -4.254 -1.21 1 96.69 325 VAL B O 1
ATOM 5839 N N . GLU B 1 326 ? 23.641 -2.604 -2.654 1 94.75 326 GLU B N 1
ATOM 5840 C CA . GLU B 1 326 ? 22.984 -1.588 -1.836 1 94.75 326 GLU B CA 1
ATOM 5841 C C . GLU B 1 326 ? 21.469 -1.721 -1.902 1 94.75 326 GLU B C 1
ATOM 5843 O O . GLU B 1 326 ? 20.875 -1.705 -2.988 1 94.75 326 GLU B O 1
ATOM 5848 N N . VAL B 1 327 ? 20.906 -1.846 -0.711 1 96 327 VAL B N 1
ATOM 5849 C CA . VAL B 1 327 ? 19.469 -2.102 -0.694 1 96 327 VAL B CA 1
ATOM 5850 C C . VAL B 1 327 ? 18.781 -1.091 0.215 1 96 327 VAL B C 1
ATOM 5852 O O . VAL B 1 327 ? 19.188 -0.88 1.354 1 96 327 VAL B O 1
ATOM 5855 N N . SER B 1 328 ? 17.781 -0.419 -0.335 1 92.94 328 SER B N 1
ATOM 5856 C CA . SER B 1 328 ? 16.828 0.339 0.464 1 92.94 328 SER B CA 1
ATOM 5857 C C . SER B 1 328 ? 15.57 -0.476 0.74 1 92.94 328 SER B C 1
ATOM 5859 O O . SER B 1 328 ? 14.906 -0.928 -0.192 1 92.94 328 SER B O 1
ATOM 5861 N N . TYR B 1 329 ? 15.328 -0.649 1.995 1 95.19 329 TYR B N 1
ATOM 5862 C CA . TYR B 1 329 ? 14.195 -1.481 2.381 1 95.19 329 TYR B CA 1
ATOM 5863 C C . TYR B 1 329 ? 13.031 -0.626 2.865 1 95.19 329 TYR B C 1
ATOM 5865 O O . TYR B 1 329 ? 13.195 0.204 3.764 1 95.19 329 TYR B O 1
ATOM 5873 N N . CYS B 1 330 ? 11.859 -0.811 2.234 1 93 330 CYS B N 1
ATOM 5874 C CA . CYS B 1 330 ? 10.609 -0.161 2.615 1 93 330 CYS B CA 1
ATOM 5875 C C . CYS B 1 330 ? 9.633 -1.167 3.209 1 93 330 CYS B C 1
ATOM 5877 O O . CYS B 1 330 ? 9.172 -2.076 2.516 1 93 330 CYS B O 1
ATOM 5879 N N . PRO B 1 331 ? 9.164 -0.964 4.387 1 92.81 331 PRO B N 1
ATOM 5880 C CA . PRO B 1 331 ? 8.43 -2.014 5.09 1 92.81 331 PRO B CA 1
ATOM 5881 C C . PRO B 1 331 ? 6.965 -2.102 4.656 1 92.81 331 PRO B C 1
ATOM 5883 O O . PRO B 1 331 ? 6.25 -3.016 5.07 1 92.81 331 PRO B O 1
ATOM 5886 N N . ASP B 1 332 ? 6.469 -1.172 3.822 1 92.62 332 ASP B N 1
ATOM 5887 C CA . ASP B 1 332 ? 5.082 -1.229 3.379 1 92.62 332 ASP B CA 1
ATOM 5888 C C . ASP B 1 332 ? 4.906 -0.543 2.025 1 92.62 332 ASP B C 1
ATOM 5890 O O . ASP B 1 332 ? 5.883 -0.087 1.426 1 92.62 332 ASP B O 1
ATOM 5894 N N . LEU B 1 333 ? 3.689 -0.532 1.535 1 93.94 333 LEU B N 1
ATOM 5895 C CA . LEU B 1 333 ? 3.369 -0.048 0.197 1 93.94 333 LEU B CA 1
ATOM 5896 C C . LEU B 1 333 ? 3.039 1.44 0.221 1 93.94 333 LEU B C 1
ATOM 5898 O O . LEU B 1 333 ? 2.562 1.991 -0.773 1 93.94 333 LEU B O 1
ATOM 5902 N N . SER B 1 334 ? 3.357 2.094 1.211 1 92.88 334 SER B N 1
ATOM 5903 C CA . SER B 1 334 ? 3.004 3.508 1.278 1 92.88 334 SER B CA 1
ATOM 5904 C C . SER B 1 334 ? 4.102 4.379 0.675 1 92.88 334 SER B C 1
ATOM 5906 O O . SER B 1 334 ? 5.23 3.926 0.492 1 92.88 334 SER B O 1
ATOM 5908 N N . ALA B 1 335 ? 3.814 5.625 0.264 1 94.38 335 ALA B N 1
ATOM 5909 C CA . ALA B 1 335 ? 4.738 6.648 -0.225 1 94.38 335 ALA B CA 1
ATOM 5910 C C . ALA B 1 335 ? 5.461 6.176 -1.484 1 94.38 335 ALA B C 1
ATOM 5912 O O . ALA B 1 335 ? 6.664 6.391 -1.633 1 94.38 335 ALA B O 1
ATOM 5913 N N . MET B 1 336 ? 4.762 5.555 -2.346 1 94.81 336 MET B N 1
ATOM 5914 C CA . MET B 1 336 ? 5.371 4.984 -3.543 1 94.81 336 MET B CA 1
ATOM 5915 C C . MET B 1 336 ? 5.957 6.082 -4.43 1 94.81 336 MET B C 1
ATOM 5917 O O . MET B 1 336 ? 6.977 5.871 -5.086 1 94.81 336 MET B O 1
ATOM 5921 N N . ARG B 1 337 ? 5.316 7.23 -4.461 1 93.31 337 ARG B N 1
ATOM 5922 C CA . ARG B 1 337 ? 5.848 8.32 -5.27 1 93.31 337 ARG B CA 1
ATOM 5923 C C . ARG B 1 337 ? 7.277 8.664 -4.863 1 93.31 337 ARG B C 1
ATOM 5925 O O . ARG B 1 337 ? 8.125 8.914 -5.719 1 93.31 337 ARG B O 1
ATOM 5932 N N . ALA B 1 338 ? 7.508 8.68 -3.613 1 92.12 338 ALA B N 1
ATOM 5933 C CA . ALA B 1 338 ? 8.852 8.977 -3.113 1 92.12 338 ALA B CA 1
ATOM 5934 C C . ALA B 1 338 ? 9.82 7.844 -3.447 1 92.12 338 ALA B C 1
ATOM 5936 O O . ALA B 1 338 ? 10.93 8.094 -3.924 1 92.12 338 ALA B O 1
ATOM 5937 N N . HIS B 1 339 ? 9.422 6.66 -3.252 1 92.75 339 HIS B N 1
ATOM 5938 C CA . HIS B 1 339 ? 10.297 5.508 -3.438 1 92.75 339 HIS B CA 1
ATOM 5939 C C . HIS B 1 339 ? 10.609 5.285 -4.914 1 92.75 339 HIS B C 1
ATOM 5941 O O . HIS B 1 339 ? 11.688 4.785 -5.254 1 92.75 339 HIS B O 1
ATOM 5947 N N . LEU B 1 340 ? 9.703 5.719 -5.742 1 95.44 340 LEU B N 1
ATOM 5948 C CA . LEU B 1 340 ? 9.867 5.523 -7.18 1 95.44 340 LEU B CA 1
ATOM 5949 C C . LEU B 1 340 ? 10.648 6.68 -7.797 1 95.44 340 LEU B C 1
ATOM 5951 O O . LEU B 1 340 ? 11.078 6.598 -8.953 1 95.44 340 LEU B O 1
ATOM 5955 N N . HIS B 1 341 ? 10.82 7.703 -7.102 1 90.56 341 HIS B N 1
ATOM 5956 C CA . HIS B 1 341 ? 11.406 8.93 -7.641 1 90.56 341 HIS B CA 1
ATOM 5957 C C . HIS B 1 341 ? 12.773 8.656 -8.258 1 90.56 341 HIS B C 1
ATOM 5959 O O . HIS B 1 341 ? 13.094 9.18 -9.328 1 90.56 341 HIS B O 1
ATOM 5965 N N . GLU B 1 342 ? 13.633 7.848 -7.723 1 88.94 342 GLU B N 1
ATOM 5966 C CA . GLU B 1 342 ? 14.961 7.578 -8.258 1 88.94 342 GLU B CA 1
ATOM 5967 C C . GLU B 1 342 ? 15.016 6.211 -8.938 1 88.94 342 GLU B C 1
ATOM 5969 O O . GLU B 1 342 ? 16.094 5.746 -9.32 1 88.94 342 GLU B O 1
ATOM 5974 N N . THR B 1 343 ? 13.922 5.609 -9.055 1 96.69 343 THR B N 1
ATOM 5975 C CA . THR B 1 343 ? 13.867 4.254 -9.594 1 96.69 343 THR B CA 1
ATOM 5976 C C . THR B 1 343 ? 14.023 4.27 -11.109 1 96.69 343 THR B C 1
ATOM 5978 O O . THR B 1 343 ? 13.391 5.078 -11.797 1 96.69 343 THR B O 1
ATOM 5981 N N . SER B 1 344 ? 14.852 3.389 -11.594 1 97.88 344 SER B N 1
ATOM 5982 C CA . SER B 1 344 ? 15.062 3.254 -13.031 1 97.88 344 SER B CA 1
ATOM 5983 C C . SER B 1 344 ? 14.047 2.301 -13.648 1 97.88 344 SER B C 1
ATOM 5985 O O . SER B 1 344 ? 13.539 2.549 -14.742 1 97.88 344 SER B O 1
ATOM 5987 N N . ARG B 1 345 ? 13.773 1.239 -12.977 1 98.06 345 ARG B N 1
ATOM 5988 C CA . ARG B 1 345 ? 12.805 0.255 -13.438 1 98.06 345 ARG B CA 1
ATOM 5989 C C . ARG B 1 345 ? 12.242 -0.548 -12.273 1 98.06 345 ARG B C 1
ATOM 5991 O O . ARG B 1 345 ? 12.883 -0.677 -11.234 1 98.06 345 ARG B O 1
ATOM 5998 N N . VAL B 1 346 ? 11.078 -1.026 -12.5 1 98.81 346 VAL B N 1
ATOM 5999 C CA . VAL B 1 346 ? 10.453 -1.945 -11.555 1 98.81 346 VAL B CA 1
ATOM 6000 C C . VAL B 1 346 ? 10.555 -3.377 -12.078 1 98.81 346 VAL B C 1
ATOM 6002 O O . VAL B 1 346 ? 10.281 -3.639 -13.25 1 98.81 346 VAL B O 1
ATOM 6005 N N . LEU B 1 347 ? 11.07 -4.301 -11.281 1 98.81 347 LEU B N 1
ATOM 6006 C CA . LEU B 1 347 ? 11.203 -5.719 -11.602 1 98.81 347 LEU B CA 1
ATOM 6007 C C . LEU B 1 347 ? 10.352 -6.574 -10.672 1 98.81 347 LEU B C 1
ATOM 6009 O O . LEU B 1 347 ? 10.562 -6.578 -9.461 1 98.81 347 LEU B O 1
ATOM 6013 N N . VAL B 1 348 ? 9.359 -7.309 -11.258 1 98.56 348 VAL B N 1
ATOM 6014 C CA . VAL B 1 348 ? 8.453 -8.094 -10.422 1 98.56 348 VAL B CA 1
ATOM 6015 C C . VAL B 1 348 ? 8.258 -9.477 -11.031 1 98.56 348 VAL B C 1
ATOM 6017 O O . VAL B 1 348 ? 8.562 -9.695 -12.211 1 98.56 348 VAL B O 1
ATOM 6020 N N . GLY B 1 349 ? 7.879 -10.406 -10.211 1 98.06 349 GLY B N 1
ATOM 6021 C CA . GLY B 1 349 ? 7.52 -11.734 -10.672 1 98.06 349 GLY B CA 1
ATOM 6022 C C . GLY B 1 349 ? 6.023 -11.93 -10.828 1 98.06 349 GLY B C 1
ATOM 6023 O O . GLY B 1 349 ? 5.25 -11.531 -9.953 1 98.06 349 GLY B O 1
ATOM 6024 N N . ALA B 1 350 ? 5.66 -12.602 -11.922 1 98 350 ALA B N 1
ATOM 6025 C CA . ALA B 1 350 ? 4.254 -12.906 -12.164 1 98 350 ALA B CA 1
ATOM 6026 C C . ALA B 1 350 ? 3.904 -14.305 -11.656 1 98 350 ALA B C 1
ATOM 6028 O O . ALA B 1 350 ? 4.691 -15.242 -11.805 1 98 350 ALA B O 1
ATOM 6029 N N . GLU B 1 351 ? 2.754 -14.359 -11.055 1 97.31 351 GLU B N 1
ATOM 6030 C CA . GLU B 1 351 ? 2.188 -15.664 -10.727 1 97.31 351 GLU B CA 1
ATOM 6031 C C . GLU B 1 351 ? 1.482 -16.281 -11.938 1 97.31 351 GLU B C 1
ATOM 6033 O O . GLU B 1 351 ? 1.421 -17.5 -12.062 1 97.31 351 GLU B O 1
ATOM 6038 N N . ALA B 1 352 ? 0.911 -15.406 -12.734 1 97.62 352 ALA B N 1
ATOM 6039 C CA . ALA B 1 352 ? 0.288 -15.828 -13.984 1 97.62 352 ALA B CA 1
ATOM 6040 C C . ALA B 1 352 ? 0.105 -14.648 -14.93 1 97.62 352 ALA B C 1
ATOM 6042 O O . ALA B 1 352 ? 0.123 -13.492 -14.5 1 97.62 352 ALA B O 1
ATOM 6043 N N . MET B 1 353 ? -0.007 -14.977 -16.219 1 98 353 MET B N 1
ATOM 6044 C CA . MET B 1 353 ? -0.37 -14.008 -17.25 1 98 353 MET B CA 1
ATOM 6045 C C . MET B 1 353 ? -1.67 -14.414 -17.938 1 98 353 MET B C 1
ATOM 6047 O O . MET B 1 353 ? -1.826 -15.562 -18.359 1 98 353 MET B O 1
ATOM 6051 N N . PHE B 1 354 ? -2.561 -13.438 -18 1 98 354 PHE B N 1
ATOM 6052 C CA . PHE B 1 354 ? -3.85 -13.695 -18.641 1 98 354 PHE B CA 1
ATOM 6053 C C . PHE B 1 354 ? -3.781 -13.43 -20.141 1 98 354 PHE B C 1
ATOM 6055 O O . PHE B 1 354 ? -2.869 -12.75 -20.609 1 98 354 PHE B O 1
ATOM 6062 N N . SER B 1 355 ? -4.773 -13.906 -20.875 1 96.69 355 SER B N 1
ATOM 6063 C CA . SER B 1 355 ? -4.781 -13.812 -22.328 1 96.69 355 SER B CA 1
ATOM 6064 C C . SER B 1 355 ? -4.934 -12.359 -22.781 1 96.69 355 SER B C 1
ATOM 6066 O O . SER B 1 355 ? -4.531 -12.008 -23.891 1 96.69 355 SER B O 1
ATOM 6068 N N . ASN B 1 356 ? -5.488 -11.539 -21.969 1 96.62 356 ASN B N 1
ATOM 6069 C CA . ASN B 1 356 ? -5.621 -10.133 -22.328 1 96.62 356 ASN B CA 1
ATOM 6070 C C . ASN B 1 356 ? -4.387 -9.328 -21.922 1 96.62 356 ASN B C 1
ATOM 6072 O O . ASN B 1 356 ? -4.402 -8.102 -21.953 1 96.62 356 ASN B O 1
ATOM 6076 N N . GLY B 1 357 ? -3.418 -10.023 -21.453 1 97.56 357 GLY B N 1
ATOM 6077 C CA . GLY B 1 357 ? -2.145 -9.383 -21.156 1 97.56 357 GLY B CA 1
ATOM 6078 C C . GLY B 1 357 ? -2.008 -8.969 -19.703 1 97.56 357 GLY B C 1
ATOM 6079 O O . GLY B 1 357 ? -0.937 -8.539 -19.281 1 97.56 357 GLY B O 1
ATOM 6080 N N . ALA B 1 358 ? -3.055 -9.117 -18.922 1 97.94 358 ALA B N 1
ATOM 6081 C CA . ALA B 1 358 ? -3.01 -8.758 -17.516 1 97.94 358 ALA B CA 1
ATOM 6082 C C . ALA B 1 358 ? -2.135 -9.734 -16.734 1 97.94 358 ALA B C 1
ATOM 6084 O O . ALA B 1 358 ? -1.979 -10.891 -17.125 1 97.94 358 ALA B O 1
ATOM 6085 N N . MET B 1 359 ? -1.6 -9.242 -15.664 1 98.31 359 MET B N 1
ATOM 6086 C CA . MET B 1 359 ? -0.708 -10.031 -14.82 1 98.31 359 MET B CA 1
ATOM 6087 C C . MET B 1 359 ? -1.341 -10.297 -13.461 1 98.31 359 MET B C 1
ATOM 6089 O O . MET B 1 359 ? -1.871 -9.383 -12.828 1 98.31 359 MET B O 1
ATOM 6093 N N . TYR B 1 360 ? -1.392 -11.57 -13.125 1 97.69 360 TYR B N 1
ATOM 6094 C CA . TYR B 1 360 ? -1.75 -12.016 -11.781 1 97.69 360 TYR B CA 1
ATOM 6095 C C . TYR B 1 360 ? -0.516 -12.125 -10.898 1 97.69 360 TYR B C 1
ATOM 6097 O O . TYR B 1 360 ? 0.448 -12.812 -11.242 1 97.69 360 TYR B O 1
ATOM 6105 N N . ALA B 1 361 ? -0.479 -11.391 -9.75 1 97.75 361 ALA B N 1
ATOM 6106 C CA . ALA B 1 361 ? 0.692 -11.375 -8.883 1 97.75 361 ALA B CA 1
ATOM 6107 C C . ALA B 1 361 ? 0.301 -11.039 -7.441 1 97.75 361 ALA B C 1
ATOM 6109 O O . ALA B 1 361 ? -0.883 -10.875 -7.137 1 97.75 361 ALA B O 1
ATOM 6110 N N . ARG B 1 362 ? 1.259 -11.062 -6.648 1 96.56 362 ARG B N 1
ATOM 6111 C CA . ARG B 1 362 ? 1.044 -10.742 -5.242 1 96.56 362 ARG B CA 1
ATOM 6112 C C . ARG B 1 362 ? 0.315 -9.406 -5.09 1 96.56 362 ARG B C 1
ATOM 6114 O O . ARG B 1 362 ? 0.613 -8.445 -5.801 1 96.56 362 ARG B O 1
ATOM 6121 N N . ALA B 1 363 ? -0.617 -9.398 -4.094 1 96.69 363 ALA B N 1
ATOM 6122 C CA . ALA B 1 363 ? -1.347 -8.156 -3.848 1 96.69 363 ALA B CA 1
ATOM 6123 C C . ALA B 1 363 ? -0.39 -7.008 -3.541 1 96.69 363 ALA B C 1
ATOM 6125 O O . ALA B 1 363 ? 0.474 -7.125 -2.67 1 96.69 363 ALA B O 1
ATOM 6126 N N . GLY B 1 364 ? -0.537 -5.887 -4.18 1 97.06 364 GLY B N 1
ATOM 6127 C CA . GLY B 1 364 ? 0.368 -4.754 -4.098 1 97.06 364 GLY B CA 1
ATOM 6128 C C . GLY B 1 364 ? 1.13 -4.5 -5.383 1 97.06 364 GLY B C 1
ATOM 6129 O O . GLY B 1 364 ? 1.57 -3.379 -5.641 1 97.06 364 GLY B O 1
ATOM 6130 N N . THR B 1 365 ? 1.294 -5.512 -6.172 1 98.19 365 THR B N 1
ATOM 6131 C CA . THR B 1 365 ? 2.027 -5.395 -7.426 1 98.19 365 THR B CA 1
ATOM 6132 C C . THR B 1 365 ? 1.333 -4.418 -8.367 1 98.19 365 THR B C 1
ATOM 6134 O O . THR B 1 365 ? 1.983 -3.562 -8.977 1 98.19 365 THR B O 1
ATOM 6137 N N . SER B 1 366 ? 0.043 -4.559 -8.5 1 97.88 366 SER B N 1
ATOM 6138 C CA . SER B 1 366 ? -0.719 -3.652 -9.352 1 97.88 366 SER B CA 1
ATOM 6139 C C . SER B 1 366 ? -0.595 -2.209 -8.875 1 97.88 366 SER B C 1
ATOM 6141 O O . SER B 1 366 ? -0.5 -1.288 -9.688 1 97.88 366 SER B O 1
ATOM 6143 N N . ASP B 1 367 ? -0.584 -2.039 -7.586 1 97.69 367 ASP B N 1
ATOM 6144 C CA . ASP B 1 367 ? -0.475 -0.705 -7.004 1 97.69 367 ASP B CA 1
ATOM 6145 C C . ASP B 1 367 ? 0.866 -0.063 -7.348 1 97.69 367 ASP B C 1
ATOM 6147 O O . ASP B 1 367 ? 0.92 1.108 -7.73 1 97.69 367 ASP B O 1
ATOM 6151 N N . ILE B 1 368 ? 1.913 -0.801 -7.242 1 98.38 368 ILE B N 1
ATOM 6152 C CA . ILE B 1 368 ? 3.244 -0.327 -7.598 1 98.38 368 ILE B CA 1
ATOM 6153 C C . ILE B 1 368 ? 3.301 -0.024 -9.094 1 98.38 368 ILE B C 1
ATOM 6155 O O . ILE B 1 368 ? 3.848 1.001 -9.508 1 98.38 368 ILE B O 1
ATOM 6159 N N . ALA B 1 369 ? 2.723 -0.886 -9.859 1 98.62 369 ALA B N 1
ATOM 6160 C CA . ALA B 1 369 ? 2.75 -0.724 -11.312 1 98.62 369 ALA B CA 1
ATOM 6161 C C . ALA B 1 369 ? 2.01 0.54 -11.734 1 98.62 369 ALA B C 1
ATOM 6163 O O . ALA B 1 369 ? 2.469 1.271 -12.617 1 98.62 369 ALA B O 1
ATOM 6164 N N . ILE B 1 370 ? 0.899 0.784 -11.172 1 97.88 370 ILE B N 1
ATOM 6165 C CA . ILE B 1 370 ? 0.11 1.971 -11.484 1 97.88 370 ILE B CA 1
ATOM 6166 C C . ILE B 1 370 ? 0.891 3.227 -11.102 1 97.88 370 ILE B C 1
ATOM 6168 O O . ILE B 1 370 ? 0.96 4.18 -11.883 1 97.88 370 ILE B O 1
ATOM 6172 N N . ALA B 1 371 ? 1.468 3.217 -9.914 1 97.5 371 ALA B N 1
ATOM 6173 C CA . ALA B 1 371 ? 2.273 4.348 -9.461 1 97.5 371 ALA B CA 1
ATOM 6174 C C . ALA B 1 371 ? 3.475 4.566 -10.375 1 97.5 371 ALA B C 1
ATOM 6176 O O . ALA B 1 371 ? 3.826 5.707 -10.688 1 97.5 371 ALA B O 1
ATOM 6177 N N . ALA B 1 372 ? 4.129 3.469 -10.758 1 98.38 372 ALA B N 1
ATOM 6178 C CA . ALA B 1 372 ? 5.27 3.545 -11.672 1 98.38 372 ALA B CA 1
ATOM 6179 C C . ALA B 1 372 ? 4.859 4.137 -13.016 1 98.38 372 ALA B C 1
ATOM 6181 O O . ALA B 1 372 ? 5.551 5.004 -13.555 1 98.38 372 ALA B O 1
ATOM 6182 N N . ALA B 1 373 ? 3.771 3.68 -13.539 1 96.56 373 ALA B N 1
ATOM 6183 C CA . ALA B 1 373 ? 3.26 4.191 -14.805 1 96.56 373 ALA B CA 1
ATOM 6184 C C . ALA B 1 373 ? 2.992 5.691 -14.727 1 96.56 373 ALA B C 1
ATOM 6186 O O . ALA B 1 373 ? 3.273 6.43 -15.672 1 96.56 373 ALA B O 1
ATOM 6187 N N . ASP B 1 374 ? 2.453 6.082 -13.625 1 94.88 374 ASP B N 1
ATOM 6188 C CA . ASP B 1 374 ? 2.158 7.492 -13.406 1 94.88 374 ASP B CA 1
ATOM 6189 C C . ASP B 1 374 ? 3.428 8.336 -13.484 1 94.88 374 ASP B C 1
ATOM 6191 O O . ASP B 1 374 ? 3.371 9.523 -13.805 1 94.88 374 ASP B O 1
ATOM 6195 N N . GLN B 1 375 ? 4.578 7.738 -13.234 1 95.5 375 GLN B N 1
ATOM 6196 C CA . GLN B 1 375 ? 5.844 8.461 -13.242 1 95.5 375 GLN B CA 1
ATOM 6197 C C . GLN B 1 375 ? 6.684 8.094 -14.461 1 95.5 375 GLN B C 1
ATOM 6199 O O . GLN B 1 375 ? 7.855 8.461 -14.547 1 95.5 375 GLN B O 1
ATOM 6204 N N . GLY B 1 376 ? 6.176 7.293 -15.32 1 96.62 376 GLY B N 1
ATOM 6205 C CA . GLY B 1 376 ? 6.852 6.934 -16.562 1 96.62 376 GLY B CA 1
ATOM 6206 C C . GLY B 1 376 ? 7.957 5.914 -16.359 1 96.62 376 GLY B C 1
ATOM 6207 O O . GLY B 1 376 ? 8.914 5.871 -17.141 1 96.62 376 GLY B O 1
ATOM 6208 N N . ILE B 1 377 ? 7.887 5.164 -15.344 1 98.12 377 ILE B N 1
ATOM 6209 C CA . ILE B 1 377 ? 8.906 4.168 -15.039 1 98.12 377 ILE B CA 1
ATOM 6210 C C . ILE B 1 377 ? 8.508 2.82 -15.641 1 98.12 377 ILE B C 1
ATOM 6212 O O . ILE B 1 377 ? 7.355 2.4 -15.523 1 98.12 377 ILE B O 1
ATOM 6216 N N . ARG B 1 378 ? 9.445 2.084 -16.203 1 97.94 378 ARG B N 1
ATOM 6217 C CA . ARG B 1 378 ? 9.18 0.801 -16.844 1 97.94 378 ARG B CA 1
ATOM 6218 C C . ARG B 1 378 ? 8.945 -0.292 -15.812 1 97.94 378 ARG B C 1
ATOM 6220 O O . ARG B 1 378 ? 9.672 -0.385 -14.82 1 97.94 378 ARG B O 1
ATOM 6227 N N . VAL B 1 379 ? 7.934 -1.077 -16.094 1 98.75 379 VAL B N 1
ATOM 6228 C CA . VAL B 1 379 ? 7.625 -2.232 -15.266 1 98.75 379 VAL B CA 1
ATOM 6229 C C . VAL B 1 379 ? 7.914 -3.52 -16.031 1 98.75 379 VAL B C 1
ATOM 6231 O O . VAL B 1 379 ? 7.281 -3.793 -17.062 1 98.75 379 VAL B O 1
ATOM 6234 N N . VAL B 1 380 ? 8.859 -4.328 -15.523 1 98.81 380 VAL B N 1
ATOM 6235 C CA . VAL B 1 380 ? 9.289 -5.57 -16.156 1 98.81 380 VAL B CA 1
ATOM 6236 C C . VAL B 1 380 ? 8.789 -6.762 -15.328 1 98.81 380 VAL B C 1
ATOM 6238 O O . VAL B 1 380 ? 9.102 -6.875 -14.141 1 98.81 380 VAL B O 1
ATOM 6241 N N . ALA B 1 381 ? 8.062 -7.617 -15.992 1 98.75 381 ALA B N 1
ATOM 6242 C CA . ALA B 1 381 ? 7.543 -8.812 -15.336 1 98.75 381 ALA B CA 1
ATOM 6243 C C . ALA B 1 381 ? 8.32 -10.055 -15.758 1 98.75 381 ALA B C 1
ATOM 6245 O O . ALA B 1 381 ? 8.664 -10.211 -16.922 1 98.75 381 ALA B O 1
ATOM 6246 N N . LEU B 1 382 ? 8.648 -10.914 -14.812 1 98.75 382 LEU B N 1
ATOM 6247 C CA . LEU B 1 382 ? 9.266 -12.211 -15.07 1 98.75 382 LEU B CA 1
ATOM 6248 C C . LEU B 1 382 ? 8.258 -13.336 -14.898 1 98.75 382 LEU B C 1
ATOM 6250 O O . LEU B 1 382 ? 7.559 -13.398 -13.883 1 98.75 382 LEU B O 1
ATOM 6254 N N . SER B 1 383 ? 8.18 -14.227 -15.891 1 98.12 383 SER B N 1
ATOM 6255 C CA . SER B 1 383 ? 7.227 -15.32 -15.781 1 98.12 383 SER B CA 1
ATOM 6256 C C . SER B 1 383 ? 7.605 -16.484 -16.703 1 98.12 383 SER B C 1
ATOM 6258 O O . SER B 1 383 ? 7.961 -16.266 -17.859 1 98.12 383 SER B O 1
ATOM 6260 N N . GLU B 1 384 ? 7.547 -17.672 -16.188 1 97.31 384 GLU B N 1
ATOM 6261 C CA . GLU B 1 384 ? 7.594 -18.844 -17.062 1 97.31 384 GLU B CA 1
ATOM 6262 C C . GLU B 1 384 ? 6.312 -18.969 -17.875 1 97.31 384 GLU B C 1
ATOM 6264 O O . GLU B 1 384 ? 5.223 -18.688 -17.391 1 97.31 384 GLU B O 1
ATOM 6269 N N . THR B 1 385 ? 6.363 -19.484 -19.062 1 96.69 385 THR B N 1
ATOM 6270 C CA . THR B 1 385 ? 5.203 -19.578 -19.938 1 96.69 385 THR B CA 1
ATOM 6271 C C . THR B 1 385 ? 4.211 -20.609 -19.391 1 96.69 385 THR B C 1
ATOM 6273 O O . THR B 1 385 ? 3.027 -20.578 -19.75 1 96.69 385 THR B O 1
ATOM 6276 N N . ILE B 1 386 ? 4.676 -21.484 -18.547 1 96.69 386 ILE B N 1
ATOM 6277 C CA . ILE B 1 386 ? 3.783 -22.469 -17.953 1 96.69 386 ILE B CA 1
ATOM 6278 C C . ILE B 1 386 ? 2.742 -21.766 -17.078 1 96.69 386 ILE B C 1
ATOM 6280 O O . ILE B 1 386 ? 1.698 -22.344 -16.766 1 96.69 386 ILE B O 1
ATOM 6284 N N . ASN B 1 387 ? 2.973 -20.516 -16.672 1 97.31 387 ASN B N 1
ATOM 6285 C CA . ASN B 1 387 ? 2.064 -19.734 -15.844 1 97.31 387 ASN B CA 1
ATOM 6286 C C . ASN B 1 387 ? 1.048 -18.984 -16.703 1 97.31 387 ASN B C 1
ATOM 6288 O O . ASN B 1 387 ? 0.187 -18.266 -16.172 1 97.31 387 ASN B O 1
ATOM 6292 N N . PHE B 1 388 ? 1.114 -19.141 -18 1 97.19 388 PHE B N 1
ATOM 6293 C CA . PHE B 1 388 ? 0.19 -18.453 -18.891 1 97.19 388 PHE B CA 1
ATOM 6294 C C . PHE B 1 388 ? -1.149 -19.172 -18.953 1 97.19 388 PHE B C 1
ATOM 6296 O O . PHE B 1 388 ? -1.197 -20.406 -18.922 1 97.19 388 PHE B O 1
ATOM 6303 N N . THR B 1 389 ? -2.199 -18.438 -19.016 1 96.44 389 THR B N 1
ATOM 6304 C CA . THR B 1 389 ? -3.533 -19.016 -19.078 1 96.44 389 THR B CA 1
ATOM 6305 C C . THR B 1 389 ? -4.355 -18.391 -20.203 1 96.44 389 THR B C 1
ATOM 6307 O O . THR B 1 389 ? -4.141 -17.234 -20.562 1 96.44 389 THR B O 1
ATOM 6310 N N . GLU B 1 390 ? -5.301 -19.141 -20.75 1 94.94 390 GLU B N 1
ATOM 6311 C CA . GLU B 1 390 ? -6.207 -18.688 -21.797 1 94.94 390 GLU B CA 1
ATOM 6312 C C . GLU B 1 390 ? -7.332 -17.828 -21.203 1 94.94 390 GLU B C 1
ATOM 6314 O O . GLU B 1 390 ? -8.055 -17.156 -21.953 1 94.94 390 GLU B O 1
ATOM 6319 N N . ARG B 1 391 ? -7.379 -17.766 -19.953 1 94.75 391 ARG B N 1
ATOM 6320 C CA . ARG B 1 391 ? -8.43 -17.016 -19.297 1 94.75 391 ARG B CA 1
ATOM 6321 C C . ARG B 1 391 ? -8.195 -15.516 -19.406 1 94.75 391 ARG B C 1
ATOM 6323 O O . ARG B 1 391 ? -7.07 -15.07 -19.656 1 94.75 391 ARG B O 1
ATOM 6330 N N . VAL B 1 392 ? -9.336 -14.766 -19.25 1 94.75 392 VAL B N 1
ATOM 6331 C CA . VAL B 1 392 ? -9.297 -13.312 -19.266 1 94.75 392 VAL B CA 1
ATOM 6332 C C . VAL B 1 392 ? -9.578 -12.758 -17.875 1 94.75 392 VAL B C 1
ATOM 6334 O O . VAL B 1 392 ? -10.492 -13.227 -17.188 1 94.75 392 VAL B O 1
ATOM 6337 N N . ALA B 1 393 ? -8.766 -11.828 -17.5 1 92.19 393 ALA B N 1
ATOM 6338 C CA . ALA B 1 393 ? -9 -11.164 -16.219 1 92.19 393 ALA B CA 1
ATOM 6339 C C . ALA B 1 393 ? -9.859 -9.914 -16.406 1 92.19 393 ALA B C 1
ATOM 6341 O O . ALA B 1 393 ? -9.398 -8.914 -16.953 1 92.19 393 ALA B O 1
ATOM 6342 N N . MET B 1 394 ? -11.078 -9.938 -15.883 1 87.19 394 MET B N 1
ATOM 6343 C CA . MET B 1 394 ? -11.969 -8.789 -15.969 1 87.19 394 MET B CA 1
ATOM 6344 C C . MET B 1 394 ? -11.859 -7.914 -14.727 1 87.19 394 MET B C 1
ATOM 6346 O O . MET B 1 394 ? -12.102 -6.707 -14.789 1 87.19 394 MET B O 1
ATOM 6350 N N . ASP B 1 395 ? -11.555 -8.547 -13.672 1 87.5 395 ASP B N 1
ATOM 6351 C CA . ASP B 1 395 ? -11.414 -7.852 -12.398 1 87.5 395 ASP B CA 1
ATOM 6352 C C . ASP B 1 395 ? -10.328 -8.5 -11.531 1 87.5 395 ASP B C 1
ATOM 6354 O O . ASP B 1 395 ? -9.648 -9.422 -11.977 1 87.5 395 ASP B O 1
ATOM 6358 N N . SER B 1 396 ? -10.109 -7.906 -10.391 1 90.31 396 SER B N 1
ATOM 6359 C CA . SER B 1 396 ? -9.047 -8.398 -9.508 1 90.31 396 SER B CA 1
ATOM 6360 C C . SER B 1 396 ? -9.609 -9.328 -8.445 1 90.31 396 SER B C 1
ATOM 6362 O O . SER B 1 396 ? -8.883 -9.766 -7.547 1 90.31 396 SER B O 1
ATOM 6364 N N . LEU B 1 397 ? -10.836 -9.758 -8.539 1 89.12 397 LEU B N 1
ATOM 6365 C CA . LEU B 1 397 ? -11.445 -10.5 -7.441 1 89.12 397 LEU B CA 1
ATOM 6366 C C . LEU B 1 397 ? -11.711 -11.945 -7.844 1 89.12 397 LEU B C 1
ATOM 6368 O O . LEU B 1 397 ? -11.531 -12.859 -7.035 1 89.12 397 LEU B O 1
ATOM 6372 N N . THR B 1 398 ? -11.977 -12.172 -9.031 1 88.81 398 THR B N 1
ATOM 6373 C CA . THR B 1 398 ? -12.508 -13.445 -9.516 1 88.81 398 THR B CA 1
ATOM 6374 C C . THR B 1 398 ? -11.57 -14.594 -9.148 1 88.81 398 THR B C 1
ATOM 6376 O O . THR B 1 398 ? -12.016 -15.633 -8.664 1 88.81 398 THR B O 1
ATOM 6379 N N . PHE B 1 399 ? -10.305 -14.422 -9.32 1 91.19 399 PHE B N 1
ATOM 6380 C CA . PHE B 1 399 ? -9.352 -15.508 -9.125 1 91.19 399 PHE B CA 1
ATOM 6381 C C . PHE B 1 399 ? -8.562 -15.312 -7.84 1 91.19 399 PHE B C 1
ATOM 6383 O O . PHE B 1 399 ? -7.602 -16.047 -7.578 1 91.19 399 PHE B O 1
ATOM 6390 N N . ASN B 1 400 ? -9.039 -14.367 -7.059 1 93.81 400 ASN B N 1
ATOM 6391 C CA . ASN B 1 400 ? -8.242 -13.984 -5.895 1 93.81 400 ASN B CA 1
ATOM 6392 C C . ASN B 1 400 ? -8.453 -14.945 -4.727 1 93.81 400 ASN B C 1
ATOM 6394 O O . ASN B 1 400 ? -9.336 -15.805 -4.777 1 93.81 400 ASN B O 1
ATOM 6398 N N . GLU B 1 401 ? -7.562 -14.883 -3.799 1 93.56 401 GLU B N 1
ATOM 6399 C CA . GLU B 1 401 ? -7.598 -15.664 -2.564 1 93.56 401 GLU B CA 1
ATOM 6400 C C . GLU B 1 401 ? -7.574 -14.758 -1.338 1 93.56 401 GLU B C 1
ATOM 6402 O O . GLU B 1 401 ? -6.914 -13.711 -1.34 1 93.56 401 GLU B O 1
ATOM 6407 N N . ILE B 1 402 ? -8.289 -15.211 -0.307 1 92.12 402 ILE B N 1
ATOM 6408 C CA . ILE B 1 402 ? -8.297 -14.477 0.955 1 92.12 402 ILE B CA 1
ATOM 6409 C C . ILE B 1 402 ? -7.184 -15.008 1.859 1 92.12 402 ILE B C 1
ATOM 6411 O O . ILE B 1 402 ? -6.957 -16.219 1.936 1 92.12 402 ILE B O 1
ATOM 6415 N N . ASP B 1 403 ? -6.484 -14.109 2.504 1 91.69 403 ASP B N 1
ATOM 6416 C CA . ASP B 1 403 ? -5.512 -14.492 3.525 1 91.69 403 ASP B CA 1
ATOM 6417 C C . ASP B 1 403 ? -6.207 -15.023 4.777 1 91.69 403 ASP B C 1
ATOM 6419 O O . ASP B 1 403 ? -6.852 -14.266 5.504 1 91.69 403 ASP B O 1
ATOM 6423 N N . PRO B 1 404 ? -6.039 -16.297 5.027 1 88.75 404 PRO B N 1
ATOM 6424 C CA . PRO B 1 404 ? -6.758 -16.859 6.172 1 88.75 404 PRO B CA 1
ATOM 6425 C C . PRO B 1 404 ? -6.312 -16.25 7.504 1 88.75 404 PRO B C 1
ATOM 6427 O O . PRO B 1 404 ? -7.086 -16.25 8.469 1 88.75 404 PRO B O 1
ATOM 6430 N N . GLU B 1 405 ? -5.133 -15.75 7.566 1 89.38 405 GLU B N 1
ATOM 6431 C CA . GLU B 1 405 ? -4.602 -15.203 8.812 1 89.38 405 GLU B CA 1
ATOM 6432 C C . GLU B 1 405 ? -5.094 -13.773 9.039 1 89.38 405 GLU B C 1
ATOM 6434 O O . GLU B 1 405 ? -5.008 -13.25 10.148 1 89.38 405 GLU B O 1
ATOM 6439 N N . GLN B 1 406 ? -5.434 -13.117 8.008 1 89.19 406 GLN B N 1
ATOM 6440 C CA . GLN B 1 406 ? -5.898 -11.734 8.102 1 89.19 406 GLN B CA 1
ATOM 6441 C C . GLN B 1 406 ? -7.367 -11.617 7.699 1 89.19 406 GLN B C 1
ATOM 6443 O O . GLN B 1 406 ? -7.73 -10.766 6.887 1 89.19 406 GLN B O 1
ATOM 6448 N N . MET B 1 407 ? -8.102 -12.508 8.234 1 86.38 407 MET B N 1
ATOM 6449 C CA . MET B 1 407 ? -9.539 -12.508 7.98 1 86.38 407 MET B CA 1
ATOM 6450 C C . MET B 1 407 ? -10.32 -12.461 9.281 1 86.38 407 MET B C 1
ATOM 6452 O O . MET B 1 407 ? -10.023 -13.203 10.219 1 86.38 407 MET B O 1
ATOM 6456 N N . THR B 1 408 ? -11.203 -11.469 9.383 1 83.31 408 THR B N 1
ATOM 6457 C CA . THR B 1 408 ? -12.156 -11.359 10.477 1 83.31 408 THR B CA 1
ATOM 6458 C C . THR B 1 408 ? -13.578 -11.188 9.938 1 83.31 408 THR B C 1
ATOM 6460 O O . THR B 1 408 ? -13.805 -11.305 8.734 1 83.31 408 THR B O 1
ATOM 6463 N N . ALA B 1 409 ? -14.562 -11.039 10.789 1 76.44 409 ALA B N 1
ATOM 6464 C CA . ALA B 1 409 ? -15.961 -10.875 10.398 1 76.44 409 ALA B CA 1
ATOM 6465 C C . ALA B 1 409 ? -16.141 -9.633 9.531 1 76.44 409 ALA B C 1
ATOM 6467 O O . ALA B 1 409 ? -16.953 -9.625 8.609 1 76.44 409 ALA B O 1
ATOM 6468 N N . ASP B 1 410 ? -15.281 -8.719 9.797 1 78.62 410 ASP B N 1
ATOM 6469 C CA . ASP B 1 410 ? -15.523 -7.453 9.109 1 78.62 410 ASP B CA 1
ATOM 6470 C C . ASP B 1 410 ? -14.305 -7.012 8.312 1 78.62 410 ASP B C 1
ATOM 6472 O O . ASP B 1 410 ? -14.203 -5.852 7.902 1 78.62 410 ASP B O 1
ATOM 6476 N N . SER B 1 411 ? -13.375 -7.949 8.156 1 85.06 411 SER B N 1
ATOM 6477 C CA . SER B 1 411 ? -12.141 -7.562 7.484 1 85.06 411 SER B CA 1
ATOM 6478 C C . SER B 1 411 ? -11.492 -8.75 6.781 1 85.06 411 SER B C 1
ATOM 6480 O O . SER B 1 411 ? -11.594 -9.883 7.254 1 85.06 411 SER B O 1
ATOM 6482 N N . PHE B 1 412 ? -11 -8.469 5.598 1 86 412 PHE B N 1
ATOM 6483 C CA . PHE B 1 412 ? -10.195 -9.508 4.969 1 86 412 PHE B CA 1
ATOM 6484 C C . PHE B 1 412 ? -9.078 -8.898 4.133 1 86 412 PHE B C 1
ATOM 6486 O O . PHE B 1 412 ? -9.164 -7.742 3.721 1 86 412 PHE B O 1
ATOM 6493 N N . ARG B 1 413 ? -8.102 -9.656 3.904 1 91.62 413 ARG B N 1
ATOM 6494 C CA . ARG B 1 413 ? -6.969 -9.281 3.066 1 91.62 413 ARG B CA 1
ATOM 6495 C C . ARG B 1 413 ? -6.852 -10.195 1.856 1 91.62 413 ARG B C 1
ATOM 6497 O O . ARG B 1 413 ? -6.98 -11.414 1.982 1 91.62 413 ARG B O 1
ATOM 6504 N N . LEU B 1 414 ? -6.699 -9.609 0.745 1 93.38 414 LEU B N 1
ATOM 6505 C CA . LEU B 1 414 ? -6.488 -10.367 -0.48 1 93.38 414 LEU B CA 1
ATOM 6506 C C . LEU B 1 414 ? -5.012 -10.711 -0.659 1 93.38 414 LEU B C 1
ATOM 6508 O O . LEU B 1 414 ? -4.141 -9.891 -0.362 1 93.38 414 LEU B O 1
ATOM 6512 N N . LEU B 1 415 ? -4.754 -11.828 -1.233 1 94.69 415 LEU B N 1
ATOM 6513 C CA . LEU B 1 415 ? -3.381 -12.297 -1.387 1 94.69 415 LEU B CA 1
ATOM 6514 C C . LEU B 1 415 ? -2.803 -11.859 -2.729 1 94.69 415 LEU B C 1
ATOM 6516 O O . LEU B 1 415 ? -1.586 -11.727 -2.871 1 94.69 415 LEU B O 1
ATOM 6520 N N . PHE B 1 416 ? -3.65 -11.617 -3.699 1 95.88 416 PHE B N 1
ATOM 6521 C CA . PHE B 1 416 ? -3.178 -11.32 -5.047 1 95.88 416 PHE B CA 1
ATOM 6522 C C . PHE B 1 416 ? -3.912 -10.117 -5.629 1 95.88 416 PHE B C 1
ATOM 6524 O O . PHE B 1 416 ? -4.848 -9.602 -5.016 1 95.88 416 PHE B O 1
ATOM 6531 N N . ASP B 1 417 ? -3.363 -9.648 -6.719 1 96.38 417 ASP B N 1
ATOM 6532 C CA . ASP B 1 417 ? -4.051 -8.625 -7.5 1 96.38 417 ASP B CA 1
ATOM 6533 C C . ASP B 1 417 ? -3.738 -8.773 -8.992 1 96.38 417 ASP B C 1
ATOM 6535 O O . ASP B 1 417 ? -2.996 -9.672 -9.391 1 96.38 417 ASP B O 1
ATOM 6539 N N . THR B 1 418 ? -4.473 -7.957 -9.766 1 97.19 418 THR B N 1
ATOM 6540 C CA . THR B 1 418 ? -4.336 -8.023 -11.219 1 97.19 418 THR B CA 1
ATOM 6541 C C . THR B 1 418 ? -3.826 -6.695 -11.773 1 97.19 418 THR B C 1
ATOM 6543 O O . THR B 1 418 ? -4.445 -5.652 -11.562 1 97.19 418 THR B O 1
ATOM 6546 N N . THR B 1 419 ? -2.68 -6.734 -12.375 1 98.06 419 THR B N 1
ATOM 6547 C CA . THR B 1 419 ? -2.125 -5.578 -13.07 1 98.06 419 THR B CA 1
ATOM 6548 C C . THR B 1 419 ? -2.561 -5.566 -14.531 1 98.06 419 THR B C 1
ATOM 6550 O O . THR B 1 419 ? -2.346 -6.539 -15.258 1 98.06 419 THR B O 1
ATOM 6553 N N . ARG B 1 420 ? -3.119 -4.52 -15.031 1 96.88 420 ARG B N 1
ATOM 6554 C CA . ARG B 1 420 ? -3.561 -4.422 -16.422 1 96.88 420 ARG B CA 1
ATOM 6555 C C . ARG B 1 420 ? -2.371 -4.355 -17.375 1 96.88 420 ARG B C 1
ATOM 6557 O O . ARG B 1 420 ? -1.291 -3.898 -17 1 96.88 420 ARG B O 1
ATOM 6564 N N . ASP B 1 421 ? -2.58 -4.688 -18.594 1 97.38 421 ASP B N 1
ATOM 6565 C CA . ASP B 1 421 ? -1.525 -4.762 -19.609 1 97.38 421 ASP B CA 1
ATOM 6566 C C . ASP B 1 421 ? -0.86 -3.404 -19.812 1 97.38 421 ASP B C 1
ATOM 6568 O O . ASP B 1 421 ? 0.359 -3.32 -19.969 1 97.38 421 ASP B O 1
ATOM 6572 N N . ARG B 1 422 ? -1.587 -2.287 -19.703 1 96.5 422 ARG B N 1
ATOM 6573 C CA . ARG B 1 422 ? -1.065 -0.953 -19.984 1 96.5 422 ARG B CA 1
ATOM 6574 C C . ARG B 1 422 ? -0.043 -0.535 -18.922 1 96.5 422 ARG B C 1
ATOM 6576 O O . ARG B 1 422 ? 0.699 0.43 -19.125 1 96.5 422 ARG B O 1
ATOM 6583 N N . HIS B 1 423 ? -0.053 -1.203 -17.812 1 98.12 423 HIS B N 1
ATOM 6584 C CA . HIS B 1 423 ? 0.867 -0.845 -16.734 1 98.12 423 HIS B CA 1
ATOM 6585 C C . HIS B 1 423 ? 2.094 -1.753 -16.734 1 98.12 423 HIS B C 1
ATOM 6587 O O . HIS B 1 423 ? 2.941 -1.658 -15.852 1 98.12 423 HIS B O 1
ATOM 6593 N N . ILE B 1 424 ? 2.168 -2.613 -17.703 1 98.44 424 ILE B N 1
ATOM 6594 C CA . ILE B 1 424 ? 3.295 -3.529 -17.859 1 98.44 424 ILE B CA 1
ATOM 6595 C C . ILE B 1 424 ? 4.066 -3.199 -19.125 1 98.44 424 ILE B C 1
ATOM 6597 O O . ILE B 1 424 ? 3.508 -3.254 -20.234 1 98.44 424 ILE B O 1
ATOM 6601 N N . SER B 1 425 ? 5.32 -2.963 -18.969 1 98.25 425 SER B N 1
ATOM 6602 C CA . SER B 1 425 ? 6.117 -2.574 -20.125 1 98.25 425 SER B CA 1
ATOM 6603 C C . SER B 1 425 ? 6.516 -3.791 -20.953 1 98.25 425 SER B C 1
ATOM 6605 O O . SER B 1 425 ? 6.355 -3.795 -22.188 1 98.25 425 SER B O 1
ATOM 6607 N N . VAL B 1 426 ? 7.059 -4.801 -20.328 1 98 426 VAL B N 1
ATOM 6608 C CA . VAL B 1 426 ? 7.461 -6.023 -21.016 1 98 426 VAL B CA 1
ATOM 6609 C C . VAL B 1 426 ? 7.371 -7.211 -20.062 1 98 426 VAL B C 1
ATOM 6611 O O . VAL B 1 426 ? 7.363 -7.035 -18.828 1 98 426 VAL B O 1
ATOM 6614 N N . VAL B 1 427 ? 7.305 -8.352 -20.656 1 98.31 427 VAL B N 1
ATOM 6615 C CA . VAL B 1 427 ? 7.348 -9.617 -19.922 1 98.31 427 VAL B CA 1
ATOM 6616 C C . VAL B 1 427 ? 8.539 -10.445 -20.406 1 98.31 427 VAL B C 1
ATOM 6618 O O . VAL B 1 427 ? 8.711 -10.656 -21.609 1 98.31 427 VAL B O 1
ATOM 6621 N N . ILE B 1 428 ? 9.352 -10.844 -19.453 1 98.62 428 ILE B N 1
ATOM 6622 C CA . ILE B 1 428 ? 10.484 -11.703 -19.797 1 98.62 428 ILE B CA 1
ATOM 6623 C C . ILE B 1 428 ? 10.117 -13.164 -19.531 1 98.62 428 ILE B C 1
ATOM 6625 O O . ILE B 1 428 ? 9.789 -13.531 -18.406 1 98.62 428 ILE B O 1
ATOM 6629 N N . THR B 1 429 ? 10.148 -13.969 -20.578 1 97.75 429 THR B N 1
ATOM 6630 C CA . THR B 1 429 ? 9.914 -15.406 -20.516 1 97.75 429 THR B CA 1
ATOM 6631 C C . THR B 1 429 ? 11.117 -16.172 -21.078 1 97.75 429 THR B C 1
ATOM 6633 O O . THR B 1 429 ? 12.109 -15.562 -21.469 1 97.75 429 THR B O 1
ATOM 6636 N N . GLU B 1 430 ? 10.992 -17.469 -21.078 1 96.75 430 GLU B N 1
ATOM 6637 C CA . GLU B 1 430 ? 12.055 -18.281 -21.672 1 96.75 430 GLU B CA 1
ATOM 6638 C C . GLU B 1 430 ? 12.07 -18.156 -23.188 1 96.75 430 GLU B C 1
ATOM 6640 O O . GLU B 1 430 ? 13.023 -18.594 -23.844 1 96.75 430 GLU B O 1
ATOM 6645 N N . LEU B 1 431 ? 11.07 -17.5 -23.75 1 95.06 431 LEU B N 1
ATOM 6646 C CA . LEU B 1 431 ? 11.008 -17.281 -25.188 1 95.06 431 LEU B CA 1
ATOM 6647 C C . LEU B 1 431 ? 11.547 -15.898 -25.547 1 95.06 431 LEU B C 1
ATOM 6649 O O . LEU B 1 431 ? 11.609 -15.539 -26.734 1 95.06 431 LEU B O 1
ATOM 6653 N N . GLY B 1 432 ? 11.906 -15.125 -24.484 1 95.06 432 GLY B N 1
ATOM 6654 C CA . GLY B 1 432 ? 12.469 -13.805 -24.719 1 95.06 432 GLY B CA 1
ATOM 6655 C C . GLY B 1 432 ? 11.648 -12.695 -24.078 1 95.06 432 GLY B C 1
ATOM 6656 O O . GLY B 1 432 ? 10.859 -12.945 -23.172 1 95.06 432 GLY B O 1
ATOM 6657 N N . ILE B 1 433 ? 12.008 -11.484 -24.484 1 96.88 433 ILE B N 1
ATOM 6658 C CA . ILE B 1 433 ? 11.305 -10.297 -24 1 96.88 433 ILE B CA 1
ATOM 6659 C C . ILE B 1 433 ? 10.109 -10.008 -24.922 1 96.88 433 ILE B C 1
ATOM 6661 O O . ILE B 1 433 ? 10.273 -9.766 -26.109 1 96.88 433 ILE B O 1
ATOM 6665 N N . THR B 1 434 ? 8.945 -10.078 -24.328 1 94.94 434 THR B N 1
ATOM 6666 C CA . THR B 1 434 ? 7.742 -9.922 -25.125 1 94.94 434 THR B CA 1
ATOM 6667 C C . THR B 1 434 ? 6.809 -8.875 -24.516 1 94.94 434 THR B C 1
ATOM 6669 O O . THR B 1 434 ? 6.984 -8.484 -23.359 1 94.94 434 THR B O 1
ATOM 6672 N N . SER B 1 435 ? 5.918 -8.453 -25.328 1 96.12 435 SER B N 1
ATOM 6673 C CA . SER B 1 435 ? 4.863 -7.57 -24.844 1 96.12 435 SER B CA 1
ATOM 6674 C C . SER B 1 435 ? 3.814 -8.352 -24.062 1 96.12 435 SER B C 1
ATOM 6676 O O . SER B 1 435 ? 3.551 -9.523 -24.359 1 96.12 435 SER B O 1
ATOM 6678 N N . PRO B 1 436 ? 3.191 -7.715 -23.078 1 95.56 436 PRO B N 1
ATOM 6679 C CA . PRO B 1 436 ? 2.131 -8.398 -22.344 1 95.56 436 PRO B CA 1
ATOM 6680 C C . PRO B 1 436 ? 0.969 -8.828 -23.234 1 95.56 436 PRO B C 1
ATOM 6682 O O . PRO B 1 436 ? 0.288 -9.812 -22.938 1 95.56 436 PRO B O 1
ATOM 6685 N N . VAL B 1 437 ? 0.796 -8.203 -24.375 1 93.62 437 VAL B N 1
ATOM 6686 C CA . VAL B 1 437 ? -0.348 -8.492 -25.219 1 93.62 437 VAL B CA 1
ATOM 6687 C C . VAL B 1 437 ? -0.026 -9.672 -26.141 1 93.62 437 VAL B C 1
ATOM 6689 O O . VAL B 1 437 ? -0.892 -10.156 -26.875 1 93.62 437 VAL B O 1
ATOM 6692 N N . SER B 1 438 ? 1.142 -10.203 -26.062 1 93.44 438 SER B N 1
ATOM 6693 C CA . SER B 1 438 ? 1.562 -11.312 -26.906 1 93.44 438 SER B CA 1
ATOM 6694 C C . SER B 1 438 ? 1.197 -12.656 -26.297 1 93.44 438 SER B C 1
ATOM 6696 O O . SER B 1 438 ? 1.527 -13.711 -26.844 1 93.44 438 SER B O 1
ATOM 6698 N N . VAL B 1 439 ? 0.54 -12.664 -25.172 1 91.56 439 VAL B N 1
ATOM 6699 C CA . VAL B 1 439 ? 0.253 -13.867 -24.406 1 91.56 439 VAL B CA 1
ATOM 6700 C C . VAL B 1 439 ? -0.534 -14.852 -25.266 1 91.56 439 VAL B C 1
ATOM 6702 O O . VAL B 1 439 ? -0.179 -16.031 -25.359 1 91.56 439 VAL B O 1
ATOM 6705 N N . PRO B 1 440 ? -1.529 -14.43 -26.047 1 91.31 440 PRO B N 1
ATOM 6706 C CA . PRO B 1 440 ? -2.268 -15.383 -26.875 1 91.31 440 PRO B CA 1
ATOM 6707 C C . PRO B 1 440 ? -1.392 -16.031 -27.953 1 91.31 440 PRO B C 1
ATOM 6709 O O . PRO B 1 440 ? -1.522 -17.234 -28.219 1 91.31 440 PRO B O 1
ATOM 6712 N N . ALA B 1 441 ? -0.573 -15.227 -28.5 1 92.88 441 ALA B N 1
ATOM 6713 C CA . ALA B 1 441 ? 0.326 -15.758 -29.531 1 92.88 441 ALA B CA 1
ATOM 6714 C C . ALA B 1 441 ? 1.27 -16.797 -28.938 1 92.88 441 ALA B C 1
ATOM 6716 O O . ALA B 1 441 ? 1.533 -17.828 -29.562 1 92.88 441 ALA B O 1
ATOM 6717 N N . ILE B 1 442 ? 1.715 -16.578 -27.797 1 92.69 442 ILE B N 1
ATOM 6718 C CA . ILE B 1 442 ? 2.627 -17.5 -27.141 1 92.69 442 ILE B CA 1
ATOM 6719 C C . ILE B 1 442 ? 1.894 -18.781 -26.781 1 92.69 442 ILE B C 1
ATOM 6721 O O . ILE B 1 442 ? 2.428 -19.875 -26.984 1 92.69 442 ILE B O 1
ATOM 6725 N N . LEU B 1 443 ? 0.716 -18.672 -26.297 1 92 443 LEU B N 1
ATOM 6726 C CA . LEU B 1 443 ? -0.095 -19.844 -25.953 1 92 443 LEU B CA 1
ATOM 6727 C C . LEU B 1 443 ? -0.352 -20.719 -27.172 1 92 443 LEU B C 1
ATOM 6729 O O . LEU B 1 443 ? -0.283 -21.938 -27.078 1 92 443 LEU B O 1
ATOM 6733 N N . ARG B 1 444 ? -0.588 -20.125 -28.297 1 89.88 444 ARG B N 1
ATOM 6734 C CA . ARG B 1 444 ? -0.802 -20.875 -29.531 1 89.88 444 ARG B CA 1
ATOM 6735 C C . ARG B 1 444 ? 0.458 -21.625 -29.938 1 89.88 444 ARG B C 1
ATOM 6737 O O . ARG B 1 444 ? 0.386 -22.766 -30.375 1 89.88 444 ARG B O 1
ATOM 6744 N N . LYS B 1 445 ? 1.525 -20.969 -29.781 1 85.19 445 LYS B N 1
ATOM 6745 C CA . LYS B 1 445 ? 2.799 -21.594 -30.125 1 85.19 445 LYS B CA 1
ATOM 6746 C C . LYS B 1 445 ? 3.07 -22.812 -29.25 1 85.19 445 LYS B C 1
ATOM 6748 O O . LYS B 1 445 ? 3.604 -23.812 -29.719 1 85.19 445 LYS B O 1
ATOM 6753 N N . LEU B 1 446 ? 2.699 -22.719 -28.016 1 84.06 446 LEU B N 1
ATOM 6754 C CA . LEU B 1 446 ? 2.957 -23.797 -27.062 1 84.06 446 LEU B CA 1
ATOM 6755 C C . LEU B 1 446 ? 2.041 -24.984 -27.312 1 84.06 446 LEU B C 1
ATOM 6757 O O . LEU B 1 446 ? 2.4 -26.125 -27.016 1 84.06 446 LEU B O 1
ATOM 6761 N N . GLU B 1 447 ? 0.913 -24.719 -27.828 1 78.56 447 GLU B N 1
ATOM 6762 C CA . GLU B 1 447 ? -0.012 -25.797 -28.172 1 78.56 447 GLU B CA 1
ATOM 6763 C C . GLU B 1 447 ? 0.488 -26.594 -29.359 1 78.56 447 GLU B C 1
ATOM 6765 O O . GLU B 1 447 ? 0.207 -27.797 -29.484 1 78.56 447 GLU B O 1
ATOM 6770 N N . GLU B 1 448 ? 1.228 -25.891 -30.172 1 67.12 448 GLU B N 1
ATOM 6771 C CA . GLU B 1 448 ? 1.746 -26.547 -31.375 1 67.12 448 GLU B CA 1
ATOM 6772 C C . GLU B 1 448 ? 2.953 -27.422 -31.047 1 67.12 448 GLU B C 1
ATOM 6774 O O . GLU B 1 448 ? 3.27 -28.344 -31.781 1 67.12 448 GLU B O 1
ATOM 6779 N N . LEU B 1 449 ? 3.627 -27.141 -30.016 1 58.94 449 LEU B N 1
ATOM 6780 C CA . LEU B 1 449 ? 4.793 -27.922 -29.609 1 58.94 449 LEU B CA 1
ATOM 6781 C C . LEU B 1 449 ? 4.375 -29.141 -28.797 1 58.94 449 LEU B C 1
ATOM 6783 O O . LEU B 1 449 ? 4.988 -30.203 -28.891 1 58.94 449 LEU B O 1
#

InterPro domains:
  IPR000649 Initiation factor 2B-related [PF01008] (168-436)
  IPR037171 NagB/RpiA transferase-like [SSF100950] (117-446)
  IPR042529 Initiation factor 2B-like, C-terminal [G3DSA:3.40.50.10470] (253-432)

Secondary structure (DSSP, 8-state):
-------------------------------------------HHHHHHHHHHHHHHHHHTTS--------------------------------------------------------PPPGGGTTSEE-----GGGS-TTS-HHHHHHHHHHHTTSS-SHHHHHHHHHHHHHHHHHH--PPTT--HHHHHIIIIIHHHHHHHHHHSPPPHHHHHHHHHHHHHHHTS-TTS-HHHHHHHHHHHHHHHHIIIIIIHHHHHHHHHHHH--TT-EEEEES--HHHHHHHHHHHHTT---EEEEE--TTT-HHHHHHHHHHTSTTT--EEEEESSS--HHHHHTT-SEEEEE-SEE-TTS-EEEETTHHHHHHHHHHTT-EEEEE--GGGB-S----SSSTT-EEEEEEE-SSBEEESEEEE-GGG--EEEETTEEE-GGGHHHHHHHHHH-/-------------------------------------------HHHHHHHHHHHHHHHHHHTTS----------------------------------------------------------GGGTTSEE-----GGGS-TTS-HHHHHHHHHHHTTSS-SHHHHHHHHHHHHHHHHHH--PPTT--HHHHIIIIIIHHHHHHHHHHSPPPHHHHHHHHHHHHHHHTS-TTS-HHHHHHHHHHHHHHHIIIIIIIHHHHHHHHHHHH--TT-EEEEES--HHHHHHHHHHHHTT---EEEEE--TTT-HHHHHHHHHHTSTTT--EEEEESSS--HHHHHTT-SEEEEE-SEE-TTS-EEEETTHHHHHHHHHHTT-EEEEE--GGGB-S----SSSTT-EEEEEEEETTEEEESEEEE-GGG--EEEETTEEE-GGGHHHHHHHHHH-

Nearest PDB structures (foldseek):
  5b04-assembly1_H  TM=9.335E-01  e=8.208E-37  Schizosaccharomyces pombe 972h-
  4zeo-assembly2_A  TM=9.514E-01  e=9.270E-34  Thermochaetoides thermophila
  6jlz-assembly1_D  TM=7.795E-01  e=8.433E-19  Schizosaccharomyces pombe 972h-
  3ecs-assembly1_C  TM=8.015E-01  e=9.481E-19  Homo sapiens
  5dbo-assembly1_B  TM=8.101E-01  e=4.611E-18  Thermochaetoides thermophila

Sequence (898 aa):
MATETPNTPAPPPAAEEKKSQQSQKKDDAKKDAPAEGGEKKLSGAELKAKAKAEKAARRAKAKESQPAPPAGQGAQQGGDAKGGKSKQRQDGPQGVSGPGGKGGPAGKAVITPPKENKPKVPECFSHLSMAKRIHMTEVDKDVHPSVLALGQQMSAFAISDSTTRLEATLLAFKKVIDSYTTPPGNTFSRHFTSHILNPQIEYLSACRPMCFSMGNAVRWLKLQVSKIDIDLPDFEAKKLLCESVDNFIRERIELADFVIVKTAADSIENGEVVLTYAHHPLVERALRQAHADGKKFSVTVVDDPFESTGRELAKSLRALPGGGVEVSYCPDLSAMRAHLHETSRVLVGAEAMFSNGAMYARAGTSDIAIAAADQGIRVVALSETINFTERVAMDSLTFNEIDPEQMTADSFRLLFDTTRDRHISVVITELGITSPVSVPAILRKLEELMATETPNTPAPPPAAEEKKSQQSQKKDDAKKDAPAEGGEKKLSGAELKAKAKAEKAARRAKAKESQPAPPAGQGAQQGGDAKGGKSKQRQDGPQGVSGPGGKGGPAGKAVITPPKENKPKVPECFSHLSMAKRIHMTEVDKDVHPSVLALGQQMSAFAISDSTTRLEATLLAFKKVIDSYTTPPGNTFSRHFTSHILNPQIEYLSACRPMCFSMGNAVRWLKLQVSKIDIDLPDFEAKKLLCESVDNFIRERIELADFVIVKTAADSIENGEVVLTYAHHPLVERALRQAHADGKKFSVTVVDDPFESTGRELAKSLRALPGGGVEVSYCPDLSAMRAHLHETSRVLVGAEAMFSNGAMYARAGTSDIAIAAADQGIRVVALSETINFTERVAMDSLTFNEIDPEQMTADSFRLLFDTTRDRHISVVITELGITSPVSVPAILRKLEEL

Foldseek 3Di:
DDDPPDDDDDDDDPDPDDDDDDDDPDDDPDDDPPDDDDPDPDDVVVVVVVVVVVVVVVVVVVVDDPPPPDDDDDDDDDDDDDDDDDDDPPPPDPDPDDDPPCPPDPPPPPPPPPPPPQQDDDPVQNLFAAADDDDPVPQDPQADPLLVVLLNCVLVPVPPFQLSNQLSLLVSVLVQLVPDDDDPPDFQLVCCVPRRVVSSVVSSCNRDNHAQLNVLVNVVLNVLSNPDDRPDHSVVSSVVSSVVSVVCCCVQPVLFLVLLLVQLLVVDAAPAEEEEEADDPSVLSNLLVNVVVPHAYAYEYAYDQPPRNSVVSQVVQCPRPPRGHHYHYHNHLPPLLVVCVRHQAYEYEFSAAELQLKTKFFPSPQVNLVSCVVVPHAYEYEDGLSRYDDHDDPAFRNHWYWDSVFGHNVDIDIGIGIHGQSSHRWYQTSVGTHRSNCSVVVVVVVVVD/DPPPPDPDDPDDDDDDDDDDDDDDDDPDDDPDDPPDDPDPPDPCVVVVVVVVVVVVVVVVVVVPDDDDPDDDDDDDDDDDDDDDDDDDPDDDDDPPDDPPPCPPDPPPPPPPPPPPPQQDDDPVQNLFAAADDDDPVPQDPLADVLLVVLLNCVLVPVPPFQLSNQLSLLVSVLVQLVPDDDDPPDFQLVCCVPRRVVSSVVSSCNRDNHAQLNVLVNVVLNVLSNPDDRPDHSVVSSVVSSVVSVVCCCVQPVLFLVLLLVQLLVVDAAPAEEEEEADDPSVLSNLLVNVVVPHAYAYEYAYDQPPRNSVVSQVVQCPRPPRGHHYHYHNHLPPLLVVCVRHQAYEYEFSAAELQLKTKFFPSPQVNLVSCVVVPHAYEYEDGLSRYDDHDDPAFRNHWYWDSVFGHNVDIDIGIGIHGQSSHRWYQTSVGTHRSNCSVVVVVVVVVD

Solvent-accessible surface area (backbone atoms only — not comparable to full-atom values): 51680 Å² total; per-residue (Å²): 138,81,81,74,82,80,84,83,80,82,83,80,83,80,78,80,84,81,87,91,82,87,76,85,77,84,76,86,78,82,82,76,81,76,78,84,82,78,78,77,76,80,56,68,69,60,54,48,56,46,50,52,49,50,50,52,49,58,54,54,67,68,60,56,84,61,75,75,78,80,79,82,84,85,78,86,85,89,82,87,76,89,73,87,86,80,86,81,78,81,75,75,82,80,72,81,79,78,83,76,80,75,75,68,78,78,72,76,73,73,72,67,71,72,75,79,77,68,51,49,60,52,76,92,50,57,84,44,43,54,51,31,84,72,58,75,86,72,51,62,90,71,48,51,68,59,49,54,52,48,25,52,34,45,33,67,50,73,48,72,54,51,67,62,44,31,53,51,48,54,55,30,49,44,51,51,50,66,71,58,75,70,55,90,96,56,42,54,45,70,44,41,49,72,71,43,48,44,52,43,51,52,50,37,42,56,12,23,74,70,46,60,34,40,51,50,48,50,54,50,50,54,51,56,42,63,68,48,61,72,84,53,53,66,71,58,51,39,51,51,51,44,49,50,51,53,49,46,47,45,52,56,44,53,50,22,49,51,44,27,25,50,53,51,19,67,66,58,50,71,76,34,26,38,32,34,61,38,64,38,73,63,49,52,53,11,54,52,47,24,46,73,72,66,50,49,48,34,34,36,35,32,15,45,77,81,79,42,50,15,57,57,46,46,52,53,41,41,63,35,82,90,78,32,38,56,55,45,38,28,62,40,78,46,32,49,70,48,68,47,66,73,38,57,32,35,48,41,53,45,51,26,36,22,34,68,13,25,32,34,25,52,36,33,51,34,55,52,29,49,56,31,46,75,70,73,35,47,27,38,34,37,40,48,68,54,22,50,42,86,52,70,75,88,62,37,52,82,86,27,35,44,35,72,88,50,50,36,53,54,29,52,34,64,50,29,19,51,27,55,34,92,42,40,59,34,30,34,24,58,89,40,82,38,53,34,69,44,39,50,61,51,52,54,53,59,71,73,104,139,85,82,75,77,82,86,74,81,83,75,78,85,77,83,79,92,80,81,90,85,89,87,84,87,75,84,82,67,87,79,77,78,83,77,76,83,74,75,80,69,75,58,63,65,60,54,46,52,48,49,49,51,49,50,50,49,50,55,55,60,61,64,60,64,75,70,76,80,80,80,84,77,89,79,80,86,84,91,83,84,72,85,89,79,82,87,80,78,77,76,79,81,78,76,82,74,73,83,72,79,73,75,64,76,75,71,74,72,72,70,66,68,72,75,78,76,68,52,49,60,52,76,93,48,56,84,44,43,55,50,33,85,72,56,75,88,73,51,62,89,71,48,51,68,60,48,52,53,48,24,53,34,44,34,66,52,73,49,72,54,50,67,62,44,31,54,53,48,54,54,30,48,42,52,52,49,65,70,58,74,72,54,90,94,57,42,55,48,70,45,42,48,71,71,43,49,44,52,42,53,51,50,37,41,57,12,23,74,68,47,60,32,40,51,49,49,50,55,51,50,53,51,56,40,64,67,48,60,72,84,52,53,65,72,60,51,39,51,52,50,44,50,49,50,52,50,44,47,45,53,56,43,53,50,20,48,51,44,26,25,50,54,52,20,68,68,58,53,70,76,35,27,37,31,32,62,38,64,39,72,63,49,51,52,12,55,52,47,23,46,72,72,65,51,48,48,35,36,36,33,33,18,46,77,81,79,40,50,14,57,57,47,47,53,53,41,41,64,34,82,90,78,32,40,55,52,44,38,28,64,40,78,47,31,48,71,49,68,48,66,72,38,55,32,35,47,41,54,44,51,25,36,22,32,69,13,26,33,33,25,53,35,32,49,30,55,50,28,51,56,32,46,74,70,72,34,47,28,38,34,38,40,48,68,55,23,50,41,85,50,71,76,88,61,38,51,82,87,26,36,41,34,72,87,50,50,35,52,55,30,50,33,64,51,31,19,52,27,54,33,92,41,40,60,34,30,33,25,57,90,40,82,38,52,33,71,44,39,52,60,52,53,54,55,58,69,72,104

Organism: Colletotrichum gloeosporioides (NCBI:txid474922)